Protein AF-0000000075740882 (afdb_homodimer)

Solvent-accessible surface area (backbone atoms only — not comparable to full-atom values): 76307 Å² total; per-residue (Å²): 130,61,73,77,76,48,46,80,33,67,45,45,89,73,31,41,67,37,51,74,55,74,56,75,59,64,49,63,89,83,51,58,26,36,40,37,38,38,39,28,30,37,15,30,15,30,41,38,82,48,24,15,85,32,67,34,68,39,57,38,53,46,29,49,41,6,31,32,35,57,32,25,31,40,56,4,35,56,31,18,19,53,55,6,46,39,39,4,29,53,27,22,64,33,10,17,40,41,41,32,75,57,40,43,33,42,72,15,25,49,18,53,63,46,68,32,58,55,33,55,41,39,55,40,34,66,38,22,29,42,24,37,38,34,27,56,62,24,59,39,29,53,54,46,61,48,75,54,37,73,52,62,57,40,64,67,47,50,30,22,61,42,37,42,28,28,52,43,88,43,44,46,44,52,44,46,48,34,28,52,55,76,42,74,46,77,68,96,51,45,51,92,74,65,37,41,47,53,53,50,45,33,54,48,53,47,35,58,51,50,31,15,37,55,54,16,69,77,62,30,37,38,33,47,40,15,52,70,49,58,31,56,34,37,50,35,62,68,68,47,18,56,70,38,69,75,74,49,72,77,34,44,72,55,48,31,57,54,24,45,53,40,20,32,72,69,61,56,43,66,85,84,64,63,73,35,59,84,42,75,77,46,49,65,75,35,55,49,70,97,62,32,63,44,47,86,47,68,34,53,67,61,69,88,76,50,51,72,67,53,49,54,45,53,34,49,38,50,21,26,45,41,18,25,49,29,52,40,28,53,26,52,32,52,44,52,50,48,30,49,73,70,70,42,43,48,49,24,39,35,38,38,34,26,30,11,5,8,52,33,79,22,13,52,67,12,23,54,40,47,50,30,56,57,39,75,43,84,62,48,60,83,72,32,54,86,45,54,88,44,61,18,38,84,80,38,35,20,32,40,24,18,40,51,13,32,28,23,9,32,49,22,37,55,19,36,48,35,39,56,34,46,3,0,15,34,18,45,33,31,44,24,22,58,72,79,39,87,55,58,52,42,75,34,68,39,45,41,46,37,22,18,48,34,44,20,50,28,59,77,68,74,46,78,84,66,65,58,50,75,58,26,63,41,58,78,65,66,32,56,57,57,58,66,40,71,83,33,69,80,51,81,42,63,52,67,47,86,38,57,23,39,49,19,42,21,31,39,47,75,51,32,36,40,21,40,69,42,67,54,43,40,55,64,66,67,71,91,66,51,52,67,39,26,30,52,46,85,77,33,65,30,64,76,60,73,38,32,85,81,38,49,67,61,47,54,50,49,52,52,51,41,55,52,46,28,65,74,36,33,49,52,42,35,47,24,58,32,66,54,57,43,64,66,47,88,70,80,61,80,38,78,90,73,46,69,44,61,45,45,51,85,46,66,68,34,35,53,73,62,36,88,78,59,59,63,50,26,34,31,41,38,33,37,33,36,33,72,37,67,78,22,29,23,24,56,33,25,34,25,14,45,47,6,22,35,35,36,30,29,54,93,22,15,46,34,39,36,40,19,34,61,57,72,47,77,47,73,48,56,36,86,56,62,59,71,62,43,78,46,39,46,33,45,36,38,44,61,76,47,66,37,86,86,66,50,18,23,27,28,43,37,37,33,26,57,54,89,42,76,50,38,70,47,81,48,63,42,52,52,39,68,46,43,96,42,42,37,25,34,31,32,33,21,30,86,29,44,33,47,56,101,55,65,59,40,38,55,48,41,47,48,48,66,68,36,34,38,39,36,52,74,64,71,65,60,81,74,46,41,56,57,57,44,50,55,56,66,69,104,131,60,72,77,76,50,45,80,33,67,45,46,88,72,32,40,69,38,52,74,52,73,57,75,60,64,49,63,89,84,50,57,27,34,41,36,37,38,38,29,28,36,14,30,15,29,41,38,84,47,24,15,88,31,65,33,68,39,58,37,53,46,30,50,41,7,30,33,34,59,32,25,32,41,54,5,34,56,30,18,19,52,55,7,45,38,37,5,29,54,25,22,63,33,10,18,40,40,41,33,76,56,38,42,33,42,72,15,24,49,18,53,61,46,67,33,57,55,33,54,41,37,53,39,35,66,40,22,30,42,24,37,39,35,26,56,62,24,58,37,29,54,56,45,61,49,73,55,38,72,50,61,56,40,63,65,46,50,31,21,61,41,36,42,29,30,53,44,88,44,45,46,44,52,45,48,48,34,29,53,54,76,42,75,46,78,68,97,51,45,51,93,74,67,36,43,47,53,53,51,48,34,52,50,53,47,34,57,52,49,32,14,36,56,53,16,70,78,62,30,36,39,34,47,39,16,54,71,50,58,31,55,34,38,48,35,59,65,70,48,18,56,72,39,67,75,74,49,73,77,33,45,74,55,47,31,56,54,24,46,53,38,22,33,73,70,62,56,42,65,84,82,63,62,72,37,59,82,47,76,77,46,53,65,75,34,54,50,73,98,62,34,62,44,50,86,48,68,34,56,67,60,68,87,76,49,51,72,67,52,48,53,46,54,36,51,38,52,20,27,44,40,16,24,49,30,52,40,26,52,28,52,33,52,41,52,50,50,30,48,75,69,68,42,43,47,50,24,39,34,40,38,35,26,29,12,5,8,52,33,80,22,13,52,68,12,24,54,38,48,52,30,58,58,38,75,41,87,62,47,60,82,72,34,54,87,45,54,88,44,61,17,38,85,82,39,36,19,31,42,24,18,40,52,14,32,27,23,9,31,50,21,38,55,20,34,48,36,41,57,34,45,2,1,15,34,19,46,32,32,45,25,22,57,70,79,39,86,54,57,54,42,75,35,68,39,46,40,46,36,23,18,48,36,44,20,49,27,59,77,68,73,46,79,84,66,65,58,51,76,56,26,63,41,59,79,66,67,32,56,56,58,58,67,42,73,83,33,69,81,50,80,43,64,51,66,47,85,39,58,24,37,50,20,42,20,31,39,48,76,51,32,35,40,21,40,69,41,67,54,44,42,54,65,66,66,71,90,68,50,51,68,41,26,28,51,46,84,74,34,66,28,62,76,60,71,39,31,86,79,37,48,68,60,48,52,51,50,51,52,50,40,54,54,46,28,66,75,36,31,48,51,44,36,46,23,56,31,68,57,58,45,66,66,46,88,70,80,61,78,36,76,89,72,45,70,43,61,45,45,49,84,46,65,66,33,36,52,73,64,36,87,79,60,58,66,52,27,34,32,41,37,35,37,33,35,32,72,37,67,78,23,29,22,24,54,33,25,34,23,14,44,46,6,22,34,35,38,31,29,54,94,23,17,48,34,38,37,40,20,36,58,58,73,45,78,47,74,49,56,36,85,58,64,58,71,63,43,78,45,38,45,31,44,35,38,44,60,77,47,66,37,86,85,65,50,17,25,26,27,43,35,37,32,25,56,55,90,42,75,50,38,69,48,79,47,64,42,51,51,39,69,46,41,95,42,41,39,25,34,30,32,35,21,29,87,31,44,35,47,56,101,57,64,58,40,37,54,49,40,47,48,48,66,69,37,34,39,39,37,51,72,63,72,66,60,80,73,46,41,56,57,56,46,52,56,57,66,69,104

Structure (mmCIF, N/CA/C/O backbone):
data_AF-0000000075740882-model_v1
#
loop_
_entity.id
_entity.type
_entity.pdbx_description
1 polymer 'Arylsulfatase AtsA_1'
#
loop_
_atom_site.group_PDB
_atom_site.id
_atom_site.type_symbol
_atom_site.label_atom_id
_atom_site.label_alt_id
_atom_site.label_comp_id
_atom_site.label_asym_id
_atom_site.label_entity_id
_atom_site.label_seq_id
_atom_site.pdbx_PDB_ins_code
_atom_site.Cartn_x
_atom_site.Cartn_y
_atom_site.Cartn_z
_atom_site.occupancy
_atom_site.B_iso_or_equiv
_atom_site.auth_seq_id
_atom_site.auth_comp_id
_atom_site.auth_asym_id
_atom_site.auth_atom_id
_atom_site.pdbx_PDB_model_num
ATOM 1 N N . MET A 1 1 ? 16.859 -3.043 22.797 1 59 1 MET A N 1
ATOM 2 C CA . MET A 1 1 ? 16.781 -1.634 22.422 1 59 1 MET A CA 1
ATOM 3 C C . MET A 1 1 ? 17.891 -0.833 23.094 1 59 1 MET A C 1
ATOM 5 O O . MET A 1 1 ? 18.234 -1.089 24.25 1 59 1 MET A O 1
ATOM 9 N N . ALA A 1 2 ? 18.578 0.077 22.359 1 70.81 2 ALA A N 1
ATOM 10 C CA . ALA A 1 2 ? 19.656 0.899 22.906 1 70.81 2 ALA A CA 1
ATOM 11 C C . ALA A 1 2 ? 19.156 1.772 24.047 1 70.81 2 ALA A C 1
ATOM 13 O O . ALA A 1 2 ? 18.062 2.324 23.969 1 70.81 2 ALA A O 1
ATOM 14 N N . GLN A 1 3 ? 19.812 1.791 24.984 1 88.06 3 GLN A N 1
ATOM 15 C CA . GLN A 1 3 ? 19.5 2.67 26.109 1 88.06 3 GLN A CA 1
ATOM 16 C C . GLN A 1 3 ? 19.812 4.125 25.781 1 88.06 3 GLN A C 1
ATOM 18 O O . GLN A 1 3 ? 20.828 4.414 25.141 1 88.06 3 GLN A O 1
ATOM 23 N N . TRP A 1 4 ? 18.891 4.98 26.125 1 94.62 4 TRP A N 1
ATOM 24 C CA . TRP A 1 4 ? 19.125 6.402 25.891 1 94.62 4 TRP A CA 1
ATOM 25 C C . TRP A 1 4 ? 20.234 6.918 26.797 1 94.62 4 TRP A C 1
ATOM 27 O O . TRP A 1 4 ? 20.234 6.695 28 1 94.62 4 TRP A O 1
ATOM 37 N N . SER A 1 5 ? 21.312 7.562 26.266 1 95.75 5 SER A N 1
ATOM 38 C CA . SER A 1 5 ? 22.516 7.953 27 1 95.75 5 SER A CA 1
ATOM 39 C C . SER A 1 5 ? 22.703 9.469 26.984 1 95.75 5 SER A C 1
ATOM 41 O O . SER A 1 5 ? 23.781 9.961 27.312 1 95.75 5 SER A O 1
ATOM 43 N N . GLY A 1 6 ? 21.719 10.195 26.625 1 96.94 6 GLY A N 1
ATOM 44 C CA . GLY A 1 6 ? 21.812 11.641 26.625 1 96.94 6 GLY A CA 1
ATOM 45 C C . GLY A 1 6 ? 21.625 12.25 28 1 96.94 6 GLY A C 1
ATOM 46 O O . GLY A 1 6 ? 21.766 11.555 29.016 1 96.94 6 GLY A O 1
ATOM 47 N N . ARG A 1 7 ? 21.562 13.508 28.062 1 97.5 7 ARG A N 1
ATOM 48 C CA . ARG A 1 7 ? 21.297 14.266 29.281 1 97.5 7 ARG A CA 1
ATOM 49 C C . ARG A 1 7 ? 20.172 15.266 29.078 1 97.5 7 ARG A C 1
ATOM 51 O O . ARG A 1 7 ? 20.141 16 28.094 1 97.5 7 ARG A O 1
ATOM 58 N N . VAL A 1 8 ? 19.203 15.234 30.062 1 97.62 8 VAL A N 1
ATOM 59 C CA . VAL A 1 8 ? 18.062 16.141 29.969 1 97.62 8 VAL A CA 1
ATOM 60 C C . VAL A 1 8 ? 18.172 17.203 31.062 1 97.62 8 VAL A C 1
ATOM 62 O O . VAL A 1 8 ? 18.203 16.875 32.25 1 97.62 8 VAL A O 1
ATOM 65 N N . ALA A 1 9 ? 18.359 18.422 30.672 1 97.56 9 ALA A N 1
ATOM 66 C CA . ALA A 1 9 ? 18.172 19.594 31.516 1 97.56 9 ALA A CA 1
ATOM 67 C C . ALA A 1 9 ? 16.875 20.312 31.172 1 97.56 9 ALA A C 1
ATOM 69 O O . ALA A 1 9 ? 16.125 19.875 30.297 1 97.56 9 ALA A O 1
ATOM 70 N N . THR A 1 10 ? 16.562 21.328 31.953 1 97.5 10 THR A N 1
ATOM 71 C CA . THR A 1 10 ? 15.344 22.078 31.672 1 97.5 10 THR A CA 1
ATOM 72 C C . THR A 1 10 ? 15.406 22.719 30.297 1 97.5 10 THR A C 1
ATOM 74 O O . THR A 1 10 ? 14.445 22.656 29.516 1 97.5 10 THR A O 1
ATOM 77 N N . ASP A 1 11 ? 16.562 23.328 30 1 97.56 11 ASP A N 1
ATOM 78 C CA . ASP A 1 11 ? 16.781 24.031 28.719 1 97.56 11 ASP A CA 1
ATOM 79 C C . ASP A 1 11 ? 17.438 23.109 27.703 1 97.56 11 ASP A C 1
ATOM 81 O O . ASP A 1 11 ? 18.438 22.453 28 1 97.56 11 ASP A O 1
ATOM 85 N N . ILE A 1 12 ? 16.906 23.031 26.516 1 97.06 12 ILE A N 1
ATOM 86 C CA . ILE A 1 12 ? 17.406 22.172 25.453 1 97.06 12 ILE A CA 1
ATOM 87 C C . ILE A 1 12 ? 18.875 22.5 25.188 1 97.06 12 ILE A C 1
ATOM 89 O O . ILE A 1 12 ? 19.672 21.609 24.844 1 97.06 12 ILE A O 1
ATOM 93 N N . ARG A 1 13 ? 19.281 23.766 25.359 1 96 13 ARG A N 1
ATOM 94 C CA . ARG A 1 13 ? 20.641 24.234 25.094 1 96 13 ARG A CA 1
ATOM 95 C C . ARG A 1 13 ? 21.625 23.641 26.094 1 96 13 ARG A C 1
ATOM 97 O O . ARG A 1 13 ? 22.828 23.594 25.844 1 96 13 ARG A O 1
ATOM 104 N N . ASP A 1 14 ? 21.156 23.25 27.219 1 97 14 ASP A N 1
ATOM 105 C CA . ASP A 1 14 ? 21.984 22.625 28.25 1 97 14 ASP A CA 1
ATOM 106 C C . ASP A 1 14 ? 21.828 21.109 28.25 1 97 14 ASP A C 1
ATOM 108 O O . ASP A 1 14 ? 22.25 20.438 29.188 1 97 14 ASP A O 1
ATOM 112 N N . SER A 1 15 ? 21.094 20.594 27.312 1 97.44 15 SER A N 1
ATOM 113 C CA . SER A 1 15 ? 20.812 19.172 27.188 1 97.44 15 SER A CA 1
ATOM 114 C C . SER A 1 15 ? 21.641 18.531 26.078 1 97.44 15 SER A C 1
ATOM 116 O O . SER A 1 15 ? 22.203 19.234 25.25 1 97.44 15 SER A O 1
ATOM 118 N N . GLU A 1 16 ? 21.844 17.219 26.109 1 97.06 16 GLU A N 1
ATOM 119 C CA . GLU A 1 16 ? 22.578 16.453 25.109 1 97.06 16 GLU A CA 1
ATOM 120 C C . GLU A 1 16 ? 21.703 15.344 24.516 1 97.06 16 GLU A C 1
ATOM 122 O O . GLU A 1 16 ? 21.312 14.398 25.219 1 97.06 16 GLU A O 1
ATOM 127 N N . PRO A 1 17 ? 21.328 15.5 23.25 1 96.44 17 PRO A N 1
ATOM 128 C CA . PRO A 1 17 ? 20.469 14.508 22.625 1 96.44 17 PRO A CA 1
ATOM 129 C C . PRO A 1 17 ? 21.188 13.18 22.359 1 96.44 17 PRO A C 1
ATOM 131 O O . PRO A 1 17 ? 22.422 13.125 22.375 1 96.44 17 PRO A O 1
ATOM 134 N N . ASP A 1 18 ? 20.5 12.109 22.266 1 96.75 18 ASP A N 1
ATOM 135 C CA . ASP A 1 18 ? 20.891 10.789 21.797 1 96.75 18 ASP A CA 1
ATOM 136 C C . ASP A 1 18 ? 19.812 10.164 20.906 1 96.75 18 ASP A C 1
ATOM 138 O O . ASP A 1 18 ? 18.75 9.773 21.406 1 96.75 18 ASP A O 1
ATOM 142 N N . TRP A 1 19 ? 20.094 10.016 19.609 1 95.75 19 TRP A N 1
ATOM 143 C CA . TRP A 1 19 ? 19.109 9.523 18.656 1 95.75 19 TRP A CA 1
ATOM 144 C C . TRP A 1 19 ? 19.094 7.996 18.641 1 95.75 19 TRP A C 1
ATOM 146 O O . TRP A 1 19 ? 18.141 7.391 18.125 1 95.75 19 TRP A O 1
ATOM 156 N N . GLY A 1 20 ? 20.047 7.359 19.141 1 93.62 20 GLY A N 1
ATOM 157 C CA . GLY A 1 20 ? 20.312 5.938 19 1 93.62 20 GLY A CA 1
ATOM 158 C C . GLY A 1 20 ? 19.094 5.074 19.266 1 93.62 20 GLY A C 1
ATOM 159 O O . GLY A 1 20 ? 18.688 4.289 18.406 1 93.62 20 GLY A O 1
ATOM 160 N N . PRO A 1 21 ? 18.422 5.332 20.328 1 94.62 21 PRO A N 1
ATOM 161 C CA . PRO A 1 21 ? 17.312 4.453 20.719 1 94.62 21 PRO A CA 1
ATOM 162 C C . PRO A 1 21 ? 16.078 4.633 19.828 1 94.62 21 PRO A C 1
ATOM 164 O O . PRO A 1 21 ? 15.148 3.818 19.875 1 94.62 21 PRO A O 1
ATOM 167 N N . PHE A 1 22 ? 16.062 5.723 19.047 1 95.12 22 PHE A N 1
ATOM 168 C CA . PHE A 1 22 ? 14.836 6.07 18.328 1 95.12 22 PHE A CA 1
ATOM 169 C C . PHE A 1 22 ? 14.969 5.746 16.844 1 95.12 22 PHE A C 1
ATOM 171 O O . PHE A 1 22 ? 14 5.875 16.094 1 95.12 22 PHE A O 1
ATOM 178 N N . LEU A 1 23 ? 16.094 5.316 16.438 1 92.81 23 LEU A N 1
ATOM 179 C CA . LEU A 1 23 ? 16.375 5.125 15.008 1 92.81 23 LEU A CA 1
ATOM 180 C C . LEU A 1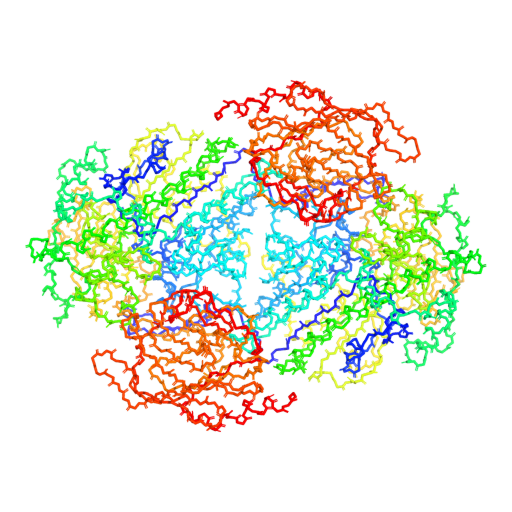 23 ? 15.672 3.869 14.492 1 92.81 23 LEU A C 1
ATOM 182 O O . LEU A 1 23 ? 15.414 2.938 15.258 1 92.81 23 LEU A O 1
ATOM 186 N N . ALA A 1 24 ? 15.344 3.861 13.219 1 92.19 24 ALA A N 1
ATOM 187 C CA . ALA A 1 24 ? 14.836 2.68 12.523 1 92.19 24 ALA A CA 1
ATOM 188 C C . ALA A 1 24 ? 15.867 1.561 12.516 1 92.19 24 ALA A C 1
ATOM 190 O O . ALA A 1 24 ? 17.062 1.809 12.719 1 92.19 24 ALA A O 1
ATOM 191 N N . PRO A 1 25 ? 15.336 0.302 12.289 1 93 25 PRO A N 1
ATOM 192 C CA . PRO A 1 25 ? 16.281 -0.808 12.195 1 93 25 PRO A CA 1
ATOM 193 C C . PRO A 1 25 ? 17.312 -0.613 11.078 1 93 25 PRO A C 1
ATOM 195 O O . PRO A 1 25 ? 16.969 -0.092 10.008 1 93 25 PRO A O 1
ATOM 198 N N . ALA A 1 26 ? 18.5 -0.982 11.344 1 93.75 26 ALA A N 1
ATOM 199 C CA . ALA A 1 26 ? 19.578 -0.874 10.367 1 93.75 26 ALA A CA 1
ATOM 200 C C . ALA A 1 26 ? 20.312 -2.207 10.195 1 93.75 26 ALA A C 1
ATOM 202 O O . ALA A 1 26 ? 20.609 -2.893 11.18 1 93.75 26 ALA A O 1
ATOM 203 N N . ALA A 1 27 ? 20.5 -2.602 8.969 1 96.06 27 ALA A N 1
ATOM 204 C CA . ALA A 1 27 ? 21.281 -3.797 8.688 1 96.06 27 ALA A CA 1
ATOM 205 C C . ALA A 1 27 ? 22.766 -3.555 8.953 1 96.06 27 ALA A C 1
ATOM 207 O O . ALA A 1 27 ? 23.219 -2.408 8.984 1 96.06 27 ALA A O 1
ATOM 208 N N . PRO A 1 28 ? 23.547 -4.621 9.195 1 94.94 28 PRO A N 1
ATOM 209 C CA . PRO A 1 28 ? 25 -4.438 9.336 1 94.94 28 PRO A CA 1
ATOM 210 C C . PRO A 1 28 ? 25.641 -3.814 8.094 1 94.94 28 PRO A C 1
ATOM 212 O O . PRO A 1 28 ? 25.156 -4.031 6.977 1 94.94 28 PRO A O 1
ATOM 215 N N . ALA A 1 29 ? 26.719 -3.039 8.398 1 93.56 29 ALA A N 1
ATOM 216 C CA . ALA A 1 29 ? 27.453 -2.432 7.285 1 93.56 29 ALA A CA 1
ATOM 217 C C . ALA A 1 29 ? 27.953 -3.494 6.309 1 93.56 29 ALA A C 1
ATOM 219 O O . ALA A 1 29 ? 28.5 -4.516 6.723 1 93.56 29 ALA A O 1
ATOM 220 N N . GLY A 1 30 ? 27.641 -3.314 5.09 1 94.94 30 GLY A N 1
ATOM 221 C CA . GLY A 1 30 ? 28.141 -4.199 4.051 1 94.94 30 GLY A CA 1
ATOM 222 C C . GLY A 1 30 ? 27.281 -5.434 3.852 1 94.94 30 GLY A C 1
ATOM 223 O O . GLY A 1 30 ? 27.625 -6.316 3.064 1 94.94 30 GLY A O 1
ATOM 224 N N . ALA A 1 31 ? 26.141 -5.555 4.566 1 97.5 31 ALA A N 1
ATOM 225 C CA . ALA A 1 31 ? 25.25 -6.699 4.398 1 97.5 31 ALA A CA 1
ATOM 226 C C . ALA A 1 31 ? 24.844 -6.867 2.938 1 97.5 31 ALA A C 1
ATOM 228 O O . ALA A 1 31 ? 24.609 -5.883 2.232 1 97.5 31 ALA A O 1
ATOM 229 N N . PRO A 1 32 ? 24.766 -8.055 2.436 1 98.38 32 PRO A N 1
ATOM 230 C CA . PRO A 1 32 ? 24.406 -8.266 1.032 1 98.38 32 PRO A CA 1
ATOM 231 C C . PRO A 1 32 ? 22.906 -8.07 0.777 1 98.38 32 PRO A C 1
ATOM 233 O O . PRO A 1 32 ? 22.094 -8.227 1.692 1 98.38 32 PRO A O 1
ATOM 236 N N . ASN A 1 33 ? 22.625 -7.668 -0.467 1 98.81 33 ASN A N 1
ATOM 237 C CA . ASN A 1 33 ? 21.266 -7.809 -0.966 1 98.81 33 ASN A CA 1
ATOM 238 C C . ASN A 1 33 ? 20.891 -9.273 -1.174 1 98.81 33 ASN A C 1
ATOM 240 O O . ASN A 1 33 ? 21.766 -10.133 -1.257 1 98.81 33 ASN A O 1
ATOM 244 N N . VAL A 1 34 ? 19.609 -9.57 -1.192 1 98.94 34 VAL A N 1
ATOM 245 C CA . VAL A 1 34 ? 19.125 -10.906 -1.531 1 98.94 34 VAL A CA 1
ATOM 246 C C . VAL A 1 34 ? 18.062 -10.805 -2.623 1 98.94 34 VAL A C 1
ATOM 248 O O . VAL A 1 34 ? 17.078 -10.07 -2.479 1 98.94 34 VAL A O 1
ATOM 251 N N . LEU A 1 35 ? 18.281 -11.43 -3.723 1 98.94 35 LEU A N 1
ATOM 252 C CA . LEU A 1 35 ? 17.312 -11.578 -4.805 1 98.94 35 LEU A CA 1
ATOM 253 C C . LEU A 1 35 ? 16.875 -13.031 -4.953 1 98.94 35 LEU A C 1
ATOM 255 O O . LEU A 1 35 ? 17.672 -13.875 -5.387 1 98.94 35 LEU A O 1
ATOM 259 N N . MET A 1 36 ? 15.695 -13.336 -4.562 1 98.88 36 MET A N 1
ATOM 260 C CA . MET A 1 36 ? 15.133 -14.664 -4.762 1 98.88 36 MET A CA 1
ATOM 261 C C . MET A 1 36 ? 14.219 -14.695 -5.98 1 98.88 36 MET A C 1
ATOM 263 O O . MET A 1 36 ? 13.148 -14.078 -5.977 1 98.88 36 MET A O 1
ATOM 267 N N . ILE A 1 37 ? 14.602 -15.352 -7.02 1 98.88 37 ILE A N 1
ATOM 268 C CA . ILE A 1 37 ? 13.82 -15.508 -8.242 1 98.88 37 ILE A CA 1
ATOM 269 C C . ILE A 1 37 ? 13.086 -16.844 -8.219 1 98.88 37 ILE A C 1
ATOM 271 O O . ILE A 1 37 ? 13.719 -17.906 -8.156 1 98.88 37 ILE A O 1
ATOM 275 N N . VAL A 1 38 ? 11.766 -16.812 -8.242 1 98.81 38 VAL A N 1
ATOM 276 C CA . VAL A 1 38 ? 10.984 -18.047 -8.164 1 98.81 38 VAL A CA 1
ATOM 277 C C . VAL A 1 38 ? 10.195 -18.234 -9.461 1 98.81 38 VAL A C 1
ATOM 279 O O . VAL A 1 38 ? 9.188 -17.562 -9.688 1 98.81 38 VAL A O 1
ATOM 282 N N . TRP A 1 39 ? 10.641 -19.156 -10.289 1 98.62 39 TRP A N 1
ATOM 283 C CA . TRP A 1 39 ? 9.891 -19.547 -11.477 1 98.62 39 TRP A CA 1
ATOM 284 C C . TRP A 1 39 ? 8.672 -20.375 -11.102 1 98.62 39 TRP A C 1
ATOM 286 O O . TRP A 1 39 ? 8.664 -21.047 -10.055 1 98.62 39 TRP A O 1
ATOM 296 N N . ASP A 1 40 ? 7.676 -20.25 -11.906 1 97.69 40 ASP A N 1
ATOM 297 C CA . ASP A 1 40 ? 6.414 -20.969 -11.688 1 97.69 40 ASP A CA 1
ATOM 298 C C . ASP A 1 40 ? 6.18 -22 -12.781 1 97.69 40 ASP A C 1
ATOM 300 O O . ASP A 1 40 ? 6.066 -21.656 -13.961 1 97.69 40 ASP A O 1
ATOM 304 N N . ASP A 1 41 ? 6.148 -23.281 -12.438 1 98.25 41 ASP A N 1
ATOM 305 C CA . ASP A 1 41 ? 5.82 -24.359 -13.367 1 98.25 41 ASP A CA 1
ATOM 306 C C . ASP A 1 41 ? 6.938 -24.562 -14.391 1 98.25 41 ASP A C 1
ATOM 308 O O . ASP A 1 41 ? 6.668 -24.828 -15.562 1 98.25 41 ASP A O 1
ATOM 312 N N . VAL A 1 42 ? 8.148 -24.375 -13.992 1 98.62 42 VAL A N 1
ATOM 313 C CA . VAL A 1 42 ? 9.289 -24.641 -14.867 1 98.62 42 VAL A CA 1
ATOM 314 C C . VAL A 1 42 ? 10.008 -25.906 -14.414 1 98.62 42 VAL A C 1
ATOM 316 O O . VAL A 1 42 ? 10.617 -25.938 -13.344 1 98.62 42 VAL A O 1
ATOM 319 N N . GLY A 1 43 ? 9.961 -26.922 -15.25 1 98.38 43 GLY A N 1
ATOM 320 C CA . GLY A 1 43 ? 10.492 -28.234 -14.891 1 98.38 43 GLY A CA 1
ATOM 321 C C . GLY A 1 43 ? 12.008 -28.297 -14.938 1 98.38 43 GLY A C 1
ATOM 322 O O . GLY A 1 43 ? 12.656 -27.406 -15.492 1 98.38 43 GLY A O 1
ATOM 323 N N . TYR A 1 44 ? 12.539 -29.328 -14.352 1 98.31 44 TYR A N 1
ATOM 324 C CA . TYR A 1 44 ? 13.969 -29.562 -14.195 1 98.31 44 TYR A CA 1
ATOM 325 C C . TYR A 1 44 ? 14.68 -29.484 -15.547 1 98.31 44 TYR A C 1
ATOM 327 O O . TYR A 1 44 ? 15.766 -28.906 -15.648 1 98.31 44 TYR A O 1
ATOM 335 N N . GLY A 1 45 ? 14.094 -30.047 -16.594 1 98.38 45 GLY A N 1
ATOM 336 C CA . GLY A 1 45 ? 14.727 -30.172 -17.891 1 98.38 45 GLY A CA 1
ATOM 337 C C . GLY A 1 45 ? 14.25 -29.125 -18.891 1 98.38 45 GLY A C 1
ATOM 338 O O . GLY A 1 45 ? 14.305 -29.344 -20.094 1 98.38 45 GLY A O 1
ATOM 339 N N . ALA A 1 46 ? 13.727 -28 -18.422 1 98.69 46 ALA A N 1
ATOM 340 C CA . ALA A 1 46 ? 13.203 -26.984 -19.328 1 98.69 46 ALA A CA 1
ATOM 341 C C . ALA A 1 46 ? 14.289 -25.984 -19.734 1 98.69 46 ALA A C 1
ATOM 343 O O . ALA A 1 46 ? 14.469 -25.703 -20.922 1 98.69 46 ALA A O 1
ATOM 344 N N . LEU A 1 47 ? 15.039 -25.516 -18.766 1 98.5 47 LEU A N 1
ATOM 345 C CA . LEU A 1 47 ? 15.984 -24.422 -18.953 1 98.5 47 LEU A CA 1
ATOM 346 C C . LEU A 1 47 ? 17.312 -24.938 -19.5 1 98.5 47 LEU A C 1
ATOM 348 O O . LEU A 1 47 ? 17.781 -26 -19.109 1 98.5 47 LEU A O 1
ATOM 352 N N . GLU A 1 48 ? 17.953 -24.109 -20.203 1 97.88 48 GLU A N 1
ATOM 353 C CA . GLU A 1 48 ? 19.234 -24.438 -20.812 1 97.88 48 GLU A CA 1
ATOM 354 C C . GLU A 1 48 ? 20.281 -24.766 -19.75 1 97.88 48 GLU A C 1
ATOM 356 O O . GLU A 1 48 ? 21.031 -25.734 -19.891 1 97.88 48 GLU A O 1
ATOM 361 N N . PRO A 1 49 ? 20.344 -24.094 -18.656 1 98.31 49 PRO A N 1
ATOM 362 C CA . PRO A 1 49 ? 21.375 -24.406 -17.672 1 98.31 49 PRO A CA 1
ATOM 363 C C . PRO A 1 49 ? 21.141 -25.75 -16.984 1 98.31 49 PRO A C 1
ATOM 365 O O . PRO A 1 49 ? 22 -26.234 -16.266 1 98.31 49 PRO A O 1
ATOM 368 N N . PHE A 1 50 ? 20.078 -26.375 -17.188 1 98.62 50 PHE A N 1
ATOM 369 C CA . PHE A 1 50 ? 19.781 -27.688 -16.641 1 98.62 50 PHE A CA 1
ATOM 370 C C . PHE A 1 50 ? 19.562 -28.703 -17.766 1 98.62 50 PHE A C 1
ATOM 372 O O . PHE A 1 50 ? 18.906 -29.719 -17.562 1 98.62 50 PHE A O 1
ATOM 379 N N . GLY A 1 51 ? 20.016 -28.359 -18.938 1 98.38 51 GLY A N 1
ATOM 380 C CA . GLY A 1 51 ? 20.094 -29.297 -20.047 1 98.38 51 GLY A CA 1
ATOM 381 C C . GLY A 1 51 ? 18.922 -29.172 -21.016 1 98.38 51 GLY A C 1
ATOM 382 O O . GLY A 1 51 ? 18.875 -29.891 -22.016 1 98.38 51 GLY A O 1
ATOM 383 N N . GLY A 1 52 ? 18 -28.312 -20.734 1 98.38 52 GLY A N 1
ATOM 384 C CA . GLY A 1 52 ? 16.797 -28.203 -21.531 1 98.38 52 GLY A CA 1
ATOM 385 C C . GLY A 1 52 ? 17 -27.406 -22.812 1 98.38 52 GLY A C 1
ATOM 386 O O . GLY A 1 52 ? 18.078 -26.828 -23.031 1 98.38 52 GLY A O 1
ATOM 387 N N . PRO A 1 53 ? 16.016 -27.375 -23.641 1 98.25 53 PRO A N 1
ATOM 388 C CA . PRO A 1 53 ? 16.109 -26.766 -24.953 1 98.25 53 PRO A CA 1
ATOM 389 C C . PRO A 1 53 ? 15.797 -25.266 -24.938 1 98.25 53 PRO A C 1
ATOM 391 O O . PRO A 1 53 ? 15.977 -24.578 -25.953 1 98.25 53 PRO A O 1
ATOM 394 N N . ILE A 1 54 ? 15.289 -24.734 -23.922 1 98.81 54 ILE A N 1
ATOM 395 C CA . ILE A 1 54 ? 14.844 -23.344 -23.906 1 98.81 54 ILE A CA 1
ATOM 396 C C . ILE A 1 54 ? 16.016 -22.422 -23.562 1 98.81 54 ILE A C 1
ATOM 398 O O . ILE A 1 54 ? 16.656 -22.594 -22.516 1 98.81 54 ILE A O 1
ATOM 402 N N . GLU A 1 55 ? 16.266 -21.469 -24.344 1 98.5 55 GLU A N 1
ATOM 403 C CA . GLU A 1 55 ? 17.375 -20.531 -24.172 1 98.5 55 GLU A CA 1
ATOM 404 C C . GLU A 1 55 ? 17.078 -19.516 -23.078 1 98.5 55 GLU A C 1
ATOM 406 O O . GLU A 1 55 ? 16.125 -18.75 -23.172 1 98.5 55 GLU A O 1
ATOM 411 N N . THR A 1 56 ? 17.891 -19.562 -22.078 1 98.62 56 THR A N 1
ATOM 412 C CA . THR A 1 56 ? 17.75 -18.641 -20.953 1 98.62 56 THR A CA 1
ATOM 413 C C . THR A 1 56 ? 19.109 -18.031 -20.578 1 98.62 56 THR A C 1
ATOM 415 O O . THR A 1 56 ? 19.688 -18.391 -19.547 1 98.62 56 THR A O 1
ATOM 418 N N . PRO A 1 57 ? 19.562 -17.031 -21.297 1 98.62 57 PRO A N 1
ATOM 419 C CA . PRO A 1 57 ? 20.875 -16.422 -21.094 1 98.62 57 PRO A CA 1
ATOM 420 C C . PRO A 1 57 ? 21.031 -15.805 -19.703 1 98.62 57 PRO A C 1
ATOM 422 O O . PRO A 1 57 ? 22.109 -15.828 -19.125 1 98.62 57 PRO A O 1
ATOM 425 N N . ALA A 1 58 ? 20.016 -15.219 -19.172 1 98.69 58 ALA A N 1
ATOM 426 C CA . ALA A 1 58 ? 20.109 -14.633 -17.844 1 98.69 58 ALA A CA 1
ATOM 427 C C . ALA A 1 58 ? 20.344 -15.711 -16.781 1 98.69 58 ALA A C 1
ATOM 429 O O . ALA A 1 58 ? 21.156 -15.539 -15.875 1 98.69 58 ALA A O 1
ATOM 430 N N . MET A 1 59 ? 19.594 -16.828 -16.891 1 98.62 59 MET A N 1
ATOM 431 C CA . MET A 1 59 ? 19.812 -17.953 -15.961 1 98.62 59 MET A CA 1
ATOM 432 C C . MET A 1 59 ? 21.219 -18.516 -16.094 1 98.62 59 MET A C 1
ATOM 434 O O . MET A 1 59 ? 21.844 -18.859 -15.102 1 98.62 59 MET A O 1
ATOM 438 N N . ARG A 1 60 ? 21.688 -18.609 -17.328 1 98.38 60 ARG A N 1
ATOM 439 C CA . ARG A 1 60 ? 23.047 -19.094 -17.547 1 98.38 60 ARG A CA 1
ATOM 440 C C . ARG A 1 60 ? 24.078 -18.172 -16.891 1 98.38 60 ARG A C 1
ATOM 442 O O . ARG A 1 60 ? 25.031 -18.641 -16.281 1 98.38 60 ARG A O 1
ATOM 449 N N . ARG A 1 61 ? 23.812 -16.875 -17.047 1 98.31 61 ARG A N 1
ATOM 450 C CA . ARG A 1 61 ? 24.688 -15.883 -16.422 1 98.31 61 ARG A CA 1
ATOM 451 C C . ARG A 1 61 ? 24.766 -16.094 -14.922 1 98.31 61 ARG A C 1
ATOM 453 O O . ARG A 1 61 ? 25.859 -16.047 -14.344 1 98.31 61 ARG A O 1
ATOM 460 N N . ILE A 1 62 ? 23.672 -16.312 -14.258 1 98.62 62 ILE A N 1
ATOM 461 C CA . ILE A 1 62 ? 23.641 -16.531 -12.812 1 98.62 62 ILE A CA 1
ATOM 462 C C . ILE A 1 62 ? 24.328 -17.859 -12.477 1 98.62 62 ILE A C 1
ATOM 464 O O . ILE A 1 62 ? 25.141 -17.922 -11.555 1 98.62 62 ILE A O 1
ATOM 468 N N . ALA A 1 63 ? 24.016 -18.906 -13.242 1 98.44 63 ALA A N 1
ATOM 469 C CA . ALA A 1 63 ? 24.594 -20.234 -13 1 98.44 63 ALA A CA 1
ATOM 470 C C . ALA A 1 63 ? 26.109 -20.203 -13.141 1 98.44 63 ALA A C 1
ATOM 472 O O . ALA A 1 63 ? 26.828 -20.781 -12.328 1 98.44 63 ALA A O 1
ATOM 473 N N . ASP A 1 64 ? 26.625 -19.516 -14.172 1 97.69 64 ASP A N 1
ATOM 474 C CA . ASP A 1 64 ? 28.047 -19.453 -14.438 1 97.69 64 ASP A CA 1
ATOM 475 C C . ASP A 1 64 ? 28.781 -18.672 -13.344 1 97.69 64 ASP A C 1
ATOM 477 O O . ASP A 1 64 ? 29.984 -18.875 -13.133 1 97.69 64 ASP A O 1
ATOM 481 N N . SER A 1 65 ? 28.031 -17.828 -12.656 1 97.31 65 SER A N 1
ATOM 482 C CA . SER A 1 65 ? 28.625 -17 -11.617 1 97.31 65 SER A CA 1
ATOM 483 C C . SER A 1 65 ? 28.422 -17.609 -10.234 1 97.31 65 SER A C 1
ATOM 485 O O . SER A 1 65 ? 28.781 -17.016 -9.219 1 97.31 65 SER A O 1
ATOM 487 N N . GLY A 1 66 ? 27.875 -18.797 -10.195 1 97.75 66 GLY A N 1
ATOM 488 C CA . GLY A 1 66 ? 27.562 -19.422 -8.922 1 97.75 66 GLY A CA 1
ATOM 489 C C . GLY A 1 66 ? 27.578 -20.938 -8.984 1 97.75 66 GLY A C 1
ATOM 490 O O . GLY A 1 66 ? 28.531 -21.531 -9.508 1 97.75 66 GLY A O 1
ATOM 491 N N . LEU A 1 67 ? 26.594 -21.484 -8.328 1 98.31 67 LEU A N 1
ATOM 492 C CA . LEU A 1 67 ? 26.453 -22.938 -8.188 1 98.31 67 LEU A CA 1
ATOM 493 C C . LEU A 1 67 ? 25.094 -23.406 -8.672 1 98.31 67 LEU A C 1
ATOM 495 O O . LEU A 1 67 ? 24.078 -22.75 -8.43 1 98.31 67 LEU A O 1
ATOM 499 N N . ARG A 1 68 ? 25.094 -24.547 -9.375 1 98.44 68 ARG A N 1
ATOM 500 C CA . ARG A 1 68 ? 23.859 -25.281 -9.641 1 98.44 68 ARG A CA 1
ATOM 501 C C . ARG A 1 68 ? 23.703 -26.453 -8.672 1 98.44 68 ARG A C 1
ATOM 503 O O . ARG A 1 68 ? 24.656 -27.188 -8.414 1 98.44 68 ARG A O 1
ATOM 510 N N . TYR A 1 69 ? 22.562 -26.578 -8.125 1 98.31 69 TYR A N 1
ATOM 511 C CA . TYR A 1 69 ? 22.234 -27.766 -7.328 1 98.31 69 TYR A CA 1
ATOM 512 C C . TYR A 1 69 ? 21.375 -28.734 -8.125 1 98.31 69 TYR A C 1
ATOM 514 O O . TYR A 1 69 ? 20.25 -28.422 -8.531 1 98.31 69 TYR A O 1
ATOM 522 N N . SER A 1 70 ? 21.906 -29.922 -8.383 1 97.62 70 SER A N 1
ATOM 523 C CA . SER A 1 70 ? 21.297 -30.875 -9.297 1 97.62 70 SER A CA 1
ATOM 524 C C . SER A 1 70 ? 20.234 -31.719 -8.586 1 97.62 70 SER A C 1
ATOM 526 O O . SER A 1 70 ? 19.453 -32.438 -9.234 1 97.62 70 SER A O 1
ATOM 528 N N . ASN A 1 71 ? 20.156 -31.625 -7.281 1 97.94 71 ASN A N 1
ATOM 529 C CA . ASN A 1 71 ? 19.297 -32.469 -6.461 1 97.94 71 ASN A CA 1
ATOM 530 C C . ASN A 1 71 ? 18.438 -31.641 -5.504 1 97.94 71 ASN A C 1
ATOM 532 O O . ASN A 1 71 ? 18.375 -31.938 -4.309 1 97.94 71 ASN A O 1
ATOM 536 N N . PHE A 1 72 ? 17.875 -30.516 -5.953 1 98.38 72 PHE A N 1
ATOM 537 C CA . PHE A 1 72 ? 16.938 -29.656 -5.234 1 98.38 72 PHE A CA 1
ATOM 538 C C . PHE A 1 72 ? 15.508 -30.156 -5.414 1 98.38 72 PHE A C 1
ATOM 540 O O . PHE A 1 72 ? 15.133 -30.578 -6.504 1 98.38 72 PHE A O 1
ATOM 547 N N . HIS A 1 73 ? 14.719 -30.094 -4.32 1 98.69 73 HIS A N 1
ATOM 548 C CA . HIS A 1 73 ? 13.352 -30.609 -4.34 1 98.69 73 HIS A CA 1
ATOM 549 C C . HIS A 1 73 ? 12.375 -29.594 -3.75 1 98.69 73 HIS A C 1
ATOM 551 O O . HIS A 1 73 ? 12.766 -28.719 -2.98 1 98.69 73 HIS A O 1
ATOM 557 N N . THR A 1 74 ? 11.156 -29.688 -4.184 1 98.62 74 THR A N 1
ATOM 558 C CA . THR A 1 74 ? 10.039 -28.875 -3.713 1 98.62 74 THR A CA 1
ATOM 559 C C . THR A 1 74 ? 8.867 -29.766 -3.301 1 98.62 74 THR A C 1
ATOM 561 O O . THR A 1 74 ? 9.047 -30.953 -3.023 1 98.62 74 THR A O 1
ATOM 564 N N . THR A 1 75 ? 7.637 -29.156 -3.158 1 98.12 75 THR A N 1
ATOM 565 C CA . THR A 1 75 ? 6.492 -29.906 -2.668 1 98.12 75 THR A CA 1
ATOM 566 C C . THR A 1 75 ? 5.637 -30.406 -3.828 1 98.12 75 THR A C 1
ATOM 568 O O . THR A 1 75 ? 4.641 -31.109 -3.619 1 98.12 75 THR A O 1
ATOM 571 N N . ALA A 1 76 ? 5.969 -30.062 -5 1 98.12 76 ALA A N 1
ATOM 572 C CA . ALA A 1 76 ? 5.281 -30.422 -6.242 1 98.12 76 ALA A CA 1
ATOM 573 C C . ALA A 1 76 ? 4.078 -29.516 -6.48 1 98.12 76 ALA A C 1
ATOM 575 O O . ALA A 1 76 ? 3.238 -29.797 -7.336 1 98.12 76 ALA A O 1
ATOM 576 N N . LEU A 1 77 ? 3.949 -28.438 -5.691 1 98.25 77 LEU A N 1
ATOM 577 C CA . LEU A 1 77 ? 2.822 -27.531 -5.879 1 98.25 77 LEU A CA 1
ATOM 578 C C . LEU A 1 77 ? 3.172 -26.125 -5.414 1 98.25 77 LEU A C 1
ATOM 580 O O . LEU A 1 77 ? 3.975 -25.953 -4.496 1 98.25 77 LEU A O 1
ATOM 584 N N . CYS A 1 78 ? 2.545 -25.109 -5.949 1 97 78 CYS A N 1
ATOM 585 C CA . CYS A 1 78 ? 2.994 -23.734 -5.895 1 97 78 CYS A CA 1
ATOM 586 C C . CYS A 1 78 ? 2.854 -23.172 -4.484 1 97 78 CYS A C 1
ATOM 588 O O . CYS A 1 78 ? 3.848 -23 -3.775 1 97 78 CYS A O 1
ATOM 590 N N . SER A 1 79 ? 1.548 -23 -3.869 1 98.06 79 SER A N 1
ATOM 591 C CA . SER A 1 79 ? 1.362 -22.406 -2.551 1 98.06 79 SER A CA 1
ATOM 592 C C . SER A 1 79 ? 2.176 -23.141 -1.49 1 98.06 79 SER A C 1
ATOM 594 O O . SER A 1 79 ? 2.875 -22.5 -0.692 1 98.06 79 SER A O 1
ATOM 596 N N . PRO A 1 80 ? 2.111 -24.422 -1.495 1 98.62 80 PRO A N 1
ATOM 597 C CA . PRO A 1 80 ? 2.893 -25.188 -0.512 1 98.62 80 PRO A CA 1
ATOM 598 C C . PRO A 1 80 ? 4.391 -24.891 -0.595 1 98.62 80 PRO A C 1
ATOM 600 O O . PRO A 1 80 ? 5.02 -24.578 0.421 1 98.62 80 PRO A O 1
ATOM 603 N N . THR A 1 81 ? 4.945 -24.953 -1.795 1 98.81 81 THR A N 1
ATOM 604 C CA . THR A 1 81 ? 6.375 -24.703 -1.952 1 98.81 81 THR A CA 1
ATOM 605 C C . THR A 1 81 ? 6.719 -23.266 -1.561 1 98.81 81 THR A C 1
ATOM 607 O O . THR A 1 81 ? 7.715 -23.031 -0.873 1 98.81 81 THR A O 1
ATOM 610 N N . ARG A 1 82 ? 5.93 -22.328 -1.968 1 98.69 82 ARG A N 1
ATOM 611 C CA . ARG A 1 82 ? 6.188 -20.922 -1.681 1 98.69 82 ARG A CA 1
ATOM 612 C C . ARG A 1 82 ? 6.176 -20.656 -0.179 1 98.69 82 ARG A C 1
ATOM 614 O O . ARG A 1 82 ? 6.973 -19.875 0.324 1 98.69 82 ARG A O 1
ATOM 621 N N . SER A 1 83 ? 5.219 -21.266 0.566 1 98.75 83 SER A N 1
ATOM 622 C CA . SER A 1 83 ? 5.199 -21.109 2.018 1 98.75 83 SER A CA 1
ATOM 623 C C . SER A 1 83 ? 6.492 -21.609 2.645 1 98.75 83 SER A C 1
ATOM 625 O O . SER A 1 83 ? 7.035 -21 3.559 1 98.75 83 SER A O 1
ATOM 627 N N . SER A 1 84 ? 7.023 -22.703 2.123 1 98.81 84 SER A N 1
ATOM 628 C CA . SER A 1 84 ? 8.258 -23.281 2.627 1 98.81 84 SER A CA 1
ATOM 629 C C . SER A 1 84 ? 9.461 -22.406 2.287 1 98.81 84 SER A C 1
ATOM 631 O O . SER A 1 84 ? 10.359 -22.234 3.113 1 98.81 84 SER A O 1
ATOM 633 N N . LEU A 1 85 ? 9.453 -21.844 1.091 1 98.81 85 LEU A N 1
ATOM 634 C CA . LEU A 1 85 ? 10.555 -21.031 0.6 1 98.81 85 LEU A CA 1
ATOM 635 C C . LEU A 1 85 ? 10.711 -19.766 1.45 1 98.81 85 LEU A C 1
ATOM 637 O O . LEU A 1 85 ? 11.805 -19.203 1.543 1 98.81 85 LEU A O 1
ATOM 641 N N . LEU A 1 86 ? 9.617 -19.375 2.119 1 98.81 86 LEU A N 1
ATOM 642 C CA . LEU A 1 86 ? 9.656 -18.062 2.766 1 98.81 86 LEU A CA 1
ATOM 643 C C . LEU A 1 86 ? 9.836 -18.203 4.273 1 98.81 86 LEU A C 1
ATOM 645 O O . LEU A 1 86 ? 10.102 -17.219 4.965 1 98.81 86 LEU A O 1
ATOM 649 N N . ASN A 1 87 ? 9.664 -19.453 4.836 1 98.38 87 ASN A N 1
ATOM 650 C CA . ASN A 1 87 ? 9.773 -19.469 6.289 1 98.38 87 ASN A CA 1
ATOM 651 C C . ASN A 1 87 ? 10.555 -20.688 6.781 1 98.38 87 ASN A C 1
ATOM 653 O O . ASN A 1 87 ? 10.875 -20.781 7.969 1 98.38 87 ASN A O 1
ATOM 657 N N . GLY A 1 88 ? 10.891 -21.703 5.844 1 98.62 88 GLY A N 1
ATOM 658 C CA . GLY A 1 88 ? 11.805 -22.781 6.18 1 98.62 88 GLY A CA 1
ATOM 659 C C . GLY A 1 88 ? 11.125 -23.938 6.895 1 98.62 88 GLY A C 1
ATOM 660 O O . GLY A 1 88 ? 11.781 -24.734 7.559 1 98.62 88 GLY A O 1
ATOM 661 N N . ARG A 1 89 ? 9.828 -24.016 6.793 1 98.75 89 ARG A N 1
ATOM 662 C CA . ARG A 1 89 ? 9.047 -25.094 7.402 1 98.75 89 ARG A CA 1
ATOM 663 C C . ARG A 1 89 ? 8.25 -25.859 6.352 1 98.75 89 ARG A C 1
ATOM 665 O O . ARG A 1 89 ? 8.062 -25.375 5.234 1 98.75 89 ARG A O 1
ATOM 672 N N . ASN A 1 90 ? 7.863 -27.094 6.695 1 98.75 90 ASN A N 1
ATOM 673 C CA . ASN A 1 90 ? 7.086 -27.906 5.766 1 98.75 90 ASN A CA 1
ATOM 674 C C . ASN A 1 90 ? 5.738 -27.266 5.453 1 98.75 90 ASN A C 1
ATOM 676 O O . ASN A 1 90 ? 5.18 -26.547 6.285 1 98.75 90 ASN A O 1
ATOM 680 N N . ALA A 1 91 ? 5.293 -27.562 4.266 1 98.56 91 ALA A N 1
ATOM 681 C CA . ALA A 1 91 ? 4.07 -26.938 3.773 1 98.56 91 ALA A CA 1
ATOM 682 C C . ALA A 1 91 ? 2.895 -27.219 4.707 1 98.56 91 ALA A C 1
ATOM 684 O O . ALA A 1 91 ? 2.084 -26.328 4.98 1 98.56 91 ALA A O 1
ATOM 685 N N . THR A 1 92 ? 2.791 -28.438 5.191 1 98.62 92 THR A N 1
ATOM 686 C CA . THR A 1 92 ? 1.688 -28.797 6.078 1 98.62 92 THR A CA 1
ATOM 687 C C . THR A 1 92 ? 1.834 -28.094 7.426 1 98.62 92 THR A C 1
ATOM 689 O O . THR A 1 92 ? 0.841 -27.672 8.023 1 98.62 92 THR A O 1
ATOM 692 N N . SER A 1 93 ? 3.064 -27.875 7.867 1 98.62 93 SER A N 1
ATOM 693 C CA . SER A 1 93 ? 3.299 -27.094 9.07 1 98.62 93 SER A CA 1
ATOM 694 C C . SER A 1 93 ? 2.846 -25.641 8.875 1 98.62 93 SER A C 1
ATOM 696 O O . SER A 1 93 ? 2.52 -24.953 9.844 1 98.62 93 SER A O 1
ATOM 698 N N . ASN A 1 94 ? 2.775 -25.25 7.676 1 98.62 94 ASN A N 1
ATOM 699 C CA . ASN A 1 94 ? 2.371 -23.891 7.316 1 98.62 94 ASN A CA 1
ATOM 700 C C . ASN A 1 94 ? 0.883 -23.828 6.98 1 98.62 94 ASN A C 1
ATOM 702 O O . ASN A 1 94 ? 0.403 -22.812 6.48 1 98.62 94 ASN A O 1
ATOM 706 N N . ASN A 1 95 ? 0.188 -24.891 7.125 1 98.31 95 ASN A N 1
ATOM 707 C CA . ASN A 1 95 ? -1.224 -24.984 6.773 1 98.31 95 ASN A CA 1
ATOM 708 C C . ASN A 1 95 ? -1.428 -24.938 5.262 1 98.31 95 ASN A C 1
ATOM 710 O O . ASN A 1 95 ? -2.449 -24.438 4.785 1 98.31 95 ASN A O 1
ATOM 714 N N . MET A 1 96 ? -0.458 -25.375 4.516 1 98.38 96 MET A N 1
ATOM 715 C CA . MET A 1 96 ? -0.507 -25.344 3.055 1 98.38 96 MET A CA 1
ATOM 716 C C . MET A 1 96 ? -0.367 -26.75 2.475 1 98.38 96 MET A C 1
ATOM 718 O O . MET A 1 96 ? 0.483 -26.984 1.615 1 98.38 96 MET A O 1
ATOM 722 N N . ALA A 1 97 ? -1.26 -27.609 2.883 1 97.88 97 ALA A N 1
ATOM 723 C CA . ALA A 1 97 ? -1.265 -28.969 2.328 1 97.88 97 ALA A CA 1
ATOM 724 C C . ALA A 1 97 ? -1.622 -28.953 0.844 1 97.88 97 ALA A C 1
ATOM 726 O O . ALA A 1 97 ? -1.354 -29.906 0.123 1 97.88 97 ALA A O 1
ATOM 727 N N . CYS A 1 98 ? -2.203 -27.906 0.397 1 96.94 98 CYS A N 1
ATOM 728 C CA . CYS A 1 98 ? -2.564 -27.656 -0.993 1 96.94 98 CYS A CA 1
ATOM 729 C C . CYS A 1 98 ? -2.559 -26.156 -1.296 1 96.94 98 CYS A C 1
ATOM 731 O O . CYS A 1 98 ? -2.09 -25.359 -0.483 1 96.94 98 CYS A O 1
ATOM 733 N N . ILE A 1 99 ? -2.967 -25.75 -2.512 1 96.31 99 ILE A N 1
ATOM 734 C CA . ILE A 1 99 ? -3.078 -24.328 -2.832 1 96.31 99 ILE A CA 1
ATOM 735 C C . ILE A 1 99 ? -4.176 -23.688 -1.983 1 96.31 99 ILE A C 1
ATOM 737 O O . ILE A 1 99 ? -5.043 -24.391 -1.452 1 96.31 99 ILE A O 1
ATOM 741 N N . THR A 1 100 ? -4.164 -22.391 -1.9 1 95.81 100 THR A N 1
ATOM 742 C CA . THR A 1 100 ? -5.082 -21.688 -1.026 1 95.81 100 THR A CA 1
ATOM 743 C C . THR A 1 100 ? -6.527 -21.859 -1.488 1 95.81 100 THR A C 1
ATOM 745 O O . THR A 1 100 ? -7.445 -21.922 -0.667 1 95.81 100 THR A O 1
ATOM 748 N N . GLU A 1 101 ? -6.781 -22.031 -2.777 1 93 101 GLU A N 1
ATOM 749 C CA . GLU A 1 101 ? -8.109 -22.172 -3.355 1 93 101 GLU A CA 1
ATOM 750 C C . GLU A 1 101 ? -8.703 -23.547 -3.035 1 93 101 GLU A C 1
ATOM 752 O O . GLU A 1 101 ? -9.898 -23.766 -3.217 1 93 101 GLU A O 1
ATOM 757 N N . ALA A 1 102 ? -7.82 -24.453 -2.568 1 93.75 102 ALA A N 1
ATOM 758 C CA . ALA A 1 102 ? -8.258 -25.812 -2.27 1 93.75 102 ALA A CA 1
ATOM 759 C C . ALA A 1 102 ? -8.109 -26.125 -0.782 1 93.75 102 ALA A C 1
ATOM 761 O O . ALA A 1 102 ? -8.039 -27.281 -0.387 1 93.75 102 ALA A O 1
ATOM 762 N N . SER A 1 103 ? -8.086 -25.109 -0.013 1 95.12 103 SER A N 1
ATOM 763 C CA . SER A 1 103 ? -7.898 -25.266 1.425 1 95.12 103 SER A CA 1
ATOM 764 C C . SER A 1 103 ? -9.133 -25.875 2.082 1 95.12 103 SER A C 1
ATOM 766 O O . SER A 1 103 ? -10.203 -25.922 1.477 1 95.12 103 SER A O 1
ATOM 768 N N . ALA A 1 104 ? -8.945 -26.359 3.25 1 95.88 104 ALA A N 1
ATOM 769 C CA . ALA A 1 104 ? -9.992 -26.938 4.09 1 95.88 104 ALA A CA 1
ATOM 770 C C . ALA A 1 104 ? -9.734 -26.641 5.566 1 95.88 104 ALA A C 1
ATOM 772 O O . ALA A 1 104 ? -8.602 -26.359 5.957 1 95.88 104 ALA A O 1
ATOM 773 N N . GLY A 1 105 ? -10.812 -26.719 6.371 1 96.56 105 GLY A N 1
ATOM 774 C CA . GLY A 1 105 ? -10.758 -26.281 7.754 1 96.56 105 GLY A CA 1
ATOM 775 C C . GLY A 1 105 ? -10.078 -27.266 8.68 1 96.56 105 GLY A C 1
ATOM 776 O O . GLY A 1 105 ? -10.641 -27.656 9.703 1 96.56 105 GLY A O 1
ATOM 777 N N . PHE A 1 106 ? -8.812 -27.703 8.375 1 97.31 106 PHE A N 1
ATOM 778 C CA . PHE A 1 106 ? -8.023 -28.625 9.188 1 97.31 106 PHE A CA 1
ATOM 779 C C . PHE A 1 106 ? -6.664 -28.016 9.516 1 97.31 106 PHE A C 1
ATOM 781 O O . PHE A 1 106 ? -6.117 -27.234 8.727 1 97.31 106 PHE A O 1
ATOM 788 N N . PRO A 1 107 ? -6.082 -28.344 10.711 1 96.5 107 PRO A N 1
ATOM 789 C CA . PRO A 1 107 ? -4.664 -28.031 10.891 1 96.5 107 PRO A CA 1
ATOM 790 C C . PRO A 1 107 ? -3.785 -28.594 9.781 1 96.5 107 PRO A C 1
ATOM 792 O O . PRO A 1 107 ? -3.971 -29.75 9.375 1 96.5 107 PRO A O 1
ATOM 795 N N . GLY A 1 108 ? -2.934 -27.859 9.242 1 97.75 108 GLY A N 1
ATOM 796 C CA . GLY A 1 108 ? -2.064 -28.266 8.156 1 97.75 108 GLY A CA 1
ATOM 797 C C . GLY A 1 108 ? -2.66 -27.984 6.785 1 97.75 108 GLY A C 1
ATOM 798 O O . GLY A 1 108 ? -1.965 -28.078 5.77 1 97.75 108 GLY A O 1
ATOM 799 N N . PHE A 1 109 ? -3.953 -27.547 6.766 1 97.25 109 PHE A N 1
ATOM 800 C CA . PHE A 1 109 ? -4.668 -27.594 5.492 1 97.25 109 PHE A CA 1
ATOM 801 C C . PHE A 1 109 ? -5.508 -26.328 5.297 1 97.25 109 PHE A C 1
ATOM 803 O O . PHE A 1 109 ? -6.219 -26.203 4.297 1 97.25 109 PHE A O 1
ATOM 810 N N . SER A 1 110 ? -5.469 -25.312 6.121 1 97.06 110 SER A N 1
ATOM 811 C CA . SER A 1 110 ? -6.414 -24.203 6.16 1 97.06 110 SER A CA 1
ATOM 812 C C . SER A 1 110 ? -6.082 -23.156 5.102 1 97.06 110 SER A C 1
ATOM 814 O O . SER A 1 110 ? -6.898 -22.281 4.809 1 97.06 110 SER A O 1
ATOM 816 N N . GLY A 1 111 ? -4.914 -23.203 4.531 1 97.12 111 GLY A N 1
ATOM 817 C CA . GLY A 1 111 ? -4.5 -22.188 3.584 1 97.12 111 GLY A CA 1
ATOM 818 C C . GLY A 1 111 ? -4.098 -20.875 4.246 1 97.12 111 GLY A C 1
ATOM 819 O O . GLY A 1 111 ? -3.984 -19.844 3.582 1 97.12 111 GLY A O 1
ATOM 820 N N . ARG A 1 112 ? -3.855 -20.875 5.516 1 97.56 112 ARG A N 1
ATOM 821 C CA . ARG A 1 112 ? -3.494 -19.703 6.297 1 97.56 112 ARG A CA 1
ATOM 822 C C . ARG A 1 112 ? -2.234 -19.953 7.117 1 97.56 112 ARG A C 1
ATOM 824 O O . ARG A 1 112 ? -2.285 -20.609 8.156 1 97.56 112 ARG A O 1
ATOM 831 N N . VAL A 1 113 ? -1.09 -19.391 6.629 1 98.44 113 VAL A N 1
ATOM 832 C CA . VAL A 1 113 ? 0.195 -19.594 7.289 1 98.44 113 VAL A CA 1
ATOM 833 C C . VAL A 1 113 ? 0.151 -19.016 8.695 1 98.44 113 VAL A C 1
ATOM 835 O O . VAL A 1 113 ? -0.156 -17.828 8.875 1 98.44 113 VAL A O 1
ATOM 838 N N . PRO A 1 114 ? 0.446 -19.828 9.734 1 97.25 114 PRO A N 1
ATOM 839 C CA . PRO A 1 114 ? 0.438 -19.312 11.102 1 97.25 114 PRO A CA 1
ATOM 840 C C . PRO A 1 114 ? 1.49 -18.219 11.32 1 97.25 114 PRO A C 1
ATOM 842 O O . PRO A 1 114 ? 2.572 -18.281 10.734 1 97.25 114 PRO A O 1
ATOM 845 N N . PHE A 1 115 ? 1.203 -17.281 12.211 1 96.56 115 PHE A N 1
ATOM 846 C CA . PHE A 1 115 ? 2.158 -16.219 12.508 1 96.56 115 PHE A CA 1
ATOM 847 C C . PHE A 1 115 ? 3.314 -16.75 13.344 1 96.56 115 PHE A C 1
ATOM 849 O O . PHE A 1 115 ? 4.379 -16.141 13.406 1 96.56 115 PHE A O 1
ATOM 856 N N . GLU A 1 116 ? 3.148 -17.891 13.953 1 97.69 116 GLU A N 1
ATOM 857 C CA . GLU A 1 116 ? 4.23 -18.609 14.625 1 97.69 116 GLU A CA 1
ATOM 858 C C . GLU A 1 116 ? 5.266 -19.109 13.625 1 97.69 116 GLU A C 1
ATOM 860 O O . GLU A 1 116 ? 6.367 -19.5 14.008 1 97.69 116 GLU A O 1
ATOM 865 N N . ASN A 1 117 ? 4.883 -19.109 12.406 1 98.5 117 ASN A N 1
ATOM 866 C CA . ASN A 1 117 ? 5.805 -19.422 11.32 1 98.5 117 ASN A CA 1
ATOM 867 C C . ASN A 1 117 ? 6.199 -18.172 10.539 1 98.5 117 ASN A C 1
ATOM 869 O O . ASN A 1 117 ? 5.793 -18 9.391 1 98.5 117 ASN A O 1
ATOM 873 N N . GLY A 1 118 ? 7.055 -17.359 11.203 1 98.31 118 GLY A N 1
ATOM 874 C CA . GLY A 1 118 ? 7.453 -16.078 10.641 1 98.31 118 GLY A CA 1
ATOM 875 C C . GLY A 1 118 ? 8.242 -16.219 9.352 1 98.31 118 GLY A C 1
ATOM 876 O O . GLY A 1 118 ? 9.047 -17.141 9.203 1 98.31 118 GLY A O 1
ATOM 877 N N . MET A 1 119 ? 8.078 -15.328 8.398 1 98.69 119 MET A N 1
ATOM 878 C CA . MET A 1 119 ? 8.727 -15.352 7.09 1 98.69 119 MET A CA 1
ATOM 879 C C . MET A 1 119 ? 10.047 -14.586 7.129 1 98.69 119 MET A C 1
ATOM 881 O O . MET A 1 119 ? 10.234 -13.703 7.961 1 98.69 119 MET A O 1
ATOM 885 N N . ILE A 1 120 ? 10.953 -14.922 6.266 1 98.81 120 ILE A N 1
ATOM 886 C CA . ILE A 1 120 ? 12.258 -14.273 6.18 1 98.81 120 ILE A CA 1
ATOM 887 C C . ILE A 1 120 ? 12.07 -12.781 5.918 1 98.81 120 ILE A C 1
ATOM 889 O O . ILE A 1 120 ? 12.852 -11.961 6.402 1 98.81 120 ILE A O 1
ATOM 893 N N . SER A 1 121 ? 11.016 -12.328 5.195 1 98.81 121 SER A N 1
ATOM 894 C CA . SER A 1 121 ? 10.719 -10.922 4.953 1 98.81 121 SER A CA 1
ATOM 895 C C . SER A 1 121 ? 10.492 -10.172 6.262 1 98.81 121 SER A C 1
ATOM 897 O O . SER A 1 121 ? 10.969 -9.047 6.43 1 98.81 121 SER A O 1
ATOM 899 N N . GLU A 1 122 ? 9.719 -10.766 7.215 1 98.5 122 GLU A N 1
ATOM 900 C CA . GLU A 1 122 ? 9.469 -10.164 8.516 1 98.5 122 GLU A CA 1
ATOM 901 C C . GLU A 1 122 ? 10.758 -10.023 9.32 1 98.5 122 GLU A C 1
ATOM 903 O O . GLU A 1 122 ? 10.992 -8.992 9.953 1 98.5 122 GLU A O 1
ATOM 908 N N . VAL A 1 123 ? 11.594 -11.031 9.258 1 98.62 123 VAL A N 1
ATOM 909 C CA . VAL A 1 123 ? 12.836 -11.055 10.008 1 98.62 123 VAL A CA 1
ATOM 910 C C . VAL A 1 123 ? 13.805 -10.008 9.461 1 98.62 123 VAL A C 1
ATOM 912 O O . VAL A 1 123 ? 14.352 -9.203 10.211 1 98.62 123 VAL A O 1
ATOM 915 N N . LEU A 1 124 ? 14.008 -10.008 8.133 1 98.69 124 LEU A N 1
ATOM 916 C CA . LEU A 1 124 ? 14.961 -9.094 7.516 1 98.69 124 LEU A CA 1
ATOM 917 C C . LEU A 1 124 ? 14.477 -7.652 7.605 1 98.69 124 LEU A C 1
ATOM 919 O O . LEU A 1 124 ? 15.281 -6.73 7.766 1 98.69 124 LEU A O 1
ATOM 923 N N . ASN A 1 125 ? 13.172 -7.457 7.473 1 98.25 125 ASN A N 1
ATOM 924 C CA . ASN A 1 125 ? 12.617 -6.125 7.684 1 98.25 125 ASN A CA 1
ATOM 925 C C . ASN A 1 125 ? 12.945 -5.59 9.078 1 98.25 125 ASN A C 1
ATOM 927 O O . ASN A 1 125 ? 13.367 -4.441 9.219 1 98.25 125 ASN A O 1
ATOM 931 N N . ALA A 1 126 ? 12.82 -6.43 10.055 1 96.69 126 ALA A N 1
ATOM 932 C CA . ALA A 1 126 ? 13.086 -6.059 11.438 1 96.69 126 ALA A CA 1
ATOM 933 C C . ALA A 1 126 ? 14.578 -5.824 11.672 1 96.69 126 ALA A C 1
ATOM 935 O O . ALA A 1 126 ? 14.969 -5.254 12.695 1 96.69 126 ALA A O 1
ATOM 936 N N . ARG A 1 127 ? 15.359 -6.168 10.703 1 96.88 127 ARG A N 1
ATOM 937 C CA . ARG A 1 127 ? 16.812 -6.039 10.859 1 96.88 127 ARG A CA 1
ATOM 938 C C . ARG A 1 127 ? 17.375 -5.031 9.875 1 96.88 127 ARG A C 1
ATOM 940 O O . ARG A 1 127 ? 18.594 -4.918 9.734 1 96.88 127 ARG A O 1
ATOM 947 N N . GLY A 1 128 ? 16.562 -4.367 9.164 1 96.88 128 GLY A N 1
ATOM 948 C CA . GLY A 1 128 ? 17.016 -3.152 8.5 1 96.88 128 GLY A CA 1
ATOM 949 C C . GLY A 1 128 ? 17.062 -3.289 6.992 1 96.88 128 GLY A C 1
ATOM 950 O O . GLY A 1 128 ? 17.422 -2.34 6.289 1 96.88 128 GLY A O 1
ATOM 951 N N . TRP A 1 129 ? 16.734 -4.504 6.379 1 98.5 129 TRP A N 1
ATOM 952 C CA . TRP A 1 129 ? 16.641 -4.641 4.93 1 98.5 129 TRP A CA 1
ATOM 953 C C . TRP A 1 129 ? 15.359 -3.998 4.414 1 98.5 129 TRP A C 1
ATOM 955 O O . TRP A 1 129 ? 14.305 -4.09 5.055 1 98.5 129 TRP A O 1
ATOM 965 N N . ASN A 1 130 ? 15.484 -3.281 3.273 1 98.56 130 ASN A N 1
ATOM 966 C CA . ASN A 1 130 ? 14.234 -3.105 2.533 1 98.56 130 ASN A CA 1
ATOM 967 C C . ASN A 1 130 ? 13.703 -4.438 2.01 1 98.56 130 ASN A C 1
ATOM 969 O O . ASN A 1 130 ? 14.484 -5.312 1.621 1 98.56 130 ASN A O 1
ATOM 973 N N . THR A 1 131 ? 12.414 -4.598 2.016 1 98.88 131 THR A N 1
ATOM 974 C CA . THR A 1 131 ? 11.828 -5.867 1.597 1 98.88 131 THR A CA 1
ATOM 975 C C . THR A 1 131 ? 10.766 -5.641 0.523 1 98.88 131 THR A C 1
ATOM 977 O O . THR A 1 131 ? 9.867 -4.812 0.694 1 98.88 131 THR A O 1
ATOM 980 N N . TYR A 1 132 ? 10.883 -6.34 -0.624 1 98.88 132 TYR A N 1
ATOM 981 C CA . TYR A 1 132 ? 10.016 -6.168 -1.784 1 98.88 132 TYR A CA 1
ATOM 982 C C . TYR A 1 132 ? 9.469 -7.508 -2.26 1 98.88 132 TYR A C 1
ATOM 984 O O . TYR A 1 132 ? 10.211 -8.492 -2.355 1 98.88 132 TYR A O 1
ATOM 992 N N . ALA A 1 133 ? 8.172 -7.602 -2.455 1 98.88 133 ALA A N 1
ATOM 993 C CA . ALA A 1 133 ? 7.559 -8.711 -3.178 1 98.88 133 ALA A CA 1
ATOM 994 C C . ALA A 1 133 ? 7.055 -8.266 -4.547 1 98.88 133 ALA A C 1
ATOM 996 O O . ALA A 1 133 ? 6.25 -7.336 -4.645 1 98.88 133 ALA A O 1
ATOM 997 N N . VAL A 1 134 ? 7.559 -8.883 -5.613 1 98.88 134 VAL A N 1
ATOM 998 C CA . VAL A 1 134 ? 7.191 -8.531 -6.977 1 98.88 134 VAL A CA 1
ATOM 999 C C . VAL A 1 134 ? 6.723 -9.773 -7.727 1 98.88 134 VAL A C 1
ATOM 1001 O O . VAL A 1 134 ? 7.488 -10.727 -7.898 1 98.88 134 VAL A O 1
ATOM 1004 N N . GLY A 1 135 ? 5.465 -9.742 -8.141 1 98.69 135 GLY A N 1
ATOM 1005 C CA . GLY A 1 135 ? 4.918 -10.859 -8.898 1 98.69 135 GLY A CA 1
ATOM 1006 C C . GLY A 1 135 ? 3.932 -11.695 -8.109 1 98.69 135 GLY A C 1
ATOM 1007 O O . GLY A 1 135 ? 3.049 -11.156 -7.441 1 98.69 135 GLY A O 1
ATOM 1008 N N . LYS A 1 136 ? 3.996 -13.039 -8.195 1 98.5 136 LYS A N 1
ATOM 1009 C CA . LYS A 1 136 ? 3.039 -13.984 -7.637 1 98.5 136 LYS A CA 1
ATOM 1010 C C . LYS A 1 136 ? 3.225 -14.125 -6.129 1 98.5 136 LYS A C 1
ATOM 1012 O O . LYS A 1 136 ? 4.336 -14.383 -5.656 1 98.5 136 LYS A O 1
ATOM 1017 N N . TRP A 1 137 ? 2.117 -13.953 -5.391 1 98.5 137 TRP A N 1
ATOM 1018 C CA . TRP A 1 137 ? 2.107 -14.18 -3.949 1 98.5 137 TRP A CA 1
ATOM 1019 C C . TRP A 1 137 ? 1.565 -15.562 -3.617 1 98.5 137 TRP A C 1
ATOM 1021 O O . TRP A 1 137 ? 2.324 -16.453 -3.24 1 98.5 137 TRP A O 1
ATOM 1031 N N . HIS A 1 138 ? 0.351 -15.859 -3.893 1 98.31 138 HIS A N 1
ATOM 1032 C CA . HIS A 1 138 ? -0.382 -17.109 -3.824 1 98.31 138 HIS A CA 1
ATOM 1033 C C . HIS A 1 138 ? -0.35 -17.703 -2.414 1 98.31 138 HIS A C 1
ATOM 1035 O O . HIS A 1 138 ? -0.283 -18.922 -2.242 1 98.31 138 HIS A O 1
ATOM 1041 N N . LEU A 1 139 ? -0.336 -16.844 -1.341 1 98.5 139 LEU A N 1
ATOM 1042 C CA . LEU A 1 139 ? -0.37 -17.312 0.039 1 98.5 139 LEU A CA 1
ATOM 1043 C C . LEU A 1 139 ? -1.538 -16.688 0.797 1 98.5 139 LEU A C 1
ATOM 1045 O O . LEU A 1 139 ? -1.685 -16.906 2.002 1 98.5 139 LEU A O 1
ATOM 1049 N N . THR A 1 140 ? -2.309 -15.898 0.112 1 97.12 140 THR A N 1
ATOM 1050 C CA . THR A 1 140 ? -3.547 -15.359 0.668 1 97.12 140 THR A CA 1
ATOM 1051 C C . THR A 1 140 ? -4.754 -16.156 0.165 1 97.12 140 THR A C 1
ATOM 1053 O O . THR A 1 140 ? -4.918 -16.344 -1.042 1 97.12 140 THR A O 1
ATOM 1056 N N . PRO A 1 141 ? -5.586 -16.641 1.076 1 94.81 141 PRO A N 1
ATOM 1057 C CA . PRO A 1 141 ? -6.797 -17.312 0.611 1 94.81 141 PRO A CA 1
ATOM 1058 C C . PRO A 1 141 ? -7.637 -16.453 -0.321 1 94.81 141 PRO A C 1
ATOM 1060 O O . PRO A 1 141 ? -7.738 -15.234 -0.115 1 94.81 141 PRO A O 1
ATOM 1063 N N . SER A 1 142 ? -8.266 -17.109 -1.264 1 92.19 142 SER A N 1
ATOM 1064 C CA . SER A 1 142 ? -9.047 -16.391 -2.26 1 92.19 142 SER A CA 1
ATOM 1065 C C . SER A 1 142 ? -10.164 -15.578 -1.607 1 92.19 142 SER A C 1
ATOM 1067 O O . SER A 1 142 ? -10.516 -14.5 -2.084 1 92.19 142 SER A O 1
ATOM 1069 N N . ASP A 1 143 ? -10.695 -16.109 -0.488 1 92.44 143 ASP A N 1
ATOM 1070 C CA . ASP A 1 143 ? -11.797 -15.422 0.19 1 92.44 143 ASP A CA 1
ATOM 1071 C C . ASP A 1 143 ? -11.289 -14.25 1.022 1 92.44 143 ASP A C 1
ATOM 1073 O O . ASP A 1 143 ? -12.078 -13.508 1.603 1 92.44 143 ASP A O 1
ATOM 1077 N N . GLU A 1 144 ? -9.977 -14.047 1.058 1 95.31 144 GLU A N 1
ATOM 1078 C CA . GLU A 1 144 ? -9.359 -12.922 1.744 1 95.31 144 GLU A CA 1
ATOM 1079 C C . GLU A 1 144 ? -8.57 -12.047 0.77 1 95.31 144 GLU A C 1
ATOM 1081 O O . GLU A 1 144 ? -7.707 -11.273 1.183 1 95.31 144 GLU A O 1
ATOM 1086 N N . SER A 1 145 ? -8.836 -12.211 -0.489 1 94.75 145 SER A N 1
ATOM 1087 C CA . SER A 1 145 ? -8.148 -11.438 -1.515 1 94.75 145 SER A CA 1
ATOM 1088 C C . SER A 1 145 ? -9.062 -10.367 -2.111 1 94.75 145 SER A C 1
ATOM 1090 O O . SER A 1 145 ? -9.195 -10.273 -3.332 1 94.75 145 SER A O 1
ATOM 1092 N N . ASP A 1 146 ? -9.672 -9.578 -1.203 1 95 146 ASP A N 1
ATOM 1093 C CA . ASP A 1 146 ? -10.617 -8.555 -1.637 1 95 146 ASP A CA 1
ATOM 1094 C C . ASP A 1 146 ? -10.477 -7.293 -0.788 1 95 146 ASP A C 1
ATOM 1096 O O . ASP A 1 146 ? -9.75 -7.281 0.208 1 95 146 ASP A O 1
ATOM 1100 N N . ALA A 1 147 ? -11.234 -6.312 -1.131 1 95.88 147 ALA A N 1
ATOM 1101 C CA . ALA A 1 147 ? -11.078 -4.996 -0.519 1 95.88 147 ALA A CA 1
ATOM 1102 C C . ALA A 1 147 ? -11.57 -5 0.927 1 95.88 147 ALA A C 1
ATOM 1104 O O . ALA A 1 147 ? -11.172 -4.148 1.727 1 95.88 147 ALA A O 1
ATOM 1105 N N . SER A 1 148 ? -12.422 -5.918 1.313 1 96.5 148 SER A N 1
ATOM 1106 C CA . SER A 1 148 ? -12.961 -5.957 2.67 1 96.5 148 SER A CA 1
ATOM 1107 C C . SER A 1 148 ? -12.055 -6.758 3.6 1 96.5 148 SER A C 1
ATOM 1109 O O . SER A 1 148 ? -12.195 -6.695 4.82 1 96.5 148 SER A O 1
ATOM 1111 N N . SER A 1 149 ? -11.086 -7.461 3.047 1 96.06 149 SER A N 1
ATOM 1112 C CA . SER A 1 149 ? -10.352 -8.461 3.809 1 96.06 149 SER A CA 1
ATOM 1113 C C . SER A 1 149 ? -9.383 -7.812 4.789 1 96.06 149 SER A C 1
ATOM 1115 O O . SER A 1 149 ? -8.883 -6.711 4.539 1 96.06 149 SER A O 1
ATOM 1117 N N . TRP A 1 150 ? -9.219 -8.555 5.949 1 96.75 150 TRP A N 1
ATOM 1118 C CA . TRP A 1 150 ? -8.07 -8.273 6.801 1 96.75 150 TRP A CA 1
ATOM 1119 C C . TRP A 1 150 ? -6.766 -8.438 6.031 1 96.75 150 TRP A C 1
ATOM 1121 O O . TRP A 1 150 ? -6.582 -9.43 5.316 1 96.75 150 TRP A O 1
ATOM 1131 N N . LYS A 1 151 ? -5.824 -7.488 6.082 1 97.88 151 LYS A N 1
ATOM 1132 C CA . LYS A 1 151 ? -4.664 -7.473 5.199 1 97.88 151 LYS A CA 1
ATOM 1133 C C . LYS A 1 151 ? -3.475 -8.18 5.836 1 97.88 151 LYS A C 1
ATOM 1135 O O . LYS A 1 151 ? -2.383 -8.219 5.262 1 97.88 151 LYS A O 1
ATOM 1140 N N . GLY A 1 152 ? -3.668 -8.805 6.984 1 96.75 152 GLY A N 1
ATOM 1141 C CA . GLY A 1 152 ? -2.568 -9.43 7.699 1 96.75 152 GLY A CA 1
ATOM 1142 C C . GLY A 1 152 ? -1.93 -10.578 6.938 1 96.75 152 GLY A C 1
ATOM 1143 O O . GLY A 1 152 ? -0.799 -10.969 7.23 1 96.75 152 GLY A O 1
ATOM 1144 N N . ARG A 1 153 ? -2.619 -11.094 5.918 1 97.19 153 ARG A N 1
ATOM 1145 C CA . ARG A 1 153 ? -2.068 -12.219 5.172 1 97.19 153 ARG A CA 1
ATOM 1146 C C . ARG A 1 153 ? -1.686 -11.805 3.754 1 97.19 153 ARG A C 1
ATOM 1148 O O . ARG A 1 153 ? -1.334 -12.648 2.93 1 97.19 153 ARG A O 1
ATOM 1155 N N . TRP A 1 154 ? -1.891 -10.516 3.438 1 98.25 154 TRP A N 1
ATOM 1156 C CA . TRP A 1 154 ? -1.327 -9.953 2.215 1 98.25 154 TRP A CA 1
ATOM 1157 C C . TRP A 1 154 ? 0.179 -9.766 2.35 1 98.25 154 TRP A C 1
ATOM 1159 O O . TRP A 1 154 ? 0.732 -9.883 3.445 1 98.25 154 TRP A O 1
ATOM 1169 N N . PRO A 1 155 ? 0.929 -9.469 1.287 1 98.69 155 PRO A N 1
ATOM 1170 C CA . PRO A 1 155 ? 2.387 -9.359 1.373 1 98.69 155 PRO A CA 1
ATOM 1171 C C . PRO A 1 155 ? 2.84 -8.32 2.396 1 98.69 155 PRO A C 1
ATOM 1173 O O . PRO A 1 155 ? 3.76 -8.57 3.176 1 98.69 155 PRO A O 1
ATOM 1176 N N . LEU A 1 156 ? 2.18 -7.141 2.477 1 98.56 156 LEU A N 1
ATOM 1177 C CA . LEU A 1 156 ? 2.596 -6.09 3.398 1 98.56 156 LEU A CA 1
ATOM 1178 C C . LEU A 1 156 ? 2.32 -6.492 4.844 1 98.56 156 LEU A C 1
ATOM 1180 O O . LEU A 1 156 ? 2.918 -5.941 5.77 1 98.56 156 LEU A O 1
ATOM 1184 N N . GLY A 1 157 ? 1.397 -7.414 5.074 1 97.75 157 GLY A N 1
ATOM 1185 C CA . GLY A 1 157 ? 1.138 -7.938 6.406 1 97.75 157 GLY A CA 1
ATOM 1186 C C . GLY A 1 157 ? 2.121 -9.016 6.828 1 97.75 157 GLY A C 1
ATOM 1187 O O . GLY A 1 157 ? 2.088 -9.477 7.969 1 97.75 157 GLY A O 1
ATOM 1188 N N . ARG A 1 158 ? 2.984 -9.414 5.879 1 98.38 158 ARG A N 1
ATOM 1189 C CA . ARG A 1 158 ? 3.934 -10.484 6.152 1 98.38 158 ARG A CA 1
ATOM 1190 C C . ARG A 1 158 ? 5.367 -10.016 5.93 1 98.38 158 ARG A C 1
ATOM 1192 O O . ARG A 1 158 ? 6.215 -10.789 5.473 1 98.38 158 ARG A O 1
ATOM 1199 N N . GLY A 1 159 ? 5.648 -8.789 6.176 1 98.12 159 GLY A N 1
ATOM 1200 C CA . GLY A 1 159 ? 7.008 -8.297 6.324 1 98.12 159 GLY A CA 1
ATOM 1201 C C . GLY A 1 159 ? 7.516 -7.559 5.102 1 98.12 159 GLY A C 1
ATOM 1202 O O . GLY A 1 159 ? 8.602 -6.973 5.125 1 98.12 159 GLY A O 1
ATOM 1203 N N . PHE A 1 160 ? 6.766 -7.535 3.986 1 98.75 160 PHE A N 1
ATOM 1204 C CA . PHE A 1 160 ? 7.188 -6.781 2.812 1 98.75 160 PHE A CA 1
ATOM 1205 C C . PHE A 1 160 ? 6.754 -5.324 2.922 1 98.75 160 PHE A C 1
ATOM 1207 O O . PHE A 1 160 ? 5.641 -5.035 3.369 1 98.75 160 PHE A O 1
ATOM 1214 N N . GLU A 1 161 ? 7.648 -4.426 2.521 1 98.44 161 GLU A N 1
ATOM 1215 C CA . GLU A 1 161 ? 7.375 -2.992 2.574 1 98.44 161 GLU A CA 1
ATOM 1216 C C . GLU A 1 161 ? 6.656 -2.52 1.312 1 98.44 161 GLU A C 1
ATOM 1218 O O . GLU A 1 161 ? 5.934 -1.521 1.339 1 98.44 161 GLU A O 1
ATOM 1223 N N . ARG A 1 162 ? 6.965 -3.223 0.2 1 98.56 162 ARG A N 1
ATOM 1224 C CA . ARG A 1 162 ? 6.348 -2.939 -1.092 1 98.56 162 ARG A CA 1
ATOM 1225 C C . ARG A 1 162 ? 5.898 -4.227 -1.778 1 98.56 162 ARG A C 1
ATOM 1227 O O . ARG A 1 162 ? 6.543 -5.266 -1.639 1 98.56 162 ARG A O 1
ATOM 1234 N N . PHE A 1 163 ? 4.766 -4.059 -2.473 1 98.81 163 PHE A N 1
ATOM 1235 C CA . PHE A 1 163 ? 4.27 -5.184 -3.258 1 98.81 163 PHE A CA 1
ATOM 1236 C C . PHE A 1 163 ? 3.729 -4.707 -4.602 1 98.81 163 PHE A C 1
ATOM 1238 O O . PHE A 1 163 ? 3.053 -3.68 -4.68 1 98.81 163 PHE A O 1
ATOM 1245 N N . TYR A 1 164 ? 4.047 -5.383 -5.688 1 98.75 164 TYR A N 1
ATOM 1246 C CA . TYR A 1 164 ? 3.445 -5.223 -7.008 1 98.75 164 TYR A CA 1
ATOM 1247 C C . TYR A 1 164 ? 3.305 -6.57 -7.707 1 98.75 164 TYR A C 1
ATOM 1249 O O . TYR A 1 164 ? 4.301 -7.246 -7.977 1 98.75 164 TYR A O 1
ATOM 1257 N N . GLY A 1 165 ? 2.135 -6.984 -7.926 1 98.44 165 GLY A N 1
ATOM 1258 C CA . GLY A 1 165 ? 1.878 -8.281 -8.531 1 98.44 165 GLY A CA 1
ATOM 1259 C C . GLY A 1 165 ? 0.454 -8.766 -8.328 1 98.44 165 GLY A C 1
ATOM 1260 O O . GLY A 1 165 ? -0.495 -7.988 -8.461 1 98.44 165 GLY A O 1
ATOM 1261 N N . PHE A 1 166 ? 0.266 -10.086 -8.164 1 97.56 166 PHE A N 1
ATOM 1262 C CA . PHE A 1 166 ? -1.072 -10.648 -8.023 1 97.56 166 PHE A CA 1
ATOM 1263 C C . PHE A 1 166 ? -1.121 -11.641 -6.867 1 97.56 166 PHE A C 1
ATOM 1265 O O . PHE A 1 166 ? -0.127 -12.305 -6.57 1 97.56 166 PHE A O 1
ATOM 1272 N N . LEU A 1 167 ? -2.244 -11.766 -6.207 1 97.38 167 LEU A N 1
ATOM 1273 C CA . LEU A 1 167 ? -2.398 -12.539 -4.98 1 97.38 167 LEU A CA 1
ATOM 1274 C C . LEU A 1 167 ? -2.74 -13.992 -5.301 1 97.38 167 LEU A C 1
ATOM 1276 O O . LEU A 1 167 ? -2.406 -14.898 -4.531 1 97.38 167 LEU A O 1
ATOM 1280 N N . GLY A 1 168 ? -3.309 -14.234 -6.434 1 95.69 168 GLY A N 1
ATOM 1281 C CA . GLY A 1 168 ? -3.857 -15.547 -6.738 1 95.69 168 GLY A CA 1
ATOM 1282 C C . GLY A 1 168 ? -2.844 -16.484 -7.355 1 95.69 168 GLY A C 1
ATOM 1283 O O . GLY A 1 168 ? -1.653 -16.172 -7.418 1 95.69 168 GLY A O 1
ATOM 1284 N N . GLY A 1 169 ? -3.309 -17.719 -7.707 1 95.38 169 GLY A N 1
ATOM 1285 C CA . GLY A 1 169 ? -2.453 -18.797 -8.188 1 95.38 169 GLY A CA 1
ATOM 1286 C C . GLY A 1 169 ? -1.981 -18.594 -9.609 1 95.38 169 GLY A C 1
ATOM 1287 O O . GLY A 1 169 ? -1.004 -19.203 -10.047 1 95.38 169 GLY A O 1
ATOM 1288 N N . GLU A 1 170 ? -2.691 -17.781 -10.289 1 94.88 170 GLU A N 1
ATOM 1289 C CA . GLU A 1 170 ? -2.355 -17.438 -11.672 1 94.88 170 GLU A CA 1
ATOM 1290 C C . GLU A 1 170 ? -2.996 -16.125 -12.094 1 94.88 170 GLU A C 1
ATOM 1292 O O . GLU A 1 170 ? -3.83 -15.57 -11.367 1 94.88 170 GLU A O 1
ATOM 1297 N N . THR A 1 171 ? -2.508 -15.609 -13.188 1 95.94 171 THR A N 1
ATOM 1298 C CA . THR A 1 171 ? -3.117 -14.414 -13.758 1 95.94 171 THR A CA 1
ATOM 1299 C C . THR A 1 171 ? -2.863 -14.336 -15.258 1 95.94 171 THR A C 1
ATOM 1301 O O . THR A 1 171 ? -1.965 -15.008 -15.773 1 95.94 171 THR A O 1
ATOM 1304 N N . ASN A 1 172 ? -3.783 -13.641 -15.945 1 96.56 172 ASN A N 1
ATOM 1305 C CA . ASN A 1 172 ? -3.57 -13.32 -17.344 1 96.56 172 ASN A CA 1
ATOM 1306 C C . ASN A 1 172 ? -2.338 -12.445 -17.547 1 96.56 172 ASN A C 1
ATOM 1308 O O . ASN A 1 172 ? -2.154 -11.453 -16.828 1 96.56 172 ASN A O 1
ATOM 1312 N N . GLN A 1 173 ? -1.459 -12.828 -18.5 1 97.81 173 GLN A N 1
ATOM 1313 C CA . GLN A 1 173 ? -0.21 -12.094 -18.656 1 97.81 173 GLN A CA 1
ATOM 1314 C C . GLN A 1 173 ? -0.419 -10.828 -19.484 1 97.81 173 GLN A C 1
ATOM 1316 O O . GLN A 1 173 ? 0.429 -9.93 -19.484 1 97.81 173 GLN A O 1
ATOM 1321 N N . TRP A 1 174 ? -1.529 -10.766 -20.25 1 97.25 174 TRP A N 1
ATOM 1322 C CA . TRP A 1 174 ? -1.901 -9.586 -21.031 1 97.25 174 TRP A CA 1
ATOM 1323 C C . TRP A 1 174 ? -2.809 -8.664 -20.234 1 97.25 174 TRP A C 1
ATOM 1325 O O . TRP A 1 174 ? -2.75 -7.441 -20.375 1 97.25 174 TRP A O 1
ATOM 1335 N N . TYR A 1 175 ? -3.701 -9.242 -19.422 1 95.75 175 TYR A N 1
ATOM 1336 C CA . TYR A 1 175 ? -4.672 -8.562 -18.578 1 95.75 175 TYR A CA 1
ATOM 1337 C C . TYR A 1 175 ? -4.57 -9.039 -17.125 1 95.75 175 TYR A C 1
ATOM 1339 O O . TYR A 1 175 ? -5.52 -9.617 -16.594 1 95.75 175 TYR A O 1
ATOM 1347 N N . PRO A 1 176 ? -3.471 -8.734 -16.484 1 96.5 176 PRO A N 1
ATOM 1348 C CA . PRO A 1 176 ? -3.254 -9.273 -15.141 1 96.5 176 PRO A CA 1
ATOM 1349 C C . PRO A 1 176 ? -4.152 -8.625 -14.086 1 96.5 176 PRO A C 1
ATOM 1351 O O . PRO A 1 176 ? -4.531 -7.457 -14.227 1 96.5 176 PRO A O 1
ATOM 1354 N N . ASP A 1 177 ? -4.492 -9.391 -13.117 1 94.88 177 ASP A N 1
ATOM 1355 C CA . ASP A 1 177 ? -5.117 -8.875 -11.906 1 94.88 177 ASP A CA 1
ATOM 1356 C C . ASP A 1 177 ? -4.07 -8.32 -10.938 1 94.88 177 ASP A C 1
ATOM 1358 O O . ASP A 1 177 ? -3.627 -9.023 -10.023 1 94.88 177 ASP A O 1
ATOM 1362 N N . LEU A 1 178 ? -3.807 -7.004 -11.031 1 96.75 178 LEU A N 1
ATOM 1363 C CA . LEU A 1 178 ? -2.641 -6.434 -10.367 1 96.75 178 LEU A CA 1
ATOM 1364 C C . LEU A 1 178 ? -3.035 -5.777 -9.047 1 96.75 178 LEU A C 1
ATOM 1366 O O . LEU A 1 178 ? -4.078 -5.129 -8.961 1 96.75 178 LEU A O 1
ATOM 1370 N N . VAL A 1 179 ? -2.258 -6.023 -8.07 1 97.44 179 VAL A N 1
ATOM 1371 C CA . VAL A 1 179 ? -2.295 -5.332 -6.781 1 97.44 179 VAL A CA 1
ATOM 1372 C C . VAL A 1 179 ? -1.009 -4.535 -6.586 1 97.44 179 VAL A C 1
ATOM 1374 O O . VAL A 1 179 ? 0.086 -5.035 -6.855 1 97.44 179 VAL A O 1
ATOM 1377 N N . TYR A 1 180 ? -1.048 -3.316 -6.312 1 98.19 180 TYR A N 1
ATOM 1378 C CA . TYR A 1 180 ? 0.055 -2.463 -5.887 1 98.19 180 TYR A CA 1
ATOM 1379 C C . TYR A 1 180 ? -0.079 -2.094 -4.414 1 98.19 180 TYR A C 1
ATOM 1381 O O . TYR A 1 180 ? -0.966 -1.321 -4.039 1 98.19 180 TYR A O 1
ATOM 1389 N N . ASP A 1 181 ? 0.808 -2.729 -3.619 1 98.31 181 ASP A N 1
ATOM 1390 C CA . ASP A 1 181 ? 0.724 -2.678 -2.162 1 98.31 181 ASP A CA 1
ATOM 1391 C C . ASP A 1 181 ? -0.598 -3.262 -1.668 1 98.31 181 ASP A C 1
ATOM 1393 O O . ASP A 1 181 ? -0.846 -4.461 -1.814 1 98.31 181 ASP A O 1
ATOM 1397 N N . ASN A 1 182 ? -1.606 -2.395 -1.147 1 98.06 182 ASN A N 1
ATOM 1398 C CA . ASN A 1 182 ? -2.816 -2.959 -0.557 1 98.06 182 ASN A CA 1
ATOM 1399 C C . ASN A 1 182 ? -4.055 -2.621 -1.383 1 98.06 182 ASN A C 1
ATOM 1401 O O . ASN A 1 182 ? -5.172 -2.637 -0.866 1 98.06 182 ASN A O 1
ATOM 1405 N N . HIS A 1 183 ? -3.877 -2.307 -2.738 1 96.25 183 HIS A N 1
ATOM 1406 C CA . HIS A 1 183 ? -5.059 -2.057 -3.559 1 96.25 183 HIS A CA 1
ATOM 1407 C C . HIS A 1 183 ? -4.844 -2.531 -4.992 1 96.25 183 HIS A C 1
ATOM 1409 O O . HIS A 1 183 ? -3.703 -2.658 -5.445 1 96.25 183 HIS A O 1
ATOM 1415 N N . THR A 1 184 ? -5.898 -2.779 -5.676 1 94.56 184 THR A N 1
ATOM 1416 C CA . THR A 1 184 ? -5.848 -3.223 -7.066 1 94.56 184 THR A CA 1
ATOM 1417 C C . THR A 1 184 ? -5.547 -2.051 -7.996 1 94.56 184 THR A C 1
ATOM 1419 O O . THR A 1 184 ? -5.941 -0.916 -7.723 1 94.56 184 THR A O 1
ATOM 1422 N N . VAL A 1 185 ? -4.824 -2.305 -9.039 1 95.12 185 VAL A N 1
ATOM 1423 C CA . VAL A 1 185 ? -4.527 -1.293 -10.047 1 95.12 185 VAL A CA 1
ATOM 1424 C C . VAL A 1 185 ? -4.707 -1.885 -11.445 1 95.12 185 VAL A C 1
ATOM 1426 O O . VAL A 1 185 ? -4.664 -3.105 -11.617 1 95.12 185 VAL A O 1
ATOM 1429 N N . GLU A 1 186 ? -4.934 -1.04 -12.414 1 93.44 186 GLU A N 1
ATOM 1430 C CA . GLU A 1 186 ? -4.922 -1.442 -13.82 1 93.44 186 GLU A CA 1
ATOM 1431 C C . GLU A 1 186 ? -3.496 -1.543 -14.352 1 93.44 186 GLU A C 1
ATOM 1433 O O . GLU A 1 186 ? -2.6 -0.846 -13.875 1 93.44 186 GLU A O 1
ATOM 1438 N N . PRO A 1 187 ? -3.271 -2.486 -15.297 1 95.5 187 PRO A N 1
ATOM 1439 C CA . PRO A 1 187 ? -1.96 -2.471 -15.945 1 95.5 187 PRO A CA 1
ATOM 1440 C C . PRO A 1 187 ? -1.648 -1.134 -16.609 1 95.5 187 PRO A C 1
ATOM 1442 O O . PRO A 1 187 ? -2.564 -0.421 -17.031 1 95.5 187 PRO A O 1
ATOM 1445 N N . PRO A 1 188 ? -0.4 -0.764 -16.766 1 95.5 188 PRO A N 1
ATOM 1446 C CA . PRO A 1 188 ? -0.019 0.553 -17.281 1 95.5 188 PRO A CA 1
ATOM 1447 C C . PRO A 1 188 ? -0.239 0.682 -18.781 1 95.5 188 PRO A C 1
ATOM 1449 O O . PRO A 1 188 ? -0.183 1.788 -19.328 1 95.5 188 PRO A O 1
ATOM 1452 N N . ALA A 1 189 ? -0.472 -0.389 -19.438 1 96.25 189 ALA A N 1
ATOM 1453 C CA . ALA A 1 189 ? -0.706 -0.386 -20.875 1 96.25 189 ALA A CA 1
ATOM 1454 C C . ALA A 1 189 ? -1.57 -1.572 -21.297 1 96.25 189 ALA A C 1
ATOM 1456 O O . ALA A 1 189 ? -1.824 -2.477 -20.5 1 96.25 189 ALA A O 1
ATOM 1457 N N . THR A 1 190 ? -2.08 -1.505 -22.516 1 95.06 190 THR A N 1
ATOM 1458 C CA . THR A 1 190 ? -2.861 -2.598 -23.094 1 95.06 190 THR A CA 1
ATOM 1459 C C . THR A 1 190 ? -1.97 -3.539 -23.891 1 95.06 190 THR A C 1
ATOM 1461 O O . THR A 1 190 ? -0.835 -3.191 -24.234 1 95.06 190 THR A O 1
ATOM 1464 N N . PRO A 1 191 ? -2.439 -4.711 -24.141 1 95.62 191 PRO A N 1
ATOM 1465 C CA . PRO A 1 191 ? -1.675 -5.609 -25.016 1 95.62 191 PRO A CA 1
ATOM 1466 C C . PRO A 1 191 ? -1.341 -4.977 -26.359 1 95.62 191 PRO A C 1
ATOM 1468 O O . PRO A 1 191 ? -0.248 -5.191 -26.891 1 95.62 191 PRO A O 1
ATOM 1471 N N . GLU A 1 192 ? -2.268 -4.145 -26.922 1 94.75 192 GLU A N 1
ATOM 1472 C CA . GLU A 1 192 ? -2.055 -3.486 -28.203 1 94.75 192 GLU A CA 1
ATOM 1473 C C . GLU A 1 192 ? -0.924 -2.465 -28.125 1 94.75 192 GLU A C 1
ATOM 1475 O O . GLU A 1 192 ? -0.247 -2.199 -29.125 1 94.75 192 GLU A O 1
ATOM 1480 N N . GLN A 1 193 ? -0.74 -2.027 -26.922 1 95.75 193 GLN A N 1
ATOM 1481 C CA . GLN A 1 193 ? 0.332 -1.062 -26.703 1 95.75 193 GLN A CA 1
ATOM 1482 C C . GLN A 1 193 ? 1.638 -1.765 -26.328 1 95.75 193 GLN A C 1
ATOM 1484 O O . GLN A 1 193 ? 2.613 -1.114 -25.953 1 95.75 193 GLN A O 1
ATOM 1489 N N . GLY A 1 194 ? 1.64 -3.021 -26.375 1 97.19 194 GLY A N 1
ATOM 1490 C CA . GLY A 1 194 ? 2.857 -3.787 -26.156 1 97.19 194 GLY A CA 1
ATOM 1491 C C . GLY A 1 194 ? 3 -4.285 -24.719 1 97.19 194 GLY A C 1
ATOM 1492 O O . GLY A 1 194 ? 4.082 -4.711 -24.312 1 97.19 194 GLY A O 1
ATOM 1493 N N . TYR A 1 195 ? 1.943 -4.344 -24.016 1 97.75 195 TYR A N 1
ATOM 1494 C CA . TYR A 1 195 ? 2.025 -4.727 -22.609 1 97.75 195 TYR A CA 1
ATOM 1495 C C . TYR A 1 195 ? 2.248 -6.23 -22.469 1 97.75 195 TYR A C 1
ATOM 1497 O O . TYR A 1 195 ? 1.664 -7.023 -23.203 1 97.75 195 TYR A O 1
ATOM 1505 N N . HIS A 1 196 ? 3.055 -6.578 -21.516 1 98.62 196 HIS A N 1
ATOM 1506 C CA . HIS A 1 196 ? 3.199 -7.922 -20.969 1 98.62 196 HIS A CA 1
ATOM 1507 C C . HIS A 1 196 ? 3.656 -7.879 -19.516 1 98.62 196 HIS A C 1
ATOM 1509 O O . HIS A 1 196 ? 4.516 -7.07 -19.156 1 98.62 196 HIS A O 1
ATOM 1515 N N . LEU A 1 197 ? 3.066 -8.695 -18.688 1 98.56 197 LEU A N 1
ATOM 1516 C CA . LEU A 1 197 ? 3.283 -8.656 -17.25 1 98.56 197 LEU A CA 1
ATOM 1517 C C . LEU A 1 197 ? 4.758 -8.852 -16.906 1 98.56 197 LEU A C 1
ATOM 1519 O O . LEU A 1 197 ? 5.281 -8.203 -16 1 98.56 197 LEU A O 1
ATOM 1523 N N . SER A 1 198 ? 5.516 -9.758 -17.641 1 98.81 198 SER A N 1
ATOM 1524 C CA . SER A 1 198 ? 6.914 -10.031 -17.328 1 98.81 198 SER A CA 1
ATOM 1525 C C . SER A 1 198 ? 7.754 -8.758 -17.406 1 98.81 198 SER A C 1
ATOM 1527 O O . SER A 1 198 ? 8.609 -8.523 -16.547 1 98.81 198 SER A O 1
ATOM 1529 N N . ALA A 1 199 ? 7.52 -8 -18.422 1 98.69 199 ALA A N 1
ATOM 1530 C CA . ALA A 1 199 ? 8.242 -6.742 -18.562 1 98.69 199 ALA A CA 1
ATOM 1531 C C . ALA A 1 199 ? 7.863 -5.766 -17.453 1 98.69 199 ALA A C 1
ATOM 1533 O O . ALA A 1 199 ? 8.719 -5.062 -16.922 1 98.69 199 ALA A O 1
ATOM 1534 N N . ASP A 1 200 ? 6.637 -5.695 -17.188 1 98.62 200 ASP A N 1
ATOM 1535 C CA . ASP A 1 200 ? 6.117 -4.793 -16.172 1 98.62 200 ASP A CA 1
ATOM 1536 C C . ASP A 1 200 ? 6.719 -5.102 -14.805 1 98.62 200 ASP A C 1
ATOM 1538 O O . ASP A 1 200 ? 7.117 -4.191 -14.07 1 98.62 200 ASP A O 1
ATOM 1542 N N . LEU A 1 201 ? 6.781 -6.359 -14.445 1 98.81 201 LEU A N 1
ATOM 1543 C CA . LEU A 1 201 ? 7.352 -6.777 -13.164 1 98.81 201 LEU A CA 1
ATOM 1544 C C . LEU A 1 201 ? 8.828 -6.41 -13.086 1 98.81 201 LEU A C 1
ATOM 1546 O O . LEU A 1 201 ? 9.312 -5.977 -12.039 1 98.81 201 LEU A O 1
ATOM 1550 N N . ALA A 1 202 ? 9.57 -6.629 -14.141 1 98.75 202 ALA A N 1
ATOM 1551 C CA . ALA A 1 202 ? 10.977 -6.238 -14.156 1 98.75 202 ALA A CA 1
ATOM 1552 C C . ALA A 1 202 ? 11.133 -4.734 -13.953 1 98.75 202 ALA A C 1
ATOM 1554 O O . ALA A 1 202 ? 12 -4.289 -13.195 1 98.75 202 ALA A O 1
ATOM 1555 N N . ASP A 1 203 ? 10.266 -3.984 -14.656 1 97.69 203 ASP A N 1
ATOM 1556 C CA . ASP A 1 203 ? 10.289 -2.531 -14.5 1 97.69 203 ASP A CA 1
ATOM 1557 C C . ASP A 1 203 ? 10.07 -2.129 -13.047 1 97.69 203 ASP A C 1
ATOM 1559 O O . ASP A 1 203 ? 10.773 -1.262 -12.523 1 97.69 203 ASP A O 1
ATOM 1563 N N . LYS A 1 204 ? 9.109 -2.74 -12.43 1 98.06 204 LYS A N 1
ATOM 1564 C CA . LYS A 1 204 ? 8.789 -2.393 -11.055 1 98.06 204 LYS A CA 1
ATOM 1565 C C . LYS A 1 204 ? 9.906 -2.818 -10.102 1 98.06 204 LYS A C 1
ATOM 1567 O O . LYS A 1 204 ? 10.203 -2.115 -9.133 1 98.06 204 LYS A O 1
ATOM 1572 N N . ALA A 1 205 ? 10.461 -3.992 -10.305 1 98.62 205 ALA A N 1
ATOM 1573 C CA . ALA A 1 205 ? 11.594 -4.445 -9.492 1 98.62 205 ALA A CA 1
ATOM 1574 C C . ALA A 1 205 ? 12.734 -3.438 -9.531 1 98.62 205 ALA A C 1
ATOM 1576 O O . ALA A 1 205 ? 13.273 -3.061 -8.484 1 98.62 205 ALA A O 1
ATOM 1577 N N . ILE A 1 206 ? 13.117 -3.02 -10.711 1 97.75 206 ILE A N 1
ATOM 1578 C CA . ILE A 1 206 ? 14.195 -2.055 -10.891 1 97.75 206 ILE A CA 1
ATOM 1579 C C . ILE A 1 206 ? 13.828 -0.741 -10.203 1 97.75 206 ILE A C 1
ATOM 1581 O O . ILE A 1 206 ? 14.648 -0.168 -9.477 1 97.75 206 ILE A O 1
ATOM 1585 N N . ARG A 1 207 ? 12.625 -0.343 -10.398 1 96.75 207 ARG A N 1
ATOM 1586 C CA . ARG A 1 207 ? 12.172 0.922 -9.82 1 96.75 207 ARG A CA 1
ATOM 1587 C C . ARG A 1 207 ? 12.242 0.887 -8.297 1 96.75 207 ARG A C 1
ATOM 1589 O O . ARG A 1 207 ? 12.656 1.859 -7.668 1 96.75 207 ARG A O 1
ATOM 1596 N N . PHE A 1 208 ? 11.75 -0.198 -7.645 1 98 208 PHE A N 1
ATOM 1597 C CA . PHE A 1 208 ? 11.773 -0.302 -6.188 1 98 208 PHE A CA 1
ATOM 1598 C C . PHE A 1 208 ? 13.195 -0.119 -5.656 1 98 208 PHE A C 1
ATOM 1600 O O . PHE A 1 208 ? 13.406 0.63 -4.699 1 98 208 PHE A O 1
ATOM 1607 N N . VAL A 1 209 ? 14.109 -0.769 -6.277 1 97.69 209 VAL A N 1
ATOM 1608 C CA . VAL A 1 209 ? 15.492 -0.709 -5.824 1 97.69 209 VAL A CA 1
ATOM 1609 C C . VAL A 1 209 ? 16.062 0.679 -6.094 1 97.69 209 VAL A C 1
ATOM 1611 O O . VAL A 1 209 ? 16.719 1.272 -5.227 1 97.69 209 VAL A O 1
ATOM 1614 N N . ARG A 1 210 ? 15.82 1.182 -7.27 1 95.5 210 ARG A N 1
ATOM 1615 C CA . ARG A 1 210 ? 16.344 2.484 -7.672 1 95.5 210 ARG A CA 1
ATOM 1616 C C . ARG A 1 210 ? 15.82 3.588 -6.754 1 95.5 210 ARG A C 1
ATOM 1618 O O . ARG A 1 210 ? 16.578 4.465 -6.336 1 95.5 210 ARG A O 1
ATOM 1625 N N . ASP A 1 211 ? 14.578 3.562 -6.477 1 95.88 211 ASP A N 1
ATOM 1626 C CA . ASP A 1 211 ? 13.953 4.547 -5.598 1 95.88 211 ASP A CA 1
ATOM 1627 C C . ASP A 1 211 ? 14.641 4.59 -4.238 1 95.88 211 ASP A C 1
ATOM 1629 O O . ASP A 1 211 ? 14.922 5.672 -3.715 1 95.88 211 ASP A O 1
ATOM 1633 N N . ALA A 1 212 ? 14.852 3.445 -3.703 1 96.25 212 ALA A N 1
ATOM 1634 C CA . ALA A 1 212 ? 15.445 3.352 -2.373 1 96.25 212 ALA A CA 1
ATOM 1635 C C . ALA A 1 212 ? 16.922 3.725 -2.404 1 96.25 212 ALA A C 1
ATOM 1637 O O . ALA A 1 212 ? 17.422 4.414 -1.51 1 96.25 212 ALA A O 1
ATOM 1638 N N . LYS A 1 213 ? 17.641 3.309 -3.42 1 94.88 213 LYS A N 1
ATOM 1639 C CA . LYS A 1 213 ? 19.078 3.496 -3.502 1 94.88 213 LYS A CA 1
ATOM 1640 C C . LYS A 1 213 ? 19.438 4.957 -3.777 1 94.88 213 LYS A C 1
ATOM 1642 O O . LYS A 1 213 ? 20.516 5.422 -3.404 1 94.88 213 LYS A O 1
ATOM 1647 N N . ALA A 1 214 ? 18.531 5.672 -4.41 1 92.56 214 ALA A N 1
ATOM 1648 C CA . ALA A 1 214 ? 18.734 7.105 -4.617 1 92.56 214 ALA A CA 1
ATOM 1649 C C . ALA A 1 214 ? 18.828 7.844 -3.285 1 92.56 214 ALA A C 1
ATOM 1651 O O . ALA A 1 214 ? 19.484 8.883 -3.191 1 92.56 214 ALA A O 1
ATOM 1652 N N . VAL A 1 215 ? 18.281 7.297 -2.279 1 94.5 215 VAL A N 1
ATOM 1653 C CA . VAL A 1 215 ? 18.203 7.938 -0.972 1 94.5 215 VAL A CA 1
ATOM 1654 C C . VAL A 1 215 ? 19.219 7.312 -0.027 1 94.5 215 VAL A C 1
ATOM 1656 O O . VAL A 1 215 ? 19.938 8.023 0.688 1 94.5 215 VAL A O 1
ATOM 1659 N N . ALA A 1 216 ? 19.266 6.008 -0.041 1 95.25 216 ALA A N 1
ATOM 1660 C CA . ALA A 1 216 ? 20.156 5.25 0.84 1 95.25 216 ALA A CA 1
ATOM 1661 C C . ALA A 1 216 ? 20.938 4.191 0.061 1 95.25 216 ALA A C 1
ATOM 1663 O O . ALA A 1 216 ? 20.609 3 0.134 1 95.25 216 ALA A O 1
ATOM 1664 N N . PRO A 1 217 ? 21.984 4.578 -0.581 1 93.19 217 PRO A N 1
ATOM 1665 C CA . PRO A 1 217 ? 22.688 3.664 -1.474 1 93.19 217 PRO A CA 1
ATOM 1666 C C . PRO A 1 217 ? 23.281 2.459 -0.741 1 93.19 217 PRO A C 1
ATOM 1668 O O . PRO A 1 217 ? 23.484 1.402 -1.345 1 93.19 217 PRO A O 1
ATOM 1671 N N . GLN A 1 218 ? 23.547 2.59 0.571 1 93.81 218 GLN A N 1
ATOM 1672 C CA . GLN A 1 218 ? 24.219 1.518 1.292 1 93.81 218 GLN A CA 1
ATOM 1673 C C . GLN A 1 218 ? 23.219 0.551 1.913 1 93.81 218 GLN A C 1
ATOM 1675 O O . GLN A 1 218 ? 23.594 -0.526 2.381 1 93.81 218 GLN A O 1
ATOM 1680 N N . LYS A 1 219 ? 21.938 0.881 2.055 1 96.31 219 LYS A N 1
ATOM 1681 C CA . LYS A 1 219 ? 20.938 0.027 2.686 1 96.31 219 LYS A CA 1
ATOM 1682 C C . LYS A 1 219 ? 20.656 -1.21 1.836 1 96.31 219 LYS A C 1
ATOM 1684 O O . LYS A 1 219 ? 20.344 -1.096 0.648 1 96.31 219 LYS A O 1
ATOM 1689 N N . PRO A 1 220 ? 20.781 -2.42 2.404 1 98.19 220 PRO A N 1
ATOM 1690 C CA . PRO A 1 220 ? 20.5 -3.629 1.623 1 98.19 220 PRO A CA 1
ATOM 1691 C C . PRO A 1 220 ? 19.016 -3.896 1.448 1 98.19 220 PRO A C 1
ATOM 1693 O O . PRO A 1 220 ? 18.188 -3.268 2.117 1 98.19 220 PRO A O 1
ATOM 1696 N N . TRP A 1 221 ? 18.688 -4.754 0.53 1 98.81 221 TRP A N 1
ATOM 1697 C CA . TRP A 1 221 ? 17.297 -5.094 0.261 1 98.81 221 TRP A CA 1
ATOM 1698 C C . TRP A 1 221 ? 17.125 -6.598 0.064 1 98.81 221 TRP A C 1
ATOM 1700 O O . TRP A 1 221 ? 18.094 -7.293 -0.279 1 98.81 221 TRP A O 1
ATOM 1710 N N . PHE A 1 222 ? 15.992 -7.191 0.441 1 98.88 222 PHE A N 1
ATOM 1711 C CA . PHE A 1 222 ? 15.484 -8.516 0.097 1 98.88 222 PHE A CA 1
ATOM 1712 C C . PHE A 1 222 ? 14.328 -8.414 -0.888 1 98.88 222 PHE A C 1
ATOM 1714 O O . PHE A 1 222 ? 13.32 -7.75 -0.609 1 98.88 222 PHE A O 1
ATOM 1721 N N . MET A 1 223 ? 14.5 -9.062 -2.045 1 98.94 223 MET A N 1
ATOM 1722 C CA . MET A 1 223 ? 13.43 -9.062 -3.031 1 98.94 223 MET A CA 1
ATOM 1723 C C . MET A 1 223 ? 12.992 -10.484 -3.365 1 98.94 223 MET A C 1
ATOM 1725 O O . MET A 1 223 ? 13.82 -11.32 -3.738 1 98.94 223 MET A O 1
ATOM 1729 N N . TYR A 1 224 ? 11.719 -10.734 -3.094 1 98.88 224 TYR A N 1
ATOM 1730 C CA . TYR A 1 224 ? 11.016 -11.906 -3.586 1 98.88 224 TYR A CA 1
ATOM 1731 C C . TYR A 1 224 ? 10.422 -11.648 -4.969 1 98.88 224 TYR A C 1
ATOM 1733 O O . TYR A 1 224 ? 9.383 -11.008 -5.094 1 98.88 224 TYR A O 1
ATOM 1741 N N . PHE A 1 225 ? 11.102 -12.07 -6.105 1 98.81 225 PHE A N 1
ATOM 1742 C CA . PHE A 1 225 ? 10.727 -11.805 -7.492 1 98.81 225 PHE A CA 1
ATOM 1743 C C . PHE A 1 225 ? 10.133 -13.047 -8.141 1 98.81 225 PHE A C 1
ATOM 1745 O O . PHE A 1 225 ? 10.852 -14.016 -8.422 1 98.81 225 PHE A O 1
ATOM 1752 N N . CYS A 1 226 ? 8.836 -13.039 -8.414 1 98.5 226 CYS A N 1
ATOM 1753 C CA . CYS A 1 226 ? 8.094 -14.211 -8.852 1 98.5 226 CYS A CA 1
ATOM 1754 C C . CYS A 1 226 ? 7.305 -13.922 -10.125 1 98.5 226 CYS A C 1
ATOM 1756 O O . CYS A 1 226 ? 6.105 -13.656 -10.062 1 98.5 226 CYS A O 1
ATOM 1758 N N . PRO A 1 227 ? 7.938 -14.148 -11.242 1 96.62 227 PRO A N 1
ATOM 1759 C CA . PRO A 1 227 ? 7.172 -13.93 -12.469 1 96.62 227 PRO A CA 1
ATOM 1760 C C . PRO A 1 227 ? 5.977 -14.875 -12.602 1 96.62 227 PRO A C 1
ATOM 1762 O O . PRO A 1 227 ? 5.977 -15.953 -12.008 1 96.62 227 PRO A O 1
ATOM 1765 N N . GLY A 1 228 ? 4.949 -14.5 -13.297 1 94.69 228 GLY A N 1
ATOM 1766 C CA . GLY A 1 228 ? 3.84 -15.391 -13.602 1 94.69 228 GLY A CA 1
ATOM 1767 C C . GLY A 1 228 ? 4.164 -16.391 -14.695 1 94.69 228 GLY A C 1
ATOM 1768 O O . GLY A 1 228 ? 3.365 -17.297 -14.969 1 94.69 228 GLY A O 1
ATOM 1769 N N . CYS A 1 229 ? 5.359 -16.406 -15.156 1 97 229 CYS A N 1
ATOM 1770 C CA . CYS A 1 229 ? 5.785 -17.172 -16.328 1 97 229 CYS A CA 1
ATOM 1771 C C . CYS A 1 229 ? 5.969 -18.656 -15.969 1 97 229 CYS A C 1
ATOM 1773 O O . CYS A 1 229 ? 6.512 -18.984 -14.914 1 97 229 CYS A O 1
ATOM 1775 N N . GLY A 1 230 ? 5.648 -19.516 -16.812 1 97 230 GLY A N 1
ATOM 1776 C CA . GLY A 1 230 ? 5.625 -20.969 -16.75 1 97 230 GLY A CA 1
ATOM 1777 C C . GLY A 1 230 ? 4.266 -21.531 -16.359 1 97 230 GLY A C 1
ATOM 1778 O O . GLY A 1 230 ? 3.941 -22.672 -16.703 1 97 230 GLY A O 1
ATOM 1779 N N . HIS A 1 231 ? 3.633 -20.766 -15.578 1 97.25 231 HIS A N 1
ATOM 1780 C CA . HIS A 1 231 ? 2.256 -21.109 -15.242 1 97.25 231 HIS A CA 1
ATOM 1781 C C . HIS A 1 231 ? 1.299 -20.688 -16.359 1 97.25 231 HIS A C 1
ATOM 1783 O O . HIS A 1 231 ? 1.516 -19.672 -17.016 1 97.25 231 HIS A O 1
ATOM 1789 N N . ALA A 1 232 ? 0.176 -21.484 -16.609 1 96.06 232 ALA A N 1
ATOM 1790 C CA . ALA A 1 232 ? -0.882 -21.062 -17.516 1 96.06 232 ALA A CA 1
ATOM 1791 C C . ALA A 1 232 ? -1.556 -19.781 -17.047 1 96.06 232 ALA A C 1
ATOM 1793 O O . ALA A 1 232 ? -1.604 -19.516 -15.836 1 96.06 232 ALA A O 1
ATOM 1794 N N . PRO A 1 233 ? -2.02 -18.984 -17.828 1 96.81 233 PRO A N 1
ATOM 1795 C CA . PRO A 1 233 ? -1.962 -19.156 -19.281 1 96.81 233 PRO A CA 1
ATOM 1796 C C . PRO A 1 233 ? -0.585 -18.844 -19.859 1 96.81 233 PRO A C 1
ATOM 1798 O O . PRO A 1 233 ? 0.071 -17.891 -19.422 1 96.81 233 PRO A O 1
ATOM 1801 N N . HIS A 1 234 ? -0.23 -19.688 -20.828 1 98.5 234 HIS A N 1
ATOM 1802 C CA . HIS A 1 234 ? 1.03 -19.438 -21.516 1 98.5 234 HIS A CA 1
ATOM 1803 C C . HIS A 1 234 ? 0.887 -18.328 -22.547 1 98.5 234 HIS A C 1
ATOM 1805 O O . HIS A 1 234 ? 0.398 -18.547 -23.641 1 98.5 234 HIS A O 1
ATOM 1811 N N . HIS A 1 235 ? 1.387 -17.094 -22.156 1 98.38 235 HIS A N 1
ATOM 1812 C CA . HIS A 1 235 ? 1.213 -15.906 -22.984 1 98.38 235 HIS A CA 1
ATOM 1813 C C . HIS A 1 235 ? 2.559 -15.297 -23.359 1 98.38 235 HIS A C 1
ATOM 1815 O O . HIS A 1 235 ? 3.412 -15.07 -22.5 1 98.38 235 HIS A O 1
ATOM 1821 N N . VAL A 1 236 ? 2.695 -15.047 -24.641 1 98.69 236 VAL A N 1
ATOM 1822 C CA . VAL A 1 236 ? 3.908 -14.391 -25.125 1 98.69 236 VAL A CA 1
ATOM 1823 C C . VAL A 1 236 ? 3.654 -13.773 -26.5 1 98.69 236 VAL A C 1
ATOM 1825 O O . VAL A 1 236 ? 2.729 -14.172 -27.203 1 98.69 236 VAL A O 1
ATOM 1828 N N . PHE A 1 237 ? 4.449 -12.805 -26.875 1 98.5 237 PHE A N 1
ATOM 1829 C CA . PHE A 1 237 ? 4.402 -12.242 -28.219 1 98.5 237 PHE A CA 1
ATOM 1830 C C . PHE A 1 237 ? 4.707 -13.305 -29.266 1 98.5 237 PHE A C 1
ATOM 1832 O O . PHE A 1 237 ? 5.586 -14.148 -29.062 1 98.5 237 PHE A O 1
ATOM 1839 N N . LYS A 1 238 ? 4.023 -13.227 -30.391 1 98.06 238 LYS A N 1
ATOM 1840 C CA . LYS A 1 238 ? 4.129 -14.227 -31.453 1 98.06 238 LYS A CA 1
ATOM 1841 C C . LYS A 1 238 ? 5.574 -14.383 -31.906 1 98.06 238 LYS A C 1
ATOM 1843 O O . LYS A 1 238 ? 6.027 -15.5 -32.188 1 98.06 238 LYS A O 1
ATOM 1848 N N . ASP A 1 239 ? 6.316 -13.297 -31.953 1 98.25 239 ASP A N 1
ATOM 1849 C CA . ASP A 1 239 ? 7.688 -13.336 -32.438 1 98.25 239 ASP A CA 1
ATOM 1850 C C . ASP A 1 239 ? 8.578 -14.188 -31.547 1 98.25 239 ASP A C 1
ATOM 1852 O O . ASP A 1 239 ? 9.516 -14.836 -32.031 1 98.25 239 ASP A O 1
ATOM 1856 N N . TRP A 1 240 ? 8.344 -14.195 -30.312 1 98.75 240 TRP A N 1
ATOM 1857 C CA . TRP A 1 240 ? 9.133 -14.984 -29.375 1 98.75 240 TRP A CA 1
ATOM 1858 C C . TRP A 1 240 ? 8.828 -16.469 -29.516 1 98.75 240 TRP A C 1
ATOM 1860 O O . TRP A 1 240 ? 9.727 -17.312 -29.438 1 98.75 240 TRP A O 1
ATOM 1870 N N . ALA A 1 241 ? 7.578 -16.828 -29.703 1 98.69 241 ALA A N 1
ATOM 1871 C CA . ALA A 1 241 ? 7.215 -18.219 -29.984 1 98.69 241 ALA A CA 1
ATOM 1872 C C . ALA A 1 241 ? 7.828 -18.688 -31.297 1 98.69 241 ALA A C 1
ATOM 1874 O O . ALA A 1 241 ? 8.328 -19.812 -31.391 1 98.69 241 ALA A O 1
ATOM 1875 N N . ASP A 1 242 ? 7.828 -17.812 -32.312 1 98.62 242 ASP A N 1
ATOM 1876 C CA . ASP A 1 242 ? 8.297 -18.141 -33.656 1 98.62 242 ASP A CA 1
ATOM 1877 C C . ASP A 1 242 ? 9.805 -18.422 -33.656 1 98.62 242 ASP A C 1
ATOM 1879 O O . ASP A 1 242 ? 10.312 -19.109 -34.531 1 98.62 242 ASP A O 1
ATOM 1883 N N . ARG A 1 243 ? 10.5 -17.906 -32.719 1 98.38 243 ARG A N 1
ATOM 1884 C CA . ARG A 1 243 ? 11.93 -18.172 -32.594 1 98.38 243 ARG A CA 1
ATOM 1885 C C . ARG A 1 243 ? 12.195 -19.656 -32.375 1 98.38 243 ARG A C 1
ATOM 1887 O O . ARG A 1 243 ? 13.312 -20.125 -32.594 1 98.38 243 ARG A O 1
ATOM 1894 N N . TYR A 1 244 ? 11.266 -20.375 -32 1 98.62 244 TYR A N 1
ATOM 1895 C CA . TYR A 1 244 ? 11.461 -21.781 -31.672 1 98.62 244 TYR A CA 1
ATOM 1896 C C . TYR A 1 244 ? 10.875 -22.688 -32.75 1 98.62 244 TYR A C 1
ATOM 1898 O O . TYR A 1 244 ? 10.734 -23.891 -32.531 1 98.62 244 TYR A O 1
ATOM 1906 N N . ARG A 1 245 ? 10.492 -22.078 -33.906 1 97.94 245 ARG A N 1
ATOM 1907 C CA . ARG A 1 245 ? 9.977 -22.891 -35 1 97.94 245 ARG A CA 1
ATOM 1908 C C . ARG A 1 245 ? 10.953 -24 -35.375 1 97.94 245 ARG A C 1
ATOM 1910 O O . ARG A 1 245 ? 12.141 -23.75 -35.562 1 97.94 245 ARG A O 1
ATOM 1917 N N . GLY A 1 246 ? 10.414 -25.188 -35.344 1 97.31 246 GLY A N 1
ATOM 1918 C CA . GLY A 1 246 ? 11.188 -26.359 -35.75 1 97.31 246 GLY A CA 1
ATOM 1919 C C . GLY A 1 246 ? 11.914 -27.031 -34.594 1 97.31 246 GLY A C 1
ATOM 1920 O O . GLY A 1 246 ? 12.352 -28.172 -34.719 1 97.31 246 GLY A O 1
ATOM 1921 N N . ARG A 1 247 ? 12.031 -26.453 -33.469 1 97.56 247 ARG A N 1
ATOM 1922 C CA . ARG A 1 247 ? 12.836 -26.938 -32.375 1 97.56 247 ARG A CA 1
ATOM 1923 C C . ARG A 1 247 ? 12.195 -28.156 -31.719 1 97.56 247 ARG A C 1
ATOM 1925 O O . ARG A 1 247 ? 12.898 -29 -31.141 1 97.56 247 ARG A O 1
ATOM 1932 N N . PHE A 1 248 ? 10.859 -28.297 -31.844 1 98.56 248 PHE A N 1
ATOM 1933 C CA . PHE A 1 248 ? 10.141 -29.328 -31.094 1 98.56 248 PHE A CA 1
ATOM 1934 C C . PHE A 1 248 ? 9.484 -30.328 -32.062 1 98.56 248 PHE A C 1
ATOM 1936 O O . PHE A 1 248 ? 8.633 -31.125 -31.641 1 98.56 248 PHE A O 1
ATOM 1943 N N . ASP A 1 249 ? 9.891 -30.312 -33.281 1 98 249 ASP A N 1
ATOM 1944 C CA . ASP A 1 249 ? 9.258 -31.094 -34.344 1 98 249 ASP A CA 1
ATOM 1945 C C . ASP A 1 249 ? 9.438 -32.594 -34.094 1 98 249 ASP A C 1
ATOM 1947 O O . ASP A 1 249 ? 8.602 -33.406 -34.531 1 98 249 ASP A O 1
ATOM 1951 N N . GLU A 1 250 ? 10.516 -32.906 -33.438 1 97.25 250 GLU A N 1
ATOM 1952 C CA . GLU A 1 250 ? 10.844 -34.344 -33.25 1 97.25 250 GLU A CA 1
ATOM 1953 C C . GLU A 1 250 ? 9.961 -34.969 -32.188 1 97.25 250 GLU A C 1
ATOM 1955 O O . GLU A 1 250 ? 9.938 -36.219 -32.062 1 97.25 250 GLU A O 1
ATOM 1960 N N . GLY A 1 251 ? 9.266 -34.156 -31.391 1 98.06 251 GLY A N 1
ATOM 1961 C CA . GLY A 1 251 ? 8.344 -34.688 -30.391 1 98.06 251 GLY A CA 1
ATOM 1962 C C . GLY A 1 251 ? 8.953 -34.812 -29 1 98.06 251 GLY A C 1
ATOM 1963 O O . GLY A 1 251 ? 10.172 -34.719 -28.859 1 98.06 251 GLY A O 1
ATOM 1964 N N . TYR A 1 252 ? 8.031 -34.938 -28.047 1 98.31 252 TYR A N 1
ATOM 1965 C CA . TYR A 1 252 ? 8.469 -34.844 -26.656 1 98.31 252 TYR A CA 1
ATOM 1966 C C . TYR A 1 252 ? 9.289 -36.062 -26.25 1 98.31 252 TYR A C 1
ATOM 1968 O O . TYR A 1 252 ? 10.211 -35.969 -25.438 1 98.31 252 TYR A O 1
ATOM 1976 N N . GLU A 1 253 ? 9.094 -37.25 -26.797 1 97.88 253 GLU A N 1
ATOM 1977 C CA . GLU A 1 253 ? 9.922 -38.406 -26.469 1 97.88 253 GLU A CA 1
ATOM 1978 C C . GLU A 1 253 ? 11.352 -38.219 -26.969 1 97.88 253 GLU A C 1
ATOM 1980 O O . GLU A 1 253 ? 12.312 -38.5 -26.234 1 97.88 253 GLU A O 1
ATOM 1985 N N . ALA A 1 254 ? 11.484 -37.781 -28.156 1 97.75 254 ALA A N 1
ATOM 1986 C CA . ALA A 1 254 ? 12.797 -37.594 -28.75 1 97.75 254 ALA A CA 1
ATOM 1987 C C . ALA A 1 254 ? 13.562 -36.469 -28.031 1 97.75 254 ALA A C 1
ATOM 1989 O O . ALA A 1 254 ? 14.781 -36.562 -27.844 1 97.75 254 ALA A O 1
ATOM 1990 N N . ILE A 1 255 ? 12.914 -35.469 -27.719 1 97.69 255 ILE A N 1
ATOM 1991 C CA . ILE A 1 255 ? 13.562 -34.344 -27.094 1 97.69 255 ILE A CA 1
ATOM 1992 C C . ILE A 1 255 ? 14.133 -34.75 -25.734 1 97.69 255 ILE A C 1
ATOM 1994 O O . ILE A 1 255 ? 15.188 -34.281 -25.328 1 97.69 255 ILE A O 1
ATOM 1998 N N . ARG A 1 256 ? 13.5 -35.625 -25.031 1 98.62 256 ARG A N 1
ATOM 1999 C CA . ARG A 1 256 ? 13.961 -36.062 -23.719 1 98.62 256 ARG A CA 1
ATOM 2000 C C . ARG A 1 256 ? 15.344 -36.719 -23.828 1 98.62 256 ARG A C 1
ATOM 2002 O O . ARG A 1 256 ? 16.172 -36.562 -22.922 1 98.62 256 ARG A O 1
ATOM 2009 N N . VAL A 1 257 ? 15.578 -37.438 -24.922 1 98.38 257 VAL A N 1
ATOM 2010 C CA . VAL A 1 257 ? 16.875 -38.062 -25.141 1 98.38 257 VAL A CA 1
ATOM 2011 C C . VAL A 1 257 ? 17.969 -36.969 -25.203 1 98.38 257 VAL A C 1
ATOM 2013 O O . VAL A 1 257 ? 19.031 -37.125 -24.578 1 98.38 257 VAL A O 1
ATOM 2016 N N . GLY A 1 258 ? 17.672 -35.938 -25.938 1 98.12 258 GLY A N 1
ATOM 2017 C CA . GLY A 1 258 ? 18.609 -34.844 -26.031 1 98.12 258 GLY A CA 1
ATOM 2018 C C . GLY A 1 258 ? 18.844 -34.125 -24.703 1 98.12 258 GLY A C 1
ATOM 2019 O O . GLY A 1 258 ? 19.969 -33.75 -24.375 1 98.12 258 GLY A O 1
ATOM 2020 N N . ILE A 1 259 ? 17.781 -33.938 -23.969 1 98.69 259 ILE A N 1
ATOM 2021 C CA . ILE A 1 259 ? 17.875 -33.25 -22.688 1 98.69 259 ILE A CA 1
ATOM 2022 C C . ILE A 1 259 ? 18.766 -34.062 -21.734 1 98.69 259 ILE A C 1
ATOM 2024 O O . ILE A 1 259 ? 19.672 -33.531 -21.109 1 98.69 259 ILE A O 1
ATOM 2028 N N . LEU A 1 260 ? 18.5 -35.375 -21.625 1 98.62 260 LEU A N 1
ATOM 2029 C CA . LEU A 1 260 ? 19.297 -36.219 -20.734 1 98.62 260 LEU A CA 1
ATOM 2030 C C . LEU A 1 260 ? 20.766 -36.219 -21.156 1 98.62 260 LEU A C 1
ATOM 2032 O O . LEU A 1 260 ? 21.656 -36.188 -20.312 1 98.62 260 LEU A O 1
ATOM 2036 N N . ALA A 1 261 ? 21.031 -36.312 -22.438 1 98.5 261 ALA A N 1
ATOM 2037 C CA . ALA A 1 261 ? 22.406 -36.25 -22.938 1 98.5 261 ALA A CA 1
ATOM 2038 C C . ALA A 1 261 ? 23.125 -35 -22.484 1 98.5 261 ALA A C 1
ATOM 2040 O O . ALA A 1 261 ? 24.281 -35.031 -22.062 1 98.5 261 ALA A O 1
ATOM 2041 N N . ASN A 1 262 ? 22.438 -33.938 -22.594 1 98.44 262 ASN A N 1
ATOM 2042 C CA . ASN A 1 262 ? 23 -32.656 -22.125 1 98.44 262 ASN A CA 1
ATOM 2043 C C . ASN A 1 262 ? 23.234 -32.656 -20.625 1 98.44 262 ASN A C 1
ATOM 2045 O O . ASN A 1 262 ? 24.25 -32.188 -20.141 1 98.44 262 ASN A O 1
ATOM 2049 N N . GLN A 1 263 ? 22.234 -33.156 -19.875 1 98.56 263 GLN A N 1
ATOM 2050 C CA . GLN A 1 263 ? 22.344 -33.188 -18.422 1 98.56 263 GLN A CA 1
ATOM 2051 C C . GLN A 1 263 ? 23.531 -34.031 -17.984 1 98.56 263 GLN A C 1
ATOM 2053 O O . GLN A 1 263 ? 24.25 -33.656 -17.031 1 98.56 263 GLN A O 1
ATOM 2058 N N . LYS A 1 264 ? 23.797 -35.156 -18.672 1 98 264 LYS A N 1
ATOM 2059 C CA . LYS A 1 264 ? 24.969 -35.969 -18.422 1 98 264 LYS A CA 1
ATOM 2060 C C . LYS A 1 264 ? 26.266 -35.25 -18.75 1 98 264 LYS A C 1
ATOM 2062 O O . LYS A 1 264 ? 27.203 -35.219 -17.953 1 98 264 LYS A O 1
ATOM 2067 N N . ARG A 1 265 ? 26.266 -34.625 -19.844 1 97.94 265 ARG A N 1
ATOM 2068 C CA . ARG A 1 265 ? 27.438 -33.875 -20.297 1 97.94 265 ARG A CA 1
ATOM 2069 C C . ARG A 1 265 ? 27.781 -32.75 -19.312 1 97.94 265 ARG A C 1
ATOM 2071 O O . ARG A 1 265 ? 28.953 -32.469 -19.094 1 97.94 265 ARG A O 1
ATOM 2078 N N . MET A 1 266 ? 26.781 -32.188 -18.719 1 97.44 266 MET A N 1
ATOM 2079 C CA . MET A 1 266 ? 26.953 -31.047 -17.828 1 97.44 266 MET A CA 1
ATOM 2080 C C . MET A 1 266 ? 27.297 -31.516 -16.422 1 97.44 266 MET A C 1
ATOM 2082 O O . MET A 1 266 ? 27.594 -30.688 -15.555 1 97.44 266 MET A O 1
ATOM 2086 N N . GLY A 1 267 ? 27.234 -32.75 -16.188 1 96.75 267 GLY A N 1
ATOM 2087 C CA . GLY A 1 267 ? 27.547 -33.281 -14.867 1 96.75 267 GLY A CA 1
ATOM 2088 C C . GLY A 1 267 ? 26.406 -33.156 -13.883 1 96.75 267 GLY A C 1
ATOM 2089 O O . GLY A 1 267 ? 26.609 -33.281 -12.672 1 96.75 267 GLY A O 1
ATOM 2090 N N . LEU A 1 268 ? 25.203 -32.875 -14.344 1 97.62 268 LEU A N 1
ATOM 2091 C CA . LEU A 1 268 ? 24.047 -32.75 -13.477 1 97.62 268 LEU A CA 1
ATOM 2092 C C . LEU A 1 268 ? 23.547 -34.094 -13 1 97.62 268 LEU A C 1
ATOM 2094 O O . LEU A 1 268 ? 23.031 -34.219 -11.891 1 97.62 268 LEU A O 1
ATOM 2098 N N . LEU A 1 269 ? 23.641 -35.094 -13.922 1 97 269 LEU A N 1
ATOM 2099 C CA . LEU A 1 269 ? 23.125 -36.438 -13.656 1 97 269 LEU A CA 1
ATOM 2100 C C . LEU A 1 269 ? 24.156 -37.5 -14.016 1 97 269 LEU A C 1
ATOM 2102 O O . LEU A 1 269 ? 25.031 -37.25 -14.852 1 97 269 LEU A O 1
ATOM 2106 N N . PRO A 1 270 ? 24.047 -38.656 -13.422 1 95.12 270 PRO A N 1
ATOM 2107 C CA . PRO A 1 270 ? 25.016 -39.719 -13.68 1 95.12 270 PRO A CA 1
ATOM 2108 C C . PRO A 1 270 ? 24.969 -40.219 -15.117 1 95.12 270 PRO A C 1
ATOM 2110 O O . PRO A 1 270 ? 23.891 -40.25 -15.727 1 95.12 270 PRO A O 1
ATOM 2113 N N . GLN A 1 271 ? 26.078 -40.812 -15.531 1 95.44 271 GLN A N 1
ATOM 2114 C CA . GLN A 1 271 ? 26.234 -41.25 -16.922 1 95.44 271 GLN A CA 1
ATOM 2115 C C . GLN A 1 271 ? 25.375 -42.469 -17.203 1 95.44 271 GLN A C 1
ATOM 2117 O O . GLN A 1 271 ? 24.969 -42.688 -18.359 1 95.44 271 GLN A O 1
ATOM 2122 N N . ASP A 1 272 ? 25.062 -43.25 -16.297 1 95.12 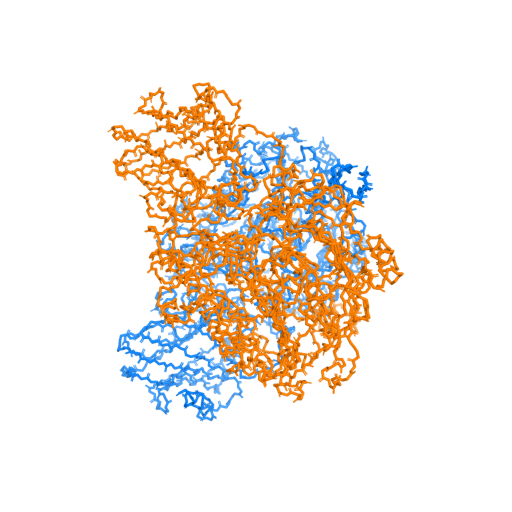272 ASP A N 1
ATOM 2123 C CA . ASP A 1 272 ? 24.359 -44.531 -16.531 1 95.12 272 ASP A CA 1
ATOM 2124 C C . ASP A 1 272 ? 22.859 -44.375 -16.312 1 95.12 272 ASP A C 1
ATOM 2126 O O . ASP A 1 272 ? 22.094 -45.344 -16.406 1 95.12 272 ASP A O 1
ATOM 2130 N N . LEU A 1 273 ? 22.469 -43.188 -16.016 1 96.19 273 LEU A N 1
ATOM 2131 C CA . LEU A 1 273 ? 21.047 -42.938 -15.797 1 96.19 273 LEU A CA 1
ATOM 2132 C C . LEU A 1 273 ? 20.25 -43.156 -17.094 1 96.19 273 LEU A C 1
ATOM 2134 O O . LEU A 1 273 ? 20.719 -42.75 -18.156 1 96.19 273 LEU A O 1
ATOM 2138 N N . GLU A 1 274 ? 19.078 -43.75 -16.984 1 96.31 274 GLU A N 1
ATOM 2139 C CA . GLU A 1 274 ? 18.188 -43.969 -18.125 1 96.31 274 GLU A CA 1
ATOM 2140 C C . GLU A 1 274 ? 16.891 -43.156 -17.969 1 96.31 274 GLU A C 1
ATOM 2142 O O . GLU A 1 274 ? 16.5 -42.812 -16.859 1 96.31 274 GLU A O 1
ATOM 2147 N N . LEU A 1 275 ? 16.266 -42.906 -19.109 1 97.5 275 LEU A N 1
ATOM 2148 C CA . LEU A 1 275 ? 15.008 -42.156 -19.125 1 97.5 275 LEU A CA 1
ATOM 2149 C C . LEU A 1 275 ? 13.891 -43 -18.5 1 97.5 275 LEU A C 1
ATOM 2151 O O . LEU A 1 275 ? 13.812 -44.188 -18.703 1 97.5 275 LEU A O 1
ATOM 2155 N N . SER A 1 276 ? 13.094 -42.344 -17.688 1 95.25 276 SER A N 1
ATOM 2156 C CA . SER A 1 276 ? 11.852 -42.969 -17.281 1 95.25 276 SER A CA 1
ATOM 2157 C C . SER A 1 276 ? 10.953 -43.25 -18.484 1 95.25 276 SER A C 1
ATOM 2159 O O . SER A 1 276 ? 10.93 -42.469 -19.438 1 95.25 276 SER A O 1
ATOM 2161 N N . PRO A 1 277 ? 10.18 -44.312 -18.453 1 95.38 277 PRO A N 1
ATOM 2162 C CA . PRO A 1 277 ? 9.289 -44.594 -19.578 1 95.38 277 PRO A CA 1
ATOM 2163 C C . PRO A 1 277 ? 8.062 -43.688 -19.609 1 95.38 277 PRO A C 1
ATOM 2165 O O . PRO A 1 277 ? 7.727 -43.062 -18.609 1 95.38 277 PRO A O 1
ATOM 2168 N N . ILE A 1 278 ? 7.496 -43.594 -20.859 1 96.62 278 ILE A N 1
ATOM 2169 C CA . ILE A 1 278 ? 6.199 -42.938 -21 1 96.62 278 ILE A CA 1
ATOM 2170 C C . ILE A 1 278 ? 5.133 -43.75 -20.266 1 96.62 278 ILE A C 1
ATOM 2172 O O . ILE A 1 278 ? 5.094 -44.969 -20.375 1 96.62 278 ILE A O 1
ATOM 2176 N N . ASN A 1 279 ? 4.352 -43.125 -19.469 1 97.31 279 ASN A N 1
ATOM 2177 C CA . ASN A 1 279 ? 3.256 -43.781 -18.766 1 97.31 279 ASN A CA 1
ATOM 2178 C C . ASN A 1 279 ? 3.746 -45 -17.984 1 97.31 279 ASN A C 1
ATOM 2180 O O . ASN A 1 279 ? 3.307 -46.125 -18.234 1 97.31 279 ASN A O 1
ATOM 2184 N N . PRO A 1 280 ? 4.562 -44.781 -17.047 1 96.69 280 PRO A N 1
ATOM 2185 C CA . PRO A 1 280 ? 5.34 -45.875 -16.438 1 96.69 280 PRO A CA 1
ATOM 2186 C C . PRO A 1 280 ? 4.465 -46.875 -15.688 1 96.69 280 PRO A C 1
ATOM 2188 O O . PRO A 1 280 ? 4.902 -48 -15.422 1 96.69 280 PRO A O 1
ATOM 2191 N N . HIS A 1 281 ? 3.287 -46.594 -15.359 1 96 281 HIS A N 1
ATOM 2192 C CA . HIS A 1 281 ? 2.484 -47.531 -14.562 1 96 281 HIS A CA 1
ATOM 2193 C C . HIS A 1 281 ? 1.351 -48.125 -15.391 1 96 281 HIS A C 1
ATOM 2195 O O . HIS A 1 281 ? 0.451 -48.781 -14.852 1 96 281 HIS A O 1
ATOM 2201 N N . GLY A 1 282 ? 1.263 -47.812 -16.672 1 95.25 282 GLY A N 1
ATOM 2202 C CA . GLY A 1 282 ? 0.286 -48.375 -17.578 1 95.25 282 GLY A CA 1
ATOM 2203 C C . GLY A 1 282 ? -0.889 -47.469 -17.859 1 95.25 282 GLY A C 1
ATOM 2204 O O . GLY A 1 282 ? -1.899 -47.906 -18.422 1 95.25 282 GLY A O 1
ATOM 2205 N N . GLU A 1 283 ? -0.797 -46.219 -17.531 1 93.56 283 GLU A N 1
ATOM 2206 C CA . GLU A 1 283 ? -1.856 -45.25 -17.844 1 93.56 283 GLU A CA 1
ATOM 2207 C C . GLU A 1 283 ? -2.047 -45.094 -19.344 1 93.56 283 GLU A C 1
ATOM 2209 O O . GLU A 1 283 ? -1.091 -45.25 -20.109 1 93.56 283 GLU A O 1
ATOM 2214 N N . PRO A 1 284 ? -3.242 -44.875 -19.734 1 94.12 284 PRO A N 1
ATOM 2215 C CA . PRO A 1 284 ? -4.367 -44.531 -18.859 1 94.12 284 PRO A CA 1
ATOM 2216 C C . PRO A 1 284 ? -5.16 -45.781 -18.438 1 94.12 284 PRO A C 1
ATOM 2218 O O . PRO A 1 284 ? -6.219 -45.656 -17.812 1 94.12 284 PRO A O 1
ATOM 2221 N N . ASP A 1 285 ? -4.699 -47 -18.781 1 94.38 285 ASP A N 1
ATOM 2222 C CA . ASP A 1 285 ? -5.527 -48.188 -18.625 1 94.38 285 ASP A CA 1
ATOM 2223 C C . ASP A 1 285 ? -5.422 -48.75 -17.219 1 94.38 285 ASP A C 1
ATOM 2225 O O . ASP A 1 285 ? -6.262 -49.562 -16.797 1 94.38 285 ASP A O 1
ATOM 2229 N N . VAL A 1 286 ? -4.414 -48.406 -16.547 1 94.19 286 VAL A N 1
ATOM 2230 C CA . VAL A 1 286 ? -4.223 -48.906 -15.188 1 94.19 286 VAL A CA 1
ATOM 2231 C C . VAL A 1 286 ? -5.363 -48.406 -14.305 1 94.19 286 VAL A C 1
ATOM 2233 O O . VAL A 1 286 ? -5.883 -47.312 -14.5 1 94.19 286 VAL A O 1
ATOM 2236 N N . THR A 1 287 ? -5.77 -49.219 -13.328 1 93.5 287 THR A N 1
ATOM 2237 C CA . THR A 1 287 ? -6.828 -48.844 -12.391 1 93.5 287 THR A CA 1
ATOM 2238 C C . THR A 1 287 ? -6.312 -48.875 -10.961 1 93.5 287 THR A C 1
ATOM 2240 O O . THR A 1 287 ? -5.273 -49.469 -10.672 1 93.5 287 THR A O 1
ATOM 2243 N N . GLY A 1 288 ? -6.887 -48.125 -10.141 1 89.75 288 GLY A N 1
ATOM 2244 C CA . GLY A 1 288 ? -6.602 -48.125 -8.719 1 89.75 288 GLY A CA 1
ATOM 2245 C C . GLY A 1 288 ? -7.383 -49.156 -7.949 1 89.75 288 GLY A C 1
ATOM 2246 O O . GLY A 1 288 ? -7.887 -50.125 -8.531 1 89.75 288 GLY A O 1
ATOM 2247 N N . PRO A 1 289 ? -7.379 -48.906 -6.633 1 87.81 289 PRO A N 1
ATOM 2248 C CA . PRO A 1 289 ? -8.195 -49.812 -5.82 1 87.81 289 PRO A CA 1
ATOM 2249 C C . PRO A 1 289 ? -9.641 -49.875 -6.312 1 87.81 289 PRO A C 1
ATOM 2251 O O . PRO A 1 289 ? -10.211 -48.875 -6.75 1 87.81 289 PRO A O 1
ATOM 2254 N N . ASP A 1 290 ? -10.305 -51.062 -6.195 1 87.94 290 ASP A N 1
ATOM 2255 C CA . ASP A 1 290 ? -11.695 -51.312 -6.547 1 87.94 290 ASP A CA 1
ATOM 2256 C C . ASP A 1 290 ? -11.953 -51.062 -8.023 1 87.94 290 ASP A C 1
ATOM 2258 O O . ASP A 1 290 ? -13.094 -50.812 -8.43 1 87.94 290 ASP A O 1
ATOM 2262 N N . GLY A 1 291 ? -10.938 -50.844 -8.781 1 91 291 GLY A N 1
ATOM 2263 C CA . GLY A 1 291 ? -11.07 -50.719 -10.227 1 91 291 GLY A CA 1
ATOM 2264 C C . GLY A 1 291 ? -11.266 -49.281 -10.672 1 91 291 GLY A C 1
ATOM 2265 O O . GLY A 1 291 ? -11.656 -49 -11.812 1 91 291 GLY A O 1
ATOM 2266 N N . ARG A 1 292 ? -10.992 -48.375 -9.805 1 91.81 292 ARG A N 1
ATOM 2267 C CA . ARG A 1 292 ? -11.148 -46.969 -10.141 1 91.81 292 ARG A CA 1
ATOM 2268 C C . ARG A 1 292 ? -10.188 -46.562 -11.25 1 91.81 292 ARG A C 1
ATOM 2270 O O . ARG A 1 292 ? -9 -46.906 -11.211 1 91.81 292 ARG A O 1
ATOM 2277 N N . ALA A 1 293 ? -10.727 -45.844 -12.148 1 94 293 ALA A N 1
ATOM 2278 C CA . ALA A 1 293 ? -9.961 -45.469 -13.336 1 94 293 ALA A CA 1
ATOM 2279 C C . ALA A 1 293 ? -8.867 -44.469 -12.992 1 94 293 ALA A C 1
ATOM 2281 O O . ALA A 1 293 ? -9.016 -43.656 -12.062 1 94 293 ALA A O 1
ATOM 2282 N N . TRP A 1 294 ? -7.746 -44.531 -13.742 1 94.62 294 TRP A N 1
ATOM 2283 C CA . TRP A 1 294 ? -6.742 -43.5 -13.734 1 94.62 294 TRP A CA 1
ATOM 2284 C C . TRP A 1 294 ? -7.34 -42.156 -14.203 1 94.62 294 TRP A C 1
ATOM 2286 O O . TRP A 1 294 ? -8.188 -42.156 -15.102 1 94.62 294 TRP A O 1
ATOM 2296 N N . PRO A 1 295 ? -6.965 -41.031 -13.594 1 92.31 295 PRO A N 1
ATOM 2297 C CA . PRO A 1 295 ? -7.52 -39.75 -14.055 1 92.31 295 PRO A CA 1
ATOM 2298 C C . PRO A 1 295 ? -7.277 -39.5 -15.547 1 92.31 295 PRO A C 1
ATOM 2300 O O . PRO A 1 295 ? -6.137 -39.594 -16.016 1 92.31 295 PRO A O 1
ATOM 2303 N N . ALA A 1 296 ? -8.312 -39.094 -16.234 1 89.62 296 ALA A N 1
ATOM 2304 C CA . ALA A 1 296 ? -8.266 -38.938 -17.672 1 89.62 296 ALA A CA 1
ATOM 2305 C C . ALA A 1 296 ? -7.32 -37.812 -18.078 1 89.62 296 ALA A C 1
ATOM 2307 O O . ALA A 1 296 ? -6.863 -37.75 -19.219 1 89.62 296 ALA A O 1
ATOM 2308 N N . LEU A 1 297 ? -7 -37.031 -17.109 1 89.56 297 LEU A N 1
ATOM 2309 C CA . LEU A 1 297 ? -6.172 -35.875 -17.391 1 89.56 297 LEU A CA 1
ATOM 2310 C C . LEU A 1 297 ? -4.691 -36.219 -17.297 1 89.56 297 LEU A C 1
ATOM 2312 O O . LEU A 1 297 ? -3.838 -35.438 -17.766 1 89.56 297 LEU A O 1
ATOM 2316 N N . ASP A 1 298 ? -4.387 -37.375 -16.844 1 94.19 298 ASP A N 1
ATOM 2317 C CA . ASP A 1 298 ? -3.006 -37.562 -16.406 1 94.19 298 ASP A CA 1
ATOM 2318 C C . ASP A 1 298 ? -2.365 -38.75 -17.125 1 94.19 298 ASP A C 1
ATOM 2320 O O . ASP A 1 298 ? -1.977 -39.75 -16.5 1 94.19 298 ASP A O 1
ATOM 2324 N N . PHE A 1 299 ? -2.211 -38.688 -18.266 1 96.69 299 PHE A N 1
ATOM 2325 C CA . PHE A 1 299 ? -1.413 -39.625 -19.047 1 96.69 299 PHE A CA 1
ATOM 2326 C C . PHE A 1 299 ? -0.845 -38.938 -20.281 1 96.69 299 PHE A C 1
ATOM 2328 O O . PHE A 1 299 ? -1.246 -37.812 -20.625 1 96.69 299 PHE A O 1
ATOM 2335 N N . VAL A 1 300 ? 0.145 -39.469 -20.906 1 98.19 300 VAL A N 1
ATOM 2336 C CA . VAL A 1 300 ? 0.788 -38.938 -22.109 1 98.19 300 VAL A CA 1
ATOM 2337 C C . VAL A 1 300 ? 0.432 -39.781 -23.328 1 98.19 300 VAL A C 1
ATOM 2339 O O . VAL A 1 300 ? 0.568 -41 -23.297 1 98.19 300 VAL A O 1
ATOM 2342 N N . ARG A 1 301 ? -0.038 -39.125 -24.359 1 97.88 301 ARG A N 1
ATOM 2343 C CA . ARG A 1 301 ? -0.248 -39.844 -25.625 1 97.88 301 ARG A CA 1
ATOM 2344 C C . ARG A 1 301 ? 1.071 -40.062 -26.359 1 97.88 301 ARG A C 1
ATOM 2346 O O . ARG A 1 301 ? 1.839 -39.125 -26.547 1 97.88 301 ARG A O 1
ATOM 2353 N N . PRO A 1 302 ? 1.337 -41.312 -26.766 1 98.12 302 PRO A N 1
ATOM 2354 C CA . PRO A 1 302 ? 2.582 -41.531 -27.5 1 98.12 302 PRO A CA 1
ATOM 2355 C C . PRO A 1 302 ? 2.668 -40.719 -28.781 1 98.12 302 PRO A C 1
ATOM 2357 O O . PRO A 1 302 ? 1.689 -40.625 -29.531 1 98.12 302 PRO A O 1
ATOM 2360 N N . TRP A 1 303 ? 3.795 -40.125 -29.047 1 98.25 303 TRP A N 1
ATOM 2361 C CA . TRP A 1 303 ? 4 -39.219 -30.156 1 98.25 303 TRP A CA 1
ATOM 2362 C C . TRP A 1 303 ? 3.656 -39.875 -31.484 1 98.25 303 TRP A C 1
ATOM 2364 O O . TRP A 1 303 ? 3.023 -39.25 -32.344 1 98.25 303 TRP A O 1
ATOM 2374 N N . ASP A 1 304 ? 4.043 -41.094 -31.656 1 96.94 304 ASP A N 1
ATOM 2375 C CA . ASP A 1 304 ? 3.863 -41.781 -32.938 1 96.94 304 ASP A CA 1
ATOM 2376 C C . ASP A 1 304 ? 2.391 -42.125 -33.188 1 96.94 304 ASP A C 1
ATOM 2378 O O . ASP A 1 304 ? 1.998 -42.438 -34.312 1 96.94 304 ASP A O 1
ATOM 2382 N N . SER A 1 305 ? 1.578 -42.031 -32.125 1 97.62 305 SER A N 1
ATOM 2383 C CA . SER A 1 305 ? 0.151 -42.281 -32.25 1 97.62 305 SER A CA 1
ATOM 2384 C C . SER A 1 305 ? -0.603 -41.031 -32.719 1 97.62 305 SER A C 1
ATOM 2386 O O . SER A 1 305 ? -1.767 -41.125 -33.125 1 97.62 305 SER A O 1
ATOM 2388 N N . LEU A 1 306 ? 0.002 -39.938 -32.781 1 98.12 306 LEU A N 1
ATOM 2389 C CA . LEU A 1 306 ? -0.647 -38.656 -33.062 1 98.12 306 LEU A CA 1
ATOM 2390 C C . LEU A 1 306 ? -0.787 -38.438 -34.562 1 98.12 306 LEU A C 1
ATOM 2392 O O . LEU A 1 306 ? 0.084 -38.844 -35.344 1 98.12 306 LEU A O 1
ATOM 2396 N N . THR A 1 307 ? -1.858 -37.781 -34.969 1 97.81 307 THR A N 1
ATOM 2397 C CA . THR A 1 307 ? -2.008 -37.344 -36.344 1 97.81 307 THR A CA 1
ATOM 2398 C C . THR A 1 307 ? -1.105 -36.156 -36.625 1 97.81 307 THR A C 1
ATOM 2400 O O . THR A 1 307 ? -0.563 -35.531 -35.719 1 97.81 307 THR A O 1
ATOM 2403 N N . ASP A 1 308 ? -0.934 -35.812 -37.906 1 97.38 308 ASP A N 1
ATOM 2404 C CA . ASP A 1 308 ? -0.124 -34.656 -38.281 1 97.38 308 ASP A CA 1
ATOM 2405 C C . ASP A 1 308 ? -0.675 -33.375 -37.688 1 97.38 308 ASP A C 1
ATOM 2407 O O . ASP A 1 308 ? 0.089 -32.531 -37.25 1 97.38 308 ASP A O 1
ATOM 2411 N N . ASP A 1 309 ? -1.963 -33.281 -37.656 1 97.44 309 ASP A N 1
ATOM 2412 C CA . ASP A 1 309 ? -2.613 -32.094 -37.094 1 97.44 309 ASP A CA 1
ATOM 2413 C C . ASP A 1 309 ? -2.371 -32 -35.594 1 97.44 309 ASP A C 1
ATOM 2415 O O . ASP A 1 309 ? -2.129 -30.906 -35.062 1 97.44 309 ASP A O 1
ATOM 2419 N N . GLU A 1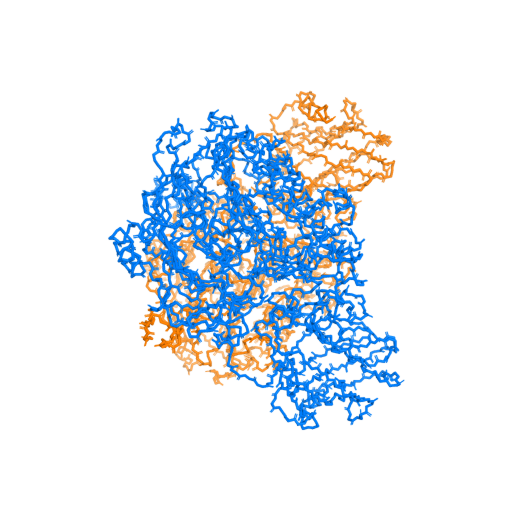 310 ? -2.48 -33.094 -34.969 1 97.94 310 GLU A N 1
ATOM 2420 C CA . GLU A 1 310 ? -2.217 -33.125 -33.531 1 97.94 310 GLU A CA 1
ATOM 2421 C C . GLU A 1 310 ? -0.771 -32.75 -33.219 1 97.94 310 GLU A C 1
ATOM 2423 O O . GLU A 1 310 ? -0.511 -31.969 -32.312 1 97.94 310 GLU A O 1
ATOM 2428 N N . ARG A 1 311 ? 0.163 -33.281 -34 1 98.38 311 ARG A N 1
ATOM 2429 C CA . ARG A 1 311 ? 1.574 -32.969 -33.812 1 98.38 311 ARG A CA 1
ATOM 2430 C C . ARG A 1 311 ? 1.822 -31.469 -34.031 1 98.38 311 ARG A C 1
ATOM 2432 O O . ARG A 1 311 ? 2.553 -30.844 -33.25 1 98.38 311 ARG A O 1
ATOM 2439 N N . ARG A 1 312 ? 1.178 -30.938 -35.062 1 98.06 312 ARG A N 1
ATOM 2440 C CA . ARG A 1 312 ? 1.311 -29.516 -35.344 1 98.06 312 ARG A CA 1
ATOM 2441 C C . ARG A 1 312 ? 0.821 -28.672 -34.188 1 98.06 312 ARG A C 1
ATOM 2443 O O . ARG A 1 312 ? 1.479 -27.703 -33.781 1 98.06 312 ARG A O 1
ATOM 2450 N N . LEU A 1 313 ? -0.329 -29.016 -33.625 1 98.38 313 LEU A N 1
ATOM 2451 C CA . LEU A 1 313 ? -0.9 -28.297 -32.5 1 98.38 313 LEU A CA 1
ATOM 2452 C C . LEU A 1 313 ? 0.022 -28.391 -31.281 1 98.38 313 LEU A C 1
ATOM 2454 O O . LEU A 1 313 ? 0.315 -27.391 -30.641 1 98.38 313 LEU A O 1
ATOM 2458 N N . PHE A 1 314 ? 0.488 -29.594 -30.953 1 98.62 314 PHE A N 1
ATOM 2459 C CA . PHE A 1 314 ? 1.322 -29.828 -29.781 1 98.62 314 PHE A CA 1
ATOM 2460 C C . PHE A 1 314 ? 2.654 -29.094 -29.906 1 98.62 314 PHE A C 1
ATOM 2462 O O . PHE A 1 314 ? 3.156 -28.531 -28.938 1 98.62 314 PHE A O 1
ATOM 2469 N N . VAL A 1 315 ? 3.197 -29.094 -31.094 1 98.75 315 VAL A N 1
ATOM 2470 C CA . VAL A 1 315 ? 4.453 -28.391 -31.344 1 98.75 315 VAL A CA 1
ATOM 2471 C C . VAL A 1 315 ? 4.277 -26.891 -31.078 1 98.75 315 VAL A C 1
ATOM 2473 O O . VAL A 1 315 ? 5.109 -26.281 -30.422 1 98.75 315 VAL A O 1
ATOM 2476 N N . ARG A 1 316 ? 3.205 -26.328 -31.609 1 98.69 316 ARG A N 1
ATOM 2477 C CA . ARG A 1 316 ? 2.959 -24.906 -31.406 1 98.69 316 ARG A CA 1
ATOM 2478 C C . ARG A 1 316 ? 2.803 -24.578 -29.922 1 98.69 316 ARG A C 1
ATOM 2480 O O . ARG A 1 316 ? 3.27 -23.531 -29.453 1 98.69 316 ARG A O 1
ATOM 2487 N N . MET A 1 317 ? 2.164 -25.453 -29.172 1 98.69 317 MET A N 1
ATOM 2488 C CA . MET A 1 317 ? 2.023 -25.25 -27.734 1 98.69 317 MET A CA 1
ATOM 2489 C C . MET A 1 317 ? 3.389 -25.156 -27.062 1 98.69 317 MET A C 1
ATOM 2491 O O . MET A 1 317 ? 3.607 -24.297 -26.219 1 98.69 317 MET A O 1
ATOM 2495 N N . ALA A 1 318 ? 4.297 -26 -27.438 1 98.81 318 ALA A N 1
ATOM 2496 C CA . ALA A 1 318 ? 5.645 -26 -26.891 1 98.81 318 ALA A CA 1
ATOM 2497 C C . ALA A 1 318 ? 6.391 -24.719 -27.281 1 98.81 318 ALA A C 1
ATOM 2499 O O . ALA A 1 318 ? 7.129 -24.156 -26.469 1 98.81 318 ALA A O 1
ATOM 2500 N N . GLU A 1 319 ? 6.219 -24.312 -28.531 1 98.81 319 GLU A N 1
ATOM 2501 C CA . GLU A 1 319 ? 6.867 -23.094 -29.016 1 98.81 319 GLU A CA 1
ATOM 2502 C C . GLU A 1 319 ? 6.41 -21.875 -28.219 1 98.81 319 GLU A C 1
ATOM 2504 O O . GLU A 1 319 ? 7.223 -21.016 -27.875 1 98.81 319 GLU A O 1
ATOM 2509 N N . VAL A 1 320 ? 5.129 -21.781 -27.938 1 98.81 320 VAL A N 1
ATOM 2510 C CA . VAL A 1 320 ? 4.566 -20.672 -27.172 1 98.81 320 VAL A CA 1
ATOM 2511 C C . VAL A 1 320 ? 5.152 -20.672 -25.766 1 98.81 320 VAL A C 1
ATOM 2513 O O . VAL A 1 320 ? 5.609 -19.641 -25.281 1 98.81 320 VAL A O 1
ATOM 2516 N N . TYR A 1 321 ? 5.207 -21.828 -25.156 1 98.81 321 TYR A N 1
ATOM 2517 C CA . TYR A 1 321 ? 5.758 -21.953 -23.812 1 98.81 321 TYR A CA 1
ATOM 2518 C C . TYR A 1 321 ? 7.23 -21.562 -23.781 1 98.81 321 TYR A C 1
ATOM 2520 O O . TYR A 1 321 ? 7.664 -20.812 -22.906 1 98.81 321 TYR A O 1
ATOM 2528 N N . ALA A 1 322 ? 7.984 -22.094 -24.703 1 98.88 322 ALA A N 1
ATOM 2529 C CA . ALA A 1 322 ? 9.414 -21.812 -24.766 1 98.88 322 ALA A CA 1
ATOM 2530 C C . ALA A 1 322 ? 9.672 -20.328 -24.984 1 98.88 322 ALA A C 1
ATOM 2532 O O . ALA A 1 322 ? 10.547 -19.734 -24.328 1 98.88 322 ALA A O 1
ATOM 2533 N N . GLY A 1 323 ? 8.914 -19.75 -25.906 1 98.88 323 GLY A N 1
ATOM 2534 C CA . GLY A 1 323 ? 9.016 -18.312 -26.109 1 98.88 323 GLY A CA 1
ATOM 2535 C C . GLY A 1 323 ? 8.703 -17.516 -24.875 1 98.88 323 GLY A C 1
ATOM 2536 O O . GLY A 1 323 ? 9.375 -16.516 -24.594 1 98.88 323 GLY A O 1
ATOM 2537 N N . PHE A 1 324 ? 7.664 -17.906 -24.156 1 98.88 324 PHE A N 1
ATOM 2538 C CA . PHE A 1 324 ? 7.262 -17.266 -22.906 1 98.88 324 PHE A CA 1
ATOM 2539 C C . PHE A 1 324 ? 8.398 -17.281 -21.891 1 98.88 324 PHE A C 1
ATOM 2541 O O . PHE A 1 324 ? 8.734 -16.25 -21.312 1 98.88 324 PHE A O 1
ATOM 2548 N N . VAL A 1 325 ? 9.078 -18.391 -21.672 1 98.88 325 VAL A N 1
ATOM 2549 C CA . VAL A 1 325 ? 10.18 -18.547 -20.734 1 98.88 325 VAL A CA 1
ATOM 2550 C C . VAL A 1 325 ? 11.367 -17.703 -21.172 1 98.88 325 VAL A C 1
ATOM 2552 O O . VAL A 1 325 ? 11.961 -16.984 -20.359 1 98.88 325 VAL A O 1
ATOM 2555 N N . SER A 1 326 ? 11.68 -17.734 -22.453 1 98.88 326 SER A N 1
ATOM 2556 C CA . SER A 1 326 ? 12.797 -16.953 -22.969 1 98.88 326 SER A CA 1
ATOM 2557 C C . SER A 1 326 ? 12.547 -15.453 -22.828 1 98.88 326 SER A C 1
ATOM 2559 O O . SER A 1 326 ? 13.461 -14.695 -22.484 1 98.88 326 SER A O 1
ATOM 2561 N N . TYR A 1 327 ? 11.336 -15.07 -23.141 1 98.81 327 TYR A N 1
ATOM 2562 C CA . TYR A 1 327 ? 10.984 -13.664 -23.016 1 98.81 327 TYR A CA 1
ATOM 2563 C C . TYR A 1 327 ? 11.133 -13.195 -21.562 1 98.81 327 TYR A C 1
ATOM 2565 O O . TYR A 1 327 ? 11.688 -12.125 -21.312 1 98.81 327 TYR A O 1
ATOM 2573 N N . THR A 1 328 ? 10.609 -13.961 -20.688 1 98.88 328 THR A N 1
ATOM 2574 C CA . THR A 1 328 ? 10.695 -13.617 -19.281 1 98.88 328 THR A CA 1
ATOM 2575 C C . THR A 1 328 ? 12.148 -13.602 -18.812 1 98.88 328 THR A C 1
ATOM 2577 O O . THR A 1 328 ? 12.555 -12.727 -18.047 1 98.88 328 THR A O 1
ATOM 2580 N N . ASP A 1 329 ? 12.945 -14.562 -19.281 1 98.88 329 ASP A N 1
ATOM 2581 C CA . ASP A 1 329 ? 14.375 -14.57 -18.984 1 98.88 329 ASP A CA 1
ATOM 2582 C C . ASP A 1 329 ? 15.039 -13.273 -19.438 1 98.88 329 ASP A C 1
ATOM 2584 O O . ASP A 1 329 ? 15.898 -12.734 -18.734 1 98.88 329 ASP A O 1
ATOM 2588 N N . GLU A 1 330 ? 14.688 -12.812 -20.578 1 98.75 330 GLU A N 1
ATOM 2589 C CA . GLU A 1 330 ? 15.219 -11.547 -21.078 1 98.75 330 GLU A CA 1
ATOM 2590 C C . GLU A 1 330 ? 14.883 -10.398 -20.125 1 98.75 330 GLU A C 1
ATOM 2592 O O . GLU A 1 330 ? 15.711 -9.508 -19.906 1 98.75 330 GLU A O 1
ATOM 2597 N N . GLN A 1 331 ? 13.664 -10.375 -19.609 1 98.75 331 GLN A N 1
ATOM 2598 C CA . GLN A 1 331 ? 13.273 -9.328 -18.672 1 98.75 331 GLN A CA 1
ATOM 2599 C C . GLN A 1 331 ? 14.062 -9.43 -17.375 1 98.75 331 GLN A C 1
ATOM 2601 O O . GLN A 1 331 ? 14.445 -8.414 -16.797 1 98.75 331 GLN A O 1
ATOM 2606 N N . ILE A 1 332 ? 14.305 -10.625 -16.875 1 98.81 332 ILE A N 1
ATOM 2607 C CA . ILE A 1 332 ? 15.156 -10.82 -15.703 1 98.81 332 ILE A CA 1
ATOM 2608 C C . ILE A 1 332 ? 16.562 -10.312 -16 1 98.81 332 ILE A C 1
ATOM 2610 O O . ILE A 1 332 ? 17.219 -9.742 -15.133 1 98.81 332 ILE A O 1
ATOM 2614 N N . GLY A 1 333 ? 17 -10.57 -17.234 1 98.81 333 GLY A N 1
ATOM 2615 C CA . GLY A 1 333 ? 18.281 -10.039 -17.672 1 98.81 333 GLY A CA 1
ATOM 2616 C C . GLY A 1 333 ? 18.406 -8.539 -17.484 1 98.81 333 GLY A C 1
ATOM 2617 O O . GLY A 1 333 ? 19.469 -8.031 -17.109 1 98.81 333 GLY A O 1
ATOM 2618 N N . ARG A 1 334 ? 17.344 -7.77 -17.75 1 98.38 334 ARG A N 1
ATOM 2619 C CA . ARG A 1 334 ? 17.328 -6.324 -17.547 1 98.38 334 ARG A CA 1
ATOM 2620 C C . ARG A 1 334 ? 17.562 -5.965 -16.094 1 98.38 334 ARG A C 1
ATOM 2622 O O . ARG A 1 334 ? 18.266 -4.996 -15.797 1 98.38 334 ARG A O 1
ATOM 2629 N N . LEU A 1 335 ? 16.953 -6.691 -15.195 1 98.38 335 LEU A N 1
ATOM 2630 C CA . LEU A 1 335 ? 17.172 -6.484 -13.766 1 98.38 335 LEU A CA 1
ATOM 2631 C C . LEU A 1 335 ? 18.641 -6.73 -13.398 1 98.38 335 LEU A C 1
ATOM 2633 O O . LEU A 1 335 ? 19.25 -5.934 -12.68 1 98.38 335 LEU A O 1
ATOM 2637 N N . LEU A 1 336 ? 19.219 -7.812 -13.898 1 98.69 336 LEU A N 1
ATOM 2638 C CA . LEU A 1 336 ? 20.625 -8.125 -13.641 1 98.69 336 LEU A CA 1
ATOM 2639 C C . LEU A 1 336 ? 21.531 -7.047 -14.203 1 98.69 336 LEU A C 1
ATOM 2641 O O . LEU A 1 336 ? 22.531 -6.676 -13.578 1 98.69 336 LEU A O 1
ATOM 2645 N N . ASP A 1 337 ? 21.234 -6.613 -15.422 1 98.25 337 ASP A N 1
ATOM 2646 C CA . ASP A 1 337 ? 22 -5.543 -16.031 1 98.25 337 ASP A CA 1
ATOM 2647 C C . ASP A 1 337 ? 21.984 -4.285 -15.172 1 98.25 337 ASP A C 1
ATOM 2649 O O . ASP A 1 337 ? 23.031 -3.662 -14.953 1 98.25 337 ASP A O 1
ATOM 2653 N N . TYR A 1 338 ? 20.875 -3.891 -14.68 1 95.81 338 TYR A N 1
ATOM 2654 C CA . TYR A 1 338 ? 20.75 -2.74 -13.789 1 95.81 338 TYR A CA 1
ATOM 2655 C C . TYR A 1 338 ? 21.609 -2.932 -12.539 1 95.81 338 TYR A C 1
ATOM 2657 O O . TYR A 1 338 ? 22.312 -2.01 -12.109 1 95.81 338 TYR A O 1
ATOM 2665 N N . LEU A 1 339 ? 21.484 -4.137 -11.898 1 97.88 339 LEU A N 1
ATOM 2666 C CA . LEU A 1 339 ? 22.266 -4.406 -10.695 1 97.88 339 LEU A CA 1
ATOM 2667 C C . LEU A 1 339 ? 23.75 -4.324 -10.977 1 97.88 339 LEU A C 1
ATOM 2669 O O . LEU A 1 339 ? 24.531 -3.848 -10.141 1 97.88 339 LEU A O 1
ATOM 2673 N N . ALA A 1 340 ? 24.172 -4.836 -12.125 1 97.25 340 ALA A N 1
ATOM 2674 C CA . ALA A 1 340 ? 25.562 -4.75 -12.516 1 97.25 340 ALA A CA 1
ATOM 2675 C C . ALA A 1 340 ? 26 -3.299 -12.719 1 97.25 340 ALA A C 1
ATOM 2677 O O . ALA A 1 340 ? 27.016 -2.861 -12.18 1 97.25 340 ALA A O 1
ATOM 2678 N N . GLU A 1 341 ? 25.188 -2.57 -13.422 1 92.81 341 GLU A N 1
ATOM 2679 C CA . GLU A 1 341 ? 25.484 -1.18 -13.75 1 92.81 341 GLU A CA 1
ATOM 2680 C C . GLU A 1 341 ? 25.547 -0.313 -12.492 1 92.81 341 GLU A C 1
ATOM 2682 O O . GLU A 1 341 ? 26.328 0.63 -12.414 1 92.81 341 GLU A O 1
ATOM 2687 N N . SER A 1 342 ? 24.734 -0.629 -11.57 1 91.56 342 SER A N 1
ATOM 2688 C CA . SER A 1 342 ? 24.656 0.17 -10.352 1 91.56 342 SER A CA 1
ATOM 2689 C C . SER A 1 342 ? 25.641 -0.332 -9.297 1 91.56 342 SER A C 1
ATOM 2691 O O . SER A 1 342 ? 25.625 0.135 -8.156 1 91.56 342 SER A O 1
ATOM 2693 N N . GLY A 1 343 ? 26.453 -1.326 -9.602 1 94.25 343 GLY A N 1
ATOM 2694 C CA . GLY A 1 343 ? 27.5 -1.832 -8.719 1 94.25 343 GLY A CA 1
ATOM 2695 C C . GLY A 1 343 ? 26.953 -2.695 -7.598 1 94.25 343 GLY A C 1
ATOM 2696 O O . GLY A 1 343 ? 27.609 -2.859 -6.562 1 94.25 343 GLY A O 1
ATOM 2697 N N . GLN A 1 344 ? 25.75 -3.258 -7.773 1 97.12 344 GLN A N 1
ATOM 2698 C CA . GLN A 1 344 ? 25.109 -3.996 -6.688 1 97.12 344 GLN A CA 1
ATOM 2699 C C . GLN A 1 344 ? 25.25 -5.5 -6.887 1 97.12 344 GLN A C 1
ATOM 2701 O O . GLN A 1 344 ? 25.094 -6.277 -5.941 1 97.12 344 GLN A O 1
ATOM 2706 N N . LEU A 1 345 ? 25.5 -5.949 -8.102 1 98.25 345 LEU A N 1
ATOM 2707 C CA . LEU A 1 345 ? 25.391 -7.355 -8.469 1 98.25 345 LEU A CA 1
ATOM 2708 C C . LEU A 1 345 ? 26.359 -8.203 -7.66 1 98.25 345 LEU A C 1
ATOM 2710 O O . LEU A 1 345 ? 26 -9.281 -7.18 1 98.25 345 LEU A O 1
ATOM 2714 N N . ASP A 1 346 ? 27.641 -7.781 -7.43 1 97.81 346 ASP A N 1
ATOM 2715 C CA . ASP A 1 346 ? 28.672 -8.578 -6.77 1 97.81 346 ASP A CA 1
ATOM 2716 C C . ASP A 1 346 ? 28.266 -8.93 -5.344 1 97.81 346 ASP A C 1
ATOM 2718 O O . ASP A 1 346 ? 28.516 -10.047 -4.879 1 97.81 346 ASP A O 1
ATOM 2722 N N . ASN A 1 347 ? 27.625 -7.949 -4.703 1 98.44 347 ASN A N 1
ATOM 2723 C CA . ASN A 1 347 ? 27.234 -8.188 -3.32 1 98.44 347 ASN A CA 1
ATOM 2724 C C . ASN A 1 347 ? 25.734 -8.469 -3.207 1 98.44 347 ASN A C 1
ATOM 2726 O O . ASN A 1 347 ? 25.062 -7.902 -2.355 1 98.44 347 ASN A O 1
ATOM 2730 N N . THR A 1 348 ? 25.203 -9.211 -4.082 1 98.75 348 THR A N 1
ATOM 2731 C CA . THR A 1 348 ? 23.844 -9.711 -4.055 1 98.75 348 THR A CA 1
ATOM 2732 C C . THR A 1 348 ? 23.812 -11.234 -4.066 1 98.75 348 THR A C 1
ATOM 2734 O O . THR A 1 348 ? 24.391 -11.859 -4.953 1 98.75 348 THR A O 1
ATOM 2737 N N . ILE A 1 349 ? 23.203 -11.828 -3.016 1 98.88 349 ILE A N 1
ATOM 2738 C CA . ILE A 1 349 ? 22.906 -13.258 -3.033 1 98.88 349 ILE A CA 1
ATOM 2739 C C . ILE A 1 349 ? 21.688 -13.523 -3.906 1 98.88 349 ILE A C 1
ATOM 2741 O O . ILE A 1 349 ? 20.594 -13.016 -3.629 1 98.88 349 ILE A O 1
ATOM 2745 N N . ILE A 1 350 ? 21.906 -14.273 -4.957 1 98.88 350 ILE A N 1
ATOM 2746 C CA . ILE A 1 350 ? 20.812 -14.625 -5.848 1 98.88 350 ILE A CA 1
ATOM 2747 C C . ILE A 1 350 ? 20.469 -16.094 -5.684 1 98.88 350 ILE A C 1
ATOM 2749 O O . ILE A 1 350 ? 21.344 -16.953 -5.746 1 98.88 350 ILE A O 1
ATOM 2753 N N . VAL A 1 351 ? 19.234 -16.391 -5.387 1 98.88 351 VAL A N 1
ATOM 2754 C CA . VAL A 1 351 ? 18.672 -17.734 -5.348 1 98.88 351 VAL A CA 1
ATOM 2755 C C . VAL A 1 351 ? 17.594 -17.891 -6.418 1 98.88 351 VAL A C 1
ATOM 2757 O O . VAL A 1 351 ? 16.609 -17.156 -6.422 1 98.88 351 VAL A O 1
ATOM 2760 N N . VAL A 1 352 ? 17.812 -18.797 -7.352 1 98.88 352 VAL A N 1
ATOM 2761 C CA . VAL A 1 352 ? 16.844 -19.094 -8.391 1 98.88 352 VAL A CA 1
ATOM 2762 C C . VAL A 1 352 ? 16.234 -20.484 -8.172 1 98.88 352 VAL A C 1
ATOM 2764 O O . VAL A 1 352 ? 16.969 -21.469 -8.055 1 98.88 352 VAL A O 1
ATOM 2767 N N . VAL A 1 353 ? 14.922 -20.547 -8.117 1 98.69 353 VAL A N 1
ATOM 2768 C CA . VAL A 1 353 ? 14.258 -21.828 -7.965 1 98.69 353 VAL A CA 1
ATOM 2769 C C . VAL A 1 353 ? 13.039 -21.906 -8.883 1 98.69 353 VAL A C 1
ATOM 2771 O O . VAL A 1 353 ? 12.609 -20.891 -9.43 1 98.69 353 VAL A O 1
ATOM 2774 N N . SER A 1 354 ? 12.594 -23.062 -9.188 1 98.31 354 SER A N 1
ATOM 2775 C CA . SER A 1 354 ? 11.211 -23.297 -9.594 1 98.31 354 SER A CA 1
ATOM 2776 C C . SER A 1 354 ? 10.383 -23.844 -8.445 1 98.31 354 SER A C 1
ATOM 2778 O O . SER A 1 354 ? 10.898 -24.562 -7.586 1 98.31 354 SER A O 1
ATOM 2780 N N . ASP A 1 355 ? 9.141 -23.5 -8.375 1 97.75 355 ASP A N 1
ATOM 2781 C CA . ASP A 1 355 ? 8.359 -23.828 -7.191 1 97.75 355 ASP A CA 1
ATOM 2782 C C . ASP A 1 355 ? 7.766 -25.234 -7.293 1 97.75 355 ASP A C 1
ATOM 2784 O O . ASP A 1 355 ? 7.309 -25.797 -6.297 1 97.75 355 ASP A O 1
ATOM 2788 N N . ASN A 1 356 ? 7.781 -25.859 -8.438 1 98.5 356 ASN A N 1
ATOM 2789 C CA . ASN A 1 356 ? 7.395 -27.234 -8.711 1 98.5 356 ASN A CA 1
ATOM 2790 C C . ASN A 1 356 ? 7.699 -27.641 -10.148 1 98.5 356 ASN A C 1
ATOM 2792 O O . ASN A 1 356 ? 8.211 -26.828 -10.93 1 98.5 356 ASN A O 1
ATOM 2796 N N . GLY A 1 357 ? 7.504 -28.922 -10.445 1 98.12 357 GLY A N 1
ATOM 2797 C CA . GLY A 1 357 ? 7.711 -29.391 -11.805 1 98.12 357 GLY A CA 1
ATOM 2798 C C . GLY A 1 357 ? 6.773 -28.75 -12.812 1 98.12 357 GLY A C 1
ATOM 2799 O O . GLY A 1 357 ? 5.863 -28.016 -12.438 1 98.12 357 GLY A O 1
ATOM 2800 N N . ALA A 1 358 ? 6.996 -29.016 -14.07 1 98.44 358 ALA A N 1
ATOM 2801 C CA . ALA A 1 358 ? 6.145 -28.5 -15.141 1 98.44 358 ALA A CA 1
ATOM 2802 C C . ALA A 1 358 ? 4.703 -28.969 -14.961 1 98.44 358 ALA A C 1
ATOM 2804 O O . ALA A 1 358 ? 4.453 -30.031 -14.383 1 98.44 358 ALA A O 1
ATOM 2805 N N . SER A 1 359 ? 3.834 -28.188 -15.453 1 97.44 359 SER A N 1
ATOM 2806 C CA . SER A 1 359 ? 2.42 -28.453 -15.203 1 97.44 359 SER A CA 1
ATOM 2807 C C . SER A 1 359 ? 1.798 -29.281 -16.328 1 97.44 359 SER A C 1
ATOM 2809 O O . SER A 1 359 ? 1.955 -28.938 -17.5 1 97.44 359 SER A O 1
ATOM 2811 N N . GLY A 1 360 ? 1.12 -30.359 -15.945 1 95.94 360 GLY A N 1
ATOM 2812 C CA . GLY A 1 360 ? 0.385 -31.188 -16.891 1 95.94 360 GLY A CA 1
ATOM 2813 C C . GLY A 1 360 ? -1.105 -30.906 -16.891 1 95.94 360 GLY A C 1
ATOM 2814 O O . GLY A 1 360 ? -1.896 -31.719 -17.359 1 95.94 360 GLY A O 1
ATOM 2815 N N . GLU A 1 361 ? -1.535 -29.734 -16.453 1 93.25 361 GLU A N 1
ATOM 2816 C CA . GLU A 1 361 ? -2.943 -29.422 -16.234 1 93.25 361 GLU A CA 1
ATOM 2817 C C . GLU A 1 361 ? -3.664 -29.156 -17.547 1 93.25 361 GLU A C 1
ATOM 2819 O O . GLU A 1 361 ? -4.895 -29.094 -17.594 1 93.25 361 GLU A O 1
ATOM 2824 N N . GLY A 1 362 ? -2.936 -29.078 -18.656 1 95.06 362 GLY A N 1
ATOM 2825 C CA . GLY A 1 362 ? -3.545 -29 -19.969 1 95.06 362 GLY A CA 1
ATOM 2826 C C . GLY A 1 362 ? -4.082 -30.344 -20.453 1 95.06 362 GLY A C 1
ATOM 2827 O O . GLY A 1 362 ? -4.832 -30.391 -21.438 1 95.06 362 GLY A O 1
ATOM 2828 N N . GLY A 1 363 ? -3.77 -31.438 -19.766 1 95.06 363 GLY A N 1
ATOM 2829 C CA . GLY A 1 363 ? -4.215 -32.75 -20.156 1 95.06 363 GLY A CA 1
ATOM 2830 C C . GLY A 1 363 ? -3.506 -33.281 -21.391 1 95.06 363 GLY A C 1
ATOM 2831 O O . GLY A 1 363 ? -2.609 -32.625 -21.938 1 95.06 363 GLY A O 1
ATOM 2832 N N . PRO A 1 364 ? -3.963 -34.469 -21.812 1 96.38 364 PRO A N 1
ATOM 2833 C CA . PRO A 1 364 ? -3.258 -35.125 -22.906 1 96.38 364 PRO A CA 1
ATOM 2834 C C . PRO A 1 364 ? -3.334 -34.344 -24.219 1 96.38 364 PRO A C 1
ATOM 2836 O O . PRO A 1 364 ? -2.504 -34.562 -25.109 1 96.38 364 PRO A O 1
ATOM 2839 N N . ASN A 1 365 ? -4.34 -33.438 -24.297 1 96.5 365 ASN A N 1
ATOM 2840 C CA . ASN A 1 365 ? -4.559 -32.75 -25.578 1 96.5 365 ASN A CA 1
ATOM 2841 C C . ASN A 1 365 ? -4.207 -31.266 -25.484 1 96.5 365 ASN A C 1
ATOM 2843 O O . ASN A 1 365 ? -4.363 -30.516 -26.453 1 96.5 365 ASN A O 1
ATOM 2847 N N . GLY A 1 366 ? -3.686 -30.812 -24.312 1 96.56 366 GLY A N 1
ATOM 2848 C CA . GLY A 1 366 ? -3.588 -29.375 -24.109 1 96.56 366 GLY A CA 1
ATOM 2849 C C . GLY A 1 366 ? -4.938 -28.688 -24.078 1 96.56 366 GLY A C 1
ATOM 2850 O O . GLY A 1 366 ? -5.977 -29.344 -24.141 1 96.56 366 GLY A O 1
ATOM 2851 N N . SER A 1 367 ? -4.875 -27.359 -23.891 1 96.12 367 SER A N 1
ATOM 2852 C CA . SER A 1 367 ? -6.121 -26.609 -23.812 1 96.12 367 SER A CA 1
ATOM 2853 C C . SER A 1 367 ? -5.934 -25.188 -24.297 1 96.12 367 SER A C 1
ATOM 2855 O O . SER A 1 367 ? -4.992 -24.5 -23.891 1 96.12 367 SER A O 1
ATOM 2857 N N . PHE A 1 368 ? -6.816 -24.719 -25.219 1 96.44 368 PHE A N 1
ATOM 2858 C CA . PHE A 1 368 ? -6.852 -23.297 -25.578 1 96.44 368 PHE A CA 1
ATOM 2859 C C . PHE A 1 368 ? -7.41 -22.469 -24.438 1 96.44 368 PHE A C 1
ATOM 2861 O O . PHE A 1 368 ? -7.207 -21.25 -24.406 1 96.44 368 PHE A O 1
ATOM 2868 N N . ASN A 1 369 ? -8.055 -23.141 -23.5 1 95.12 369 ASN A N 1
ATOM 2869 C CA . ASN A 1 369 ? -8.703 -22.5 -22.359 1 95.12 369 ASN A CA 1
ATOM 2870 C C . ASN A 1 369 ? -8.625 -23.375 -21.109 1 95.12 369 ASN A C 1
ATOM 2872 O O . ASN A 1 369 ? -9.492 -24.219 -20.891 1 95.12 369 ASN A O 1
ATOM 2876 N N . GLU A 1 370 ? -7.742 -23 -20.266 1 92.69 370 GLU A N 1
ATOM 2877 C CA . GLU A 1 370 ? -7.48 -23.797 -19.078 1 92.69 370 GLU A CA 1
ATOM 2878 C C . GLU A 1 370 ? -8.695 -23.844 -18.156 1 92.69 370 GLU A C 1
ATOM 2880 O O . GLU A 1 370 ? -8.836 -24.766 -17.359 1 92.69 370 GLU A O 1
ATOM 2885 N N . ASN A 1 371 ? -9.594 -22.906 -18.25 1 91.06 371 ASN A N 1
ATOM 2886 C CA . ASN A 1 371 ? -10.75 -22.891 -17.359 1 91.06 371 ASN A CA 1
ATOM 2887 C C . ASN A 1 371 ? -11.641 -24.109 -17.578 1 91.06 371 ASN A C 1
ATOM 2889 O O . ASN A 1 371 ? -12.477 -24.438 -16.719 1 91.06 371 ASN A O 1
ATOM 2893 N N . LYS A 1 372 ? -11.477 -24.781 -18.672 1 89.19 372 LYS A N 1
ATOM 2894 C CA . LYS A 1 372 ? -12.188 -26.047 -18.875 1 89.19 372 LYS A CA 1
ATOM 2895 C C . LYS A 1 372 ? -11.836 -27.062 -17.812 1 89.19 372 LYS A C 1
ATOM 2897 O O . LYS A 1 372 ? -12.703 -27.812 -17.328 1 89.19 372 LYS A O 1
ATOM 2902 N N . PHE A 1 373 ? -10.578 -27 -17.422 1 86 373 PHE A N 1
ATOM 2903 C CA . PHE A 1 373 ? -10.102 -27.875 -16.359 1 86 373 PHE A CA 1
ATOM 2904 C C . PHE A 1 373 ? -10.875 -27.625 -15.062 1 86 373 PHE A C 1
ATOM 2906 O O . PHE A 1 373 ? -11.352 -28.562 -14.422 1 86 373 PHE A O 1
ATOM 2913 N N . PHE A 1 374 ? -11.125 -26.469 -14.695 1 85.75 374 PHE A N 1
ATOM 2914 C CA . PHE A 1 374 ? -11.766 -26.094 -13.43 1 85.75 374 PHE A CA 1
ATOM 2915 C C . PHE A 1 374 ? -13.273 -26.328 -13.5 1 85.75 374 PHE A C 1
ATOM 2917 O O . PHE A 1 374 ? -13.953 -26.312 -12.477 1 85.75 374 PHE A O 1
ATOM 2924 N N . ASN A 1 375 ? -13.797 -26.531 -14.773 1 87.88 375 ASN A N 1
ATOM 2925 C CA . ASN A 1 375 ? -15.219 -26.766 -14.984 1 87.88 375 ASN A CA 1
ATOM 2926 C C . ASN A 1 375 ? -15.5 -28.219 -15.328 1 87.88 375 ASN A C 1
ATOM 2928 O O . ASN A 1 375 ? -16.625 -28.578 -15.672 1 87.88 375 ASN A O 1
ATOM 2932 N N . ASN A 1 376 ? -14.422 -29.078 -15.289 1 82.12 376 ASN A N 1
ATOM 2933 C CA . ASN A 1 376 ? -14.516 -30.5 -15.609 1 82.12 376 ASN A CA 1
ATOM 2934 C C . ASN A 1 376 ? -15.031 -30.734 -17.031 1 82.12 376 ASN A C 1
ATOM 2936 O O . ASN A 1 376 ? -15.852 -31.625 -17.266 1 82.12 376 ASN A O 1
ATOM 2940 N N . VAL A 1 377 ? -14.664 -29.797 -17.906 1 84.88 377 VAL A N 1
ATOM 2941 C CA . VAL A 1 377 ? -14.984 -29.938 -19.328 1 84.88 377 VAL A CA 1
ATOM 2942 C C . VAL A 1 377 ? -13.734 -30.344 -20.094 1 84.88 377 VAL A C 1
ATOM 2944 O O . VAL A 1 377 ? -12.703 -29.672 -20.016 1 84.88 377 VAL A O 1
ATOM 2947 N N . PRO A 1 378 ? -13.758 -31.484 -20.734 1 83.44 378 PRO A N 1
ATOM 2948 C CA . PRO A 1 378 ? -12.562 -31.938 -21.438 1 83.44 378 PRO A CA 1
ATOM 2949 C C . PRO A 1 378 ? -12.219 -31.062 -22.641 1 83.44 378 PRO A C 1
ATOM 2951 O O . PRO A 1 378 ? -13.117 -30.547 -23.312 1 83.44 378 PRO A O 1
ATOM 2954 N N . ASP A 1 379 ? -11 -31.062 -22.938 1 89.69 379 ASP A N 1
ATOM 2955 C CA . ASP A 1 379 ? -10.539 -30.391 -24.156 1 89.69 379 ASP A CA 1
ATOM 2956 C C . ASP A 1 379 ? -10.367 -31.406 -25.297 1 89.69 379 ASP A C 1
ATOM 2958 O O . ASP A 1 379 ? -9.992 -32.562 -25.062 1 89.69 379 ASP A O 1
ATOM 2962 N N . THR A 1 380 ? -10.664 -30.891 -26.438 1 90.75 380 THR A N 1
ATOM 2963 C CA . THR A 1 380 ? -10.531 -31.766 -27.609 1 90.75 380 THR A CA 1
ATOM 2964 C C . THR A 1 380 ? -9.656 -31.094 -28.672 1 90.75 380 THR A C 1
ATOM 2966 O O . THR A 1 380 ? -9.469 -29.875 -28.656 1 90.75 380 THR A O 1
ATOM 2969 N N . ILE A 1 381 ? -9.117 -31.922 -29.516 1 94.81 381 ILE A N 1
ATOM 2970 C CA . ILE A 1 381 ? -8.32 -31.422 -30.625 1 94.81 381 ILE A CA 1
ATOM 2971 C C . ILE A 1 381 ? -9.188 -30.547 -31.531 1 94.81 381 ILE A C 1
ATOM 2973 O O . ILE A 1 381 ? -8.734 -29.516 -32.031 1 94.81 381 ILE A O 1
ATOM 2977 N N . GLU A 1 382 ? -10.43 -30.953 -31.719 1 92 382 GLU A N 1
ATOM 2978 C CA . GLU A 1 382 ? -11.375 -30.234 -32.594 1 92 382 GLU A CA 1
ATOM 2979 C C . GLU A 1 382 ? -11.625 -28.812 -32.062 1 92 382 GLU A C 1
ATOM 2981 O O . GLU A 1 382 ? -11.82 -27.891 -32.875 1 92 382 GLU A O 1
ATOM 2986 N N . ALA A 1 383 ? -11.57 -28.688 -30.828 1 90.38 383 ALA A N 1
ATOM 2987 C CA . ALA A 1 383 ? -11.805 -27.375 -30.234 1 90.38 383 ALA A CA 1
ATOM 2988 C C . ALA A 1 383 ? -10.539 -26.531 -30.266 1 90.38 383 ALA A C 1
ATOM 2990 O O . ALA A 1 383 ? -10.609 -25.312 -30.438 1 90.38 383 ALA A O 1
ATOM 2991 N N . ASN A 1 384 ? -9.375 -27.094 -30.156 1 95.19 384 ASN A N 1
ATOM 2992 C CA . ASN A 1 384 ? -8.094 -26.422 -30.016 1 95.19 384 ASN A CA 1
ATOM 2993 C C . ASN A 1 384 ? -7.508 -26.031 -31.375 1 95.19 384 ASN A C 1
ATOM 2995 O O . ASN A 1 384 ? -6.996 -24.938 -31.547 1 95.19 384 ASN A O 1
ATOM 2999 N N . LEU A 1 385 ? -7.57 -26.891 -32.344 1 96.5 385 LEU A N 1
ATOM 3000 C CA . LEU A 1 385 ? -6.785 -26.828 -33.562 1 96.5 385 LEU A CA 1
ATOM 3001 C C . LEU A 1 385 ? -7.145 -25.594 -34.375 1 96.5 385 LEU A C 1
ATOM 3003 O O . LEU A 1 385 ? -6.258 -24.906 -34.875 1 96.5 385 LEU A O 1
ATOM 3007 N N . PRO A 1 386 ? -8.469 -25.25 -34.5 1 95.75 386 PRO A N 1
ATOM 3008 C CA . PRO A 1 386 ? -8.797 -24.062 -35.312 1 95.75 386 PRO A CA 1
ATOM 3009 C C . PRO A 1 386 ? -8.219 -22.781 -34.719 1 95.75 386 PRO A C 1
ATOM 3011 O O . PRO A 1 386 ? -8.164 -21.75 -35.406 1 95.75 386 PRO A O 1
ATOM 3014 N N . ARG A 1 387 ? -7.816 -22.859 -33.469 1 96 387 ARG A N 1
ATOM 3015 C CA . ARG A 1 387 ? -7.348 -21.656 -32.781 1 96 387 ARG A CA 1
ATOM 3016 C C . ARG A 1 387 ? -5.832 -21.688 -32.594 1 96 387 ARG A C 1
ATOM 3018 O O . ARG A 1 387 ? -5.281 -20.953 -31.781 1 96 387 ARG A O 1
ATOM 3025 N N . ILE A 1 388 ? -5.152 -22.453 -33.344 1 97.88 388 ILE A N 1
ATOM 3026 C CA . ILE A 1 388 ? -3.725 -22.719 -33.188 1 97.88 388 ILE A CA 1
ATOM 3027 C C . ILE A 1 388 ? -2.943 -21.406 -33.344 1 97.88 388 ILE A C 1
ATOM 3029 O O . ILE A 1 388 ? -1.961 -21.203 -32.625 1 97.88 388 ILE A O 1
ATOM 3033 N N . ASP A 1 389 ? -3.396 -20.484 -34.188 1 96.94 389 ASP A N 1
ATOM 3034 C CA . ASP A 1 389 ? -2.664 -19.25 -34.438 1 96.94 389 ASP A CA 1
ATOM 3035 C C . ASP A 1 389 ? -2.852 -18.234 -33.312 1 96.94 389 ASP A C 1
ATOM 3037 O O . ASP A 1 389 ? -2.088 -17.281 -33.219 1 96.94 389 ASP A O 1
ATOM 3041 N N . ASP A 1 390 ? -3.836 -18.484 -32.469 1 97 390 ASP A N 1
ATOM 3042 C CA . ASP A 1 390 ? -4.141 -17.562 -31.391 1 97 390 ASP A CA 1
ATOM 3043 C C . ASP A 1 390 ? -3.434 -17.969 -30.094 1 97 390 ASP A C 1
ATOM 3045 O O . ASP A 1 390 ? -3.408 -17.219 -29.125 1 97 390 ASP A O 1
ATOM 3049 N N . LEU A 1 391 ? -2.826 -19.125 -30.109 1 98.12 391 LEU A N 1
ATOM 3050 C CA . LEU A 1 391 ? -2.137 -19.594 -28.906 1 98.12 391 LEU A CA 1
ATOM 3051 C C . LEU A 1 391 ? -1.085 -18.578 -28.469 1 98.12 391 LEU A C 1
ATOM 3053 O O . LEU A 1 391 ? -0.275 -18.125 -29.266 1 98.12 391 LEU A O 1
ATOM 3057 N N . GLY A 1 392 ? -1.173 -18.234 -27.156 1 98.31 392 GLY A N 1
ATOM 3058 C CA . GLY A 1 392 ? -0.211 -17.328 -26.578 1 98.31 392 GLY A CA 1
ATOM 3059 C C . GLY A 1 392 ? -0.662 -15.875 -26.609 1 98.31 392 GLY A C 1
ATOM 3060 O O . GLY A 1 392 ? -0.099 -15.023 -25.922 1 98.31 392 GLY A O 1
ATOM 3061 N N . GLY A 1 393 ? -1.645 -15.602 -27.406 1 97.62 393 GLY A N 1
ATOM 3062 C CA . GLY A 1 393 ? -2.119 -14.242 -27.578 1 97.62 393 GLY A CA 1
ATOM 3063 C C . GLY A 1 393 ? -3.182 -13.844 -26.562 1 97.62 393 GLY A C 1
ATOM 3064 O O . GLY A 1 393 ? -3.539 -14.633 -25.688 1 97.62 393 GLY A O 1
ATOM 3065 N N . PRO A 1 394 ? -3.709 -12.633 -26.703 1 95.69 394 PRO A N 1
ATOM 3066 C CA . PRO A 1 394 ? -4.621 -12.07 -25.703 1 95.69 394 PRO A CA 1
ATOM 3067 C C . PRO A 1 394 ? -5.988 -12.75 -25.703 1 95.69 394 PRO A C 1
ATOM 3069 O O . PRO A 1 394 ? -6.746 -12.609 -24.734 1 95.69 394 PRO A O 1
ATOM 3072 N N . SER A 1 395 ? -6.316 -13.453 -26.734 1 94.38 395 SER A N 1
ATOM 3073 C CA . SER A 1 395 ? -7.629 -14.094 -26.781 1 94.38 395 SER A CA 1
ATOM 3074 C C . SER A 1 395 ? -7.59 -15.492 -26.172 1 94.38 395 SER A C 1
ATOM 3076 O O . SER A 1 395 ? -8.633 -16.141 -26.016 1 94.38 395 SER A O 1
ATOM 3078 N N . ALA A 1 396 ? -6.434 -15.93 -25.812 1 95.44 396 ALA A N 1
ATOM 3079 C CA . ALA A 1 396 ? -6.266 -17.297 -25.328 1 95.44 396 ALA A CA 1
ATOM 3080 C C . ALA A 1 396 ? -6.129 -17.328 -23.812 1 95.44 396 ALA A C 1
ATOM 3082 O O . ALA A 1 396 ? -5.863 -16.297 -23.188 1 95.44 396 ALA A O 1
ATOM 3083 N N . TYR A 1 397 ? -6.391 -18.422 -23.25 1 96.06 397 TYR A N 1
ATOM 3084 C CA . TYR A 1 397 ? -6.066 -18.797 -21.875 1 96.06 397 TYR A CA 1
ATOM 3085 C C . TYR A 1 397 ? -5.504 -20.219 -21.828 1 96.06 397 TYR A C 1
ATOM 3087 O O . TYR A 1 397 ? -6.027 -21.062 -21.109 1 96.06 397 TYR A O 1
ATOM 3095 N N . ASN A 1 398 ? -4.406 -20.359 -22.484 1 97.19 398 ASN A N 1
ATOM 3096 C CA . ASN A 1 398 ? -4.027 -21.688 -22.984 1 97.19 398 ASN A CA 1
ATOM 3097 C C . ASN A 1 398 ? -3.066 -22.391 -22.031 1 97.19 398 ASN A C 1
ATOM 3099 O O . ASN A 1 398 ? -2.482 -21.75 -21.141 1 97.19 398 ASN A O 1
ATOM 3103 N N . HIS A 1 399 ? -2.955 -23.656 -22.188 1 97.31 399 HIS A N 1
ATOM 3104 C CA . HIS A 1 399 ? -2.068 -24.594 -21.516 1 97.31 399 HIS A CA 1
ATOM 3105 C C . HIS A 1 399 ? -1.57 -25.672 -22.484 1 97.31 399 HIS A C 1
ATOM 3107 O O . HIS A 1 399 ? -2.311 -26.109 -23.359 1 97.31 399 HIS A O 1
ATOM 3113 N N . TYR A 1 400 ? -0.336 -26.141 -22.391 1 98.25 400 TYR A N 1
ATOM 3114 C CA . TYR A 1 400 ? 0.156 -27.188 -23.281 1 98.25 400 TYR A CA 1
ATOM 3115 C C . TYR A 1 400 ? -0.235 -28.562 -22.766 1 98.25 400 TYR A C 1
ATOM 3117 O O . TYR A 1 400 ? -0.806 -28.688 -21.688 1 98.25 400 TYR A O 1
ATOM 3125 N N . ASN A 1 401 ? 0.04 -29.609 -23.578 1 97.62 401 ASN A N 1
ATOM 3126 C CA . ASN A 1 401 ? -0.409 -30.953 -23.25 1 97.62 401 ASN A CA 1
ATOM 3127 C C . ASN A 1 401 ? 0.561 -31.656 -22.297 1 97.62 401 ASN A C 1
ATOM 3129 O O . ASN A 1 401 ? 1.698 -31.203 -22.125 1 97.62 401 ASN A O 1
ATOM 3133 N N . THR A 1 402 ? 0.229 -32.781 -21.703 1 97.75 402 THR A N 1
ATOM 3134 C CA . THR A 1 402 ? 0.983 -33.531 -20.688 1 97.75 402 THR A CA 1
ATOM 3135 C C . THR A 1 402 ? 2.297 -34.031 -21.281 1 97.75 402 THR A C 1
ATOM 3137 O O . THR A 1 402 ? 3.281 -34.188 -20.547 1 97.75 402 THR A O 1
ATOM 3140 N N . GLY A 1 403 ? 2.332 -34.312 -22.547 1 98.56 403 GLY A N 1
ATOM 3141 C CA . GLY A 1 403 ? 3.582 -34.719 -23.156 1 98.56 403 GLY A CA 1
ATOM 3142 C C . GLY A 1 403 ? 4.711 -33.75 -22.953 1 98.56 403 GLY A C 1
ATOM 3143 O O . GLY A 1 403 ? 5.836 -34.125 -22.641 1 98.56 403 GLY A O 1
ATOM 3144 N N . TRP A 1 404 ? 4.383 -32.531 -23.188 1 98.75 404 TRP A N 1
ATOM 3145 C CA . TRP A 1 404 ? 5.406 -31.5 -23.031 1 98.75 404 TRP A CA 1
ATOM 3146 C C . TRP A 1 404 ? 5.734 -31.281 -21.547 1 98.75 404 TRP A C 1
ATOM 3148 O O . TRP A 1 404 ? 6.883 -31.016 -21.203 1 98.75 404 TRP A O 1
ATOM 3158 N N . ALA A 1 405 ? 4.723 -31.359 -20.656 1 98.56 405 ALA A N 1
ATOM 3159 C CA . ALA A 1 405 ? 5.023 -31.297 -19.219 1 98.56 405 ALA A CA 1
ATOM 3160 C C . ALA A 1 405 ? 6.051 -32.375 -18.844 1 98.56 405 ALA A C 1
ATOM 3162 O O . ALA A 1 405 ? 7.031 -32.062 -18.156 1 98.56 405 ALA A O 1
ATOM 3163 N N . TRP A 1 406 ? 5.805 -33.531 -19.328 1 98.56 406 TRP A N 1
ATOM 3164 C CA . TRP A 1 406 ? 6.691 -34.656 -19.094 1 98.56 406 TRP A CA 1
ATOM 3165 C C . TRP A 1 406 ? 8.078 -34.406 -19.672 1 98.56 406 TRP A C 1
ATOM 3167 O O . TRP A 1 406 ? 9.086 -34.625 -19 1 98.56 406 TRP A O 1
ATOM 3177 N N . ALA A 1 407 ? 8.141 -33.906 -20.828 1 98.69 407 ALA A N 1
ATOM 3178 C CA . ALA A 1 407 ? 9.422 -33.625 -21.484 1 98.69 407 ALA A CA 1
ATOM 3179 C C . ALA A 1 407 ? 10.219 -32.562 -20.734 1 98.69 407 ALA A C 1
ATOM 3181 O O . ALA A 1 407 ? 11.43 -32.719 -20.562 1 98.69 407 ALA A O 1
ATOM 3182 N N . PHE A 1 408 ? 9.562 -31.562 -20.266 1 98.75 408 PHE A N 1
ATOM 3183 C CA . PHE A 1 408 ? 10.25 -30.453 -19.609 1 98.75 408 PHE A CA 1
ATOM 3184 C C . PHE A 1 408 ? 10.625 -30.812 -18.188 1 98.75 408 PHE A C 1
ATOM 3186 O O . PHE A 1 408 ? 11.336 -30.047 -17.516 1 98.75 408 PHE A O 1
ATOM 3193 N N . ASP A 1 409 ? 10.203 -32 -17.734 1 98.62 409 ASP A N 1
ATOM 3194 C CA . ASP A 1 409 ? 10.633 -32.5 -16.438 1 98.62 409 ASP A CA 1
ATOM 3195 C C . ASP A 1 409 ? 11.703 -33.594 -16.609 1 98.62 409 ASP A C 1
ATOM 3197 O O . ASP A 1 409 ? 12.086 -34.25 -15.633 1 98.62 409 ASP A O 1
ATOM 3201 N N . THR A 1 410 ? 12.219 -33.75 -17.797 1 98.62 410 THR A N 1
ATOM 3202 C CA . THR A 1 410 ? 13.227 -34.75 -18.094 1 98.62 410 THR A CA 1
ATOM 3203 C C . THR A 1 410 ? 14.367 -34.688 -17.078 1 98.62 410 THR A C 1
ATOM 3205 O O . THR A 1 410 ? 14.852 -33.594 -16.734 1 98.62 410 THR A O 1
ATOM 3208 N N . PRO A 1 411 ? 14.789 -35.938 -16.656 1 98.5 411 PRO A N 1
ATOM 3209 C CA . PRO A 1 411 ? 14.469 -37.25 -17.188 1 98.5 411 PRO A CA 1
ATOM 3210 C C . PRO A 1 411 ? 13.438 -38 -16.328 1 98.5 411 PRO A C 1
ATOM 3212 O O . PRO A 1 411 ? 13.289 -39.219 -16.453 1 98.5 411 PRO A O 1
ATOM 3215 N N . PHE A 1 412 ? 12.703 -37.375 -15.555 1 98.5 412 PHE A N 1
ATOM 3216 C CA . PHE A 1 412 ? 11.969 -37.938 -14.445 1 98.5 412 PHE A CA 1
ATOM 3217 C C . PHE A 1 412 ? 10.562 -38.344 -14.875 1 98.5 412 PHE A C 1
ATOM 3219 O O . PHE A 1 412 ? 10.078 -37.906 -15.914 1 98.5 412 PHE A O 1
ATOM 3226 N N . PRO A 1 413 ? 9.945 -39.281 -14.133 1 97.94 413 PRO A N 1
ATOM 3227 C CA . PRO A 1 413 ? 8.531 -39.562 -14.367 1 97.94 413 PRO A CA 1
ATOM 3228 C C . PRO A 1 413 ? 7.602 -38.5 -13.805 1 97.94 413 PRO A C 1
ATOM 3230 O O . PRO A 1 413 ? 7.879 -37.938 -12.742 1 97.94 413 PRO A O 1
ATOM 3233 N N . TYR A 1 414 ? 6.562 -38.25 -14.539 1 97.81 414 TYR A N 1
ATOM 3234 C CA . TYR A 1 414 ? 5.434 -37.406 -14.156 1 97.81 414 TYR A CA 1
ATOM 3235 C C . TYR A 1 414 ? 5.852 -35.938 -14.047 1 97.81 414 TYR A C 1
ATOM 3237 O O . TYR A 1 414 ? 6.77 -35.5 -14.742 1 97.81 414 TYR A O 1
ATOM 3245 N N . TRP A 1 415 ? 5.012 -35.156 -13.375 1 98.31 415 TRP A N 1
ATOM 3246 C CA . TRP A 1 415 ? 5.098 -33.688 -13.375 1 98.31 415 TRP A CA 1
ATOM 3247 C C . TRP A 1 415 ? 4.422 -33.094 -12.141 1 98.31 415 TRP A C 1
ATOM 3249 O O . TRP A 1 415 ? 4.18 -33.812 -11.164 1 98.31 415 TRP A O 1
ATOM 3259 N N . LYS A 1 416 ? 4.207 -31.734 -12.094 1 98 416 LYS A N 1
ATOM 3260 C CA . LYS A 1 416 ? 3.496 -31.016 -11.047 1 98 416 LYS A CA 1
ATOM 3261 C C . LYS A 1 416 ? 2.365 -31.859 -10.461 1 98 416 LYS A C 1
ATOM 3263 O O . LYS A 1 416 ? 1.676 -32.562 -11.195 1 98 416 LYS A O 1
ATOM 3268 N N . ARG A 1 417 ? 2.164 -31.797 -9.078 1 96.75 417 ARG A N 1
ATOM 3269 C CA . ARG A 1 417 ? 1.131 -32.438 -8.281 1 96.75 417 ARG A CA 1
ATOM 3270 C C . ARG A 1 417 ? 1.58 -33.844 -7.84 1 96.75 417 ARG A C 1
ATOM 3272 O O . ARG A 1 417 ? 1.081 -34.375 -6.844 1 96.75 417 ARG A O 1
ATOM 3279 N N . PHE A 1 418 ? 2.51 -34.469 -8.547 1 97.94 418 PHE A N 1
ATOM 3280 C CA . PHE A 1 418 ? 2.969 -35.812 -8.195 1 97.94 418 PHE A CA 1
ATOM 3281 C C . PHE A 1 418 ? 4.121 -35.75 -7.199 1 97.94 418 PHE A C 1
ATOM 3283 O O . PHE A 1 418 ? 5.289 -35.844 -7.586 1 97.94 418 PHE A O 1
ATOM 3290 N N . ALA A 1 419 ? 3.867 -35.781 -5.953 1 97.44 419 ALA A N 1
ATOM 3291 C CA . ALA A 1 419 ? 4.848 -35.5 -4.906 1 97.44 419 ALA A CA 1
ATOM 3292 C C . ALA A 1 419 ? 5.641 -36.75 -4.559 1 97.44 419 ALA A C 1
ATOM 3294 O O . ALA A 1 419 ? 6.602 -36.688 -3.787 1 97.44 419 ALA A O 1
ATOM 3295 N N . GLY A 1 420 ? 5.422 -37.844 -5.164 1 97.06 420 GLY A N 1
ATOM 3296 C CA . GLY A 1 420 ? 6.172 -39.062 -4.957 1 97.06 420 GLY A CA 1
ATOM 3297 C C . GLY A 1 420 ? 7.109 -39.406 -6.105 1 97.06 420 GLY A C 1
ATOM 3298 O O . GLY A 1 420 ? 7.855 -40.375 -6.043 1 97.06 420 GLY A O 1
ATOM 3299 N N . TYR A 1 421 ? 7.102 -38.562 -7.039 1 98.19 421 TYR A N 1
ATOM 3300 C CA . TYR A 1 421 ? 7.918 -38.781 -8.227 1 98.19 421 TYR A CA 1
ATOM 3301 C C . TYR A 1 421 ? 8.742 -37.531 -8.555 1 98.19 421 TYR A C 1
ATOM 3303 O O . TYR A 1 421 ? 8.258 -36.406 -8.398 1 98.19 421 TYR A O 1
ATOM 3311 N N . GLU A 1 422 ? 9.906 -37.75 -9.008 1 98.38 422 GLU A N 1
ATOM 3312 C CA . GLU A 1 422 ? 10.898 -36.688 -9.172 1 98.38 422 GLU A CA 1
ATOM 3313 C C . GLU A 1 422 ? 10.414 -35.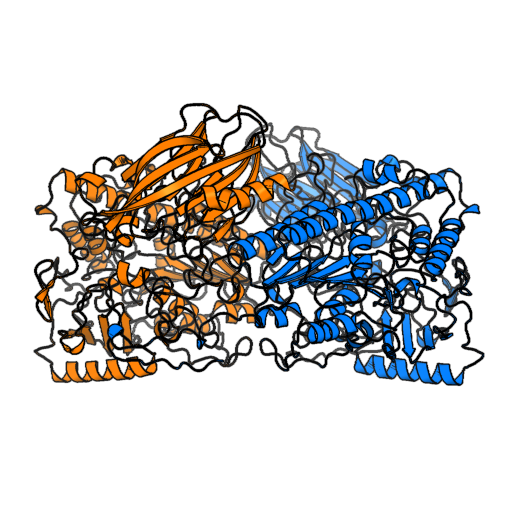625 -10.156 1 98.38 422 GLU A C 1
ATOM 3315 O O . GLU A 1 422 ? 10.758 -34.469 -10.031 1 98.38 422 GLU A O 1
ATOM 3320 N N . GLY A 1 423 ? 9.586 -36.031 -11.133 1 98.25 423 GLY A N 1
ATOM 3321 C CA . GLY A 1 423 ? 9.086 -35.031 -12.07 1 98.25 423 GLY A CA 1
ATOM 3322 C C . GLY A 1 423 ? 8.258 -33.938 -11.398 1 98.25 423 GLY A C 1
ATOM 3323 O O . GLY A 1 423 ? 8.148 -32.844 -11.914 1 98.25 423 GLY A O 1
ATOM 3324 N N . GLY A 1 424 ? 7.672 -34.25 -10.289 1 98.38 424 GLY A N 1
ATOM 3325 C CA . GLY A 1 424 ? 6.875 -33.312 -9.539 1 98.38 424 GLY A CA 1
ATOM 3326 C C . GLY A 1 424 ? 7.695 -32.5 -8.547 1 98.38 424 GLY A C 1
ATOM 3327 O O . GLY A 1 424 ? 7.375 -31.344 -8.266 1 98.38 424 GLY A O 1
ATOM 3328 N N . VAL A 1 425 ? 8.797 -33.062 -8.039 1 98.5 425 VAL A N 1
ATOM 3329 C CA . VAL A 1 425 ? 9.398 -32.438 -6.859 1 98.5 425 VAL A CA 1
ATOM 3330 C C . VAL A 1 425 ? 10.82 -31.984 -7.18 1 98.5 425 VAL A C 1
ATOM 3332 O O . VAL A 1 425 ? 11.359 -31.094 -6.516 1 98.5 425 VAL A O 1
ATOM 3335 N N . ALA A 1 426 ? 11.555 -32.594 -8.133 1 98.44 426 ALA A N 1
ATOM 3336 C CA . ALA A 1 426 ? 12.906 -32.188 -8.477 1 98.44 426 ALA A CA 1
ATOM 3337 C C . ALA A 1 426 ? 12.883 -30.953 -9.383 1 98.44 426 ALA A C 1
ATOM 3339 O O . ALA A 1 426 ? 12.242 -30.969 -10.438 1 98.44 426 ALA A O 1
ATOM 3340 N N . ASP A 1 427 ? 13.516 -29.922 -8.984 1 98.44 427 ASP A N 1
ATOM 3341 C CA . ASP A 1 427 ? 13.445 -28.641 -9.695 1 98.44 427 ASP A CA 1
ATOM 3342 C C . ASP A 1 427 ? 14.805 -27.953 -9.719 1 98.44 427 ASP A C 1
ATOM 3344 O O . ASP A 1 427 ? 15.719 -28.344 -9 1 98.44 427 ASP A O 1
ATOM 3348 N N . PRO A 1 428 ? 14.906 -26.922 -10.586 1 98 428 PRO A N 1
ATOM 3349 C CA . PRO A 1 428 ? 16.172 -26.172 -10.648 1 98 428 PRO A CA 1
ATOM 3350 C C . PRO A 1 428 ? 16.422 -25.344 -9.391 1 98 428 PRO A C 1
ATOM 3352 O O . PRO A 1 428 ? 15.484 -24.766 -8.836 1 98 428 PRO A O 1
ATOM 3355 N N . LEU A 1 429 ? 17.672 -25.281 -8.984 1 98.69 429 LEU A N 1
ATOM 3356 C CA . LEU A 1 429 ? 18.188 -24.359 -7.977 1 98.69 429 LEU A CA 1
ATOM 3357 C C . LEU A 1 429 ? 19.547 -23.812 -8.375 1 98.69 429 LEU A C 1
ATOM 3359 O O . LEU A 1 429 ? 20.469 -24.594 -8.68 1 98.69 429 LEU A O 1
ATOM 3363 N N . ILE A 1 430 ? 19.688 -22.547 -8.516 1 98.81 430 ILE A N 1
ATOM 3364 C CA . ILE A 1 430 ? 20.953 -21.844 -8.711 1 98.81 430 ILE A CA 1
ATOM 3365 C C . ILE A 1 430 ? 21.219 -20.906 -7.539 1 98.81 430 ILE A C 1
ATOM 3367 O O . ILE A 1 430 ? 20.297 -20.203 -7.082 1 98.81 430 ILE A O 1
ATOM 3371 N N . VAL A 1 431 ? 22.406 -20.906 -6.969 1 98.69 431 VAL A N 1
ATOM 3372 C CA . VAL A 1 431 ? 22.828 -19.953 -5.945 1 98.69 431 VAL A CA 1
ATOM 3373 C C . VAL A 1 431 ? 24.078 -19.203 -6.418 1 98.69 431 VAL A C 1
ATOM 3375 O O . VAL A 1 431 ? 25.062 -19.828 -6.805 1 98.69 431 VAL A O 1
ATOM 3378 N N . SER A 1 432 ? 23.984 -17.906 -6.449 1 98.62 432 SER A N 1
ATOM 3379 C CA . SER A 1 432 ? 25.125 -17.078 -6.863 1 98.62 432 SER A CA 1
ATOM 3380 C C . SER A 1 432 ? 25.344 -15.922 -5.906 1 98.62 432 SER A C 1
ATOM 3382 O O . SER A 1 432 ? 24.375 -15.336 -5.406 1 98.62 432 SER A O 1
ATOM 3384 N N . TRP A 1 433 ? 26.5 -15.648 -5.566 1 98.5 433 TRP A N 1
ATOM 3385 C CA . TRP A 1 433 ? 26.984 -14.531 -4.754 1 98.5 433 TRP A CA 1
ATOM 3386 C C . TRP A 1 433 ? 28.453 -14.242 -5.039 1 98.5 433 TRP A C 1
ATOM 3388 O O . TRP A 1 433 ? 29.328 -14.703 -4.312 1 98.5 433 TRP A O 1
ATOM 3398 N N . PRO A 1 434 ? 28.656 -13.438 -6.07 1 97.44 434 PRO A N 1
ATOM 3399 C CA . PRO A 1 434 ? 30.031 -13.273 -6.547 1 97.44 434 PRO A CA 1
ATOM 3400 C C . PRO A 1 434 ? 30.984 -12.82 -5.449 1 97.44 434 PRO A C 1
ATOM 3402 O O . PRO A 1 434 ? 32.156 -13.25 -5.414 1 97.44 434 PRO A O 1
ATOM 3405 N N . ALA A 1 435 ? 30.531 -12.047 -4.5 1 96.88 435 ALA A N 1
ATOM 3406 C CA . ALA A 1 435 ? 31.406 -11.523 -3.453 1 96.88 435 ALA A CA 1
ATOM 3407 C C . ALA A 1 435 ? 31.656 -12.57 -2.373 1 96.88 435 ALA A C 1
ATOM 3409 O O . ALA A 1 435 ? 32.656 -12.5 -1.646 1 96.88 435 ALA A O 1
ATOM 3410 N N . GLY A 1 436 ? 30.766 -13.562 -2.271 1 96.06 436 GLY A N 1
ATOM 3411 C CA . GLY A 1 436 ? 30.844 -14.461 -1.128 1 96.06 436 GLY A CA 1
ATOM 3412 C C . GLY A 1 436 ? 31.062 -15.906 -1.519 1 96.06 436 GLY A C 1
ATOM 3413 O O . GLY A 1 436 ? 31.422 -16.734 -0.679 1 96.06 436 GLY A O 1
ATOM 3414 N N . ILE A 1 437 ? 30.859 -16.281 -2.742 1 96.19 437 ILE A N 1
ATOM 3415 C CA . ILE A 1 437 ? 31.016 -17.656 -3.23 1 96.19 437 ILE A CA 1
ATOM 3416 C C . ILE A 1 437 ? 32.156 -17.703 -4.242 1 96.19 437 ILE A C 1
ATOM 3418 O O . ILE A 1 437 ? 32.094 -17.062 -5.293 1 96.19 437 ILE A O 1
ATOM 3422 N N . ALA A 1 438 ? 33.156 -18.422 -3.939 1 95.44 438 ALA A N 1
ATOM 3423 C CA . ALA A 1 438 ? 34.344 -18.5 -4.785 1 95.44 438 ALA A CA 1
ATOM 3424 C C . ALA A 1 438 ? 34.094 -19.406 -5.996 1 95.44 438 ALA A C 1
ATOM 3426 O O . ALA A 1 438 ? 34.594 -19.141 -7.086 1 95.44 438 ALA A O 1
ATOM 3427 N N . ALA A 1 439 ? 33.281 -20.422 -5.777 1 94.5 439 ALA A N 1
ATOM 3428 C CA . ALA A 1 439 ? 33.031 -21.391 -6.836 1 94.5 439 ALA A CA 1
ATOM 3429 C C . ALA A 1 439 ? 32.281 -20.734 -7.996 1 94.5 439 ALA A C 1
ATOM 3431 O O . ALA A 1 439 ? 31.406 -19.875 -7.781 1 94.5 439 ALA A O 1
ATOM 3432 N N . ARG A 1 440 ? 32.656 -21.125 -9.211 1 96 440 ARG A N 1
ATOM 3433 C CA . ARG A 1 440 ? 32 -20.625 -10.43 1 96 440 ARG A CA 1
ATOM 3434 C C . ARG A 1 440 ? 31.625 -21.781 -11.352 1 96 440 ARG A C 1
ATOM 3436 O O . ARG A 1 440 ? 32.469 -22.562 -11.773 1 96 440 ARG A O 1
ATOM 3443 N N . GLY A 1 441 ? 30.312 -21.844 -11.625 1 96.69 441 GLY A N 1
ATOM 3444 C CA . GLY A 1 441 ? 29.828 -22.766 -12.633 1 96.69 441 GLY A CA 1
ATOM 3445 C C . GLY A 1 441 ? 29.875 -24.219 -12.188 1 96.69 441 GLY A C 1
ATOM 3446 O O . GLY A 1 441 ? 29.828 -25.125 -13.008 1 96.69 441 GLY A O 1
ATOM 3447 N N . GLU A 1 442 ? 30.031 -24.453 -10.93 1 97.38 442 GLU A N 1
ATOM 3448 C CA . GLU A 1 442 ? 30.141 -25.812 -10.422 1 97.38 442 GLU A CA 1
ATOM 3449 C C . GLU A 1 442 ? 28.766 -26.391 -10.07 1 97.38 442 GLU A C 1
ATOM 3451 O O . GLU A 1 442 ? 27.781 -25.656 -10.008 1 97.38 442 GLU A O 1
ATOM 3456 N N . VAL A 1 443 ? 28.719 -27.734 -9.898 1 97.62 443 VAL A N 1
ATOM 3457 C CA . VAL A 1 443 ? 27.484 -28.453 -9.578 1 97.62 443 VAL A CA 1
ATOM 3458 C C . VAL A 1 443 ? 27.609 -29.109 -8.203 1 97.62 443 VAL A C 1
ATOM 3460 O O . VAL A 1 443 ? 28.672 -29.609 -7.844 1 97.62 443 VAL A O 1
ATOM 3463 N N . ARG A 1 444 ? 26.609 -28.922 -7.398 1 97.69 444 ARG A N 1
ATOM 3464 C CA . ARG A 1 444 ? 26.438 -29.625 -6.133 1 97.69 444 ARG A CA 1
ATOM 3465 C C . ARG A 1 444 ? 25.312 -30.656 -6.234 1 97.69 444 ARG A C 1
ATOM 3467 O O . ARG A 1 444 ? 24.281 -30.406 -6.863 1 97.69 444 ARG A O 1
ATOM 3474 N N . ASP A 1 445 ? 25.422 -31.828 -5.609 1 95.62 445 ASP A N 1
ATOM 3475 C CA . ASP A 1 445 ? 24.453 -32.906 -5.801 1 95.62 445 ASP A CA 1
ATOM 3476 C C . ASP A 1 445 ? 23.797 -33.281 -4.48 1 95.62 445 ASP A C 1
ATOM 3478 O O . ASP A 1 445 ? 23.188 -34.344 -4.371 1 95.62 445 ASP A O 1
ATOM 3482 N N . GLN A 1 446 ? 23.953 -32.438 -3.445 1 95.62 446 GLN A N 1
ATOM 3483 C CA . GLN A 1 446 ? 23.281 -32.656 -2.166 1 95.62 446 GLN A CA 1
ATOM 3484 C C . GLN A 1 446 ? 21.766 -32.656 -2.318 1 95.62 446 GLN A C 1
ATOM 3486 O O . GLN A 1 446 ? 21.219 -31.844 -3.068 1 95.62 446 GLN A O 1
ATOM 3491 N N . TYR A 1 447 ? 21.078 -33.625 -1.557 1 97.62 447 TYR A N 1
ATOM 3492 C CA . TYR A 1 447 ? 19.625 -33.5 -1.458 1 97.62 447 TYR A CA 1
ATOM 3493 C C . TYR A 1 447 ? 19.234 -32.25 -0.686 1 97.62 447 TYR A C 1
ATOM 3495 O O . TYR A 1 447 ? 19.5 -32.125 0.511 1 97.62 447 TYR A O 1
ATOM 3503 N N . VAL A 1 448 ? 18.672 -31.281 -1.351 1 98.25 448 VAL A N 1
ATOM 3504 C CA . VAL A 1 448 ? 18.203 -30.031 -0.773 1 98.25 448 VAL A CA 1
ATOM 3505 C C . VAL A 1 448 ? 16.703 -29.875 -1.015 1 98.25 448 VAL A C 1
ATOM 3507 O O . VAL A 1 448 ? 16.188 -30.344 -2.031 1 98.25 448 VAL A O 1
ATOM 3510 N N . HIS A 1 449 ? 15.984 -29.391 -0.061 1 98.75 449 HIS A N 1
ATOM 3511 C CA . HIS A 1 449 ? 14.555 -29.125 -0.191 1 98.75 449 HIS A CA 1
ATOM 3512 C C . HIS A 1 449 ? 14.25 -27.641 0.024 1 98.75 449 HIS A C 1
ATOM 3514 O O . HIS A 1 449 ? 15.055 -26.922 0.612 1 98.75 449 HIS A O 1
ATOM 3520 N N . ALA A 1 450 ? 13.102 -27.203 -0.467 1 98.81 450 ALA A N 1
ATOM 3521 C CA . ALA A 1 450 ? 12.656 -25.812 -0.333 1 98.81 450 ALA A CA 1
ATOM 3522 C C . ALA A 1 450 ? 12.742 -25.344 1.116 1 98.81 450 ALA A C 1
ATOM 3524 O O . ALA A 1 450 ? 13.023 -24.172 1.382 1 98.81 450 ALA A O 1
ATOM 3525 N N . VAL A 1 451 ? 12.516 -26.172 2.127 1 98.75 451 VAL A N 1
ATOM 3526 C CA . VAL A 1 451 ? 12.523 -25.828 3.543 1 98.75 451 VAL A CA 1
ATOM 3527 C C . VAL A 1 451 ? 13.938 -25.422 3.967 1 98.75 451 VAL A C 1
ATOM 3529 O O . VAL A 1 451 ? 14.133 -24.812 5.02 1 98.75 451 VAL A O 1
ATOM 3532 N N . ASP A 1 452 ? 14.977 -25.719 3.193 1 98.81 452 ASP A N 1
ATOM 3533 C CA . ASP A 1 452 ? 16.375 -25.5 3.57 1 98.81 452 ASP A CA 1
ATOM 3534 C C . ASP A 1 452 ? 16.859 -24.125 3.131 1 98.81 452 ASP A C 1
ATOM 3536 O O . ASP A 1 452 ? 17.922 -23.672 3.537 1 98.81 452 ASP A O 1
ATOM 3540 N N . ILE A 1 453 ? 16.078 -23.406 2.311 1 98.81 453 ILE A N 1
ATOM 3541 C CA . ILE A 1 453 ? 16.516 -22.156 1.707 1 98.81 453 ILE A CA 1
ATOM 3542 C C . ILE A 1 453 ? 16.656 -21.094 2.785 1 98.81 453 ILE A C 1
ATOM 3544 O O . ILE A 1 453 ? 17.688 -20.438 2.895 1 98.81 453 ILE A O 1
ATOM 3548 N N . VAL A 1 454 ? 15.633 -20.922 3.646 1 98.81 454 VAL A N 1
ATOM 3549 C CA . VAL A 1 454 ? 15.594 -19.844 4.617 1 98.81 454 VAL A CA 1
ATOM 3550 C C . VAL A 1 454 ? 16.719 -20.016 5.633 1 98.81 454 VAL A C 1
ATOM 3552 O O . VAL A 1 454 ? 17.484 -19.078 5.879 1 98.81 454 VAL A O 1
ATOM 3555 N N . PRO A 1 455 ? 16.906 -21.219 6.234 1 98.56 455 PRO A N 1
ATOM 3556 C CA . PRO A 1 455 ? 18.031 -21.328 7.168 1 98.56 455 PRO A CA 1
ATOM 3557 C C . PRO A 1 455 ? 19.391 -21.125 6.492 1 98.56 455 PRO A C 1
ATOM 3559 O O . PRO A 1 455 ? 20.328 -20.625 7.121 1 98.56 455 PRO A O 1
ATOM 3562 N N . THR A 1 456 ? 19.547 -21.5 5.23 1 98.69 456 THR A N 1
ATOM 3563 C CA . THR A 1 456 ? 20.781 -21.234 4.492 1 98.69 456 THR A CA 1
ATOM 3564 C C . THR A 1 456 ? 21 -19.734 4.328 1 98.69 456 THR A C 1
ATOM 3566 O O . THR A 1 456 ? 22.109 -19.25 4.562 1 98.69 456 THR A O 1
ATOM 3569 N N . LEU A 1 457 ? 19.969 -19.016 3.941 1 98.75 457 LEU A N 1
ATOM 3570 C CA . LEU A 1 457 ? 20.094 -17.562 3.801 1 98.75 457 LEU A CA 1
ATOM 3571 C C . LEU A 1 457 ? 20.406 -16.906 5.141 1 98.75 457 LEU A C 1
ATOM 3573 O O . LEU A 1 457 ? 21.219 -15.984 5.203 1 98.75 457 LEU A O 1
ATOM 3577 N N . TYR A 1 458 ? 19.75 -17.344 6.242 1 98.56 458 TYR A N 1
ATOM 3578 C CA . TYR A 1 458 ? 20.078 -16.812 7.562 1 98.56 458 TYR A CA 1
ATOM 3579 C C . TYR A 1 458 ? 21.578 -16.953 7.855 1 98.56 458 TYR A C 1
ATOM 3581 O O . TYR A 1 458 ? 22.219 -16.016 8.312 1 98.56 458 TYR A O 1
ATOM 3589 N N . GLU A 1 459 ? 22.109 -18.141 7.551 1 98.12 459 GLU A N 1
ATOM 3590 C CA . GLU A 1 459 ? 23.516 -18.391 7.805 1 98.12 459 GLU A CA 1
ATOM 3591 C C . GLU A 1 459 ? 24.406 -17.5 6.941 1 98.12 459 GLU A C 1
ATOM 3593 O O . GLU A 1 459 ? 25.359 -16.891 7.438 1 98.12 459 GLU A O 1
ATOM 3598 N N . LEU A 1 460 ? 24.109 -17.391 5.68 1 98.06 460 LEU A N 1
ATOM 3599 C CA . LEU A 1 460 ? 24.906 -16.578 4.762 1 98.06 460 LEU A CA 1
ATOM 3600 C C . LEU A 1 460 ? 24.844 -15.102 5.148 1 98.06 460 LEU A C 1
ATOM 3602 O O . LEU A 1 460 ? 25.812 -14.367 4.941 1 98.06 460 LEU A O 1
ATOM 3606 N N . LEU A 1 461 ? 23.734 -14.641 5.688 1 98.19 461 LEU A N 1
ATOM 3607 C CA . LEU A 1 461 ? 23.516 -13.242 6.055 1 98.19 461 LEU A CA 1
ATOM 3608 C C . LEU A 1 461 ? 24.031 -12.969 7.469 1 98.19 461 LEU A C 1
ATOM 3610 O O . LEU A 1 461 ? 24.031 -11.828 7.922 1 98.19 461 LEU A O 1
ATOM 3614 N N . ASP A 1 462 ? 24.438 -14.008 8.195 1 97.19 462 ASP A N 1
ATOM 3615 C CA . ASP A 1 462 ? 24.828 -13.914 9.602 1 97.19 462 ASP A CA 1
ATOM 3616 C C . ASP A 1 462 ? 23.672 -13.359 10.445 1 97.19 462 ASP A C 1
ATOM 3618 O O . ASP A 1 462 ? 23.859 -12.391 11.18 1 97.19 462 ASP A O 1
ATOM 3622 N N . VAL A 1 463 ? 22.469 -13.945 10.172 1 97.06 463 VAL A N 1
ATOM 3623 C CA . VAL A 1 463 ? 21.25 -13.578 10.898 1 97.06 463 VAL A CA 1
ATOM 3624 C C . VAL A 1 463 ? 20.797 -14.758 11.75 1 97.06 463 VAL A C 1
ATOM 3626 O O . VAL A 1 463 ? 20.625 -15.867 11.25 1 97.06 463 VAL A O 1
ATOM 3629 N N . ASP A 1 464 ? 20.578 -14.523 13.008 1 95.75 464 ASP A N 1
ATOM 3630 C CA . ASP A 1 464 ? 19.984 -15.523 13.883 1 95.75 464 ASP A CA 1
ATOM 3631 C C . ASP A 1 464 ? 18.453 -15.508 13.797 1 95.75 464 ASP A C 1
ATOM 3633 O O . ASP A 1 464 ? 17.828 -14.461 13.953 1 95.75 464 ASP A O 1
ATOM 3637 N N . PRO A 1 465 ? 17.875 -16.656 13.484 1 95.19 465 PRO A N 1
ATOM 3638 C CA . PRO A 1 465 ? 16.422 -16.688 13.539 1 95.19 465 PRO A CA 1
ATOM 3639 C C . PRO A 1 465 ? 15.867 -16.25 14.898 1 95.19 465 PRO A C 1
ATOM 3641 O O . PRO A 1 465 ? 16.344 -16.734 15.938 1 95.19 465 PRO A O 1
ATOM 3644 N N . PRO A 1 466 ? 14.859 -15.422 14.898 1 96.44 466 PRO A N 1
ATOM 3645 C CA . PRO A 1 466 ? 14.359 -14.93 16.188 1 96.44 466 PRO A CA 1
ATOM 3646 C C . PRO A 1 466 ? 13.477 -15.945 16.906 1 96.44 466 PRO A C 1
ATOM 3648 O O . PRO A 1 466 ? 12.719 -16.672 16.25 1 96.44 466 PRO A O 1
ATOM 3651 N N . ALA A 1 467 ? 13.492 -15.945 18.234 1 97.38 467 ALA A N 1
ATOM 3652 C CA . ALA A 1 467 ? 12.609 -16.781 19.047 1 97.38 467 ALA A CA 1
ATOM 3653 C C . ALA A 1 467 ? 11.188 -16.219 19.062 1 97.38 467 ALA A C 1
ATOM 3655 O O . ALA A 1 467 ? 10.219 -16.969 19.172 1 97.38 467 ALA A O 1
ATOM 3656 N N . VAL A 1 468 ? 11.086 -14.938 19.078 1 97.06 468 VAL A N 1
ATOM 3657 C CA . VAL A 1 468 ? 9.82 -14.211 19.047 1 97.06 468 VAL A CA 1
ATOM 3658 C C . VAL A 1 468 ? 9.828 -13.195 17.906 1 97.06 468 VAL A C 1
ATOM 3660 O O . VAL A 1 468 ? 10.82 -12.5 17.703 1 97.06 468 VAL A O 1
ATOM 3663 N N . LEU A 1 469 ? 8.852 -13.195 17.156 1 96.38 469 LEU A N 1
ATOM 3664 C CA . LEU A 1 469 ? 8.68 -12.258 16.047 1 96.38 469 LEU A CA 1
ATOM 3665 C C . LEU A 1 469 ? 7.289 -11.633 16.078 1 96.38 469 LEU A C 1
ATOM 3667 O O . LEU A 1 469 ? 6.285 -12.344 15.992 1 96.38 469 LEU A O 1
ATOM 3671 N N . ASN A 1 470 ? 7.223 -10.25 16.219 1 92.75 470 ASN A N 1
ATOM 3672 C CA . ASN A 1 470 ? 5.957 -9.523 16.266 1 92.75 470 ASN A CA 1
ATOM 3673 C C . ASN A 1 470 ? 5.023 -10.078 17.344 1 92.75 470 ASN A C 1
ATOM 3675 O O . ASN A 1 470 ? 3.822 -10.227 17.109 1 92.75 470 ASN A O 1
ATOM 3679 N N . GLY A 1 471 ? 5.527 -10.57 18.375 1 94.25 471 GLY A N 1
ATOM 3680 C CA . GLY A 1 471 ? 4.766 -11.023 19.531 1 94.25 471 GLY A CA 1
ATOM 3681 C C . GLY A 1 471 ? 4.453 -12.508 19.5 1 94.25 471 GLY A C 1
ATOM 3682 O O . GLY A 1 471 ? 3.896 -13.047 20.453 1 94.25 471 GLY A O 1
ATOM 3683 N N . TRP A 1 472 ? 4.832 -13.203 18.438 1 96.94 472 TRP A N 1
ATOM 3684 C CA . TRP A 1 472 ? 4.555 -14.633 18.312 1 96.94 472 TRP A CA 1
ATOM 3685 C C . TRP A 1 472 ? 5.809 -15.461 18.578 1 96.94 472 TRP A C 1
ATOM 3687 O O . TRP A 1 472 ? 6.852 -15.234 17.969 1 96.94 472 TRP A O 1
ATOM 3697 N N . THR A 1 473 ? 5.711 -16.359 19.531 1 97.88 473 THR A N 1
ATOM 3698 C CA . THR A 1 473 ? 6.773 -17.344 19.688 1 97.88 473 THR A CA 1
ATOM 3699 C C . THR A 1 473 ? 6.898 -18.203 18.422 1 97.88 473 THR A C 1
ATOM 3701 O O . THR A 1 473 ? 5.914 -18.781 17.969 1 97.88 473 THR A O 1
ATOM 3704 N N . GLN A 1 474 ? 8.07 -18.297 17.906 1 98.19 474 GLN A N 1
ATOM 3705 C CA . GLN A 1 474 ? 8.242 -18.922 16.594 1 98.19 474 GLN A CA 1
ATOM 3706 C C . GLN A 1 474 ? 8.391 -20.438 16.719 1 98.19 474 GLN A C 1
ATOM 3708 O O . GLN A 1 474 ? 9.055 -20.922 17.641 1 98.19 474 GLN A O 1
ATOM 3713 N N . SER A 1 475 ? 7.734 -21.141 15.812 1 98.12 475 SER A N 1
ATOM 3714 C CA . SER A 1 475 ? 7.953 -22.578 15.68 1 98.12 475 SER A CA 1
ATOM 3715 C C . SER A 1 475 ? 9.367 -22.875 15.195 1 98.12 475 SER A C 1
ATOM 3717 O O . SER A 1 475 ? 10.016 -22.031 14.578 1 98.12 475 SER A O 1
ATOM 3719 N N . GLN A 1 476 ? 9.773 -24.031 15.516 1 97.25 476 GLN A N 1
ATOM 3720 C CA . GLN A 1 476 ? 11.102 -24.453 15.07 1 97.25 476 GLN A CA 1
ATOM 3721 C C . GLN A 1 476 ? 11.195 -24.453 13.547 1 97.25 476 GLN A C 1
ATOM 3723 O O . GLN A 1 476 ? 10.266 -24.906 12.867 1 97.25 476 GLN A O 1
ATOM 3728 N N . ILE A 1 477 ? 12.289 -23.906 13.031 1 98.12 477 ILE A N 1
ATOM 3729 C CA . ILE A 1 477 ? 12.578 -24.062 11.609 1 98.12 477 ILE A CA 1
ATOM 3730 C C . ILE A 1 477 ? 12.867 -25.531 11.305 1 98.12 477 ILE A C 1
ATOM 3732 O O . ILE A 1 477 ? 13.656 -26.188 12 1 98.12 477 ILE A O 1
ATOM 3736 N N . GLU A 1 478 ? 12.234 -26.031 10.32 1 98.5 478 GLU A N 1
ATOM 3737 C CA . GLU A 1 478 ? 12.305 -27.453 10.023 1 98.5 478 GLU A CA 1
ATOM 3738 C C . GLU A 1 478 ? 13.344 -27.75 8.945 1 98.5 478 GLU A C 1
ATOM 3740 O O . GLU A 1 478 ? 13.797 -28.891 8.805 1 98.5 478 GLU A O 1
ATOM 3745 N N . GLY A 1 479 ? 13.75 -26.75 8.141 1 98.19 479 GLY A N 1
ATOM 3746 C CA . GLY A 1 479 ? 14.844 -26.875 7.191 1 98.19 479 GLY A CA 1
ATOM 3747 C C . GLY A 1 479 ? 16.219 -26.828 7.852 1 98.19 479 GLY A C 1
ATOM 3748 O O . GLY A 1 479 ? 16.328 -26.469 9.023 1 98.19 479 GLY A O 1
ATOM 3749 N N . HIS A 1 480 ? 17.219 -27.25 7.102 1 97.31 480 HIS A N 1
ATOM 3750 C CA . HIS A 1 480 ? 18.609 -27.188 7.52 1 97.31 480 HIS A CA 1
ATOM 3751 C C . HIS A 1 480 ? 19.469 -26.469 6.492 1 97.31 480 HIS A C 1
ATOM 3753 O O . HIS A 1 480 ? 19.281 -26.656 5.285 1 97.31 480 HIS A O 1
ATOM 3759 N N . SER A 1 481 ? 20.391 -25.641 7.012 1 98 481 SER A N 1
ATOM 3760 C CA . SER A 1 481 ? 21.25 -24.891 6.121 1 98 481 SER A CA 1
ATOM 3761 C C . SER A 1 481 ? 22.188 -25.797 5.332 1 98 481 SER A C 1
ATOM 3763 O O . SER A 1 481 ? 22.766 -26.734 5.891 1 98 481 SER A O 1
ATOM 3765 N N . PHE A 1 482 ? 22.266 -25.531 4.066 1 98 482 PHE A N 1
ATOM 3766 C CA . PHE A 1 482 ? 23.234 -26.234 3.236 1 98 482 PHE A CA 1
ATOM 3767 C C . PHE A 1 482 ? 24.375 -25.297 2.836 1 98 482 PHE A C 1
ATOM 3769 O O . PHE A 1 482 ? 25.062 -25.547 1.843 1 98 482 PHE A O 1
ATOM 3776 N N . ALA A 1 483 ? 24.609 -24.234 3.555 1 97.38 483 ALA A N 1
ATOM 3777 C CA . ALA A 1 483 ? 25.641 -23.25 3.254 1 97.38 483 ALA A CA 1
ATOM 3778 C C . ALA A 1 483 ? 27.016 -23.891 3.189 1 97.38 483 ALA A C 1
ATOM 3780 O O . ALA A 1 483 ? 27.859 -23.5 2.379 1 97.38 483 ALA A O 1
ATOM 3781 N N . ALA A 1 484 ? 27.281 -24.891 4 1 96.31 484 ALA A N 1
ATOM 3782 C CA . ALA A 1 484 ? 28.578 -25.547 4.043 1 96.31 484 ALA A CA 1
ATOM 3783 C C . ALA A 1 484 ? 28.891 -26.219 2.711 1 96.31 484 ALA A C 1
ATOM 3785 O O . ALA A 1 484 ? 30.062 -26.344 2.338 1 96.31 484 ALA A O 1
ATOM 3786 N N . SER A 1 485 ? 27.812 -26.641 1.996 1 96.75 485 SER A N 1
ATOM 3787 C CA . SER A 1 485 ? 28.016 -27.328 0.718 1 96.75 485 SER A CA 1
ATOM 3788 C C . SER A 1 485 ? 28.547 -26.375 -0.337 1 96.75 485 SER A C 1
ATOM 3790 O O . SER A 1 485 ? 29.078 -26.797 -1.367 1 96.75 485 SER A O 1
ATOM 3792 N N . ILE A 1 486 ? 28.438 -25.078 -0.099 1 95.81 486 ILE A N 1
ATOM 3793 C CA . ILE A 1 486 ? 28.953 -24.062 -1.021 1 95.81 486 ILE A CA 1
ATOM 3794 C C . ILE A 1 486 ? 30.469 -24.219 -1.161 1 95.81 486 ILE A C 1
ATOM 3796 O O . ILE A 1 486 ? 31 -24.125 -2.27 1 95.81 486 ILE A O 1
ATOM 3800 N N . SER A 1 487 ? 31.156 -24.5 -0.074 1 93.75 487 SER A N 1
ATOM 3801 C CA . SER A 1 487 ? 32.594 -24.609 -0.075 1 93.75 487 SER A CA 1
ATOM 3802 C C . SER A 1 487 ? 33.031 -26.078 -0.074 1 93.75 487 SER A C 1
ATOM 3804 O O . SER A 1 487 ? 34.156 -26.391 -0.497 1 93.75 487 SER A O 1
ATOM 3806 N N . ASP A 1 488 ? 32.125 -26.938 0.394 1 95 488 ASP A N 1
ATOM 3807 C CA . ASP A 1 488 ? 32.469 -28.344 0.473 1 95 488 ASP A CA 1
ATOM 3808 C C . ASP A 1 488 ? 31.453 -29.203 -0.291 1 95 488 ASP A C 1
ATOM 3810 O O . ASP A 1 488 ? 30.438 -29.609 0.267 1 95 488 ASP A O 1
ATOM 3814 N N . PRO A 1 489 ? 31.781 -29.578 -1.458 1 93.75 489 PRO A N 1
ATOM 3815 C CA . PRO A 1 489 ? 30.844 -30.344 -2.289 1 93.75 489 PRO A CA 1
ATOM 3816 C C . PRO A 1 489 ? 30.609 -31.766 -1.76 1 93.75 489 PRO A C 1
ATOM 3818 O O . PRO A 1 489 ? 29.703 -32.438 -2.229 1 93.75 489 PRO A O 1
ATOM 3821 N N . GLN A 1 490 ? 31.344 -32.188 -0.742 1 92.69 490 GLN A N 1
ATOM 3822 C CA . GLN A 1 490 ? 31.266 -33.562 -0.301 1 92.69 490 GLN A CA 1
ATOM 3823 C C . GLN A 1 490 ? 30.344 -33.719 0.908 1 92.69 490 GLN A C 1
ATOM 3825 O O . GLN A 1 490 ? 30 -34.812 1.312 1 92.69 490 GLN A O 1
ATOM 3830 N N . LEU A 1 491 ? 29.875 -32.625 1.426 1 92.81 491 LEU A N 1
ATOM 3831 C CA . LEU A 1 491 ? 29 -32.688 2.584 1 92.81 491 LEU A CA 1
ATOM 3832 C C . LEU A 1 491 ? 27.641 -33.25 2.195 1 92.81 491 LEU A C 1
ATOM 3834 O O . LEU A 1 491 ? 27.125 -32.969 1.115 1 92.81 491 LEU A O 1
ATOM 3838 N N . PRO A 1 492 ? 27.109 -34.062 3.15 1 90.69 492 PRO A N 1
ATOM 3839 C CA . PRO A 1 492 ? 25.812 -34.656 2.805 1 90.69 492 PRO A CA 1
ATOM 3840 C C . PRO A 1 492 ? 24.688 -33.594 2.809 1 90.69 492 PRO A C 1
ATOM 3842 O O . PRO A 1 492 ? 24.797 -32.562 3.475 1 90.69 492 PRO A O 1
ATOM 3845 N N . GLY A 1 493 ? 23.688 -33.938 2.01 1 93.69 493 GLY A N 1
ATOM 3846 C CA . GLY A 1 493 ? 22.484 -33.125 2.053 1 93.69 493 GLY A CA 1
ATOM 3847 C C . GLY A 1 493 ? 21.516 -33.562 3.141 1 93.69 493 GLY A C 1
ATOM 3848 O O . GLY A 1 493 ? 21.922 -34.188 4.133 1 93.69 493 GLY A O 1
ATOM 3849 N N . ARG A 1 494 ? 20.344 -33.188 3.023 1 95.31 494 ARG A N 1
ATOM 3850 C CA . ARG A 1 494 ? 19.281 -33.531 3.971 1 95.31 494 ARG A CA 1
ATOM 3851 C C . ARG A 1 494 ? 19.094 -35.031 4.078 1 95.31 494 ARG A C 1
ATOM 3853 O O . ARG A 1 494 ? 19.125 -35.75 3.066 1 95.31 494 ARG A O 1
ATOM 3860 N N . ALA A 1 495 ? 18.781 -35.469 5.297 1 97.06 495 ALA A N 1
ATOM 3861 C CA . ALA A 1 495 ? 18.656 -36.906 5.547 1 97.06 495 ALA A CA 1
ATOM 3862 C C . ALA A 1 495 ? 17.234 -37.375 5.316 1 97.06 495 ALA A C 1
ATOM 3864 O O . ALA A 1 495 ? 17 -38.531 4.906 1 97.06 495 ALA A O 1
ATOM 3865 N N . THR A 1 496 ? 16.297 -36.562 5.676 1 98.31 496 THR A N 1
ATOM 3866 C CA . THR A 1 496 ? 14.891 -36.969 5.609 1 98.31 496 THR A CA 1
ATOM 3867 C C . THR A 1 496 ? 14.023 -35.812 5.102 1 98.31 496 THR A C 1
ATOM 3869 O O . THR A 1 496 ? 14.25 -34.656 5.461 1 98.31 496 THR A O 1
ATOM 3872 N N . GLN A 1 497 ? 13.117 -36.156 4.285 1 98.62 497 GLN A N 1
ATOM 3873 C CA . GLN A 1 497 ? 12.133 -35.188 3.836 1 98.62 497 GLN A CA 1
ATOM 3874 C C . GLN A 1 497 ? 10.758 -35.812 3.664 1 98.62 497 GLN A C 1
ATOM 3876 O O . GLN A 1 497 ? 10.633 -36.875 3.027 1 98.62 497 GLN A O 1
ATOM 3881 N N . PHE A 1 498 ? 9.766 -35.219 4.297 1 98.44 498 PHE A N 1
ATOM 3882 C CA . PHE A 1 498 ? 8.367 -35.625 4.328 1 98.44 498 PHE A CA 1
ATOM 3883 C C . PHE A 1 498 ? 7.582 -35 3.195 1 98.44 498 PHE A C 1
ATOM 3885 O O . PHE A 1 498 ? 7.711 -33.781 2.945 1 98.44 498 PHE A O 1
ATOM 3892 N N . TYR A 1 499 ? 6.75 -35.844 2.387 1 98.44 499 TYR A N 1
ATOM 3893 C CA . TYR A 1 499 ? 5.875 -35.344 1.335 1 98.44 499 TYR A CA 1
ATOM 3894 C C . TYR A 1 499 ? 4.441 -35.812 1.544 1 98.44 499 TYR A C 1
ATOM 3896 O O . TYR A 1 499 ? 4.215 -37 1.834 1 98.44 499 TYR A O 1
ATOM 3904 N N . SER A 1 500 ? 3.471 -34.969 1.454 1 97.94 500 SER A N 1
ATOM 3905 C CA . SER A 1 500 ? 2.035 -35.219 1.417 1 97.94 500 SER A CA 1
ATOM 3906 C C . SER A 1 500 ? 1.315 -34.219 0.517 1 97.94 500 SER A C 1
ATOM 3908 O O . SER A 1 500 ? 1.289 -33.031 0.806 1 97.94 500 SER A O 1
ATOM 3910 N N . MET A 1 501 ? 0.744 -34.75 -0.617 1 97.31 501 MET A N 1
ATOM 3911 C CA . MET A 1 501 ? 0.134 -33.875 -1.597 1 97.31 501 MET A CA 1
ATOM 3912 C C . MET A 1 501 ? -0.981 -34.562 -2.359 1 97.31 501 MET A C 1
ATOM 3914 O O . MET A 1 501 ? -0.749 -35.594 -2.988 1 97.31 501 MET A O 1
ATOM 3918 N N . LEU A 1 502 ? -2.18 -34.094 -2.305 1 96.75 502 LEU A N 1
ATOM 3919 C CA . LEU A 1 502 ? -3.322 -34.5 -3.105 1 96.75 502 LEU A CA 1
ATOM 3920 C C . LEU A 1 502 ? -3.482 -36.031 -3.059 1 96.75 502 LEU A C 1
ATOM 3922 O O . LEU A 1 502 ? -3.664 -36.656 -4.098 1 96.75 502 LEU A O 1
ATOM 3926 N N . GLY A 1 503 ? -3.359 -36.562 -1.894 1 96.25 503 GLY A N 1
ATOM 3927 C CA . GLY A 1 503 ? -3.59 -37.969 -1.659 1 96.25 503 GLY A CA 1
ATOM 3928 C C . GLY A 1 503 ? -2.326 -38.812 -1.756 1 96.25 503 GLY A C 1
ATOM 3929 O O . GLY A 1 503 ? -2.279 -39.938 -1.255 1 96.25 503 GLY A O 1
ATOM 3930 N N . MET A 1 504 ? -1.319 -38.25 -2.395 1 97 504 MET A N 1
ATOM 3931 C CA . MET A 1 504 ? -0.048 -38.969 -2.531 1 97 504 MET A CA 1
ATOM 3932 C C . MET A 1 504 ? 0.792 -38.812 -1.268 1 97 504 MET A C 1
ATOM 3934 O O . MET A 1 504 ? 0.849 -37.75 -0.671 1 97 504 MET A O 1
ATOM 3938 N N . ARG A 1 505 ? 1.481 -39.875 -0.862 1 98.25 505 ARG A N 1
ATOM 3939 C CA . ARG A 1 505 ? 2.373 -39.938 0.292 1 98.25 505 ARG A CA 1
ATOM 3940 C C . ARG A 1 505 ? 3.77 -40.375 -0.114 1 98.25 505 ARG A C 1
ATOM 3942 O O . ARG A 1 505 ? 3.922 -41.344 -0.876 1 98.25 505 ARG A O 1
ATOM 3949 N N . ALA A 1 506 ? 4.762 -39.656 0.354 1 98.75 506 ALA A N 1
ATOM 3950 C CA . ALA A 1 506 ? 6.141 -40.062 0.071 1 98.75 506 ALA A CA 1
ATOM 3951 C C . ALA A 1 506 ? 7.078 -39.625 1.19 1 98.75 506 ALA A C 1
ATOM 3953 O O . ALA A 1 506 ? 6.801 -38.656 1.9 1 98.75 506 ALA A O 1
ATOM 3954 N N . LEU A 1 507 ? 8.148 -40.375 1.423 1 98.75 507 LEU A N 1
ATOM 3955 C CA . LEU A 1 507 ? 9.203 -40.031 2.371 1 98.75 507 LEU A CA 1
ATOM 3956 C C . LEU A 1 507 ? 10.578 -40.375 1.787 1 98.75 507 LEU A C 1
ATOM 3958 O O . LEU A 1 507 ? 10.836 -41.5 1.405 1 98.75 507 LEU A O 1
ATOM 3962 N N . TYR A 1 508 ? 11.375 -39.344 1.65 1 98.69 508 TYR A N 1
ATOM 3963 C CA . TYR A 1 508 ? 12.805 -39.531 1.398 1 98.69 508 TYR A CA 1
ATOM 3964 C C . TYR A 1 508 ? 13.562 -39.719 2.701 1 98.69 508 TYR A C 1
ATOM 3966 O O . TYR A 1 508 ? 13.414 -38.938 3.645 1 98.69 508 TYR A O 1
ATOM 3974 N N . HIS A 1 509 ? 14.383 -40.719 2.793 1 98.56 509 HIS A N 1
ATOM 3975 C CA . HIS A 1 509 ? 15.18 -41 3.982 1 98.56 509 HIS A CA 1
ATOM 3976 C C . HIS A 1 509 ? 16.516 -41.625 3.615 1 98.56 509 HIS A C 1
ATOM 3978 O O . HIS A 1 509 ? 16.547 -42.812 3.215 1 98.56 509 HIS A O 1
ATOM 3984 N N . GLN A 1 510 ? 17.594 -40.875 3.744 1 97.25 510 GLN A N 1
ATOM 3985 C CA . GLN A 1 510 ? 18.969 -41.344 3.58 1 97.25 510 GLN A CA 1
ATOM 3986 C C . GLN A 1 510 ? 19.141 -42.031 2.238 1 97.25 510 GLN A C 1
ATOM 3988 O O . GLN A 1 510 ? 19.672 -43.156 2.182 1 97.25 510 GLN A O 1
ATOM 3993 N N . GLY A 1 511 ? 18.594 -41.5 1.218 1 97.19 511 GLY A N 1
ATOM 3994 C CA . GLY A 1 511 ? 18.812 -41.969 -0.14 1 97.19 511 GLY A CA 1
ATOM 3995 C C . GLY A 1 511 ? 17.656 -42.812 -0.659 1 97.19 511 GLY A C 1
ATOM 3996 O O . GLY A 1 511 ? 17.531 -43.031 -1.865 1 97.19 511 GLY A O 1
ATOM 3997 N N . TRP A 1 512 ? 16.766 -43.281 0.257 1 98.38 512 TRP A N 1
ATOM 3998 C CA . TRP A 1 512 ? 15.609 -44.094 -0.122 1 98.38 512 TRP A CA 1
ATOM 3999 C C . TRP A 1 512 ? 14.352 -43.25 -0.237 1 98.38 512 TRP A C 1
ATOM 4001 O O . TRP A 1 512 ? 14.156 -42.312 0.548 1 98.38 512 TRP A O 1
ATOM 4011 N N . LEU A 1 513 ? 13.539 -43.562 -1.237 1 98.75 513 LEU A N 1
ATOM 4012 C CA . LEU A 1 513 ? 12.227 -42.938 -1.364 1 98.75 513 LEU A CA 1
ATOM 4013 C C . LEU A 1 513 ? 11.117 -43.969 -1.332 1 98.75 513 LEU A C 1
ATOM 4015 O O . LEU A 1 513 ? 11.086 -44.875 -2.168 1 98.75 513 LEU A O 1
ATOM 4019 N N . ALA A 1 514 ? 10.281 -43.938 -0.326 1 98.81 514 ALA A N 1
ATOM 4020 C CA . ALA A 1 514 ? 9.008 -44.656 -0.331 1 98.81 514 ALA A CA 1
ATOM 4021 C C . ALA A 1 514 ? 7.875 -43.75 -0.812 1 98.81 514 ALA A C 1
ATOM 4023 O O . ALA A 1 514 ? 7.781 -42.594 -0.408 1 98.81 514 ALA A O 1
ATOM 4024 N N . THR A 1 515 ? 7.066 -44.25 -1.745 1 98.38 515 THR A N 1
ATOM 4025 C CA . THR A 1 515 ? 5.961 -43.469 -2.25 1 98.38 515 THR A CA 1
ATOM 4026 C C . THR A 1 515 ? 4.762 -44.344 -2.588 1 98.38 515 THR A C 1
ATOM 4028 O O . THR A 1 515 ? 4.914 -45.531 -2.83 1 98.38 515 THR A O 1
ATOM 4031 N N . THR A 1 516 ? 3.582 -43.75 -2.514 1 97.62 516 THR A N 1
ATOM 4032 C CA . THR A 1 516 ? 2.369 -44.469 -2.887 1 97.62 516 THR A CA 1
ATOM 4033 C C . THR A 1 516 ? 2.02 -44.219 -4.352 1 97.62 516 THR A C 1
ATOM 4035 O O . THR A 1 516 ? 2.205 -43.094 -4.855 1 97.62 516 THR A O 1
ATOM 4038 N N . LEU A 1 517 ? 1.583 -45.25 -5 1 95.88 517 LEU A N 1
ATOM 4039 C CA . LEU A 1 517 ? 0.918 -45.062 -6.285 1 95.88 517 LEU A CA 1
ATOM 4040 C C . LEU A 1 517 ? -0.528 -44.625 -6.09 1 95.88 517 LEU A C 1
ATOM 4042 O O . LEU A 1 517 ? -1.433 -45.469 -6.023 1 95.88 517 LEU A O 1
ATOM 4046 N N . HIS A 1 518 ? -0.781 -43.406 -6 1 96.12 518 HIS A N 1
ATOM 4047 C CA . HIS A 1 518 ? -2.07 -42.75 -5.824 1 96.12 518 HIS A CA 1
ATOM 4048 C C . HIS A 1 518 ? -2.131 -41.438 -6.602 1 96.12 518 HIS A C 1
ATOM 4050 O O . HIS A 1 518 ? -1.752 -40.375 -6.082 1 96.12 518 HIS A O 1
ATOM 4056 N N . PRO A 1 519 ? -2.648 -41.5 -7.859 1 95.44 519 PRO A N 1
ATOM 4057 C CA . PRO A 1 519 ? -2.617 -40.281 -8.664 1 95.44 519 PRO A CA 1
ATOM 4058 C C . PRO A 1 519 ? -3.379 -39.125 -8.008 1 95.44 519 PRO A C 1
ATOM 4060 O O . PRO A 1 519 ? -4.434 -39.344 -7.406 1 95.44 519 PRO A O 1
ATOM 4063 N N . PRO A 1 520 ? -2.797 -37.875 -8.109 1 95.38 520 PRO A N 1
ATOM 4064 C CA . PRO A 1 520 ? -3.502 -36.719 -7.602 1 95.38 520 PRO A CA 1
ATOM 4065 C C . PRO A 1 520 ? -4.879 -36.531 -8.234 1 95.38 520 PRO A C 1
ATOM 4067 O O . PRO A 1 520 ? -5.051 -36.781 -9.43 1 95.38 520 PRO A O 1
ATOM 4070 N N . LEU A 1 521 ? -5.883 -36.062 -7.438 1 93.19 521 LEU A N 1
ATOM 4071 C CA . LEU A 1 521 ? -7.238 -35.719 -7.859 1 93.19 521 LEU A CA 1
ATOM 4072 C C . LEU A 1 521 ? -7.953 -36.938 -8.438 1 93.19 521 LEU A C 1
ATOM 4074 O O . LEU A 1 521 ? -8.773 -36.812 -9.352 1 93.19 521 LEU A O 1
ATOM 4078 N N . SER A 1 522 ? -7.68 -38.156 -8.016 1 93.88 522 SER A N 1
ATOM 4079 C CA . SER A 1 522 ? -8.203 -39.375 -8.594 1 93.88 522 SER A CA 1
ATOM 4080 C C . SER A 1 522 ? -9.586 -39.719 -8.031 1 93.88 522 SER A C 1
ATOM 4082 O O . SER A 1 522 ? -10.383 -40.375 -8.688 1 93.88 522 SER A O 1
ATOM 4084 N N . GLY A 1 523 ? -9.836 -39.219 -6.836 1 93.06 523 GLY A N 1
ATOM 4085 C CA . GLY A 1 523 ? -11.055 -39.625 -6.145 1 93.06 523 GLY A CA 1
ATOM 4086 C C . GLY A 1 523 ? -11.047 -41.094 -5.734 1 93.06 523 GLY A C 1
ATOM 4087 O O . GLY A 1 523 ? -12.094 -41.656 -5.41 1 93.06 523 GLY A O 1
ATOM 4088 N N . TRP A 1 524 ? -9.906 -41.719 -5.719 1 95.25 524 TRP A N 1
ATOM 4089 C CA . TRP A 1 524 ? -9.797 -43.156 -5.453 1 95.25 524 TRP A CA 1
ATOM 4090 C C . TRP A 1 524 ? -10.172 -43.469 -4.008 1 95.25 524 TRP A C 1
ATOM 4092 O O . TRP A 1 524 ? -10.719 -44.562 -3.723 1 95.25 524 TRP A O 1
ATOM 4102 N N . SER A 1 525 ? -9.875 -42.5 -3.08 1 95.44 525 SER A N 1
ATOM 4103 C CA . SER A 1 525 ? -10.031 -42.812 -1.661 1 95.44 525 SER A CA 1
ATOM 4104 C C . SER A 1 525 ? -9.297 -44.094 -1.293 1 95.44 525 SER A C 1
ATOM 4106 O O . SER A 1 525 ? -8.219 -44.375 -1.818 1 95.44 525 SER A O 1
ATOM 4108 N N . ASN A 1 526 ? -9.758 -44.875 -0.285 1 95.5 526 ASN A N 1
ATOM 4109 C CA . ASN A 1 526 ? -9.203 -46.156 0.093 1 95.5 526 ASN A CA 1
ATOM 4110 C C . ASN A 1 526 ? -7.68 -46.094 0.208 1 95.5 526 ASN A C 1
ATOM 4112 O O . ASN A 1 526 ? -6.98 -46.938 -0.373 1 95.5 526 ASN A O 1
ATOM 4116 N N . PHE A 1 527 ? -7.172 -45.156 0.907 1 97.06 527 PHE A N 1
ATOM 4117 C CA . PHE A 1 527 ? -5.738 -44.906 1.013 1 97.06 527 PHE A CA 1
ATOM 4118 C C . PHE A 1 527 ? -5.02 -46.125 1.61 1 97.06 527 PHE A C 1
ATOM 4120 O O . PHE A 1 527 ? -3.84 -46.344 1.331 1 97.06 527 PHE A O 1
ATOM 4127 N N . ASP A 1 528 ? -5.652 -46.906 2.449 1 94.75 528 ASP A N 1
ATOM 4128 C CA . ASP A 1 528 ? -5.082 -48.094 3.102 1 94.75 528 ASP A CA 1
ATOM 4129 C C . ASP A 1 528 ? -4.789 -49.188 2.086 1 94.75 528 ASP A C 1
ATOM 4131 O O . ASP A 1 528 ? -4.016 -50.094 2.367 1 94.75 528 ASP A O 1
ATOM 4135 N N . LYS A 1 529 ? -5.363 -49.062 0.897 1 95.81 529 LYS A N 1
ATOM 4136 C CA . LYS A 1 529 ? -5.199 -50.094 -0.13 1 95.81 529 LYS A CA 1
ATOM 4137 C C . LYS A 1 529 ? -4.168 -49.656 -1.17 1 95.81 529 LYS A C 1
ATOM 4139 O O . LYS A 1 529 ? -3.871 -50.406 -2.102 1 95.81 529 LYS A O 1
ATOM 4144 N N . ASP A 1 530 ? -3.562 -48.625 -0.958 1 95.75 530 ASP A N 1
ATOM 4145 C CA . ASP A 1 530 ? -2.602 -48.125 -1.934 1 95.75 530 ASP A CA 1
ATOM 4146 C C . ASP A 1 530 ? -1.396 -49.031 -2.053 1 95.75 530 ASP A C 1
ATOM 4148 O O . ASP A 1 530 ? -0.923 -49.594 -1.052 1 95.75 530 ASP A O 1
ATOM 4152 N N . ARG A 1 531 ? -0.942 -49.188 -3.256 1 95.25 531 ARG A N 1
ATOM 4153 C CA . ARG A 1 531 ? 0.347 -49.844 -3.473 1 95.25 531 ARG A CA 1
ATOM 4154 C C . ARG A 1 531 ? 1.498 -48.906 -3.164 1 95.25 531 ARG A C 1
ATOM 4156 O O . ARG A 1 531 ? 1.492 -47.75 -3.604 1 95.25 531 ARG A O 1
ATOM 4163 N N . TRP A 1 532 ? 2.475 -49.344 -2.365 1 97.56 532 TRP A N 1
ATOM 4164 C CA . TRP A 1 532 ? 3.684 -48.562 -2.082 1 97.56 532 TRP A CA 1
ATOM 4165 C C . TRP A 1 532 ? 4.836 -49.031 -2.973 1 97.56 532 TRP A C 1
ATOM 4167 O O . TRP A 1 532 ? 4.93 -50.188 -3.326 1 97.56 532 TRP A O 1
ATOM 4177 N N . GLU A 1 533 ? 5.605 -48.062 -3.352 1 98.25 533 GLU A N 1
ATOM 4178 C CA . GLU A 1 533 ? 6.832 -48.281 -4.105 1 98.25 533 GLU A CA 1
ATOM 4179 C C . GLU A 1 533 ? 8.055 -47.844 -3.32 1 98.25 533 GLU A C 1
ATOM 4181 O O . GLU A 1 533 ? 7.941 -47.031 -2.4 1 98.25 533 GLU A O 1
ATOM 4186 N N . LEU A 1 534 ? 9.234 -48.438 -3.631 1 98.69 534 LEU A N 1
ATOM 4187 C CA . LEU A 1 534 ? 10.5 -48.125 -2.979 1 98.69 534 LEU A CA 1
ATOM 4188 C C . LEU A 1 534 ? 11.609 -47.938 -4.008 1 98.69 534 LEU A C 1
ATOM 4190 O O . LEU A 1 534 ? 11.836 -48.844 -4.84 1 98.69 534 LEU A O 1
ATOM 4194 N N . TYR A 1 535 ? 12.312 -46.812 -3.938 1 98.5 535 TYR A N 1
ATOM 4195 C CA . TYR A 1 535 ? 13.398 -46.531 -4.867 1 98.5 535 TYR A CA 1
ATOM 4196 C C . TYR A 1 535 ? 14.672 -46.156 -4.121 1 98.5 535 TYR A C 1
ATOM 4198 O O . TYR A 1 535 ? 14.609 -45.5 -3.068 1 98.5 535 TYR A O 1
ATOM 4206 N N . ASP A 1 536 ? 15.859 -46.562 -4.641 1 98.12 536 ASP A N 1
ATOM 4207 C CA . ASP A 1 536 ? 17.156 -46.031 -4.227 1 98.12 536 ASP A CA 1
ATOM 4208 C C . ASP A 1 536 ? 17.594 -44.875 -5.105 1 98.12 536 ASP A C 1
ATOM 4210 O O . ASP A 1 536 ? 18.172 -45.062 -6.172 1 98.12 536 ASP A O 1
ATOM 4214 N N . LEU A 1 537 ? 17.281 -43.625 -4.625 1 96.81 537 LEU A N 1
ATOM 4215 C CA . LEU A 1 537 ? 17.484 -42.438 -5.445 1 96.81 537 LEU A CA 1
ATOM 4216 C C . LEU A 1 537 ? 18.969 -42.156 -5.645 1 96.81 537 LEU A C 1
ATOM 4218 O O . LEU A 1 537 ? 19.344 -41.312 -6.449 1 96.81 537 LEU A O 1
ATOM 4222 N N . ARG A 1 538 ? 20 -42.812 -5.035 1 93 538 ARG A N 1
ATOM 4223 C CA . ARG A 1 538 ? 21.453 -42.656 -5.215 1 93 538 ARG A CA 1
ATOM 4224 C C . ARG A 1 538 ? 21.891 -43.188 -6.574 1 93 538 ARG A C 1
ATOM 4226 O O . ARG A 1 538 ? 22.859 -42.688 -7.152 1 93 538 ARG A O 1
ATOM 4233 N N . THR A 1 539 ? 21 -44.094 -6.996 1 93.31 539 THR A N 1
ATOM 4234 C CA . THR A 1 539 ? 21.406 -44.719 -8.258 1 93.31 539 THR A CA 1
ATOM 4235 C C . THR A 1 539 ? 20.25 -44.719 -9.258 1 93.31 539 THR A C 1
ATOM 4237 O O . THR A 1 539 ? 20.453 -44.938 -10.453 1 93.31 539 THR A O 1
ATOM 4240 N N . ASP A 1 540 ? 19.109 -44.531 -8.789 1 96.5 540 ASP A N 1
ATOM 4241 C CA . ASP A 1 540 ? 17.891 -44.594 -9.602 1 96.5 540 ASP A CA 1
ATOM 4242 C C . ASP A 1 540 ? 17.047 -43.344 -9.438 1 96.5 540 ASP A C 1
ATOM 4244 O O . ASP A 1 540 ? 15.867 -43.406 -9.078 1 96.5 540 ASP A O 1
ATOM 4248 N N . ARG A 1 541 ? 17.609 -42.219 -9.844 1 96.19 541 ARG A N 1
ATOM 4249 C CA . ARG A 1 541 ? 16.922 -40.938 -9.742 1 96.19 541 ARG A CA 1
ATOM 4250 C C . ARG A 1 541 ? 15.688 -40.906 -10.648 1 96.19 541 ARG A C 1
ATOM 4252 O O . ARG A 1 541 ? 14.773 -40.094 -10.438 1 96.19 541 ARG A O 1
ATOM 4259 N N . THR A 1 542 ? 15.609 -41.688 -11.68 1 97.81 542 THR A N 1
ATOM 4260 C CA . THR A 1 542 ? 14.5 -41.688 -12.625 1 97.81 542 THR A CA 1
ATOM 4261 C C . THR A 1 542 ? 13.43 -42.688 -12.195 1 97.81 542 THR A C 1
ATOM 4263 O O . THR A 1 542 ? 12.445 -42.906 -12.906 1 97.81 542 THR A O 1
ATOM 4266 N N . GLN A 1 543 ? 13.633 -43.375 -11.055 1 97.88 543 GLN A N 1
ATOM 4267 C CA . GLN A 1 543 ? 12.648 -44.25 -10.414 1 97.88 543 GLN A CA 1
ATOM 4268 C C . GLN A 1 543 ? 12.188 -45.344 -11.367 1 97.88 543 GLN A C 1
ATOM 4270 O O . GLN A 1 543 ? 10.984 -45.531 -11.555 1 97.88 543 GLN A O 1
ATOM 4275 N N . LEU A 1 544 ? 13.133 -46.062 -11.852 1 97.06 544 LEU A N 1
ATOM 4276 C CA . LEU A 1 544 ? 12.891 -47.125 -12.828 1 97.06 544 LEU A CA 1
ATOM 4277 C C . LEU A 1 544 ? 12.695 -48.438 -12.125 1 97.06 544 LEU A C 1
ATOM 4279 O O . LEU A 1 544 ? 11.992 -49.344 -12.633 1 97.06 544 LEU A O 1
ATOM 4283 N N . HIS A 1 545 ? 13.336 -48.625 -10.992 1 96.75 545 HIS A N 1
ATOM 4284 C CA . HIS A 1 545 ? 13.375 -49.938 -10.344 1 96.75 545 HIS A CA 1
ATOM 4285 C C . HIS A 1 545 ? 12.688 -49.875 -8.977 1 96.75 545 HIS A C 1
ATOM 4287 O O . HIS A 1 545 ? 13.32 -49.531 -7.973 1 96.75 545 HIS A O 1
ATOM 4293 N N . ASP A 1 546 ? 11.508 -50.375 -8.961 1 98 546 ASP A N 1
ATOM 4294 C CA . ASP A 1 546 ? 10.781 -50.5 -7.699 1 98 546 ASP A CA 1
ATOM 4295 C C . ASP A 1 546 ? 11.305 -51.688 -6.883 1 98 546 ASP A C 1
ATOM 4297 O O . ASP A 1 546 ? 11.211 -52.844 -7.312 1 98 546 ASP A O 1
ATOM 4301 N N . LEU A 1 547 ? 11.781 -51.406 -5.699 1 98.56 547 LEU A N 1
ATOM 4302 C CA . LEU A 1 547 ? 12.43 -52.406 -4.879 1 98.56 547 LEU A CA 1
ATOM 4303 C C . LEU A 1 547 ? 11.531 -52.844 -3.721 1 98.56 547 LEU A C 1
ATOM 4305 O O . LEU A 1 547 ? 12 -53.438 -2.758 1 98.56 547 LEU A O 1
ATOM 4309 N N . ALA A 1 548 ? 10.305 -52.469 -3.725 1 98.44 548 ALA A N 1
ATOM 4310 C CA . ALA A 1 548 ? 9.367 -52.719 -2.639 1 98.44 548 ALA A CA 1
ATOM 4311 C C . ALA A 1 548 ? 9.336 -54.219 -2.287 1 98.44 548 ALA A C 1
ATOM 4313 O O . ALA A 1 548 ? 9.32 -54.562 -1.108 1 98.44 548 ALA A O 1
ATOM 4314 N N . ASP A 1 549 ? 9.312 -55.125 -3.314 1 97.81 549 ASP A N 1
ATOM 4315 C CA . ASP A 1 549 ? 9.242 -56.562 -3.088 1 97.81 549 ASP A CA 1
ATOM 4316 C C . ASP A 1 549 ? 10.586 -57.094 -2.607 1 97.81 549 ASP A C 1
ATOM 4318 O O . ASP A 1 549 ? 10.633 -58.094 -1.874 1 97.81 549 ASP A O 1
ATOM 4322 N N . GLU A 1 550 ? 11.594 -56.406 -3.016 1 98.19 550 GLU A N 1
ATOM 4323 C CA . GLU A 1 550 ? 12.938 -56.875 -2.666 1 98.19 550 GLU A CA 1
ATOM 4324 C C . GLU A 1 550 ? 13.312 -56.438 -1.245 1 98.19 550 GLU A C 1
ATOM 4326 O O . GLU A 1 550 ? 14.102 -57.125 -0.579 1 98.19 550 GLU A O 1
ATOM 4331 N N . LYS A 1 551 ? 12.75 -55.375 -0.865 1 98.25 551 LYS A N 1
ATOM 4332 C CA . LYS A 1 551 ? 13.109 -54.844 0.452 1 98.25 551 LYS A CA 1
ATOM 4333 C C . LYS A 1 551 ? 11.859 -54.5 1.266 1 98.25 551 LYS A C 1
ATOM 4335 O O . LYS A 1 551 ? 11.711 -53.375 1.729 1 98.25 551 LYS A O 1
ATOM 4340 N N . PRO A 1 552 ? 11.055 -55.438 1.583 1 97.88 552 PRO A N 1
ATOM 4341 C CA . PRO A 1 552 ? 9.773 -55.188 2.244 1 97.88 552 PRO A CA 1
ATOM 4342 C C . PRO A 1 552 ? 9.945 -54.625 3.658 1 97.88 552 PRO A C 1
ATOM 4344 O O . PRO A 1 552 ? 9.141 -53.812 4.109 1 97.88 552 PRO A O 1
ATOM 4347 N N . GLU A 1 553 ? 10.984 -55.062 4.426 1 98.31 553 GLU A N 1
ATOM 4348 C CA . GLU A 1 553 ? 11.188 -54.594 5.785 1 98.31 553 GLU A CA 1
ATOM 4349 C C . GLU A 1 553 ? 11.547 -53.094 5.801 1 98.31 553 GLU A C 1
ATOM 4351 O O . GLU A 1 553 ? 11.047 -52.344 6.633 1 98.31 553 GLU A O 1
ATOM 4356 N N . LEU A 1 554 ? 12.414 -52.781 4.895 1 98.44 554 LEU A N 1
ATOM 4357 C CA . LEU A 1 554 ? 12.773 -51.375 4.773 1 98.44 554 LEU A CA 1
ATOM 4358 C C . LEU A 1 554 ? 11.547 -50.531 4.41 1 98.44 554 LEU A C 1
ATOM 4360 O O . LEU A 1 554 ? 11.352 -49.438 4.961 1 98.44 554 LEU A O 1
ATOM 4364 N N . LEU A 1 555 ? 10.766 -51 3.52 1 98.62 555 LEU A N 1
ATOM 4365 C CA . LEU A 1 555 ? 9.555 -50.281 3.117 1 98.62 555 LEU A CA 1
ATOM 4366 C C . LEU A 1 555 ? 8.633 -50.062 4.309 1 98.62 555 LEU A C 1
ATOM 4368 O O . LEU A 1 555 ? 8.086 -48.969 4.488 1 98.62 555 LEU A O 1
ATOM 4372 N N . GLU A 1 556 ? 8.43 -51.125 5.094 1 98.31 556 GLU A N 1
ATOM 4373 C CA . GLU A 1 556 ? 7.555 -51 6.258 1 98.31 556 GLU A CA 1
ATOM 4374 C C . GLU A 1 556 ? 8.094 -49.969 7.25 1 98.31 556 GLU A C 1
ATOM 4376 O O . GLU A 1 556 ? 7.324 -49.281 7.91 1 98.31 556 GLU A O 1
ATOM 4381 N N . GLU A 1 557 ? 9.383 -49.969 7.418 1 98.5 557 GLU A N 1
ATOM 4382 C CA . GLU A 1 557 ? 10.008 -48.969 8.273 1 98.5 557 GLU A CA 1
ATOM 4383 C C . GLU A 1 557 ? 9.734 -47.562 7.773 1 98.5 557 GLU A C 1
ATOM 4385 O O . GLU A 1 557 ? 9.383 -46.688 8.555 1 98.5 557 GLU A O 1
ATOM 4390 N N . LEU A 1 558 ? 9.891 -47.344 6.539 1 98.69 558 LEU A N 1
ATOM 4391 C CA . LEU A 1 558 ? 9.703 -46 5.957 1 98.69 558 LEU A CA 1
ATOM 4392 C C . LEU A 1 558 ? 8.234 -45.594 6 1 98.69 558 LEU A C 1
ATOM 4394 O O . LEU A 1 558 ? 7.918 -44.406 6.16 1 98.69 558 LEU A O 1
ATOM 4398 N N . LYS A 1 559 ? 7.305 -46.594 5.824 1 98.44 559 LYS A N 1
ATOM 4399 C CA . LYS A 1 559 ? 5.883 -46.312 6.012 1 98.44 559 LYS A CA 1
ATOM 4400 C C . LYS A 1 559 ? 5.609 -45.781 7.41 1 98.44 559 LYS A C 1
ATOM 4402 O O . LYS A 1 559 ? 4.91 -44.75 7.566 1 98.44 559 LYS A O 1
ATOM 4407 N N . GLY A 1 560 ? 6.152 -46.5 8.383 1 98.38 560 GLY A N 1
ATOM 4408 C CA . GLY A 1 560 ? 6.004 -46.031 9.758 1 98.38 560 GLY A CA 1
ATOM 4409 C C . GLY A 1 560 ? 6.57 -44.656 10 1 98.38 560 GLY A C 1
ATOM 4410 O O . GLY A 1 560 ? 5.961 -43.844 10.695 1 98.38 560 GLY A O 1
ATOM 4411 N N . LEU A 1 561 ? 7.715 -44.406 9.43 1 98.62 561 LEU A N 1
ATOM 4412 C CA . LEU A 1 561 ? 8.344 -43.094 9.562 1 98.62 561 LEU A CA 1
ATOM 4413 C C . LEU A 1 561 ? 7.488 -42 8.914 1 98.62 561 LEU A C 1
ATOM 4415 O O . LEU A 1 561 ? 7.43 -40.875 9.406 1 98.62 561 LEU A O 1
ATOM 4419 N N . TRP A 1 562 ? 6.887 -42.312 7.809 1 98.56 562 TRP A N 1
ATOM 4420 C CA . TRP A 1 562 ? 6.008 -41.344 7.168 1 98.56 562 TRP A CA 1
ATOM 4421 C C . TRP A 1 562 ? 4.871 -40.938 8.102 1 98.56 562 TRP A C 1
ATOM 4423 O O . TRP A 1 562 ? 4.59 -39.75 8.266 1 98.56 562 TRP A O 1
ATOM 4433 N N . PHE A 1 563 ? 4.219 -41.906 8.711 1 98.19 563 PHE A N 1
ATOM 4434 C CA . PHE A 1 563 ? 3.1 -41.625 9.602 1 98.19 563 PHE A CA 1
ATOM 4435 C C . PHE A 1 563 ? 3.564 -40.844 10.82 1 98.19 563 PHE A C 1
ATOM 4437 O O . PHE A 1 563 ? 2.84 -39.969 11.32 1 98.19 563 PHE A O 1
ATOM 4444 N N . TYR A 1 564 ? 4.73 -41.188 11.32 1 98.38 564 TYR A N 1
ATOM 4445 C CA . TYR A 1 564 ? 5.305 -40.406 12.414 1 98.38 564 TYR A CA 1
ATOM 4446 C C . TYR A 1 564 ? 5.41 -38.938 12.039 1 98.38 564 TYR A C 1
ATOM 4448 O O . TYR A 1 564 ? 4.938 -38.062 12.773 1 98.38 564 TYR A O 1
ATOM 4456 N N . TYR A 1 565 ? 5.973 -38.656 10.883 1 98.31 565 TYR A N 1
ATOM 4457 C CA . TYR A 1 565 ? 6.172 -37.25 10.461 1 98.31 565 TYR A CA 1
ATOM 4458 C C . TYR A 1 565 ? 4.844 -36.594 10.086 1 98.31 565 TYR A C 1
ATOM 4460 O O . TYR A 1 565 ? 4.676 -35.406 10.234 1 98.31 565 TYR A O 1
ATOM 4468 N N . ALA A 1 566 ? 3.912 -37.406 9.531 1 98.44 566 ALA A N 1
ATOM 4469 C CA . ALA A 1 566 ? 2.574 -36.844 9.289 1 98.44 566 ALA A CA 1
ATOM 4470 C C . ALA A 1 566 ? 1.982 -36.281 10.578 1 98.44 566 ALA A C 1
ATOM 4472 O O . ALA A 1 566 ? 1.256 -35.281 10.539 1 98.44 566 ALA A O 1
ATOM 4473 N N . GLY A 1 567 ? 2.244 -36.969 11.68 1 97.88 567 GLY A N 1
ATOM 4474 C CA . GLY A 1 567 ? 1.822 -36.469 12.969 1 97.88 567 GLY A CA 1
ATOM 4475 C C . GLY A 1 567 ? 2.562 -35.188 13.367 1 97.88 567 GLY A C 1
ATOM 4476 O O . GLY A 1 567 ? 1.947 -34.219 13.82 1 97.88 567 GLY A O 1
ATOM 4477 N N . VAL A 1 568 ? 3.852 -35.125 13.109 1 97.75 568 VAL A N 1
ATOM 4478 C CA . VAL A 1 568 ? 4.711 -34.031 13.516 1 97.75 568 VAL A CA 1
ATOM 4479 C C . VAL A 1 568 ? 4.387 -32.781 12.688 1 97.75 568 VAL A C 1
ATOM 4481 O O . VAL A 1 568 ? 4.324 -31.672 13.211 1 97.75 568 VAL A O 1
ATOM 4484 N N . TYR A 1 569 ? 4.137 -33 11.422 1 98.25 569 TYR A N 1
ATOM 4485 C CA . TYR A 1 569 ? 4.02 -31.859 10.5 1 98.25 569 TYR A CA 1
ATOM 4486 C C . TYR A 1 569 ? 2.572 -31.656 10.078 1 98.25 569 TYR A C 1
ATOM 4488 O O . TYR A 1 569 ? 2.297 -30.922 9.125 1 98.25 569 TYR A O 1
ATOM 4496 N N . LYS A 1 570 ? 1.616 -32.312 10.648 1 97.75 570 LYS A N 1
ATOM 4497 C CA . LYS A 1 570 ? 0.19 -32.125 10.383 1 97.75 570 LYS A CA 1
ATOM 4498 C C . LYS A 1 570 ? -0.162 -32.531 8.961 1 97.75 570 LYS A C 1
ATOM 4500 O O . LYS A 1 570 ? -0.827 -31.781 8.242 1 97.75 570 LYS A O 1
ATOM 4505 N N . GLY A 1 571 ? 0.245 -33.75 8.578 1 98 571 GLY A N 1
ATOM 4506 C CA . GLY A 1 571 ? 0.126 -34.219 7.195 1 98 571 GLY A CA 1
ATOM 4507 C C . GLY A 1 571 ? -1.211 -34.875 6.895 1 98 571 GLY A C 1
ATOM 4508 O O . GLY A 1 571 ? -1.452 -35.312 5.77 1 98 571 GLY A O 1
ATOM 4509 N N . LEU A 1 572 ? -2.164 -34.938 7.848 1 97.88 572 LEU A N 1
ATOM 4510 C CA . LEU A 1 572 ? -3.49 -35.531 7.668 1 97.88 572 LEU A CA 1
ATOM 4511 C C . LEU A 1 572 ? -4.57 -34.469 7.82 1 97.88 572 LEU A C 1
ATOM 4513 O O . LEU A 1 572 ? -4.383 -33.469 8.531 1 97.88 572 LEU A O 1
ATOM 4517 N N . PRO A 1 573 ? -5.805 -34.656 7.199 1 98.06 573 PRO A N 1
ATOM 4518 C CA . PRO A 1 573 ? -6.207 -35.812 6.367 1 98.06 573 PRO A CA 1
ATOM 4519 C C . PRO A 1 573 ? -5.605 -35.75 4.965 1 98.06 573 PRO A C 1
ATOM 4521 O O . PRO A 1 573 ? -5.121 -34.688 4.535 1 98.06 573 PRO A O 1
ATOM 4524 N N . LEU A 1 574 ? -5.652 -36.906 4.32 1 98.06 574 LEU A N 1
ATOM 4525 C CA . LEU A 1 574 ? -5.328 -36.969 2.898 1 98.06 574 LEU A CA 1
ATOM 4526 C C . LEU A 1 574 ? -6.527 -36.562 2.045 1 98.06 574 LEU A C 1
ATOM 4528 O O . LEU A 1 574 ? -7.668 -36.906 2.381 1 98.06 574 LEU A O 1
ATOM 4532 N N . ASP A 1 575 ? -6.273 -35.812 0.995 1 97.5 575 ASP A N 1
ATOM 4533 C CA . ASP A 1 575 ? -7.332 -35.312 0.123 1 97.5 575 ASP A CA 1
ATOM 4534 C C . ASP A 1 575 ? -7.008 -35.594 -1.345 1 97.5 575 ASP A C 1
ATOM 4536 O O . ASP A 1 575 ? -6.055 -35.031 -1.888 1 97.5 575 ASP A O 1
ATOM 4540 N N . ASP A 1 576 ? -7.719 -36.469 -1.977 1 96.44 576 ASP A N 1
ATOM 4541 C CA . ASP A 1 576 ? -7.547 -36.719 -3.4 1 96.44 576 ASP A CA 1
ATOM 4542 C C . ASP A 1 576 ? -8.828 -36.438 -4.172 1 96.44 576 ASP A C 1
ATOM 4544 O O . ASP A 1 576 ? -9.008 -36.906 -5.297 1 96.44 576 ASP A O 1
ATOM 4548 N N . ARG A 1 577 ? -9.773 -35.625 -3.613 1 93.19 577 ARG A N 1
ATOM 4549 C CA . ARG A 1 577 ? -11 -35.25 -4.289 1 93.19 577 ARG A CA 1
ATOM 4550 C C . ARG A 1 577 ? -10.703 -34.594 -5.633 1 93.19 577 ARG A C 1
ATOM 4552 O O . ARG A 1 577 ? -9.617 -34.031 -5.832 1 93.19 577 ARG A O 1
ATOM 4559 N N . THR A 1 578 ? -11.648 -34.625 -6.488 1 88.38 578 THR A N 1
ATOM 4560 C CA . THR A 1 578 ? -11.508 -34 -7.801 1 88.38 578 THR A CA 1
ATOM 4561 C C . THR A 1 578 ? -11.492 -32.5 -7.676 1 88.38 578 THR A C 1
ATOM 4563 O O . THR A 1 578 ? -11.875 -31.938 -6.641 1 88.38 578 THR A O 1
ATOM 4566 N N . ALA A 1 579 ? -11.031 -31.875 -8.789 1 86.25 579 ALA A N 1
ATOM 4567 C CA . ALA A 1 579 ? -10.961 -30.422 -8.797 1 86.25 579 ALA A CA 1
ATOM 4568 C C . ALA A 1 579 ? -12.328 -29.797 -8.555 1 86.25 579 ALA A C 1
ATOM 4570 O O . ALA A 1 579 ? -12.461 -28.875 -7.746 1 86.25 579 ALA A O 1
ATOM 4571 N N . LEU A 1 580 ? -13.32 -30.266 -9.266 1 82.69 580 LEU A N 1
ATOM 4572 C CA . LEU A 1 580 ? -14.672 -29.719 -9.133 1 82.69 580 LEU A CA 1
ATOM 4573 C C . LEU A 1 580 ? -15.195 -29.891 -7.711 1 82.69 580 LEU A C 1
ATOM 4575 O O . LEU A 1 580 ? -15.828 -29 -7.164 1 82.69 580 LEU A O 1
ATOM 4579 N N . GLU A 1 581 ? -14.891 -31.094 -7.047 1 85.69 581 GLU A N 1
ATOM 4580 C CA . GLU A 1 581 ? -15.32 -31.344 -5.672 1 85.69 581 GLU A CA 1
ATOM 4581 C C . GLU A 1 581 ? -14.648 -30.375 -4.699 1 85.69 581 GLU A C 1
ATOM 4583 O O . GLU A 1 581 ? -15.297 -29.859 -3.785 1 85.69 581 GLU A O 1
ATOM 4588 N N . ILE A 1 582 ? -13.406 -30.203 -4.941 1 88.69 582 ILE A N 1
ATOM 4589 C CA . ILE A 1 582 ? -12.641 -29.312 -4.074 1 88.69 582 ILE A CA 1
ATOM 4590 C C . ILE A 1 582 ? -13.172 -27.891 -4.199 1 88.69 582 ILE A C 1
ATOM 4592 O O . ILE A 1 582 ? -13.445 -27.234 -3.191 1 88.69 582 ILE A O 1
ATOM 4596 N N . MET A 1 583 ? -13.367 -27.406 -5.438 1 82.88 583 MET A N 1
ATOM 4597 C CA . MET A 1 583 ? -13.773 -26.031 -5.684 1 82.88 583 MET A CA 1
ATOM 4598 C C . MET A 1 583 ? -15.203 -25.797 -5.207 1 82.88 583 MET A C 1
ATOM 4600 O O . MET A 1 583 ? -15.586 -24.656 -4.91 1 82.88 583 MET A O 1
ATOM 4604 N N . ALA A 1 584 ? -15.992 -26.875 -5.113 1 81.31 584 ALA A N 1
ATOM 4605 C CA . ALA A 1 584 ? -17.391 -26.766 -4.699 1 81.31 584 ALA A CA 1
ATOM 4606 C C . ALA A 1 584 ? -17.516 -26.875 -3.184 1 81.31 584 ALA A C 1
ATOM 4608 O O . ALA A 1 584 ? -18.578 -26.578 -2.627 1 81.31 584 ALA A O 1
ATOM 4609 N N . SER A 1 585 ? -16.406 -27.219 -2.568 1 86.62 585 SER A N 1
ATOM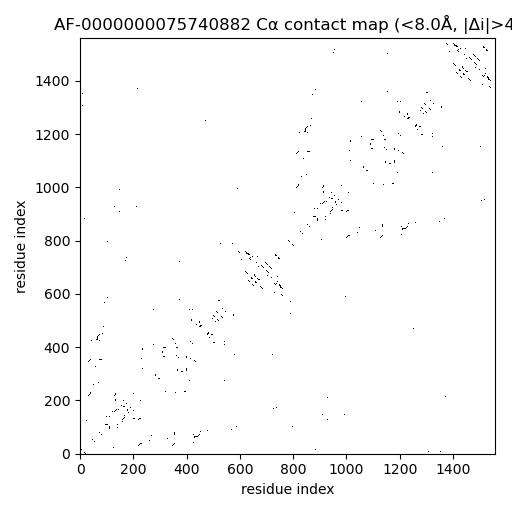 4610 C CA . SER A 1 585 ? -16.453 -27.344 -1.114 1 86.62 585 SER A CA 1
ATOM 4611 C C . SER A 1 585 ? -16.656 -25.984 -0.452 1 86.62 585 SER A C 1
ATOM 4613 O O . SER A 1 585 ? -16.094 -24.984 -0.891 1 86.62 585 SER A O 1
ATOM 4615 N N . PRO A 1 586 ? -17.484 -25.984 0.534 1 84.06 586 PRO A N 1
ATOM 4616 C CA . PRO A 1 586 ? -17.719 -24.703 1.209 1 84.06 586 PRO A CA 1
ATOM 4617 C C . PRO A 1 586 ? -16.469 -24.141 1.868 1 84.06 586 PRO A C 1
ATOM 4619 O O . PRO A 1 586 ? -15.664 -24.891 2.426 1 84.06 586 PRO A O 1
ATOM 4622 N N . ARG A 1 587 ? -16.344 -22.875 1.76 1 88.19 587 ARG A N 1
ATOM 4623 C CA . ARG A 1 587 ? -15.258 -22.125 2.391 1 88.19 587 ARG A CA 1
ATOM 4624 C C . ARG A 1 587 ? -15.781 -20.875 3.076 1 88.19 587 ARG A C 1
ATOM 4626 O O . ARG A 1 587 ? -16.906 -20.438 2.807 1 88.19 587 ARG A O 1
ATOM 4633 N N . PRO A 1 588 ? -14.891 -20.297 3.973 1 89.06 588 PRO A N 1
ATOM 4634 C CA . PRO A 1 588 ? -15.312 -19.047 4.625 1 89.06 588 PRO A CA 1
ATOM 4635 C C . PRO A 1 588 ? -15.594 -17.922 3.629 1 89.06 588 PRO A C 1
ATOM 4637 O O . PRO A 1 588 ? -14.945 -17.859 2.578 1 89.06 588 PRO A O 1
ATOM 4640 N N . GLU A 1 589 ? -16.578 -17.141 3.943 1 87.94 589 GLU A N 1
ATOM 4641 C CA . GLU A 1 589 ? -16.922 -15.945 3.172 1 87.94 589 GLU A CA 1
ATOM 4642 C C . GLU A 1 589 ? -16.906 -14.695 4.047 1 87.94 589 GLU A C 1
ATOM 4644 O O . GLU A 1 589 ? -17.188 -14.766 5.246 1 87.94 589 GLU A O 1
ATOM 4649 N N . PRO A 1 590 ? -16.5 -13.531 3.564 1 86.06 590 PRO A N 1
ATOM 4650 C CA . PRO A 1 590 ? -16.422 -12.297 4.352 1 86.06 590 PRO A CA 1
ATOM 4651 C C . PRO A 1 590 ? -17.781 -11.836 4.859 1 86.06 590 PRO A C 1
ATOM 4653 O O . PRO A 1 590 ? -17.875 -11.141 5.875 1 86.06 590 PRO A O 1
ATOM 4656 N N . GLY A 1 591 ? -18.828 -12.234 4.219 1 79.75 591 GLY A N 1
ATOM 4657 C CA . GLY A 1 591 ? -20.156 -11.82 4.652 1 79.75 591 GLY A CA 1
ATOM 4658 C C . GLY A 1 591 ? -21.109 -12.977 4.848 1 79.75 591 GLY A C 1
ATOM 4659 O O . GLY A 1 591 ? -20.75 -14.133 4.602 1 79.75 591 GLY A O 1
ATOM 4660 N N . GLU A 1 592 ? -22.219 -12.617 5.449 1 81.56 592 GLU A N 1
ATOM 4661 C CA . GLU A 1 592 ? -23.281 -13.602 5.586 1 81.56 592 GLU A CA 1
ATOM 4662 C C . GLU A 1 592 ? -23.828 -14.023 4.219 1 81.56 592 GLU A C 1
ATOM 4664 O O . GLU A 1 592 ? -23.734 -13.266 3.254 1 81.56 592 GLU A O 1
ATOM 4669 N N . PRO A 1 593 ? -24.219 -15.234 4.176 1 82.19 593 PRO A N 1
ATOM 4670 C CA . PRO A 1 593 ? -24.859 -15.633 2.926 1 82.19 593 PRO A CA 1
ATOM 4671 C C . PRO A 1 593 ? -26 -14.703 2.52 1 82.19 593 PRO A C 1
ATOM 4673 O O . PRO A 1 593 ? -26.766 -14.25 3.371 1 82.19 593 PRO A O 1
ATOM 4676 N N . ARG A 1 594 ? -26.031 -14.312 1.334 1 85.62 594 ARG A N 1
ATOM 4677 C CA . ARG A 1 594 ? -27.062 -13.406 0.841 1 85.62 594 ARG A CA 1
ATOM 4678 C C . ARG A 1 594 ? -27.5 -13.789 -0.57 1 85.62 594 ARG A C 1
ATOM 4680 O O . ARG A 1 594 ? -26.797 -14.531 -1.263 1 85.62 594 ARG A O 1
ATOM 4687 N N . SER A 1 595 ? -28.75 -13.328 -0.888 1 90.56 595 SER A N 1
ATOM 4688 C CA . SER A 1 595 ? -29.281 -13.586 -2.225 1 90.56 595 SER A CA 1
ATOM 4689 C C . SER A 1 595 ? -29.406 -12.297 -3.027 1 90.56 595 SER A C 1
ATOM 4691 O O . SER A 1 595 ? -29.797 -12.32 -4.191 1 90.56 595 SER A O 1
ATOM 4693 N N . HIS A 1 596 ? -29.125 -11.242 -2.383 1 90.88 596 HIS A N 1
ATOM 4694 C CA . HIS A 1 596 ? -29.203 -9.922 -3.01 1 90.88 596 HIS A CA 1
ATOM 4695 C C . HIS A 1 596 ? -27.875 -9.18 -2.885 1 90.88 596 HIS A C 1
ATOM 4697 O O . HIS A 1 596 ? -27.359 -8.992 -1.776 1 90.88 596 HIS A O 1
ATOM 4703 N N . TYR A 1 597 ? -27.344 -8.836 -3.994 1 92.62 597 TYR A N 1
ATOM 4704 C CA . TYR A 1 597 ? -26.078 -8.125 -4.051 1 92.62 597 TYR A CA 1
ATOM 4705 C C . TYR A 1 597 ? -26.25 -6.758 -4.699 1 92.62 597 TYR A C 1
ATOM 4707 O O . TYR A 1 597 ? -27 -6.609 -5.664 1 92.62 597 TYR A O 1
ATOM 4715 N N . VAL A 1 598 ? -25.609 -5.762 -4.176 1 92.12 598 VAL A N 1
ATOM 4716 C CA . VAL A 1 598 ? -25.578 -4.426 -4.762 1 92.12 598 VAL A CA 1
ATOM 4717 C C . VAL A 1 598 ? -24.141 -4.051 -5.117 1 92.12 598 VAL A C 1
ATOM 4719 O O . VAL A 1 598 ? -23.25 -4.078 -4.258 1 92.12 598 VAL A O 1
ATOM 4722 N N . TYR A 1 599 ? -23.891 -3.762 -6.309 1 94.12 599 TYR A N 1
ATOM 4723 C CA . TYR A 1 599 ? -22.578 -3.336 -6.809 1 94.12 599 TYR A CA 1
ATOM 4724 C C . TYR A 1 599 ? -22.656 -1.918 -7.363 1 94.12 599 TYR A C 1
ATOM 4726 O O . TYR A 1 599 ? -23.719 -1.445 -7.75 1 94.12 599 TYR A O 1
ATOM 4734 N N . TYR A 1 600 ? -21.531 -1.225 -7.391 1 93.19 600 TYR A N 1
ATOM 4735 C CA . TYR A 1 600 ? -21.469 0.179 -7.785 1 93.19 600 TYR A CA 1
ATOM 4736 C C . TYR A 1 600 ? -20.391 0.406 -8.836 1 93.19 600 TYR A C 1
ATOM 4738 O O . TYR A 1 600 ? -19.422 -0.35 -8.914 1 93.19 600 TYR A O 1
ATOM 4746 N N . PRO A 1 601 ? -20.609 1.438 -9.695 1 93.69 601 PRO A N 1
ATOM 4747 C CA . PRO A 1 601 ? -19.5 1.855 -10.562 1 93.69 601 PRO A CA 1
ATOM 4748 C C . PRO A 1 601 ? -18.359 2.502 -9.789 1 93.69 601 PRO A C 1
ATOM 4750 O O . PRO A 1 601 ? -18.516 2.834 -8.609 1 93.69 601 PRO A O 1
ATOM 4753 N N . ASP A 1 602 ? -17.172 2.578 -10.383 1 89.25 602 ASP A N 1
ATOM 4754 C CA . ASP A 1 602 ? -16 3.236 -9.812 1 89.25 602 ASP A CA 1
ATOM 4755 C C . ASP A 1 602 ? -15.57 2.551 -8.516 1 89.25 602 ASP A C 1
ATOM 4757 O O . ASP A 1 602 ? -15.227 3.219 -7.535 1 89.25 602 ASP A O 1
ATOM 4761 N N . SER A 1 603 ? -15.773 1.285 -8.422 1 92.12 603 SER A N 1
ATOM 4762 C CA . SER A 1 603 ? -15.336 0.454 -7.301 1 92.12 603 SER A CA 1
ATOM 4763 C C . SER A 1 603 ? -14.273 -0.55 -7.734 1 92.12 603 SER A C 1
ATOM 4765 O O . SER A 1 603 ? -14.086 -0.783 -8.93 1 92.12 603 SER A O 1
ATOM 4767 N N . ALA A 1 604 ? -13.594 -1.021 -6.777 1 93 604 ALA A N 1
ATOM 4768 C CA . ALA A 1 604 ? -12.648 -2.092 -7.062 1 93 604 ALA A CA 1
ATOM 4769 C C . ALA A 1 604 ? -13.359 -3.32 -7.625 1 93 604 ALA A C 1
ATOM 4771 O O . ALA A 1 604 ? -14.523 -3.562 -7.32 1 93 604 ALA A O 1
ATOM 4772 N N . ASP A 1 605 ? -12.617 -4.016 -8.438 1 93.38 605 ASP A N 1
ATOM 4773 C CA . ASP A 1 605 ? -13.141 -5.289 -8.914 1 93.38 605 ASP A CA 1
ATOM 4774 C C . ASP A 1 605 ? -13.43 -6.23 -7.75 1 93.38 605 ASP A C 1
ATOM 4776 O O . ASP A 1 605 ? -12.68 -6.273 -6.777 1 93.38 605 ASP A O 1
ATOM 4780 N N . VAL A 1 606 ? -14.508 -6.93 -7.859 1 95 606 VAL A N 1
ATOM 4781 C CA . VAL A 1 606 ? -14.836 -7.945 -6.867 1 95 606 VAL A CA 1
ATOM 4782 C C . VAL A 1 606 ? -14.336 -9.312 -7.336 1 95 606 VAL A C 1
ATOM 4784 O O . VAL A 1 606 ? -14.836 -9.844 -8.328 1 95 606 VAL A O 1
ATOM 4787 N N . PRO A 1 607 ? -13.367 -9.883 -6.645 1 93.81 607 PRO A N 1
ATOM 4788 C CA . PRO A 1 607 ? -12.852 -11.18 -7.078 1 93.81 607 PRO A CA 1
ATOM 4789 C C . PRO A 1 607 ? -13.93 -12.258 -7.129 1 93.81 607 PRO A C 1
ATOM 4791 O O . PRO A 1 607 ? -14.859 -12.242 -6.316 1 93.81 607 PRO A O 1
ATOM 4794 N N . GLU A 1 608 ? -13.75 -13.156 -8 1 91.56 608 GLU A N 1
ATOM 4795 C CA . GLU A 1 608 ? -14.719 -14.227 -8.25 1 91.56 608 GLU A CA 1
ATOM 4796 C C . GLU A 1 608 ? -15.055 -14.969 -6.961 1 91.56 608 GLU A C 1
ATOM 4798 O O . GLU A 1 608 ? -16.219 -15.336 -6.734 1 91.56 608 GLU A O 1
ATOM 4803 N N . ALA A 1 609 ? -14.102 -15.156 -6.133 1 90.94 609 ALA A N 1
ATOM 4804 C CA . ALA A 1 609 ? -14.258 -15.977 -4.938 1 90.94 609 ALA A CA 1
ATOM 4805 C C . ALA A 1 609 ? -15.281 -15.367 -3.982 1 90.94 609 ALA A C 1
ATOM 4807 O O . ALA A 1 609 ? -15.875 -16.078 -3.164 1 90.94 609 ALA A O 1
ATOM 4808 N N . VAL A 1 610 ? -15.5 -14.062 -4.109 1 92.75 610 VAL A N 1
ATOM 4809 C CA . VAL A 1 610 ? -16.375 -13.414 -3.145 1 92.75 610 VAL A CA 1
ATOM 4810 C C . VAL A 1 610 ? -17.484 -12.664 -3.877 1 92.75 610 VAL A C 1
ATOM 4812 O O . VAL A 1 610 ? -18.312 -11.984 -3.25 1 92.75 610 VAL A O 1
ATOM 4815 N N . ALA A 1 611 ? -17.516 -12.703 -5.195 1 93.81 611 ALA A N 1
ATOM 4816 C CA . ALA A 1 611 ? -18.578 -12.117 -5.996 1 93.81 611 ALA A CA 1
ATOM 4817 C C . ALA A 1 611 ? -19.844 -12.969 -5.938 1 93.81 611 ALA A C 1
ATOM 4819 O O . ALA A 1 611 ? -19.812 -14.094 -5.441 1 93.81 611 ALA A O 1
ATOM 4820 N N . VAL A 1 612 ? -20.938 -12.43 -6.422 1 93.19 612 VAL A N 1
ATOM 4821 C CA . VAL A 1 612 ? -22.172 -13.18 -6.523 1 93.19 612 VAL A CA 1
ATOM 4822 C C . VAL A 1 612 ? -21.938 -14.477 -7.297 1 93.19 612 VAL A C 1
ATOM 4824 O O . VAL A 1 612 ? -21.234 -14.484 -8.312 1 93.19 612 VAL A O 1
ATOM 4827 N N . ASN A 1 613 ? -22.359 -15.523 -6.754 1 91.56 613 ASN A N 1
ATOM 4828 C CA . ASN A 1 613 ? -22.297 -16.828 -7.402 1 91.56 613 ASN A CA 1
ATOM 4829 C C . ASN A 1 613 ? -23.578 -17.141 -8.172 1 91.56 613 ASN A C 1
ATOM 4831 O O . ASN A 1 613 ? -24.609 -17.422 -7.574 1 91.56 613 ASN A O 1
ATOM 4835 N N . VAL A 1 614 ? -23.484 -17.109 -9.477 1 93.25 614 VAL A N 1
ATOM 4836 C CA . VAL A 1 614 ? -24.672 -17.312 -10.297 1 93.25 614 VAL A CA 1
ATOM 4837 C C . VAL A 1 614 ? -24.656 -18.734 -10.859 1 93.25 614 VAL A C 1
ATOM 4839 O O . VAL A 1 614 ? -25.516 -19.094 -11.672 1 93.25 614 VAL A O 1
ATOM 4842 N N . ARG A 1 615 ? -23.734 -19.531 -10.469 1 87.88 615 ARG A N 1
ATOM 4843 C CA . ARG A 1 615 ? -23.531 -20.844 -11.055 1 87.88 615 ARG A CA 1
ATOM 4844 C C . ARG A 1 615 ? -24.703 -21.766 -10.766 1 87.88 615 ARG A C 1
ATOM 4846 O O . ARG A 1 615 ? -25.094 -21.938 -9.609 1 87.88 615 ARG A O 1
ATOM 4853 N N . ARG A 1 616 ? -25.25 -22.344 -11.844 1 88.62 616 ARG A N 1
ATOM 4854 C CA . ARG A 1 616 ? -26.25 -23.406 -11.828 1 88.62 616 ARG A CA 1
ATOM 4855 C C . ARG A 1 616 ? -27.531 -22.953 -11.148 1 88.62 616 ARG A C 1
ATOM 4857 O O . ARG A 1 616 ? -28.234 -23.766 -10.539 1 88.62 616 ARG A O 1
ATOM 4864 N N . ARG A 1 617 ? -27.875 -21.719 -11.188 1 91.44 617 ARG A N 1
ATOM 4865 C CA . ARG A 1 617 ? -29.109 -21.219 -10.602 1 91.44 617 ARG A CA 1
ATOM 4866 C C . ARG A 1 617 ? -29.672 -20.062 -11.414 1 91.44 617 ARG A C 1
ATOM 4868 O O . ARG A 1 617 ? -29 -19.531 -12.305 1 91.44 617 ARG A O 1
ATOM 4875 N N . SER A 1 618 ? -30.984 -19.766 -11.094 1 95.44 618 SER A N 1
ATOM 4876 C CA . SER A 1 618 ? -31.609 -18.578 -11.672 1 95.44 618 SER A CA 1
ATOM 4877 C C . SER A 1 618 ? -31 -17.312 -11.102 1 95.44 618 SER A C 1
ATOM 4879 O O . SER A 1 618 ? -30.547 -17.281 -9.953 1 95.44 618 SER A O 1
ATOM 4881 N N . PHE A 1 619 ? -30.906 -16.219 -11.961 1 96.06 619 PHE A N 1
ATOM 4882 C CA . PHE A 1 619 ? -30.391 -14.938 -11.477 1 96.06 619 PHE A CA 1
ATOM 4883 C C . PHE A 1 619 ? -31.016 -13.781 -12.242 1 96.06 619 PHE A C 1
ATOM 4885 O O . PHE A 1 619 ? -31.547 -13.969 -13.344 1 96.06 619 PHE A O 1
ATOM 4892 N N . THR A 1 620 ? -31.062 -12.664 -11.633 1 95.81 620 THR A N 1
ATOM 4893 C CA . THR A 1 620 ? -31.484 -11.406 -12.242 1 95.81 620 THR A CA 1
ATOM 4894 C C . THR A 1 620 ? -30.422 -10.328 -12.039 1 95.81 620 THR A C 1
ATOM 4896 O O . THR A 1 620 ? -29.938 -10.125 -10.922 1 95.81 620 THR A O 1
ATOM 4899 N N . ILE A 1 621 ? -29.969 -9.68 -13.094 1 96.75 621 ILE A N 1
ATOM 4900 C CA . ILE A 1 621 ? -29.109 -8.508 -13.062 1 96.75 621 ILE A CA 1
ATOM 4901 C C . ILE A 1 621 ? -29.906 -7.266 -13.469 1 96.75 621 ILE A C 1
ATOM 4903 O O . ILE A 1 621 ? -30.453 -7.211 -14.57 1 96.75 621 ILE A O 1
ATOM 4907 N N . ALA A 1 622 ? -29.969 -6.32 -12.633 1 95.75 622 ALA A N 1
ATOM 4908 C CA . ALA A 1 622 ? -30.703 -5.09 -12.906 1 95.75 622 ALA A CA 1
ATOM 4909 C C . ALA A 1 622 ? -29.828 -3.863 -12.703 1 95.75 622 ALA A C 1
ATOM 4911 O O . ALA A 1 622 ? -29.344 -3.615 -11.602 1 95.75 622 ALA A O 1
ATOM 4912 N N . ALA A 1 623 ? -29.609 -3.09 -13.742 1 96.62 623 ALA A N 1
ATOM 4913 C CA . ALA A 1 623 ? -28.812 -1.868 -13.695 1 96.62 623 ALA A CA 1
ATOM 4914 C C . ALA A 1 623 ? -29.703 -0.629 -13.703 1 96.62 623 ALA A C 1
ATOM 4916 O O . ALA A 1 623 ? -30.469 -0.42 -14.641 1 96.62 623 ALA A O 1
ATOM 4917 N N . ALA A 1 624 ? -29.609 0.167 -12.68 1 95.25 624 ALA A N 1
ATOM 4918 C CA . ALA A 1 624 ? -30.25 1.48 -12.664 1 95.25 624 ALA A CA 1
ATOM 4919 C C . ALA A 1 624 ? -29.359 2.527 -13.344 1 95.25 624 ALA A C 1
ATOM 4921 O O . ALA A 1 624 ? -28.25 2.797 -12.891 1 95.25 624 ALA A O 1
ATOM 4922 N N . VAL A 1 625 ? -29.922 3.137 -14.438 1 96.38 625 VAL A N 1
ATOM 4923 C CA . VAL A 1 625 ? -29.047 3.996 -15.242 1 96.38 625 VAL A CA 1
ATOM 4924 C C . VAL A 1 625 ? -29.812 5.25 -15.664 1 96.38 625 VAL A C 1
ATOM 4926 O O . VAL A 1 625 ? -31.047 5.25 -15.695 1 96.38 625 VAL A O 1
ATOM 4929 N N . THR A 1 626 ? -29.062 6.32 -15.82 1 96.88 626 THR A N 1
ATOM 4930 C CA . THR A 1 626 ? -29.516 7.496 -16.547 1 96.88 626 THR A CA 1
ATOM 4931 C C . THR A 1 626 ? -28.75 7.656 -17.859 1 96.88 626 THR A C 1
ATOM 4933 O O . THR A 1 626 ? -27.531 7.785 -17.844 1 96.88 626 THR A O 1
ATOM 4936 N N . ILE A 1 627 ? -29.547 7.598 -18.938 1 97.5 627 ILE A N 1
ATOM 4937 C CA . ILE A 1 627 ? -28.969 7.777 -20.266 1 97.5 627 ILE A CA 1
ATOM 4938 C C . ILE A 1 627 ? -29.062 9.25 -20.672 1 97.5 627 ILE A C 1
ATOM 4940 O O . ILE A 1 627 ? -30.156 9.773 -20.891 1 97.5 627 ILE A O 1
ATOM 4944 N N . ASP A 1 628 ? -27.922 9.859 -20.859 1 97.31 628 ASP A N 1
ATOM 4945 C CA . ASP A 1 628 ? -27.891 11.289 -21.141 1 97.31 628 ASP A CA 1
ATOM 4946 C C . ASP A 1 628 ? -27.906 11.555 -22.641 1 97.31 628 ASP A C 1
ATOM 4948 O O . ASP A 1 628 ? -28.422 12.578 -23.094 1 97.31 628 ASP A O 1
ATOM 4952 N N . THR A 1 629 ? -27.281 10.688 -23.438 1 97 629 THR A N 1
ATOM 4953 C CA . THR A 1 629 ? -27.188 10.875 -24.875 1 97 629 THR A CA 1
ATOM 4954 C C . THR A 1 629 ? -27.562 9.594 -25.609 1 97 629 THR A C 1
ATOM 4956 O O . THR A 1 629 ? -27.359 8.492 -25.109 1 97 629 THR A O 1
ATOM 4959 N N . PRO A 1 630 ? -28.016 9.758 -26.812 1 94.44 630 PRO A N 1
ATOM 4960 C CA . PRO A 1 630 ? -28.359 8.57 -27.594 1 94.44 630 PRO A CA 1
ATOM 4961 C C . PRO A 1 630 ? -27.156 7.715 -27.938 1 94.44 630 PRO A C 1
ATOM 4963 O O . PRO A 1 630 ? -27.297 6.539 -28.281 1 94.44 630 PRO A O 1
ATOM 4966 N N . GLU A 1 631 ? -25.984 8.328 -27.781 1 95.25 631 GLU A N 1
ATOM 4967 C CA . GLU A 1 631 ? -24.75 7.625 -28.125 1 95.25 631 GLU A CA 1
ATOM 4968 C C . GLU A 1 631 ? -24.172 6.887 -26.922 1 95.25 631 GLU A C 1
ATOM 4970 O O . GLU A 1 631 ? -23.078 6.328 -26.984 1 95.25 631 GLU A O 1
ATOM 4975 N N . ALA A 1 632 ? -24.938 6.871 -25.844 1 97.12 632 ALA A N 1
ATOM 4976 C CA . ALA A 1 632 ? -24.453 6.195 -24.641 1 97.12 632 ALA A CA 1
ATOM 4977 C C . ALA A 1 632 ? -24.031 4.758 -24.953 1 97.12 632 ALA A C 1
ATOM 4979 O O . ALA A 1 632 ? -24.719 4.062 -25.719 1 97.12 632 ALA A O 1
ATOM 4980 N N . GLU A 1 633 ? -22.922 4.293 -24.484 1 97.88 633 GLU A N 1
ATOM 4981 C CA . GLU A 1 633 ? -22.391 2.949 -24.719 1 97.88 633 GLU A CA 1
ATOM 4982 C C . GLU A 1 633 ? -21.453 2.523 -23.594 1 97.88 633 GLU A C 1
ATOM 4984 O O . GLU A 1 633 ? -20.984 3.359 -22.812 1 97.88 633 GLU A O 1
ATOM 4989 N N . GLY A 1 634 ? -21.25 1.235 -23.531 1 98.31 634 GLY A N 1
ATOM 4990 C CA . GLY A 1 634 ? -20.297 0.692 -22.578 1 98.31 634 GLY A CA 1
ATOM 4991 C C . GLY A 1 634 ? -20.891 -0.384 -21.688 1 98.31 634 GLY A C 1
ATOM 4992 O O . GLY A 1 634 ? -22.094 -0.669 -21.766 1 98.31 634 GLY A O 1
ATOM 4993 N N . VAL A 1 635 ? -20.047 -0.918 -20.844 1 98.5 635 VAL A N 1
ATOM 4994 C CA . VAL A 1 635 ? -20.406 -2.023 -19.969 1 98.5 635 VAL A CA 1
ATOM 4995 C C . VAL A 1 635 ? -21.203 -1.497 -18.766 1 98.5 635 VAL A C 1
ATOM 4997 O O . VAL A 1 635 ? -20.828 -0.497 -18.156 1 98.5 635 VAL A O 1
ATOM 5000 N N . LEU A 1 636 ? -22.328 -2.127 -18.516 1 98.25 636 LEU A N 1
ATOM 5001 C CA . LEU A 1 636 ? -23.078 -1.883 -17.297 1 98.25 636 LEU A CA 1
ATOM 5002 C C . LEU A 1 636 ? -22.641 -2.834 -16.188 1 98.25 636 LEU A C 1
ATOM 5004 O O . LEU A 1 636 ? -22.469 -2.42 -15.039 1 98.25 636 LEU A O 1
ATOM 5008 N N . PHE A 1 637 ? -22.453 -4.035 -16.562 1 97.81 637 PHE A N 1
ATOM 5009 C CA . PHE A 1 637 ? -22.062 -5.117 -15.672 1 97.81 637 PHE A CA 1
ATOM 5010 C C . PHE A 1 637 ? -21.219 -6.145 -16.406 1 97.81 637 PHE A C 1
ATOM 5012 O O . PHE A 1 637 ? -21.531 -6.543 -17.531 1 97.81 637 PHE A O 1
ATOM 5019 N N . ALA A 1 638 ? -20.125 -6.539 -15.781 1 97.94 638 ALA A N 1
ATOM 5020 C CA . ALA A 1 638 ? -19.312 -7.621 -16.328 1 97.94 638 ALA A CA 1
ATOM 5021 C C . ALA A 1 638 ? -18.766 -8.508 -15.219 1 97.94 638 ALA A C 1
ATOM 5023 O O . ALA A 1 638 ? -18.359 -8.016 -14.164 1 97.94 638 ALA A O 1
ATOM 5024 N N . GLN A 1 639 ? -18.766 -9.766 -15.406 1 96.94 639 GLN A N 1
ATOM 5025 C CA . GLN A 1 639 ? -18.141 -10.766 -14.539 1 96.94 639 GLN A CA 1
ATOM 5026 C C . GLN A 1 639 ? -17.469 -11.859 -15.359 1 96.94 639 GLN A C 1
ATOM 5028 O O . GLN A 1 639 ? -18.109 -12.516 -16.188 1 96.94 639 GLN A O 1
ATOM 5033 N N . GLY A 1 640 ? -16.109 -12.008 -15.156 1 95.81 640 GLY A N 1
ATOM 5034 C CA . GLY A 1 640 ? -15.312 -12.938 -15.945 1 95.81 640 GLY A CA 1
ATOM 5035 C C . GLY A 1 640 ? -14.57 -12.273 -17.094 1 95.81 640 GLY A C 1
ATOM 5036 O O . GLY A 1 640 ? -14.258 -11.086 -17.016 1 95.81 640 GLY A O 1
ATOM 5037 N N . GLY A 1 641 ? -14.234 -13.086 -18.125 1 95.06 641 GLY A N 1
ATOM 5038 C CA . GLY A 1 641 ? -13.445 -12.609 -19.25 1 95.06 641 GLY A CA 1
ATOM 5039 C C . GLY A 1 641 ? -13.492 -13.539 -20.453 1 95.06 641 GLY A C 1
ATOM 5040 O O . GLY A 1 641 ? -14.516 -14.188 -20.688 1 95.06 641 GLY A O 1
ATOM 5041 N N . VAL A 1 642 ? -12.406 -13.578 -21.188 1 93.69 642 VAL A N 1
ATOM 5042 C CA . VAL A 1 642 ? -12.344 -14.289 -22.453 1 93.69 642 VAL A CA 1
ATOM 5043 C C . VAL A 1 642 ? -12.5 -15.789 -22.219 1 93.69 642 VAL A C 1
ATOM 5045 O O . VAL A 1 642 ? -13.008 -16.5 -23.094 1 93.69 642 VAL A O 1
ATOM 5048 N N . ALA A 1 643 ? -12.195 -16.25 -21.031 1 93.56 643 ALA A N 1
ATOM 5049 C CA . ALA A 1 643 ? -12.211 -17.688 -20.75 1 93.56 643 ALA A CA 1
ATOM 5050 C C . ALA A 1 643 ? -13.562 -18.109 -20.172 1 93.56 643 ALA A C 1
ATOM 5052 O O . ALA A 1 643 ? -13.773 -19.281 -19.875 1 93.56 643 ALA A O 1
ATOM 5053 N N . GLY A 1 644 ? -14.461 -17.234 -20 1 95 644 GLY A N 1
ATOM 5054 C CA . GLY A 1 644 ? -15.781 -17.453 -19.453 1 95 644 GLY A CA 1
ATOM 5055 C C . GLY A 1 644 ? -16.297 -16.266 -18.656 1 95 644 GLY A C 1
ATOM 5056 O O . GLY A 1 644 ? -15.539 -15.594 -17.953 1 95 644 GLY A O 1
ATOM 5057 N N . GLY A 1 645 ? -17.531 -16.031 -18.844 1 96.5 645 GLY A N 1
ATOM 5058 C CA . GLY A 1 645 ? -18.109 -14.898 -18.125 1 96.5 645 GLY A CA 1
ATOM 5059 C C . GLY A 1 645 ? -19.438 -14.445 -18.703 1 96.5 645 GLY A C 1
ATOM 5060 O O . GLY A 1 645 ? -20.031 -15.148 -19.516 1 96.5 645 GLY A O 1
ATOM 5061 N N . HIS A 1 646 ? -19.984 -13.344 -18.188 1 97.69 646 HIS A N 1
ATOM 5062 C CA . HIS A 1 646 ? -21.203 -12.742 -18.719 1 97.69 646 HIS A CA 1
ATOM 5063 C C . HIS A 1 646 ? -21.203 -11.234 -18.5 1 97.69 646 HIS A C 1
ATOM 5065 O O . HIS A 1 646 ? -20.469 -10.719 -17.656 1 97.69 646 HIS A O 1
ATOM 5071 N N . SER A 1 647 ? -21.906 -10.539 -19.344 1 98.5 647 SER A N 1
ATOM 5072 C CA . SER A 1 647 ? -21.891 -9.078 -19.328 1 98.5 647 SER A CA 1
ATOM 5073 C C . SER A 1 647 ? -23.203 -8.5 -19.844 1 98.5 647 SER A C 1
ATOM 5075 O O . SER A 1 647 ? -23.859 -9.086 -20.703 1 98.5 647 SER A O 1
ATOM 5077 N N . LEU A 1 648 ? -23.688 -7.484 -19.203 1 98.56 648 LEU A N 1
ATOM 5078 C CA . LEU A 1 648 ? -24.75 -6.594 -19.641 1 98.56 648 LEU A CA 1
ATOM 5079 C C . LEU A 1 648 ? -24.188 -5.254 -20.109 1 98.56 648 LEU A C 1
ATOM 5081 O O . LEU A 1 648 ? -23.453 -4.598 -19.359 1 98.56 648 LEU A O 1
ATOM 5085 N N . PHE A 1 649 ? -24.469 -4.816 -21.344 1 98.69 649 PHE A N 1
ATOM 5086 C CA . PHE A 1 649 ? -23.812 -3.613 -21.844 1 98.69 649 PHE A CA 1
ATOM 5087 C C . PHE A 1 649 ? -24.656 -2.943 -22.922 1 98.69 649 PHE A C 1
ATOM 5089 O O . PHE A 1 649 ? -25.625 -3.525 -23.406 1 98.69 649 PHE A O 1
ATOM 5096 N N . LEU A 1 650 ? -24.375 -1.723 -23.203 1 98.25 650 LEU A N 1
ATOM 5097 C CA . LEU A 1 650 ? -24.922 -0.959 -24.312 1 98.25 650 LEU A CA 1
ATOM 5098 C C . LEU A 1 650 ? -23.922 -0.834 -25.453 1 98.25 650 LEU A C 1
ATOM 5100 O O . LEU A 1 650 ? -22.766 -0.483 -25.219 1 98.25 650 LEU A O 1
ATOM 5104 N N . LYS A 1 651 ? -24.297 -1.144 -26.531 1 97.5 651 LYS A N 1
ATOM 5105 C CA . LYS A 1 651 ? -23.484 -0.982 -27.75 1 97.5 651 LYS A CA 1
ATOM 5106 C C . LYS A 1 651 ? -24.359 -0.598 -28.938 1 97.5 651 LYS A C 1
ATOM 5108 O O . LYS A 1 651 ? -25.422 -1.188 -29.156 1 97.5 651 LYS A O 1
ATOM 5113 N N . ASP A 1 652 ? -23.969 0.45 -29.641 1 94.31 652 ASP A N 1
ATOM 5114 C CA . ASP A 1 652 ? -24.719 0.982 -30.781 1 94.31 652 ASP A CA 1
ATOM 5115 C C . ASP A 1 652 ? -26.125 1.403 -30.359 1 94.31 652 ASP A C 1
ATOM 5117 O O . ASP A 1 652 ? -27.094 1.151 -31.062 1 94.31 652 ASP A O 1
ATOM 5121 N N . GLY A 1 653 ? -26.203 1.852 -29.125 1 93.31 653 GLY A N 1
ATOM 5122 C CA . GLY A 1 653 ? -27.438 2.379 -28.562 1 93.31 653 GLY A CA 1
ATOM 5123 C C . GLY A 1 653 ? -28.375 1.299 -28.078 1 93.31 653 GLY A C 1
ATOM 5124 O O . GLY A 1 653 ? -29.438 1.598 -27.516 1 93.31 653 GLY A O 1
ATOM 5125 N N . ARG A 1 654 ? -28.016 0.058 -28.266 1 97.31 654 ARG A N 1
ATOM 5126 C CA . ARG A 1 654 ? -28.906 -1.051 -27.922 1 97.31 654 ARG A CA 1
ATOM 5127 C C . ARG A 1 654 ? -28.391 -1.8 -26.688 1 97.31 654 ARG A C 1
ATOM 5129 O O . ARG A 1 654 ? -27.188 -1.87 -26.453 1 97.31 654 ARG A O 1
ATOM 5136 N N . LEU A 1 655 ? -29.344 -2.367 -25.938 1 98.19 655 LEU A N 1
ATOM 5137 C CA . LEU A 1 655 ? -29.031 -3.207 -24.797 1 98.19 655 LEU A CA 1
ATOM 5138 C C . LEU A 1 655 ? -28.641 -4.617 -25.234 1 98.19 655 LEU A C 1
ATOM 5140 O O . LEU A 1 655 ? -29.344 -5.223 -26.047 1 98.19 655 LEU A O 1
ATOM 5144 N N . HIS A 1 656 ? -27.562 -5.098 -24.75 1 98.56 656 HIS A N 1
ATOM 5145 C CA . HIS A 1 656 ? -27.078 -6.445 -25.047 1 98.56 656 HIS A CA 1
ATOM 5146 C C . HIS A 1 656 ? -26.75 -7.199 -23.766 1 98.56 656 HIS A C 1
ATOM 5148 O O . HIS A 1 656 ? -26.312 -6.594 -22.781 1 98.56 656 HIS A O 1
ATOM 5154 N N . TYR A 1 657 ? -26.984 -8.484 -23.766 1 98.56 657 TYR A N 1
ATOM 5155 C CA . TYR A 1 657 ? -26.453 -9.422 -22.781 1 98.56 657 TYR A CA 1
ATOM 5156 C C . TYR A 1 657 ? -25.688 -10.555 -23.469 1 98.56 657 TYR A C 1
ATOM 5158 O O . TYR A 1 657 ? -26.109 -11.055 -24.516 1 98.56 657 TYR A O 1
ATOM 5166 N N . VAL A 1 658 ? -24.562 -10.867 -22.922 1 98.44 658 VAL A N 1
ATOM 5167 C CA . VAL A 1 658 ? -23.781 -11.992 -23.438 1 98.44 658 VAL A CA 1
ATOM 5168 C C . VAL A 1 658 ? -23.453 -12.953 -22.297 1 98.44 658 VAL A C 1
ATOM 5170 O O . VAL A 1 658 ? -23.109 -12.516 -21.188 1 98.44 658 VAL A O 1
ATOM 5173 N N . TYR A 1 659 ? -23.625 -14.211 -22.469 1 98.19 659 TYR A N 1
ATOM 5174 C CA . TYR A 1 659 ? -23.031 -15.266 -21.656 1 98.19 659 TYR A CA 1
ATOM 5175 C C . TYR A 1 659 ? -21.984 -16.047 -22.438 1 98.19 659 TYR A C 1
ATOM 5177 O O . TYR A 1 659 ? -22.312 -16.781 -23.375 1 98.19 659 TYR A O 1
ATOM 5185 N N . ASN A 1 660 ? -20.75 -15.859 -22.078 1 97 660 ASN A N 1
ATOM 5186 C CA . ASN A 1 660 ? -19.594 -16.562 -22.625 1 97 660 ASN A CA 1
ATOM 5187 C C . ASN A 1 660 ? -19.344 -17.875 -21.906 1 97 660 ASN A C 1
ATOM 5189 O O . ASN A 1 660 ? -18.766 -17.891 -20.812 1 97 660 ASN A O 1
ATOM 5193 N N . TRP A 1 661 ? -19.859 -18.969 -22.578 1 96.19 661 TRP A N 1
ATOM 5194 C CA . TRP A 1 661 ? -19.688 -20.297 -21.984 1 96.19 661 TRP A CA 1
ATOM 5195 C C . TRP A 1 661 ? -18.312 -20.875 -22.344 1 96.19 661 TRP A C 1
ATOM 5197 O O . TRP A 1 661 ? -18.156 -21.531 -23.359 1 96.19 661 TRP A O 1
ATOM 5207 N N . LEU A 1 662 ? -17.234 -20.594 -21.453 1 93.56 662 LEU A N 1
ATOM 5208 C CA . LEU A 1 662 ? -15.883 -21.141 -21.484 1 93.56 662 LEU A CA 1
ATOM 5209 C C . LEU A 1 662 ? -15.18 -20.766 -22.781 1 93.56 662 LEU A C 1
ATOM 5211 O O . LEU A 1 662 ? -14.422 -21.562 -23.344 1 93.56 662 LEU A O 1
ATOM 5215 N N . GLY A 1 663 ? -15.523 -19.625 -23.328 1 91.62 663 GLY A N 1
ATOM 5216 C CA . GLY A 1 663 ? -14.867 -19.125 -24.516 1 91.62 663 GLY A CA 1
ATOM 5217 C C . GLY A 1 663 ? -15.273 -19.875 -25.781 1 91.62 663 GLY A C 1
ATOM 5218 O O . GLY A 1 663 ? -14.844 -19.531 -26.875 1 91.62 663 GLY A O 1
ATOM 5219 N N . GLU A 1 664 ? -16.078 -20.812 -25.734 1 90.81 664 GLU A N 1
ATOM 5220 C CA . GLU A 1 664 ? -16.438 -21.672 -26.859 1 90.81 664 GLU A CA 1
ATOM 5221 C C . GLU A 1 664 ? -17.812 -21.312 -27.422 1 90.81 664 GLU A C 1
ATOM 5223 O O . GLU A 1 664 ? -18.016 -21.328 -28.625 1 90.81 664 GLU A O 1
ATOM 5228 N N . ARG A 1 665 ? -18.828 -21.094 -26.547 1 93.56 665 ARG A N 1
ATOM 5229 C CA . ARG A 1 665 ? -20.188 -20.719 -26.953 1 93.56 665 ARG A CA 1
ATOM 5230 C C . ARG A 1 665 ? -20.516 -19.297 -26.5 1 93.56 665 ARG A C 1
ATOM 5232 O O . ARG A 1 665 ? -20.875 -19.078 -25.328 1 93.56 665 ARG A O 1
ATOM 5239 N N . ILE A 1 666 ? -20.484 -18.438 -27.406 1 96.5 666 ILE A N 1
ATOM 5240 C CA . ILE A 1 666 ? -20.828 -17.047 -27.109 1 96.5 666 ILE A CA 1
ATOM 5241 C C . ILE A 1 666 ? -22.312 -16.812 -27.375 1 96.5 666 ILE A C 1
ATOM 5243 O O . ILE A 1 666 ? -22.734 -16.719 -28.531 1 96.5 666 ILE A O 1
ATOM 5247 N N . GLN A 1 667 ? -23.109 -16.672 -26.297 1 98 667 GLN A N 1
ATOM 5248 C CA . GLN A 1 667 ? -24.547 -16.547 -26.391 1 98 667 GLN A CA 1
ATOM 5249 C C . GLN A 1 667 ? -25 -15.102 -26.188 1 98 667 GLN A C 1
ATOM 5251 O O . GLN A 1 667 ? -24.938 -14.586 -25.062 1 98 667 GLN A O 1
ATOM 5256 N N . THR A 1 668 ? -25.422 -14.492 -27.25 1 97.75 668 THR A N 1
ATOM 5257 C CA . THR A 1 668 ? -25.734 -13.07 -27.219 1 97.75 668 THR A CA 1
ATOM 5258 C C . THR A 1 668 ? -27.234 -12.836 -27.438 1 97.75 668 THR A C 1
ATOM 5260 O O . THR A 1 668 ? -27.844 -13.469 -28.312 1 97.75 668 THR A O 1
ATOM 5263 N N . ILE A 1 669 ? -27.812 -12 -26.625 1 97.81 669 ILE A N 1
ATOM 5264 C CA . ILE A 1 669 ? -29.172 -11.5 -26.781 1 97.81 669 ILE A CA 1
ATOM 5265 C C . ILE A 1 669 ? -29.156 -9.977 -26.891 1 97.81 669 ILE A C 1
ATOM 5267 O O . ILE A 1 669 ? -28.484 -9.305 -26.094 1 97.81 669 ILE A O 1
ATOM 5271 N N . SER A 1 670 ? -29.906 -9.43 -27.844 1 97.88 670 SER A N 1
ATOM 5272 C CA . SER A 1 670 ? -29.906 -7.988 -28.078 1 97.88 670 SER A CA 1
ATOM 5273 C C . SER A 1 670 ? -31.312 -7.441 -28.188 1 97.88 670 SER A C 1
ATOM 5275 O O . SER A 1 670 ? -32.188 -8.078 -28.781 1 97.88 670 SER A O 1
ATOM 5277 N N . ALA A 1 671 ? -31.422 -6.328 -27.594 1 97.75 671 ALA A N 1
ATOM 5278 C CA . ALA A 1 671 ? -32.656 -5.605 -27.828 1 97.75 671 ALA A CA 1
ATOM 5279 C C . ALA A 1 671 ? -32.75 -5.121 -29.266 1 97.75 671 ALA A C 1
ATOM 5281 O O . ALA A 1 671 ? -31.75 -4.684 -29.844 1 97.75 671 ALA A O 1
ATOM 5282 N N . PRO A 1 672 ? -34 -5.152 -29.828 1 96.62 672 PRO A N 1
ATOM 5283 C CA . PRO A 1 672 ? -34.094 -4.738 -31.234 1 96.62 672 PRO A CA 1
ATOM 5284 C C . PRO A 1 672 ? -34.031 -3.225 -31.406 1 96.62 672 PRO A C 1
ATOM 5286 O O . PRO A 1 672 ? -33.531 -2.746 -32.438 1 96.62 672 PRO A O 1
ATOM 5289 N N . GLU A 1 673 ? -34.5 -2.459 -30.453 1 95.56 673 GLU A N 1
ATOM 5290 C CA . GLU A 1 673 ? -34.531 -1.004 -30.547 1 95.56 673 GLU A CA 1
ATOM 5291 C C . GLU A 1 673 ? -33.531 -0.366 -29.594 1 95.56 673 GLU A C 1
ATOM 5293 O O . GLU A 1 673 ? -33.219 -0.942 -28.547 1 95.56 673 GLU A O 1
ATOM 5298 N N . PRO A 1 674 ? -33.062 0.837 -29.969 1 96.38 674 PRO A N 1
ATOM 5299 C CA . PRO A 1 674 ? -32.188 1.564 -29.062 1 96.38 674 PRO A CA 1
ATOM 5300 C C . PRO A 1 674 ? -32.875 1.966 -27.75 1 96.38 674 PRO A C 1
ATOM 5302 O O . PRO A 1 674 ? -34.094 2.15 -27.734 1 96.38 674 PRO A O 1
ATOM 5305 N N . VAL A 1 675 ? -32.094 2.074 -26.719 1 97.19 675 VAL A N 1
ATOM 5306 C CA . VAL A 1 675 ? -32.594 2.564 -25.438 1 97.19 675 VAL A CA 1
ATOM 5307 C C . VAL A 1 675 ? -32.781 4.082 -25.5 1 97.19 675 VAL A C 1
ATOM 5309 O O . VAL A 1 675 ? -31.844 4.801 -25.875 1 97.19 675 VAL A O 1
ATOM 5312 N N . ALA A 1 676 ? -33.875 4.641 -25.094 1 96.56 676 ALA A N 1
ATOM 5313 C CA . ALA A 1 676 ? -34.156 6.074 -25.125 1 96.56 676 ALA A CA 1
ATOM 5314 C C . ALA A 1 676 ? -33.406 6.797 -24.016 1 96.56 676 ALA A C 1
ATOM 5316 O O . ALA A 1 676 ? -33.031 6.191 -23 1 96.56 676 ALA A O 1
ATOM 5317 N N . THR A 1 677 ? -33.094 8.125 -24.266 1 97.56 677 THR A N 1
ATOM 5318 C CA . THR A 1 677 ? -32.531 8.945 -23.188 1 97.56 677 THR A CA 1
ATOM 5319 C C . THR A 1 677 ? -33.5 9 -22 1 97.56 677 THR A C 1
ATOM 5321 O O . THR A 1 677 ? -34.719 8.859 -22.188 1 97.56 677 THR A O 1
ATOM 5324 N N . GLY A 1 678 ? -32.969 9.148 -20.797 1 96.44 678 GLY A N 1
ATOM 5325 C CA . GLY A 1 678 ? -33.75 9.172 -19.578 1 96.44 678 GLY A CA 1
ATOM 5326 C C . GLY A 1 678 ? -33.281 8.156 -18.547 1 96.44 678 GLY A C 1
ATOM 5327 O O . GLY A 1 678 ? -32.219 7.539 -18.703 1 96.44 678 GLY A O 1
ATOM 5328 N N . THR A 1 679 ? -34.062 8.055 -17.453 1 95.81 679 THR A N 1
ATOM 5329 C CA . THR A 1 679 ? -33.75 7.113 -16.391 1 95.81 679 THR A CA 1
ATOM 5330 C C . THR A 1 679 ? -34.438 5.773 -16.625 1 95.81 679 THR A C 1
ATOM 5332 O O . THR A 1 679 ? -35.625 5.723 -16.906 1 95.81 679 THR A O 1
ATOM 5335 N N . HIS A 1 680 ? -33.656 4.699 -16.625 1 95.06 680 HIS A N 1
ATOM 5336 C CA . HIS A 1 680 ? -34.156 3.365 -16.938 1 95.06 680 HIS A CA 1
ATOM 5337 C C . HIS A 1 680 ? -33.625 2.332 -15.961 1 95.06 680 HIS A C 1
ATOM 5339 O O . HIS A 1 680 ? -32.656 2.596 -15.25 1 95.06 680 HIS A O 1
ATOM 5345 N N . VAL A 1 681 ? -34.312 1.235 -15.867 1 95.12 681 VAL A N 1
ATOM 5346 C CA . VAL A 1 681 ? -33.75 -0.004 -15.344 1 95.12 681 VAL A CA 1
ATOM 5347 C C . VAL A 1 681 ? -33.562 -1.008 -16.469 1 95.12 681 VAL A C 1
ATOM 5349 O O . VAL A 1 681 ? -34.5 -1.363 -17.172 1 95.12 681 VAL A O 1
ATOM 5352 N N . LEU A 1 682 ? -32.344 -1.369 -16.719 1 96.88 682 LEU A N 1
ATOM 5353 C CA . LEU A 1 682 ? -32 -2.344 -17.75 1 96.88 682 LEU A CA 1
ATOM 5354 C C . LEU A 1 682 ? -31.703 -3.701 -17.125 1 96.88 682 LEU A C 1
ATOM 5356 O O . LEU A 1 682 ? -30.797 -3.816 -16.297 1 96.88 682 LEU A O 1
ATOM 5360 N N . THR A 1 683 ? -32.438 -4.75 -17.547 1 95.94 683 THR A N 1
ATOM 5361 C CA . THR A 1 683 ? -32.438 -5.988 -16.781 1 95.94 683 THR A CA 1
ATOM 5362 C C . THR A 1 683 ? -32.156 -7.188 -17.688 1 95.94 683 THR A C 1
ATOM 5364 O O . THR A 1 683 ? -32.656 -7.25 -18.812 1 95.94 683 THR A O 1
ATOM 5367 N N . ALA A 1 684 ? -31.344 -8.078 -17.234 1 97.31 684 ALA A N 1
ATOM 5368 C CA . ALA A 1 684 ? -31.203 -9.445 -17.75 1 97.31 684 ALA A CA 1
ATOM 5369 C C . ALA A 1 684 ? -31.656 -10.469 -16.719 1 97.31 684 ALA A C 1
ATOM 5371 O O . ALA A 1 684 ? -31.109 -10.5 -15.609 1 97.31 684 ALA A O 1
ATOM 5372 N N . GLU A 1 685 ? -32.625 -11.312 -17.016 1 96.31 685 GLU A N 1
ATOM 5373 C CA . GLU A 1 685 ? -33.156 -12.328 -16.109 1 96.31 685 GLU A CA 1
ATOM 5374 C C . GLU A 1 685 ? -33 -13.727 -16.703 1 96.31 685 GLU A C 1
ATOM 5376 O O . GLU A 1 685 ? -33.531 -14.016 -17.781 1 96.31 685 GLU A O 1
ATOM 5381 N N . PHE A 1 686 ? -32.281 -14.547 -16.031 1 97.5 686 PHE A N 1
ATOM 5382 C CA . PHE A 1 686 ? -32.125 -15.945 -16.422 1 97.5 686 PHE A CA 1
ATOM 5383 C C . PHE A 1 686 ? -32.969 -16.844 -15.523 1 97.5 686 PHE A C 1
ATOM 5385 O O . PHE A 1 686 ? -32.844 -16.812 -14.297 1 97.5 686 PHE A O 1
ATOM 5392 N N . ARG A 1 687 ? -33.75 -17.703 -16.141 1 96.56 687 ARG A N 1
ATOM 5393 C CA . ARG A 1 687 ? -34.562 -18.688 -15.422 1 96.56 687 ARG A CA 1
ATOM 5394 C C . ARG A 1 687 ? -34.156 -20.109 -15.797 1 96.56 687 ARG A C 1
ATOM 5396 O O . ARG A 1 687 ? -34.406 -20.562 -16.906 1 96.56 687 ARG A O 1
ATOM 5403 N N . LYS A 1 688 ? -33.625 -20.719 -14.805 1 96.31 688 LYS A N 1
ATOM 5404 C CA . LYS A 1 688 ? -33.156 -22.094 -15.016 1 96.31 688 LYS A CA 1
ATOM 5405 C C . LYS A 1 688 ? -34.344 -23.047 -15.156 1 96.31 688 LYS A C 1
ATOM 5407 O O . LYS A 1 688 ? -35.312 -22.984 -14.375 1 96.31 688 LYS A O 1
ATOM 5412 N N . THR A 1 689 ? -34.25 -23.984 -16.109 1 95.88 689 THR A N 1
ATOM 5413 C CA . THR A 1 689 ? -35.344 -24.953 -16.328 1 95.88 689 THR A CA 1
ATOM 5414 C C . THR A 1 689 ? -34.781 -26.375 -16.234 1 95.88 689 THR A C 1
ATOM 5416 O O . THR A 1 689 ? -35.562 -27.312 -15.938 1 95.88 689 THR A O 1
ATOM 5419 N N . ALA A 1 690 ? -33.531 -26.562 -16.562 1 95.75 690 ALA A N 1
ATOM 5420 C CA . ALA A 1 690 ? -32.969 -27.922 -16.562 1 95.75 690 ALA A CA 1
ATOM 5421 C C . ALA A 1 690 ? -31.438 -27.875 -16.406 1 95.75 690 ALA A C 1
ATOM 5423 O O . ALA A 1 690 ? -30.844 -26.797 -16.328 1 95.75 690 ALA A O 1
ATOM 5424 N N . ASP A 1 691 ? -30.891 -29.094 -16.203 1 94 691 ASP A N 1
ATOM 5425 C CA . ASP A 1 691 ? -29.453 -29.297 -16.219 1 94 691 ASP A CA 1
ATOM 5426 C C . ASP A 1 691 ? -29.031 -30.094 -17.453 1 94 691 ASP A C 1
ATOM 5428 O O . ASP A 1 691 ? -29.719 -31.031 -17.859 1 94 691 ASP A O 1
ATOM 5432 N N . ASP A 1 692 ? -28 -29.609 -18.016 1 92.62 692 ASP A N 1
ATOM 5433 C CA . ASP A 1 692 ? -27.391 -30.422 -19.062 1 92.62 692 ASP A CA 1
ATOM 5434 C C . ASP A 1 692 ? -26.703 -31.656 -18.469 1 92.62 692 ASP A C 1
ATOM 5436 O O . ASP A 1 692 ? -25.812 -31.531 -17.625 1 92.62 692 ASP A O 1
ATOM 5440 N N . PRO A 1 693 ? -27.078 -32.781 -18.797 1 88.75 693 PRO A N 1
ATOM 5441 C CA . PRO A 1 693 ? -26.547 -34 -18.156 1 88.75 693 PRO A CA 1
ATOM 5442 C C . PRO A 1 693 ? -25.078 -34.25 -18.469 1 88.75 693 PRO A C 1
ATOM 5444 O O . PRO A 1 693 ? -24.391 -34.938 -17.719 1 88.75 693 PRO A O 1
ATOM 5447 N N . ASP A 1 694 ? -24.578 -33.75 -19.547 1 84.69 694 ASP A N 1
ATOM 5448 C CA . ASP A 1 694 ? -23.203 -34 -19.969 1 84.69 694 ASP A CA 1
ATOM 5449 C C . ASP A 1 694 ? -22.234 -33 -19.344 1 84.69 694 ASP A C 1
ATOM 5451 O O . ASP A 1 694 ? -21.203 -33.375 -18.812 1 84.69 694 ASP A O 1
ATOM 5455 N N . THR A 1 695 ? -22.641 -31.766 -19.391 1 87 695 THR A N 1
ATOM 5456 C CA . THR A 1 695 ? -21.719 -30.703 -18.969 1 87 695 THR A CA 1
ATOM 5457 C C . THR A 1 695 ? -22.125 -30.172 -17.594 1 87 695 THR A C 1
ATOM 5459 O O . THR A 1 695 ? -21.375 -29.391 -16.984 1 87 695 THR A O 1
ATOM 5462 N N . PHE A 1 696 ? -23.281 -30.531 -17.141 1 88 696 PHE A N 1
ATOM 5463 C CA . PHE A 1 696 ? -23.844 -30.062 -15.883 1 88 696 PHE A CA 1
ATOM 5464 C C . PHE A 1 696 ? -24.141 -28.562 -15.953 1 88 696 PHE A C 1
ATOM 5466 O O . PHE A 1 696 ? -24.328 -27.906 -14.93 1 88 696 PHE A O 1
ATOM 5473 N N . SER A 1 697 ? -24.234 -28.047 -17.125 1 93.69 697 SER A N 1
ATOM 5474 C CA . SER A 1 697 ? -24.656 -26.672 -17.312 1 93.69 697 SER A CA 1
ATOM 5475 C C . SER A 1 697 ? -26.125 -26.469 -16.938 1 93.69 697 SER A C 1
ATOM 5477 O O . SER A 1 697 ? -26.922 -27.406 -17.047 1 93.69 697 SER A O 1
ATOM 5479 N N . ALA A 1 698 ? -26.391 -25.328 -16.453 1 95.38 698 ALA A N 1
ATOM 5480 C CA . ALA A 1 698 ? -27.797 -24.953 -16.297 1 95.38 698 ALA A CA 1
ATOM 5481 C C . ALA A 1 698 ? -28.375 -24.438 -17.609 1 95.38 698 ALA A C 1
ATOM 5483 O O . ALA A 1 698 ? -27.75 -23.625 -18.281 1 95.38 698 ALA A O 1
ATOM 5484 N N . LEU A 1 699 ? -29.5 -25.016 -17.938 1 97.19 699 LEU A N 1
ATOM 5485 C CA . LEU A 1 699 ? -30.234 -24.578 -19.109 1 97.19 699 LEU A CA 1
ATOM 5486 C C . LEU A 1 699 ? -31.453 -23.75 -18.719 1 97.19 699 LEU A C 1
ATOM 5488 O O . LEU A 1 699 ? -32.062 -24 -17.672 1 97.19 699 LEU A O 1
ATOM 5492 N N . GLY A 1 700 ? -31.703 -22.734 -19.516 1 97.25 700 GLY A N 1
ATOM 5493 C CA . GLY A 1 700 ? -32.875 -21.922 -19.219 1 97.25 700 GLY A CA 1
ATOM 5494 C C . GLY A 1 700 ? -33.062 -20.781 -20.203 1 97.25 700 GLY A C 1
ATOM 5495 O O . GLY A 1 700 ? -32.438 -20.734 -21.25 1 97.25 700 GLY A O 1
ATOM 5496 N N . THR A 1 701 ? -34.031 -19.922 -19.828 1 97.56 701 THR A N 1
ATOM 5497 C CA . THR A 1 701 ? -34.375 -18.781 -20.672 1 97.56 701 THR A CA 1
ATOM 5498 C C . THR A 1 701 ? -33.844 -17.5 -20.094 1 97.56 701 THR A C 1
ATOM 5500 O O . THR A 1 701 ? -34.031 -17.203 -18.906 1 97.56 701 THR A O 1
ATOM 5503 N N . LEU A 1 702 ? -33.062 -16.75 -20.906 1 97.75 702 LEU A N 1
ATOM 5504 C CA . LEU A 1 702 ? -32.656 -15.391 -20.562 1 97.75 702 LEU A CA 1
ATOM 5505 C C . LEU A 1 702 ? -33.594 -14.367 -21.219 1 97.75 702 LEU A C 1
ATOM 5507 O O . LEU A 1 702 ? -33.781 -14.414 -22.438 1 97.75 702 LEU A O 1
ATOM 5511 N N . THR A 1 703 ? -34.125 -13.438 -20.453 1 96.81 703 THR A N 1
ATOM 5512 C CA . THR A 1 703 ? -34.969 -12.367 -20.969 1 96.81 703 THR A CA 1
ATOM 5513 C C . THR A 1 703 ? -34.375 -11 -20.656 1 96.81 703 THR A C 1
ATOM 5515 O O . THR A 1 703 ? -33.938 -10.75 -19.531 1 96.81 703 THR A O 1
ATOM 5518 N N . LEU A 1 704 ? -34.344 -10.125 -21.672 1 97 704 LEU A N 1
ATOM 5519 C CA . LEU A 1 704 ? -33.938 -8.742 -21.484 1 97 704 LEU A CA 1
ATOM 5520 C C . LEU A 1 704 ? -35.125 -7.832 -21.281 1 97 704 LEU A C 1
ATOM 5522 O O . LEU A 1 704 ? -36.156 -8.008 -21.938 1 97 704 LEU A O 1
ATOM 5526 N N . TYR A 1 705 ? -34.969 -6.969 -20.359 1 95.31 705 TYR A N 1
ATOM 5527 C CA . TYR A 1 705 ? -36.031 -5.984 -20.125 1 95.31 705 TYR A CA 1
ATOM 5528 C C . TYR A 1 705 ? -35.469 -4.566 -20.188 1 95.31 705 TYR A C 1
ATOM 5530 O O . TYR A 1 705 ? -34.344 -4.316 -19.734 1 95.31 705 TYR A O 1
ATOM 5538 N N . ILE A 1 706 ? -36.125 -3.664 -20.75 1 95.69 706 ILE A N 1
ATOM 5539 C CA . ILE A 1 706 ? -36 -2.225 -20.547 1 95.69 706 ILE A CA 1
ATOM 5540 C C . ILE A 1 706 ? -37.188 -1.72 -19.734 1 95.69 706 ILE A C 1
ATOM 5542 O O . ILE A 1 706 ? -38.312 -1.761 -20.188 1 95.69 706 ILE A O 1
ATOM 5546 N N . ASP A 1 707 ? -36.781 -1.377 -18.594 1 92.06 707 ASP A N 1
ATOM 5547 C CA . ASP A 1 707 ? -37.812 -1.115 -17.625 1 92.06 707 ASP A CA 1
ATOM 5548 C C . ASP A 1 707 ? -38.719 -2.348 -17.422 1 92.06 707 ASP A C 1
ATOM 5550 O O . ASP A 1 707 ? -38.188 -3.426 -17.094 1 92.06 707 ASP A O 1
ATOM 5554 N N . THR A 1 708 ? -40 -2.279 -17.719 1 88.69 708 THR A N 1
ATOM 5555 C CA . THR A 1 708 ? -40.875 -3.424 -17.469 1 88.69 708 THR A CA 1
ATOM 5556 C C . THR A 1 708 ? -41.156 -4.176 -18.781 1 88.69 708 THR A C 1
ATOM 5558 O O . THR A 1 708 ? -41.812 -5.215 -18.766 1 88.69 708 THR A O 1
ATOM 5561 N N . GLU A 1 709 ? -40.594 -3.709 -19.812 1 92.81 709 GLU A N 1
ATOM 5562 C CA . GLU A 1 709 ? -40.906 -4.305 -21.109 1 92.81 709 GLU A CA 1
ATOM 5563 C C . GLU A 1 709 ? -39.875 -5.34 -21.5 1 92.81 709 GLU A C 1
ATOM 5565 O O . GLU A 1 709 ? -38.688 -5.035 -21.547 1 92.81 709 GLU A O 1
ATOM 5570 N N . ALA A 1 710 ? -40.312 -6.543 -21.75 1 95.5 710 ALA A N 1
ATOM 5571 C CA . ALA A 1 710 ? -39.438 -7.555 -22.312 1 95.5 710 ALA A CA 1
ATOM 5572 C C . ALA A 1 710 ? -39.062 -7.211 -23.75 1 95.5 710 ALA A C 1
ATOM 5574 O O . ALA A 1 710 ? -39.938 -7.012 -24.594 1 95.5 710 ALA A O 1
ATOM 5575 N N . VAL A 1 711 ? -37.812 -7.184 -23.984 1 97.44 711 VAL A N 1
ATOM 5576 C CA . VAL A 1 711 ? -37.406 -6.68 -25.297 1 97.44 711 VAL A CA 1
ATOM 5577 C C . VAL A 1 711 ? -36.625 -7.754 -26.047 1 97.44 711 VAL A C 1
ATOM 5579 O O . VAL A 1 711 ? -36.156 -7.523 -27.156 1 97.44 711 VAL A O 1
ATOM 5582 N N . GLY A 1 712 ? -36.406 -8.898 -25.469 1 96 712 GLY A N 1
ATOM 5583 C CA . GLY A 1 712 ? -35.719 -10.008 -26.109 1 96 712 GLY A CA 1
ATOM 5584 C C . GLY A 1 712 ? -35.531 -11.195 -25.188 1 96 712 GLY A C 1
ATOM 5585 O O . GLY A 1 712 ? -35.438 -11.039 -23.969 1 96 712 GLY A O 1
ATOM 5586 N N . ASP A 1 713 ? -35.438 -12.406 -25.734 1 96.19 713 ASP A N 1
ATOM 5587 C CA . ASP A 1 713 ? -35.188 -13.602 -24.922 1 96.19 713 ASP A CA 1
ATOM 5588 C C . ASP A 1 713 ? -34.5 -14.68 -25.75 1 96.19 713 ASP A C 1
ATOM 5590 O O . ASP A 1 713 ? -34.5 -14.625 -26.984 1 96.19 713 ASP A O 1
ATOM 5594 N N . ALA A 1 714 ? -33.812 -15.523 -25.141 1 97.5 714 ALA A N 1
ATOM 5595 C CA . ALA A 1 714 ? -33.156 -16.656 -25.766 1 97.5 714 ALA A CA 1
ATOM 5596 C C . ALA A 1 714 ? -32.906 -17.781 -24.766 1 97.5 714 ALA A C 1
ATOM 5598 O O . ALA A 1 714 ? -32.844 -17.531 -23.562 1 97.5 714 ALA A O 1
ATOM 5599 N N . GLN A 1 715 ? -32.875 -19.047 -25.281 1 97.56 715 GLN A N 1
ATOM 5600 C CA . GLN A 1 715 ? -32.406 -20.172 -24.484 1 97.56 715 GLN A CA 1
ATOM 5601 C C . GLN A 1 715 ? -30.875 -20.172 -24.391 1 97.56 715 GLN A C 1
ATOM 5603 O O . GLN A 1 715 ? -30.188 -20.094 -25.406 1 97.56 715 GLN A O 1
ATOM 5608 N N . ILE A 1 716 ? -30.359 -20.219 -23.141 1 97.75 716 ILE A N 1
ATOM 5609 C CA . ILE A 1 716 ? -28.906 -20.25 -23 1 97.75 716 ILE A CA 1
ATOM 5610 C C . ILE A 1 716 ? -28.484 -21.344 -22.016 1 97.75 716 ILE A C 1
ATOM 5612 O O . ILE A 1 716 ? -29.328 -21.922 -21.328 1 97.75 716 ILE A O 1
ATOM 5616 N N . ALA A 1 717 ? -27.219 -21.656 -22.062 1 96.69 717 ALA A N 1
ATOM 5617 C CA . ALA A 1 717 ? -26.562 -22.531 -21.109 1 96.69 717 ALA A CA 1
ATOM 5618 C C . ALA A 1 717 ? -25.531 -21.766 -20.281 1 96.69 717 ALA A C 1
ATOM 5620 O O . ALA A 1 717 ? -24.797 -20.922 -20.797 1 96.69 717 ALA A O 1
ATOM 5621 N N . THR A 1 718 ? -25.531 -22 -18.984 1 96.19 718 THR A N 1
ATOM 5622 C CA . THR A 1 718 ? -24.516 -21.406 -18.109 1 96.19 718 THR A CA 1
ATOM 5623 C C . THR A 1 718 ? -23.5 -22.453 -17.688 1 96.19 718 THR A C 1
ATOM 5625 O O . THR A 1 718 ? -23.812 -23.641 -17.594 1 96.19 718 THR A O 1
ATOM 5628 N N . GLN A 1 719 ? -22.219 -22.094 -17.516 1 92.5 719 GLN A N 1
ATOM 5629 C CA . GLN A 1 719 ? -21.172 -23.062 -17.188 1 92.5 719 GLN A CA 1
ATOM 5630 C C . GLN A 1 719 ? -21.328 -23.547 -15.75 1 92.5 719 GLN A C 1
ATOM 5632 O O . GLN A 1 719 ? -21.844 -22.828 -14.891 1 92.5 719 GLN A O 1
ATOM 5637 N N . PRO A 1 720 ? -20.891 -24.734 -15.453 1 88.88 720 PRO A N 1
ATOM 5638 C CA . PRO A 1 720 ? -21.125 -25.344 -14.133 1 88.88 720 PRO A CA 1
ATOM 5639 C C . PRO A 1 720 ? -20.172 -24.812 -13.07 1 88.88 720 PRO A C 1
ATOM 5641 O O . PRO A 1 720 ? -20.484 -24.859 -11.875 1 88.88 720 PRO A O 1
ATOM 5644 N N . GLY A 1 721 ? -18.938 -24.422 -13.453 1 89.12 721 GLY A N 1
ATOM 5645 C CA . GLY A 1 721 ? -17.922 -24 -12.516 1 89.12 721 GLY A CA 1
ATOM 5646 C C . GLY A 1 721 ? -17.641 -22.5 -12.57 1 89.12 721 GLY A C 1
ATOM 5647 O O . GLY A 1 721 ? -18.484 -21.734 -13.031 1 89.12 721 GLY A O 1
ATOM 5648 N N . THR A 1 722 ? -16.562 -22.109 -11.992 1 88.81 722 THR A N 1
ATOM 5649 C CA . THR A 1 722 ? -16.203 -20.703 -11.875 1 88.81 722 THR A CA 1
ATOM 5650 C C . THR A 1 722 ? -15.812 -20.125 -13.234 1 88.81 722 THR A C 1
ATOM 5652 O O . THR A 1 722 ? -15.414 -20.875 -14.141 1 88.81 722 THR A O 1
ATOM 5655 N N . PHE A 1 723 ? -15.945 -18.797 -13.375 1 90.69 723 PHE A N 1
ATOM 5656 C CA . PHE A 1 723 ? -15.477 -18.109 -14.578 1 90.69 723 PHE A CA 1
ATOM 5657 C C . PHE A 1 723 ? -13.953 -18.078 -14.625 1 90.69 723 PHE A C 1
ATOM 5659 O O . PHE A 1 723 ? -13.359 -18.016 -15.703 1 90.69 723 PHE A O 1
ATOM 5666 N N . SER A 1 724 ? -13.391 -18.016 -13.516 1 86.88 724 SER A N 1
ATOM 5667 C CA . SER A 1 724 ? -11.938 -17.969 -13.359 1 86.88 724 SER A CA 1
ATOM 5668 C C . SER A 1 724 ? -11.523 -18.422 -11.961 1 86.88 724 SER A C 1
ATOM 5670 O O . SER A 1 724 ? -12.242 -18.188 -10.992 1 86.88 724 SER A O 1
ATOM 5672 N N . LEU A 1 725 ? -10.383 -19.047 -11.984 1 78.75 725 LEU A N 1
ATOM 5673 C CA . LEU A 1 725 ? -9.828 -19.344 -10.672 1 78.75 725 LEU A CA 1
ATOM 5674 C C . LEU A 1 725 ? -9.375 -18.078 -9.969 1 78.75 725 LEU A C 1
ATOM 5676 O O . LEU A 1 725 ? -9.57 -17.922 -8.758 1 78.75 725 LEU A O 1
ATOM 5680 N N . THR A 1 726 ? -8.68 -17.25 -10.773 1 77.44 726 THR A N 1
ATOM 5681 C CA . THR A 1 726 ? -8.211 -15.969 -10.242 1 77.44 726 THR A CA 1
ATOM 5682 C C . THR A 1 726 ? -8.359 -14.867 -11.281 1 77.44 726 THR A C 1
ATOM 5684 O O . THR A 1 726 ? -8.391 -15.141 -12.484 1 77.44 726 THR A O 1
ATOM 5687 N N . GLY A 1 727 ? -8.625 -13.688 -10.844 1 74.75 727 GLY A N 1
ATOM 5688 C CA . GLY A 1 727 ? -8.688 -12.523 -11.719 1 74.75 727 GLY A CA 1
ATOM 5689 C C . GLY A 1 727 ? -10.031 -12.359 -12.398 1 74.75 727 GLY A C 1
ATOM 5690 O O . GLY A 1 727 ? -10.977 -13.086 -12.102 1 74.75 727 GLY A O 1
ATOM 5691 N N . ASP A 1 728 ? -10.164 -11.43 -13.227 1 84.69 728 ASP A N 1
ATOM 5692 C CA . ASP A 1 728 ? -11.352 -11.078 -14 1 84.69 728 ASP A CA 1
ATOM 5693 C C . ASP A 1 728 ? -12.594 -11.031 -13.117 1 84.69 728 ASP A C 1
ATOM 5695 O O . ASP A 1 728 ? -13.617 -11.648 -13.438 1 84.69 728 ASP A O 1
ATOM 5699 N N . GLY A 1 729 ? -12.57 -10.375 -12.133 1 87.81 729 GLY A N 1
ATOM 5700 C CA . GLY A 1 729 ? -13.656 -10.297 -11.18 1 87.81 729 GLY A CA 1
ATOM 5701 C C . GLY A 1 729 ? -14.852 -9.523 -11.703 1 87.81 729 GLY A C 1
ATOM 5702 O O . GLY A 1 729 ? -15.008 -9.352 -12.914 1 87.81 729 GLY A O 1
ATOM 5703 N N . LEU A 1 730 ? -15.75 -9.25 -10.891 1 96.06 730 LEU A N 1
ATOM 5704 C CA . LEU A 1 730 ? -16.984 -8.539 -11.195 1 96.06 730 LEU A CA 1
ATOM 5705 C C . LEU A 1 730 ? -16.766 -7.031 -11.164 1 96.06 730 LEU A C 1
ATOM 5707 O O . LEU A 1 730 ? -16.156 -6.512 -10.234 1 96.06 730 LEU A O 1
ATOM 5711 N N . CYS A 1 731 ? -17.234 -6.418 -12.242 1 96.12 731 CYS A N 1
ATOM 5712 C CA . CYS A 1 731 ? -17.125 -4.965 -12.328 1 96.12 731 CYS A CA 1
ATOM 5713 C C . CYS A 1 731 ? -18.422 -4.344 -12.805 1 96.12 731 CYS A C 1
ATOM 5715 O O . CYS A 1 731 ? -19.203 -4.977 -13.523 1 96.12 731 CYS A O 1
ATOM 5717 N N . VAL A 1 732 ? -18.656 -3.156 -12.391 1 97.06 732 VAL A N 1
ATOM 5718 C CA . VAL A 1 732 ? -19.75 -2.32 -12.875 1 97.06 732 VAL A CA 1
ATOM 5719 C C . VAL A 1 732 ? -19.188 -1.083 -13.57 1 97.06 732 VAL A C 1
ATOM 5721 O O . VAL A 1 732 ? -18.266 -0.438 -13.055 1 97.06 732 VAL A O 1
ATOM 5724 N N . GLY A 1 733 ? -19.625 -0.836 -14.734 1 97.62 733 GLY A N 1
ATOM 5725 C CA . GLY A 1 733 ? -19.234 0.364 -15.469 1 97.62 733 GLY A CA 1
ATOM 5726 C C . GLY A 1 733 ? -18.078 0.145 -16.406 1 97.62 733 GLY A C 1
ATOM 5727 O O . GLY A 1 733 ? -17.703 1.046 -17.172 1 97.62 733 GLY A O 1
ATOM 5728 N N . ARG A 1 734 ? -17.484 -1.011 -16.375 1 96.75 734 ARG A N 1
ATOM 5729 C CA . ARG A 1 734 ? -16.359 -1.385 -17.219 1 96.75 734 ARG A CA 1
ATOM 5730 C C . ARG A 1 734 ? -16.094 -2.883 -17.141 1 96.75 734 ARG A C 1
ATOM 5732 O O . ARG A 1 734 ? -16.609 -3.568 -16.266 1 96.75 734 ARG A O 1
ATOM 5739 N N . ASP A 1 735 ? -15.344 -3.346 -18.062 1 96.19 735 ASP A N 1
ATOM 5740 C CA . ASP A 1 735 ? -14.773 -4.688 -18.031 1 96.19 735 ASP A CA 1
ATOM 5741 C C . ASP A 1 735 ? -13.25 -4.637 -17.891 1 96.19 735 ASP A C 1
ATOM 5743 O O . ASP A 1 735 ? -12.523 -4.723 -18.875 1 96.19 735 ASP A O 1
ATOM 5747 N N . SER A 1 736 ? -12.75 -4.594 -16.672 1 92.06 736 SER A N 1
ATOM 5748 C CA . SER A 1 736 ? -11.375 -4.227 -16.344 1 92.06 736 SER A CA 1
ATOM 5749 C C . SER A 1 736 ? -10.391 -5.277 -16.844 1 92.06 736 SER A C 1
ATOM 5751 O O . SER A 1 736 ? -9.234 -4.965 -17.125 1 92.06 736 SER A O 1
ATOM 5753 N N . GLY A 1 737 ? -10.672 -6.574 -16.953 1 92.81 737 GLY A N 1
ATOM 5754 C CA . GLY A 1 737 ? -9.805 -7.633 -17.453 1 92.81 737 GLY A CA 1
ATOM 5755 C C . GLY A 1 737 ? -10 -7.922 -18.922 1 92.81 737 GLY A C 1
ATOM 5756 O O . GLY A 1 737 ? -10.219 -7.004 -19.719 1 92.81 737 GLY A O 1
ATOM 5757 N N . SER A 1 738 ? -9.766 -9.117 -19.266 1 93.81 738 SER A N 1
ATOM 5758 C CA . SER A 1 738 ? -10.031 -9.5 -20.641 1 93.81 738 SER A CA 1
ATOM 5759 C C . SER A 1 738 ? -11.516 -9.414 -20.969 1 93.81 738 SER A C 1
ATOM 5761 O O . SER A 1 738 ? -12.359 -9.602 -20.094 1 93.81 738 SER A O 1
ATOM 5763 N N . ALA A 1 739 ? -11.828 -9.141 -22.172 1 95.12 739 ALA A N 1
ATOM 5764 C CA . ALA A 1 739 ? -13.203 -8.875 -22.578 1 95.12 739 ALA A CA 1
ATOM 5765 C C . ALA A 1 739 ? -14.047 -10.141 -22.531 1 95.12 739 ALA A C 1
ATOM 5767 O O . ALA A 1 739 ? -13.625 -11.195 -23.031 1 95.12 739 ALA A O 1
ATOM 5768 N N . VAL A 1 740 ? -15.219 -10.008 -21.953 1 96.5 740 VAL A N 1
ATOM 5769 C CA . VAL A 1 740 ? -16.172 -11.109 -21.922 1 96.5 740 VAL A CA 1
ATOM 5770 C C . VAL A 1 740 ? -16.781 -11.297 -23.312 1 96.5 740 VAL A C 1
ATOM 5772 O O . VAL A 1 740 ? -17.094 -12.414 -23.719 1 96.5 740 VAL A O 1
ATOM 5775 N N . ALA A 1 741 ? -16.984 -10.172 -23.969 1 95 741 ALA A N 1
ATOM 5776 C CA . ALA A 1 741 ? -17.703 -10.125 -25.219 1 95 741 ALA A CA 1
ATOM 5777 C C . ALA A 1 741 ? -16.922 -9.359 -26.281 1 95 741 ALA A C 1
ATOM 5779 O O . ALA A 1 741 ? -15.781 -8.961 -26.062 1 95 741 ALA A O 1
ATOM 5780 N N . ASP A 1 742 ? -17.594 -9.25 -27.406 1 92.81 742 ASP A N 1
ATOM 5781 C CA . ASP A 1 742 ? -16.953 -8.578 -28.531 1 92.81 742 ASP A CA 1
ATOM 5782 C C . ASP A 1 742 ? -17 -7.062 -28.375 1 92.81 742 ASP A C 1
ATOM 5784 O O . ASP A 1 742 ? -17.688 -6.375 -29.141 1 92.81 742 ASP A O 1
ATOM 5788 N N . TYR A 1 743 ? -16.484 -6.477 -27.391 1 94.94 743 TYR A N 1
ATOM 5789 C CA . TYR A 1 743 ? -16.188 -5.066 -27.156 1 94.94 743 TYR A CA 1
ATOM 5790 C C . TYR A 1 743 ? -14.758 -4.875 -26.672 1 94.94 743 TYR A C 1
ATOM 5792 O O . TYR A 1 743 ? -14.125 -5.812 -26.188 1 94.94 743 TYR A O 1
ATOM 5800 N N . PRO A 1 744 ? -14.227 -3.75 -26.969 1 91.38 744 PRO A N 1
ATOM 5801 C CA . PRO A 1 744 ? -12.859 -3.504 -26.516 1 91.38 744 PRO A CA 1
ATOM 5802 C C . PRO A 1 744 ? -12.766 -3.285 -25 1 91.38 744 PRO A C 1
ATOM 5804 O O . PRO A 1 744 ? -13.328 -2.318 -24.484 1 91.38 744 PRO A O 1
ATOM 5807 N N . ALA A 1 745 ? -12.125 -4.176 -24.297 1 91.88 745 ALA A N 1
ATOM 5808 C CA . ALA A 1 745 ? -11.906 -3.934 -22.875 1 91.88 745 ALA A CA 1
ATOM 5809 C C . ALA A 1 745 ? -11.078 -2.676 -22.656 1 91.88 745 ALA A C 1
ATOM 5811 O O . ALA A 1 745 ? -10.117 -2.422 -23.375 1 91.88 745 ALA A O 1
ATOM 5812 N N . PRO A 1 746 ? -11.414 -1.741 -21.672 1 94.25 746 PRO A N 1
ATOM 5813 C CA . PRO A 1 746 ? -12.414 -2.023 -20.641 1 94.25 746 PRO A CA 1
ATOM 5814 C C . PRO A 1 746 ? -13.812 -1.558 -21.047 1 94.25 746 PRO A C 1
ATOM 5816 O O . PRO A 1 746 ? -14.773 -1.782 -20.297 1 94.25 746 PRO A O 1
ATOM 5819 N N . PHE A 1 747 ? -14.016 -0.833 -22.188 1 96.69 747 PHE A N 1
ATOM 5820 C CA . PHE A 1 747 ? -15.281 -0.363 -22.734 1 96.69 747 PHE A CA 1
ATOM 5821 C C . PHE A 1 747 ? -16.078 0.396 -21.672 1 96.69 747 PHE A C 1
ATOM 5823 O O . PHE A 1 747 ? -17.234 0.057 -21.391 1 96.69 747 PHE A O 1
ATOM 5830 N N . PRO A 1 748 ? -15.508 1.404 -21.078 1 97.19 748 PRO A N 1
ATOM 5831 C CA . PRO A 1 748 ? -16.172 2.146 -20 1 97.19 748 PRO A CA 1
ATOM 5832 C C . PRO A 1 748 ? -17.531 2.697 -20.422 1 97.19 748 PRO A C 1
ATOM 5834 O O . PRO A 1 748 ? -17.703 3.115 -21.562 1 97.19 748 PRO A O 1
ATOM 5837 N N . PHE A 1 749 ? -18.469 2.723 -19.516 1 98.06 749 PHE A N 1
ATOM 5838 C CA . PHE A 1 749 ? -19.781 3.309 -19.781 1 98.06 749 PHE A CA 1
ATOM 5839 C C . PHE A 1 749 ? -19.672 4.824 -19.891 1 98.06 749 PHE A C 1
ATOM 5841 O O . PHE A 1 749 ? -19.203 5.492 -18.969 1 98.06 749 PHE A O 1
ATOM 5848 N N . VAL A 1 750 ? -20.062 5.367 -20.953 1 97.56 750 VAL A N 1
ATOM 5849 C CA . VAL A 1 750 ? -20.047 6.805 -21.203 1 97.56 750 VAL A CA 1
ATOM 5850 C C . VAL A 1 750 ? -21.406 7.258 -21.734 1 97.56 750 VAL A C 1
ATOM 5852 O O . VAL A 1 750 ? -22.188 6.438 -22.203 1 97.56 750 VAL A O 1
ATOM 5855 N N . GLY A 1 751 ? -21.656 8.555 -21.641 1 97.25 751 GLY A N 1
ATOM 5856 C CA . GLY A 1 751 ? -22.906 9.109 -22.141 1 97.25 751 GLY A CA 1
ATOM 5857 C C . GLY A 1 751 ? -24.062 8.961 -21.188 1 97.25 751 GLY A C 1
ATOM 5858 O O . GLY A 1 751 ? -25.219 9.18 -21.562 1 97.25 751 GLY A O 1
ATOM 5859 N N . GLY A 1 752 ? -23.812 8.539 -20 1 97.06 752 GLY A N 1
ATOM 5860 C CA . GLY A 1 752 ? -24.781 8.359 -18.938 1 97.06 752 GLY A CA 1
ATOM 5861 C C . GLY A 1 752 ? -24.156 8.062 -17.594 1 97.06 752 GLY A C 1
ATOM 5862 O O . GLY A 1 752 ? -22.938 8.234 -17.422 1 97.06 752 GLY A O 1
ATOM 5863 N N . THR A 1 753 ? -24.984 7.758 -16.625 1 96.5 753 THR A N 1
ATOM 5864 C CA . THR A 1 753 ? -24.516 7.441 -15.281 1 96.5 753 THR A CA 1
ATOM 5865 C C . THR A 1 753 ? -25.188 6.164 -14.773 1 96.5 753 THR A C 1
ATOM 5867 O O . THR A 1 753 ? -26.375 5.945 -15 1 96.5 753 THR A O 1
ATOM 5870 N N . ILE A 1 754 ? -24.375 5.305 -14.203 1 96.62 754 ILE A N 1
ATOM 5871 C CA . ILE A 1 754 ? -24.906 4.137 -13.5 1 96.62 754 ILE A CA 1
ATOM 5872 C C . ILE A 1 754 ? -25.047 4.453 -12.016 1 96.62 754 ILE A C 1
ATOM 5874 O O . ILE A 1 754 ? -24.078 4.84 -11.352 1 96.62 754 ILE A O 1
ATOM 5878 N N . ASP A 1 755 ? -26.172 4.293 -11.562 1 93.06 755 ASP A N 1
ATOM 5879 C CA . ASP A 1 755 ? -26.375 4.465 -10.125 1 93.06 755 ASP A CA 1
ATOM 5880 C C . ASP A 1 755 ? -25.859 3.248 -9.359 1 93.06 755 ASP A C 1
ATOM 5882 O O . ASP A 1 755 ? -24.984 3.369 -8.508 1 93.06 755 ASP A O 1
ATOM 5886 N N . ARG A 1 756 ? -26.375 2.072 -9.641 1 92.88 756 ARG A N 1
ATOM 5887 C CA . ARG A 1 756 ? -25.984 0.801 -9.047 1 92.88 756 ARG A CA 1
ATOM 5888 C C . ARG A 1 756 ? -26.453 -0.373 -9.898 1 92.88 756 ARG A C 1
ATOM 5890 O O . ARG A 1 756 ? -27.281 -0.202 -10.797 1 92.88 756 ARG A O 1
ATOM 5897 N N . VAL A 1 757 ? -25.953 -1.492 -9.672 1 95.69 757 VAL A N 1
ATOM 5898 C CA . VAL A 1 757 ? -26.406 -2.752 -10.258 1 95.69 757 VAL A CA 1
ATOM 5899 C C . VAL A 1 757 ? -26.766 -3.738 -9.148 1 95.69 757 VAL A C 1
ATOM 5901 O O . VAL A 1 757 ? -25.969 -3.977 -8.234 1 95.69 757 VAL A O 1
ATOM 5904 N N . ILE A 1 758 ? -27.938 -4.266 -9.266 1 93.75 758 ILE A N 1
ATOM 5905 C CA . ILE A 1 758 ? -28.422 -5.258 -8.305 1 93.75 758 ILE A CA 1
ATOM 5906 C C . ILE A 1 758 ? -28.406 -6.641 -8.945 1 93.75 758 ILE A C 1
ATOM 5908 O O . ILE A 1 758 ? -28.875 -6.809 -10.07 1 93.75 758 ILE A O 1
ATOM 5912 N N . VAL A 1 759 ? -27.844 -7.566 -8.273 1 95.5 759 VAL A N 1
ATOM 5913 C CA . VAL A 1 759 ? -27.922 -8.961 -8.703 1 95.5 759 VAL A CA 1
ATOM 5914 C C . VAL A 1 759 ? -28.672 -9.781 -7.668 1 95.5 759 VAL A C 1
ATOM 5916 O O . VAL A 1 759 ? -28.328 -9.766 -6.484 1 95.5 759 VAL A O 1
ATOM 5919 N N . ASP A 1 760 ? -29.688 -10.477 -8.117 1 94.38 760 ASP A N 1
ATOM 5920 C CA . ASP A 1 760 ? -30.516 -11.312 -7.262 1 94.38 760 ASP A CA 1
ATOM 5921 C C . ASP A 1 760 ? -30.453 -12.773 -7.68 1 94.38 760 ASP A C 1
ATOM 5923 O O . ASP A 1 760 ? -30.609 -13.102 -8.859 1 94.38 760 ASP A O 1
ATOM 5927 N N . VAL A 1 761 ? -30.156 -13.656 -6.707 1 94.5 761 VAL A N 1
ATOM 5928 C CA . VAL A 1 761 ? -30.047 -15.078 -7.004 1 94.5 761 VAL A CA 1
ATOM 5929 C C . VAL A 1 761 ? -31.047 -15.859 -6.148 1 94.5 761 VAL A C 1
ATOM 5931 O O . VAL A 1 761 ? -30.859 -17.062 -5.914 1 94.5 761 VAL A O 1
ATOM 5934 N N . SER A 1 762 ? -32.094 -15.281 -5.66 1 89.12 762 SER A N 1
ATOM 5935 C CA . SER A 1 762 ? -33.094 -15.914 -4.824 1 89.12 762 SER A CA 1
ATOM 5936 C C . SER A 1 762 ? -33.969 -16.844 -5.645 1 89.12 762 SER A C 1
ATOM 5938 O O . SER A 1 762 ? -34.625 -17.734 -5.094 1 89.12 762 SER A O 1
ATOM 5940 N N . GLY A 1 763 ? -34 -16.703 -6.875 1 83.56 763 GLY A N 1
ATOM 5941 C CA . GLY A 1 763 ? -34.906 -17.438 -7.734 1 83.56 763 GLY A CA 1
ATOM 5942 C C . GLY A 1 763 ? -36.219 -16.688 -7.988 1 83.56 763 GLY A C 1
ATOM 5943 O O . GLY A 1 763 ? -37 -17.078 -8.852 1 83.56 763 GLY A O 1
ATOM 5944 N N . ASP A 1 764 ? -36.469 -15.57 -7.348 1 72.62 764 ASP A N 1
ATOM 5945 C CA . ASP A 1 764 ? -37.656 -14.758 -7.527 1 72.62 764 ASP A CA 1
ATOM 5946 C C . ASP A 1 764 ? -37.594 -13.969 -8.836 1 72.62 764 ASP A C 1
ATOM 5948 O O . ASP A 1 764 ? -36.5 -13.688 -9.344 1 72.62 764 ASP A O 1
ATOM 5952 N N . HIS A 1 765 ? -38.875 -13.742 -9.367 1 65.19 765 HIS A N 1
ATOM 5953 C CA . HIS A 1 765 ? -38.938 -12.992 -10.617 1 65.19 765 HIS A CA 1
ATOM 5954 C C . HIS A 1 765 ? -38.594 -11.523 -10.398 1 65.19 765 HIS A C 1
ATOM 5956 O O . HIS A 1 765 ? -38.906 -10.953 -9.344 1 65.19 765 HIS A O 1
ATOM 5962 N N . TYR A 1 766 ? -37.875 -10.914 -11.383 1 58.16 766 TYR A N 1
ATOM 5963 C CA . TYR A 1 766 ? -37.438 -9.531 -11.438 1 58.16 766 TYR A CA 1
ATOM 5964 C C . TYR A 1 766 ? -38.562 -8.578 -11.023 1 58.16 766 TYR A C 1
ATOM 5966 O O . TYR A 1 766 ? -38.312 -7.641 -10.258 1 58.16 766 TYR A O 1
ATOM 5974 N N . VAL A 1 767 ? -39.719 -8.734 -11.625 1 50.38 767 VAL A N 1
ATOM 5975 C CA . VAL A 1 767 ? -40.844 -7.816 -11.484 1 50.38 767 VAL A CA 1
ATOM 5976 C C . VAL A 1 767 ? -41.156 -7.621 -10 1 50.38 767 VAL A C 1
ATOM 5978 O O . VAL A 1 767 ? -41.562 -6.535 -9.586 1 50.38 767 VAL A O 1
ATOM 5981 N N . ASP A 1 768 ? -40.75 -8.461 -9.297 1 49.72 768 ASP A N 1
ATOM 5982 C CA . ASP A 1 768 ? -40.969 -8.375 -7.863 1 49.72 768 ASP A CA 1
ATOM 5983 C C . ASP A 1 768 ? -39.938 -7.504 -7.176 1 49.72 768 ASP A C 1
ATOM 5985 O O . ASP A 1 768 ? -40.125 -7.043 -6.051 1 49.72 768 ASP A O 1
ATOM 5989 N N . HIS A 1 769 ? -38.812 -7.344 -7.805 1 51 769 HIS A N 1
ATOM 5990 C CA . HIS A 1 769 ? -37.719 -6.566 -7.234 1 51 769 HIS A CA 1
ATOM 5991 C C . HIS A 1 769 ? -37.656 -5.176 -7.859 1 51 769 HIS A C 1
ATOM 5993 O O . HIS A 1 769 ? -36.844 -4.344 -7.438 1 51 769 HIS A O 1
ATOM 5999 N N . GLU A 1 770 ? -38.406 -5.098 -8.922 1 48.84 770 GLU A N 1
ATOM 6000 C CA . GLU A 1 770 ? -38.5 -3.816 -9.617 1 48.84 770 GLU A CA 1
ATOM 6001 C C . GLU A 1 770 ? -38.75 -2.676 -8.641 1 48.84 770 GLU A C 1
ATOM 6003 O O . GLU A 1 770 ? -38.156 -1.607 -8.742 1 48.84 770 GLU A O 1
ATOM 6008 N N . LYS A 1 771 ? -39.625 -3.014 -7.801 1 49.44 771 LYS A N 1
ATOM 6009 C CA . LYS A 1 771 ? -40 -1.952 -6.879 1 49.44 771 LYS A CA 1
ATOM 6010 C C . LYS A 1 771 ? -38.812 -1.46 -6.074 1 49.44 771 LYS A C 1
ATOM 6012 O O . LYS A 1 771 ? -38.688 -0.271 -5.762 1 49.44 771 LYS A O 1
ATOM 6017 N N . GLN A 1 772 ? -38.031 -2.377 -5.871 1 53.72 772 GLN A N 1
ATOM 6018 C CA . GLN A 1 772 ? -36.844 -1.983 -5.086 1 53.72 772 GLN A CA 1
ATOM 6019 C C . GLN A 1 772 ? -35.906 -1.113 -5.906 1 53.72 772 GLN A C 1
ATOM 6021 O O . GLN A 1 772 ? -35.438 -0.089 -5.422 1 53.72 772 GLN A O 1
ATOM 6026 N N . VAL A 1 773 ? -35.656 -1.632 -7.109 1 54.59 773 VAL A N 1
ATOM 6027 C CA . VAL A 1 773 ? -34.781 -0.828 -7.949 1 54.59 773 VAL A CA 1
ATOM 6028 C C . VAL A 1 773 ? -35.469 0.48 -8.32 1 54.59 773 VAL A C 1
ATOM 6030 O O . VAL A 1 773 ? -34.875 1.551 -8.273 1 54.59 773 VAL A O 1
ATOM 6033 N N . LEU A 1 774 ? -36.75 0.35 -8.633 1 53.53 774 LEU A N 1
ATOM 6034 C CA . LEU A 1 774 ? -37.5 1.537 -9.008 1 53.53 774 LEU A CA 1
ATOM 6035 C C . LEU A 1 774 ? -37.688 2.465 -7.809 1 53.53 774 LEU A C 1
ATOM 6037 O O . LEU A 1 774 ? -37.656 3.689 -7.953 1 53.53 774 LEU A O 1
ATOM 6041 N N . ALA A 1 775 ? -37.906 1.845 -6.707 1 52.22 775 ALA A N 1
ATOM 6042 C CA . ALA A 1 775 ? -38 2.697 -5.527 1 52.22 775 ALA A CA 1
ATOM 6043 C C . ALA A 1 775 ? -36.688 3.469 -5.309 1 52.22 775 ALA A C 1
ATOM 6045 O O . ALA A 1 775 ? -36.719 4.605 -4.832 1 52.22 775 ALA A O 1
ATOM 6046 N N . TYR A 1 776 ? -35.75 2.861 -5.664 1 50.5 776 TYR A N 1
ATOM 6047 C CA . TYR A 1 776 ? -34.469 3.549 -5.527 1 50.5 776 TYR A CA 1
ATOM 6048 C C . TYR A 1 776 ? -34.344 4.672 -6.547 1 50.5 776 TYR A C 1
ATOM 6050 O O . TYR A 1 776 ? -33.844 5.758 -6.227 1 50.5 776 TYR A O 1
ATOM 6058 N N . ILE A 1 777 ? -34.75 4.34 -7.781 1 50.19 777 ILE A N 1
ATOM 6059 C CA . ILE A 1 777 ? -34.656 5.375 -8.805 1 50.19 777 ILE A CA 1
ATOM 6060 C C . ILE A 1 777 ? -35.656 6.484 -8.492 1 50.19 777 ILE A C 1
ATOM 6062 O O . ILE A 1 777 ? -35.406 7.66 -8.742 1 50.19 777 ILE A O 1
ATOM 6066 N N . ALA A 1 778 ? -36.844 6.203 -8.039 1 45.84 778 ALA A N 1
ATOM 6067 C CA . ALA A 1 778 ? -37.875 7.211 -7.801 1 45.84 778 ALA A CA 1
ATOM 6068 C C . ALA A 1 778 ? -37.5 8.125 -6.637 1 45.84 778 ALA A C 1
ATOM 6070 O O . ALA A 1 778 ? -38.062 9.211 -6.484 1 45.84 778 ALA A O 1
ATOM 6071 N N . ARG A 1 779 ? -36.75 7.719 -5.734 1 41.28 779 ARG A N 1
ATOM 6072 C CA . ARG A 1 779 ? -36.375 8.641 -4.668 1 41.28 779 ARG A CA 1
ATOM 6073 C C . ARG A 1 779 ? -35.5 9.758 -5.203 1 41.28 779 ARG A C 1
ATOM 6075 O O . ARG A 1 779 ? -35.188 10.711 -4.484 1 41.28 779 ARG A O 1
ATOM 6082 N N . ASP A 1 780 ? -34.625 9.664 -6.156 1 36.88 780 ASP A N 1
ATOM 6083 C CA . ASP A 1 780 ? -33.938 10.875 -6.602 1 36.88 780 ASP A CA 1
ATOM 6084 C C . ASP A 1 780 ? -34.844 11.734 -7.477 1 36.88 780 ASP A C 1
ATOM 6086 O O . ASP A 1 780 ? -35.531 11.219 -8.359 1 36.88 780 ASP A O 1
ATOM 6090 N N . MET B 1 1 ? -7.32 -17.625 21.109 1 59.53 1 MET B N 1
ATOM 6091 C CA . MET B 1 1 ? -7.586 -18.25 19.828 1 59.53 1 MET B CA 1
ATOM 6092 C C . MET B 1 1 ? -8.508 -19.453 19.984 1 59.53 1 MET B C 1
ATOM 6094 O O . MET B 1 1 ? -8.398 -20.203 20.969 1 59.53 1 MET B O 1
ATOM 6098 N N . ALA B 1 2 ? -9.555 -19.625 19.125 1 71.69 2 ALA B N 1
ATOM 6099 C CA . ALA B 1 2 ? -10.492 -20.734 19.188 1 71.69 2 ALA B CA 1
ATOM 6100 C C . ALA B 1 2 ? -9.766 -22.078 19.047 1 71.69 2 ALA B C 1
ATOM 6102 O O . ALA B 1 2 ? -8.852 -22.203 18.234 1 71.69 2 ALA B O 1
ATOM 6103 N N . GLN B 1 3 ? -10.062 -22.891 19.828 1 88.12 3 GLN B N 1
ATOM 6104 C CA . GLN B 1 3 ? -9.516 -24.25 19.719 1 88.12 3 GLN B CA 1
ATOM 6105 C C . GLN B 1 3 ? -10.141 -25.016 18.562 1 88.12 3 GLN B C 1
ATOM 6107 O O . GLN B 1 3 ? -11.344 -24.891 18.312 1 88.12 3 GLN B O 1
ATOM 6112 N N . TRP B 1 4 ? -9.289 -25.688 17.828 1 94.69 4 TRP B N 1
ATOM 6113 C CA . TRP B 1 4 ? -9.797 -26.484 16.719 1 94.69 4 TRP B CA 1
ATOM 6114 C C . TRP B 1 4 ? -10.617 -27.672 17.234 1 94.69 4 TRP B C 1
ATOM 6116 O O . TRP B 1 4 ? -10.172 -28.406 18.109 1 94.69 4 TRP B O 1
ATOM 6126 N N . SER B 1 5 ? -11.883 -27.875 16.812 1 95.81 5 SER B N 1
ATOM 6127 C CA . SER B 1 5 ? -12.82 -28.859 17.359 1 95.81 5 SER B CA 1
ATOM 6128 C C . SER B 1 5 ? -13.242 -29.859 16.297 1 95.81 5 SER B C 1
ATOM 6130 O O . SER B 1 5 ? -14.219 -30.594 16.469 1 95.81 5 SER B O 1
ATOM 6132 N N . GLY B 1 6 ? -12.562 -29.938 15.211 1 97 6 GLY B N 1
ATOM 6133 C CA . GLY B 1 6 ? -12.867 -30.906 14.18 1 97 6 GLY B CA 1
ATOM 6134 C C . GLY B 1 6 ? -12.328 -32.281 14.477 1 97 6 GLY B C 1
ATOM 6135 O O . GLY B 1 6 ? -12 -32.594 15.625 1 97 6 GLY B O 1
ATOM 6136 N N . ARG B 1 7 ? -12.438 -33.156 13.562 1 97.56 7 ARG B N 1
ATOM 6137 C CA . ARG B 1 7 ? -11.914 -34.5 13.633 1 97.56 7 ARG B CA 1
ATOM 6138 C C . ARG B 1 7 ? -11.078 -34.844 12.398 1 97.56 7 ARG B C 1
ATOM 6140 O O . ARG B 1 7 ? -11.508 -34.594 11.273 1 97.56 7 ARG B O 1
ATOM 6147 N N . VAL B 1 8 ? -9.867 -35.406 12.68 1 97.62 8 VAL B N 1
ATOM 6148 C CA . VAL B 1 8 ? -8.977 -35.75 11.578 1 97.62 8 VAL B CA 1
ATOM 6149 C C . VAL B 1 8 ? -8.883 -37.281 11.469 1 97.62 8 VAL B C 1
ATOM 6151 O O . VAL B 1 8 ? -8.477 -37.938 12.422 1 97.62 8 VAL B O 1
ATOM 6154 N N . ALA B 1 9 ? -9.375 -37.812 10.406 1 97.56 9 ALA B N 1
ATOM 6155 C CA . ALA B 1 9 ? -9.102 -39.188 9.961 1 97.56 9 ALA B CA 1
ATOM 6156 C C . ALA B 1 9 ? -8.109 -39.188 8.805 1 97.56 9 ALA B C 1
ATOM 6158 O O . ALA B 1 9 ? -7.641 -38.125 8.367 1 97.56 9 ALA B O 1
ATOM 6159 N N . THR B 1 10 ? -7.719 -40.375 8.422 1 97.56 10 THR B N 1
ATOM 6160 C CA . THR B 1 10 ? -6.789 -40.469 7.305 1 97.56 10 THR B CA 1
ATOM 6161 C C . THR B 1 10 ? -7.41 -39.906 6.035 1 97.56 10 THR B C 1
ATOM 6163 O O . THR B 1 10 ? -6.762 -39.125 5.316 1 97.56 10 THR B O 1
ATOM 6166 N N . ASP B 1 11 ? -8.688 -40.25 5.789 1 97.56 11 ASP B N 1
ATOM 6167 C CA . ASP B 1 11 ? -9.414 -39.812 4.605 1 97.56 11 ASP B CA 1
ATOM 6168 C C . ASP B 1 11 ? -10.227 -38.562 4.902 1 97.56 11 ASP B C 1
ATOM 6170 O O . ASP B 1 11 ? -10.953 -38.5 5.895 1 97.56 11 ASP B O 1
ATOM 6174 N N . ILE B 1 12 ? -10.102 -37.562 4.082 1 97.06 12 ILE B N 1
ATOM 6175 C CA . ILE B 1 12 ? -10.797 -36.281 4.266 1 97.06 12 ILE B CA 1
ATOM 6176 C C . ILE B 1 12 ? -12.305 -36.531 4.348 1 97.06 12 ILE B C 1
ATOM 6178 O O . ILE B 1 12 ? -13.016 -35.812 5.055 1 97.06 12 ILE B O 1
ATOM 6182 N N . ARG B 1 13 ? -12.812 -37.531 3.645 1 96.06 13 ARG B N 1
ATOM 6183 C CA . ARG B 1 13 ? -14.234 -37.875 3.604 1 96.06 13 ARG B CA 1
ATOM 6184 C C . ARG B 1 13 ? -14.719 -38.375 4.957 1 96.06 13 ARG B C 1
ATOM 6186 O O . ARG B 1 13 ? -15.922 -38.344 5.242 1 96.06 13 ARG B O 1
ATOM 6193 N N . ASP B 1 14 ? -13.859 -38.875 5.75 1 97.06 14 ASP B N 1
ATOM 6194 C CA . ASP B 1 14 ? -14.188 -39.344 7.086 1 97.06 14 ASP B CA 1
ATOM 6195 C C . ASP B 1 14 ? -13.812 -38.312 8.148 1 97.06 14 ASP B C 1
ATOM 6197 O O . ASP B 1 14 ? -13.781 -38.625 9.344 1 97.06 14 ASP B O 1
ATOM 6201 N N . SER B 1 15 ? -13.367 -37.188 7.742 1 97.5 15 SER B N 1
ATOM 6202 C CA . SER B 1 15 ? -12.922 -36.125 8.625 1 97.5 15 SER B CA 1
ATOM 6203 C C . SER B 1 15 ? -13.969 -35 8.719 1 97.5 15 SER B C 1
ATOM 6205 O O . SER B 1 15 ? -14.883 -34.938 7.898 1 97.5 15 SER B O 1
ATOM 6207 N N . GLU B 1 16 ? -13.945 -34.188 9.766 1 97.12 16 GLU B N 1
ATOM 6208 C CA . GLU B 1 16 ? -14.836 -33.062 10 1 97.12 16 GLU B CA 1
ATOM 6209 C C . GLU B 1 16 ? -14.055 -31.766 10.172 1 97.12 16 GLU B C 1
ATOM 6211 O O . GLU B 1 16 ? -13.32 -31.609 11.148 1 97.12 16 GLU B O 1
ATOM 6216 N N . PRO B 1 17 ? -14.148 -30.891 9.188 1 96.5 17 PRO B N 1
ATOM 6217 C CA . PRO B 1 17 ? -13.398 -29.625 9.266 1 96.5 17 PRO B CA 1
ATOM 6218 C C . PRO B 1 17 ? -13.945 -28.688 10.328 1 96.5 17 PRO B C 1
ATOM 6220 O O . PRO B 1 17 ? -15.078 -28.844 10.781 1 96.5 17 PRO B O 1
ATOM 6223 N N . ASP B 1 18 ? -13.164 -27.797 10.836 1 96.81 18 ASP B N 1
ATOM 6224 C CA . ASP B 1 18 ? -13.492 -26.641 11.672 1 96.81 18 ASP B CA 1
ATOM 6225 C C . ASP B 1 18 ? -12.688 -25.422 11.25 1 96.81 18 ASP B C 1
ATOM 6227 O O . ASP B 1 18 ? -11.477 -25.359 11.477 1 96.81 18 ASP B O 1
ATOM 6231 N N . TRP B 1 19 ? -13.359 -24.406 10.688 1 95.75 19 TRP B N 1
ATOM 6232 C CA . TRP B 1 19 ? -12.672 -23.219 10.164 1 95.75 19 TRP B CA 1
ATOM 6233 C C . TRP B 1 19 ? -12.422 -22.203 11.273 1 95.75 19 TRP B C 1
ATOM 6235 O O . TRP B 1 19 ? -11.617 -21.281 11.102 1 95.75 19 TRP B O 1
ATOM 6245 N N . GLY B 1 20 ? -13.047 -22.297 12.359 1 93.69 20 GLY B N 1
ATOM 6246 C CA . GLY B 1 20 ? -13.117 -21.312 13.422 1 93.69 20 GLY B CA 1
ATOM 6247 C C . GLY B 1 20 ? -11.766 -20.734 13.797 1 93.69 20 GLY B C 1
ATOM 6248 O O . GLY B 1 20 ? -11.555 -19.531 13.734 1 93.69 20 GLY B O 1
ATOM 6249 N N . PRO B 1 21 ? -10.82 -21.594 14.016 1 94.69 21 PRO B N 1
ATOM 6250 C CA . PRO B 1 21 ? -9.523 -21.125 14.516 1 94.69 21 PRO B CA 1
ATOM 6251 C C . PRO B 1 21 ? -8.703 -20.406 13.453 1 94.69 21 PRO B C 1
ATOM 6253 O O . PRO B 1 21 ? -7.699 -19.766 13.773 1 94.69 21 PRO B O 1
ATOM 6256 N N . PHE B 1 22 ? -9.109 -20.547 12.188 1 95.12 22 PHE B N 1
ATOM 6257 C CA . PHE B 1 22 ? -8.266 -20.047 11.102 1 95.12 22 PHE B CA 1
ATOM 6258 C C . PHE B 1 22 ? -8.828 -18.766 10.516 1 95.12 22 PHE B C 1
ATOM 6260 O O . PHE B 1 22 ? -8.203 -18.141 9.664 1 95.12 22 PHE B O 1
ATOM 6267 N N . LEU B 1 23 ? -9.961 -18.344 10.961 1 92.81 23 LEU B N 1
ATOM 6268 C CA . LEU B 1 23 ? -10.656 -17.219 10.359 1 92.81 23 LEU B CA 1
ATOM 6269 C C . LEU B 1 23 ? -9.992 -15.898 10.742 1 92.81 23 LEU B C 1
ATOM 6271 O O . LEU B 1 23 ? -9.352 -15.805 11.797 1 92.81 23 LEU B O 1
ATOM 6275 N N . ALA B 1 24 ? -10.102 -14.914 9.883 1 92 24 ALA B N 1
ATOM 6276 C CA . ALA B 1 24 ? -9.68 -13.547 10.18 1 92 24 ALA B CA 1
ATOM 6277 C C . ALA B 1 24 ? -10.477 -12.961 11.336 1 92 24 ALA B C 1
ATOM 6279 O O . ALA B 1 24 ? -11.555 -13.461 11.672 1 92 24 ALA B O 1
ATOM 6280 N N . PRO B 1 25 ? -9.867 -11.875 11.953 1 92.94 25 PRO B N 1
ATOM 6281 C CA . PRO B 1 25 ? -10.617 -11.219 13.031 1 92.94 25 PRO B CA 1
ATOM 6282 C C . PRO B 1 25 ? -11.969 -10.688 12.57 1 92.94 25 PRO B C 1
ATOM 6284 O O . PRO B 1 25 ? -12.094 -10.195 11.445 1 92.94 25 PRO B O 1
ATOM 6287 N N . ALA B 1 26 ? -12.93 -10.82 13.391 1 93.69 26 ALA B N 1
ATOM 6288 C CA . ALA B 1 26 ? -14.273 -10.344 13.094 1 93.69 26 ALA B CA 1
ATOM 6289 C C . ALA B 1 26 ? -14.797 -9.453 14.219 1 93.69 26 ALA B C 1
ATOM 6291 O O . ALA B 1 26 ? -14.641 -9.773 15.398 1 93.69 26 ALA B O 1
ATOM 6292 N N . ALA B 1 27 ? -15.328 -8.328 13.852 1 96.06 27 ALA B N 1
ATOM 6293 C CA . ALA B 1 27 ? -15.969 -7.453 14.828 1 96.06 27 ALA B CA 1
ATOM 6294 C C . ALA B 1 27 ? -17.297 -8.039 15.305 1 96.06 27 ALA B C 1
ATOM 6296 O O . ALA B 1 27 ? -17.891 -8.883 14.625 1 96.06 27 ALA B O 1
ATOM 6297 N N . PRO B 1 28 ? -17.781 -7.637 16.484 1 94.88 28 PRO B N 1
ATOM 6298 C CA . PRO B 1 28 ? -19.109 -8.078 16.922 1 94.88 28 PRO B CA 1
ATOM 6299 C C . PRO B 1 28 ? -20.203 -7.672 15.945 1 94.88 28 PRO B C 1
ATOM 6301 O O . PRO B 1 28 ? -20.109 -6.629 15.289 1 94.88 28 PRO B O 1
ATOM 6304 N N . ALA B 1 29 ? -21.25 -8.562 15.914 1 93.5 29 ALA B N 1
ATOM 6305 C CA . ALA B 1 29 ? -22.391 -8.258 15.055 1 93.5 29 ALA B CA 1
ATOM 6306 C C . ALA B 1 29 ? -23 -6.91 15.43 1 93.5 29 ALA B C 1
ATOM 6308 O O . ALA B 1 29 ? -23.219 -6.629 16.609 1 93.5 29 ALA B O 1
ATOM 6309 N N . GLY B 1 30 ? -23.156 -6.09 14.477 1 94.88 30 GLY B N 1
ATOM 6310 C CA . GLY B 1 30 ? -23.828 -4.816 14.688 1 94.88 30 GLY B CA 1
ATOM 6311 C C . GLY B 1 30 ? -22.891 -3.727 15.188 1 94.88 30 GLY B C 1
ATOM 6312 O O . GLY B 1 30 ? -23.344 -2.613 15.484 1 94.88 30 GLY B O 1
ATOM 6313 N N . ALA B 1 31 ? -21.578 -4 15.312 1 97.5 31 ALA B N 1
ATOM 6314 C CA . ALA B 1 31 ? -20.625 -2.986 15.758 1 97.5 31 ALA B CA 1
ATOM 6315 C C . ALA B 1 31 ? -20.719 -1.737 14.883 1 97.5 31 ALA B C 1
ATOM 6317 O O . ALA B 1 31 ? -20.891 -1.833 13.672 1 97.5 31 ALA B O 1
ATOM 6318 N N . PRO B 1 32 ? -20.641 -0.575 15.445 1 98.38 32 PRO B N 1
ATOM 6319 C CA . PRO B 1 32 ? -20.734 0.651 14.648 1 98.38 32 PRO B CA 1
ATOM 6320 C C . PRO B 1 32 ? -19.453 0.94 13.852 1 98.38 32 PRO B C 1
ATOM 6322 O O . PRO B 1 32 ? -18.375 0.49 14.234 1 98.38 32 PRO B O 1
ATOM 6325 N N . ASN B 1 33 ? -19.672 1.634 12.727 1 98.81 33 ASN B N 1
ATOM 6326 C CA . ASN B 1 33 ? -18.547 2.305 12.086 1 98.81 33 ASN B CA 1
ATOM 6327 C C . ASN B 1 33 ? -18.047 3.48 12.914 1 98.81 33 ASN B C 1
ATOM 6329 O O . ASN B 1 33 ? -18.75 3.973 13.797 1 98.81 33 ASN B O 1
ATOM 6333 N N . VAL B 1 34 ? -16.812 3.887 12.703 1 98.94 34 VAL B N 1
ATOM 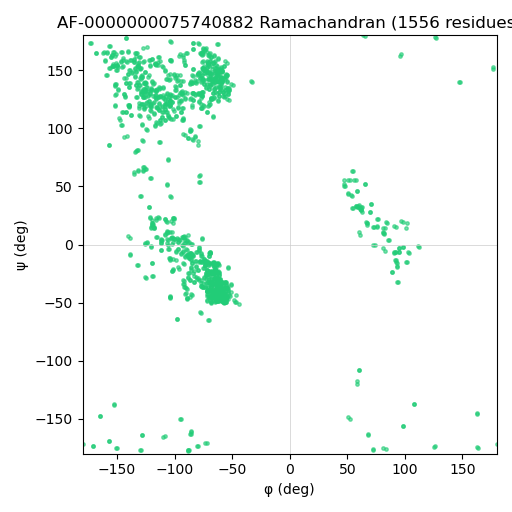6334 C CA . VAL B 1 34 ? -16.266 5.09 13.32 1 98.94 34 VAL B CA 1
ATOM 6335 C C . VAL B 1 34 ? -15.656 5.996 12.25 1 98.94 34 VAL B C 1
ATOM 6337 O O . VAL B 1 34 ? -14.812 5.559 11.469 1 98.94 34 VAL B O 1
ATOM 6340 N N . LEU B 1 35 ? -16.125 7.184 12.133 1 98.94 35 LEU B N 1
ATOM 6341 C CA . LEU B 1 35 ? -15.562 8.227 11.281 1 98.94 35 LEU B CA 1
ATOM 6342 C C . LEU B 1 35 ? -14.992 9.359 12.125 1 98.94 35 LEU B C 1
ATOM 6344 O O . LEU B 1 35 ? -15.742 10.117 12.758 1 98.94 35 LEU B O 1
ATOM 6348 N N . MET B 1 36 ? -13.719 9.461 12.188 1 98.88 36 MET B N 1
ATOM 6349 C CA . MET B 1 36 ? -13.047 10.578 12.859 1 98.88 36 MET B CA 1
ATOM 6350 C C . MET B 1 36 ? -12.609 11.633 11.852 1 98.88 36 MET B C 1
ATOM 6352 O O . MET B 1 36 ? -11.703 11.391 11.047 1 98.88 36 MET B O 1
ATOM 6356 N N . ILE B 1 37 ? -13.211 12.766 11.852 1 98.88 37 ILE B N 1
ATOM 6357 C CA . ILE B 1 37 ? -12.867 13.891 10.992 1 98.88 37 ILE B CA 1
ATOM 6358 C C . ILE B 1 37 ? -11.977 14.867 11.742 1 98.88 37 ILE B C 1
ATOM 6360 O O . ILE B 1 37 ? -12.375 15.422 12.773 1 98.88 37 ILE B O 1
ATOM 6364 N N . VAL B 1 38 ? -10.758 15.07 11.266 1 98.81 38 VAL B N 1
ATOM 6365 C CA . VAL B 1 38 ? -9.812 15.945 11.953 1 98.81 38 VAL B CA 1
ATOM 6366 C C . VAL B 1 38 ? -9.492 17.156 11.07 1 98.81 38 VAL B C 1
ATOM 6368 O O . VAL B 1 38 ? -8.734 17.031 10.102 1 98.81 38 VAL B O 1
ATOM 6371 N N . TRP B 1 39 ? -10.047 18.297 11.406 1 98.62 39 TRP B N 1
ATOM 6372 C CA . TRP B 1 39 ? -9.68 19.547 10.75 1 98.62 39 TRP B CA 1
ATOM 6373 C C . TRP B 1 39 ? -8.297 20 11.18 1 98.62 39 TRP B C 1
ATOM 6375 O O . TRP B 1 39 ? -7.832 19.672 12.273 1 98.62 39 TRP B O 1
ATOM 6385 N N . ASP B 1 40 ? -7.656 20.672 10.289 1 97.69 40 ASP B N 1
ATOM 6386 C CA . ASP B 1 40 ? -6.305 21.172 10.516 1 97.69 40 ASP B CA 1
ATOM 6387 C C . ASP B 1 40 ? -6.285 22.703 10.555 1 97.69 40 ASP B C 1
ATOM 6389 O O . ASP B 1 40 ? -6.641 23.359 9.578 1 97.69 40 ASP B O 1
ATOM 6393 N N . ASP B 1 41 ? -5.941 23.297 11.688 1 98.25 41 ASP B N 1
ATOM 6394 C CA . ASP B 1 41 ? -5.777 24.734 11.828 1 98.25 41 ASP B CA 1
ATOM 6395 C C . ASP B 1 41 ? -7.125 25.453 11.75 1 98.25 41 ASP B C 1
ATOM 6397 O O . ASP B 1 41 ? -7.227 26.531 11.172 1 98.25 41 ASP B O 1
ATOM 6401 N N . VAL B 1 42 ? -8.148 24.844 12.25 1 98.62 42 VAL B N 1
ATOM 6402 C CA . VAL B 1 42 ? -9.453 25.484 12.312 1 98.62 42 VAL B CA 1
ATOM 6403 C C . VAL B 1 42 ? -9.773 25.875 13.758 1 98.62 42 VAL B C 1
ATOM 6405 O O . VAL B 1 42 ? -9.969 25 14.609 1 98.62 42 VAL B O 1
ATOM 6408 N N . GLY B 1 43 ? -9.859 27.172 14 1 98.38 43 GLY B N 1
ATOM 6409 C CA . GLY B 1 43 ? -10.031 27.688 15.352 1 98.38 43 GLY B CA 1
ATOM 6410 C C . GLY B 1 43 ? -11.445 27.516 15.883 1 98.38 43 GLY B C 1
ATOM 6411 O O . GLY B 1 43 ? -12.367 27.234 15.109 1 98.38 43 GLY B O 1
ATOM 6412 N N . TYR B 1 44 ? -11.586 27.688 17.172 1 98.31 44 TYR B N 1
ATOM 6413 C CA . TYR B 1 44 ? -12.828 27.484 17.891 1 98.31 44 TYR B CA 1
ATOM 6414 C C . TYR B 1 44 ? -13.953 28.328 17.297 1 98.31 44 TYR B C 1
ATOM 6416 O O . TYR B 1 44 ? -15.086 27.859 17.172 1 98.31 44 TYR B O 1
ATOM 6424 N N . GLY B 1 45 ? -13.664 29.562 16.891 1 98.38 45 GLY B N 1
ATOM 6425 C CA . GLY B 1 45 ? -14.664 30.5 16.422 1 98.38 45 GLY B CA 1
ATOM 6426 C C . GLY B 1 45 ? -14.719 30.609 14.922 1 98.38 45 GLY B C 1
ATOM 6427 O O . GLY B 1 45 ? -15.141 31.641 14.383 1 98.38 45 GLY B O 1
ATOM 6428 N N . ALA B 1 46 ? -14.258 29.609 14.18 1 98.69 46 ALA B N 1
ATOM 6429 C CA . ALA B 1 46 ? -14.219 29.688 12.719 1 98.69 46 ALA B CA 1
ATOM 6430 C C . ALA B 1 46 ? -15.523 29.172 12.117 1 98.69 46 ALA B C 1
ATOM 6432 O O . ALA B 1 46 ? -16.125 29.828 11.266 1 98.69 46 ALA B O 1
ATOM 6433 N N . LEU B 1 47 ? -15.977 28.031 12.586 1 98.5 47 LEU B N 1
ATOM 6434 C CA . LEU B 1 47 ? -17.094 27.297 11.984 1 98.5 47 LEU B CA 1
ATOM 6435 C C . LEU B 1 47 ? -18.422 27.844 12.484 1 98.5 47 LEU B C 1
ATOM 6437 O O . LEU B 1 47 ? -18.562 28.188 13.656 1 98.5 47 LEU B O 1
ATOM 6441 N N . GLU B 1 48 ? -19.375 27.719 11.672 1 97.88 48 GLU B N 1
ATOM 6442 C CA . GLU B 1 48 ? -20.719 28.188 11.984 1 97.88 48 GLU B CA 1
ATOM 6443 C C . GLU B 1 48 ? -21.297 27.469 13.203 1 97.88 48 GLU B C 1
ATOM 6445 O O . GLU B 1 48 ? -21.875 28.094 14.086 1 97.88 48 GLU B O 1
ATOM 6450 N N . PRO B 1 49 ? -21.094 26.203 13.359 1 98.25 49 PRO B N 1
ATOM 6451 C CA . PRO B 1 49 ? -21.672 25.516 14.523 1 98.25 49 PRO B CA 1
ATOM 6452 C C . PRO B 1 49 ? -21 25.938 15.836 1 98.25 49 PRO B C 1
ATOM 6454 O O . PRO B 1 49 ? -21.5 25.594 16.906 1 98.25 49 PRO B O 1
ATOM 6457 N N . PHE B 1 50 ? -20 26.656 15.828 1 98.62 50 PHE B N 1
ATOM 6458 C CA . PHE B 1 50 ? -19.344 27.172 17.016 1 98.62 50 PHE B CA 1
ATOM 6459 C C . PHE B 1 50 ? -19.344 28.703 17.031 1 98.62 50 PHE B C 1
ATOM 6461 O O . PHE B 1 50 ? -18.516 29.312 17.688 1 98.62 50 PHE B O 1
ATOM 6468 N N . GLY B 1 51 ? -20.219 29.266 16.234 1 98.38 51 GLY B N 1
ATOM 6469 C CA . GLY B 1 51 ? -20.516 30.688 16.297 1 98.38 51 GLY B CA 1
ATOM 6470 C C . GLY B 1 51 ? -19.766 31.5 15.25 1 98.38 51 GLY B C 1
ATOM 6471 O O . GLY B 1 51 ? -19.953 32.719 15.164 1 98.38 51 GLY B O 1
ATOM 6472 N N . GLY B 1 52 ? -18.953 30.875 14.484 1 98.38 52 GLY B N 1
ATOM 6473 C CA . GLY B 1 52 ? -18.109 31.562 13.516 1 98.38 52 GLY B CA 1
ATOM 6474 C C . GLY B 1 52 ? -18.859 31.953 12.258 1 98.38 52 GLY B C 1
ATOM 6475 O O . GLY B 1 52 ? -20.016 31.562 12.062 1 98.38 52 GLY B O 1
ATOM 6476 N N . PRO B 1 53 ? -18.219 32.688 11.422 1 98.25 53 PRO B N 1
ATOM 6477 C CA . PRO B 1 53 ? -18.844 33.25 10.219 1 98.25 53 PRO B CA 1
ATOM 6478 C C . PRO B 1 53 ? -18.781 32.312 9.031 1 98.25 53 PRO B C 1
ATOM 6480 O O . PRO B 1 53 ? -19.391 32.562 7.988 1 98.25 53 PRO B O 1
ATOM 6483 N N . ILE B 1 54 ? -18.047 31.266 9.062 1 98.81 54 ILE B N 1
ATOM 6484 C CA . ILE B 1 54 ? -17.844 30.406 7.902 1 98.81 54 ILE B CA 1
ATOM 6485 C C . ILE B 1 54 ? -18.953 29.375 7.824 1 98.81 54 ILE B C 1
ATOM 6487 O O . ILE B 1 54 ? -19.188 28.609 8.773 1 98.81 54 ILE B O 1
ATOM 6491 N N . GLU B 1 55 ? -19.609 29.297 6.762 1 98.5 55 GLU B N 1
ATOM 6492 C CA . GLU B 1 55 ? -20.734 28.375 6.539 1 98.5 55 GLU B CA 1
ATOM 6493 C C . GLU B 1 55 ? -20.234 26.938 6.344 1 98.5 55 GLU B C 1
ATOM 6495 O O . GLU B 1 55 ? -19.5 26.656 5.398 1 98.5 55 GLU B O 1
ATOM 6500 N N . THR B 1 56 ? -20.656 26.109 7.215 1 98.62 56 THR B N 1
ATOM 6501 C CA . THR B 1 56 ? -20.297 24.703 7.148 1 98.62 56 THR B CA 1
ATOM 6502 C C . THR B 1 56 ? -21.531 23.812 7.379 1 98.62 56 THR B C 1
ATOM 6504 O O . THR B 1 56 ? -21.656 23.203 8.438 1 98.62 56 THR B O 1
ATOM 6507 N N . PRO B 1 57 ? -22.344 23.625 6.363 1 98.62 57 PRO B N 1
ATOM 6508 C CA . PRO B 1 57 ? -23.594 22.859 6.48 1 98.62 57 PRO B CA 1
ATOM 6509 C C . PRO B 1 57 ? -23.359 21.406 6.891 1 98.62 57 PRO B C 1
ATOM 6511 O O . PRO B 1 57 ? -24.172 20.828 7.613 1 98.62 57 PRO B O 1
ATOM 6514 N N . ALA B 1 58 ? -22.328 20.781 6.43 1 98.69 58 ALA B N 1
ATOM 6515 C CA . ALA B 1 58 ? -22.062 19.406 6.812 1 98.69 58 ALA B CA 1
ATOM 6516 C C . ALA B 1 58 ? -21.75 19.297 8.305 1 98.69 58 ALA B C 1
ATOM 6518 O O . ALA B 1 58 ? -22.234 18.391 8.984 1 98.69 58 ALA B O 1
ATOM 6519 N N . MET B 1 59 ? -20.922 20.219 8.828 1 98.62 59 MET B N 1
ATOM 6520 C CA . MET B 1 59 ? -20.641 20.25 10.258 1 98.62 59 MET B CA 1
ATOM 6521 C C . MET B 1 59 ? -21.906 20.5 11.07 1 98.62 59 MET B C 1
ATOM 6523 O O . MET B 1 59 ? -22.109 19.891 12.125 1 98.62 59 MET B O 1
ATOM 6527 N N . ARG B 1 60 ? -22.734 21.391 10.586 1 98.31 60 ARG B N 1
ATOM 6528 C CA . ARG B 1 60 ? -24.016 21.656 11.258 1 98.31 60 ARG B CA 1
ATOM 6529 C C . ARG B 1 60 ? -24.875 20.406 11.305 1 98.31 60 ARG B C 1
ATOM 6531 O O . ARG B 1 60 ? -25.5 20.109 12.336 1 98.31 60 ARG B O 1
ATOM 6538 N N . ARG B 1 61 ? -24.891 19.719 10.172 1 98.31 61 ARG B N 1
ATOM 6539 C CA . ARG B 1 61 ? -25.656 18.484 10.094 1 98.31 61 ARG B CA 1
ATOM 6540 C C . ARG B 1 61 ? -25.188 17.484 11.164 1 98.31 61 ARG B C 1
ATOM 6542 O O . ARG B 1 61 ? -26.016 16.859 11.82 1 98.31 61 ARG B O 1
ATOM 6549 N N . ILE B 1 62 ? -23.922 17.312 11.344 1 98.62 62 ILE B N 1
ATOM 6550 C CA . ILE B 1 62 ? -23.375 16.391 12.344 1 98.62 62 ILE B CA 1
ATOM 6551 C C . ILE B 1 62 ? -23.703 16.906 13.742 1 98.62 62 ILE B C 1
ATOM 6553 O O . ILE B 1 62 ? -24.141 16.141 14.609 1 98.62 62 ILE B O 1
ATOM 6557 N N . ALA B 1 63 ? -23.5 18.203 13.969 1 98.44 63 ALA B N 1
ATOM 6558 C CA . ALA B 1 63 ? -23.75 18.812 15.273 1 98.44 63 ALA B CA 1
ATOM 6559 C C . ALA B 1 63 ? -25.203 18.672 15.68 1 98.44 63 ALA B C 1
ATOM 6561 O O . ALA B 1 63 ? -25.5 18.328 16.828 1 98.44 63 ALA B O 1
ATOM 6562 N N . ASP B 1 64 ? -26.125 18.891 14.742 1 97.62 64 ASP B N 1
ATOM 6563 C CA . ASP B 1 64 ? -27.562 18.828 15.008 1 97.62 64 ASP B CA 1
ATOM 6564 C C . ASP B 1 64 ? -27.984 17.391 15.328 1 97.62 64 ASP B C 1
ATOM 6566 O O . ASP B 1 64 ? -29 17.188 16 1 97.62 64 ASP B O 1
ATOM 6570 N N . SER B 1 65 ? -27.203 16.453 14.852 1 97.31 65 SER B N 1
ATOM 6571 C CA . SER B 1 65 ? -27.531 15.039 15.047 1 97.31 65 SER B CA 1
ATOM 6572 C C . SER B 1 65 ? -26.781 14.461 16.25 1 97.31 65 SER B C 1
ATOM 6574 O O . SER B 1 65 ? -26.875 13.266 16.531 1 97.31 65 SER B O 1
ATOM 6576 N N . GLY B 1 66 ? -26.078 15.297 16.953 1 97.81 66 GLY B N 1
ATOM 6577 C CA . GLY B 1 66 ? -25.281 14.82 18.078 1 97.81 66 GLY B CA 1
ATOM 6578 C C . GLY B 1 66 ? -25.078 15.875 19.156 1 97.81 66 GLY B C 1
ATOM 6579 O O . GLY B 1 66 ? -26.031 16.5 19.594 1 97.81 66 GLY B O 1
ATOM 6580 N N . LEU B 1 67 ? -23.844 15.906 19.609 1 98.38 67 LEU B N 1
ATOM 6581 C CA . LEU B 1 67 ? -23.453 16.781 20.719 1 98.38 67 LEU B CA 1
ATOM 6582 C C . LEU B 1 67 ? -22.266 17.656 20.328 1 98.38 67 LEU B C 1
ATOM 6584 O O . LEU B 1 67 ? -21.359 17.203 19.641 1 98.38 67 LEU B O 1
ATOM 6588 N N . ARG B 1 68 ? -22.328 18.938 20.75 1 98.44 68 ARG B N 1
ATOM 6589 C CA . ARG B 1 68 ? -21.156 19.797 20.719 1 98.44 68 ARG B CA 1
ATOM 6590 C C . ARG B 1 68 ? -20.5 19.875 22.094 1 98.44 68 ARG B C 1
ATOM 6592 O O . ARG B 1 68 ? -21.188 20.016 23.109 1 98.44 68 ARG B O 1
ATOM 6599 N N . TYR B 1 69 ? -19.25 19.734 22.141 1 98.31 69 TYR B N 1
ATOM 6600 C CA . TYR B 1 69 ? -18.484 19.969 23.359 1 98.31 69 TYR B CA 1
ATOM 6601 C C . TYR B 1 69 ? -17.812 21.328 23.328 1 98.31 69 TYR B C 1
ATOM 6603 O O . TYR B 1 69 ? -16.953 21.594 22.484 1 98.31 69 TYR B O 1
ATOM 6611 N N . SER B 1 70 ? -18.203 22.219 24.219 1 97.69 70 SER B N 1
ATOM 6612 C CA . SER B 1 70 ? -17.797 23.625 24.188 1 97.69 70 SER B CA 1
ATOM 6613 C C . SER B 1 70 ? -16.438 23.828 24.859 1 97.69 70 SER B C 1
ATOM 6615 O O . SER B 1 70 ? -15.836 24.891 24.75 1 97.69 70 SER B O 1
ATOM 6617 N N . ASN B 1 71 ? -15.938 22.812 25.531 1 98 71 ASN B N 1
ATOM 6618 C CA . ASN B 1 71 ? -14.727 22.906 26.359 1 98 71 ASN B CA 1
ATOM 6619 C C . ASN B 1 71 ? -13.75 21.781 26.016 1 98 71 ASN B C 1
ATOM 6621 O O . ASN B 1 71 ? -13.242 21.094 26.922 1 98 71 ASN B O 1
ATOM 6625 N N . PHE B 1 72 ? -13.555 21.453 24.734 1 98.44 72 PHE B N 1
ATOM 6626 C CA . PHE B 1 72 ? -12.578 20.5 24.219 1 98.44 72 PHE B CA 1
ATOM 6627 C C . PHE B 1 72 ? -11.227 21.188 24 1 98.44 72 PHE B C 1
ATOM 6629 O O . PHE B 1 72 ? -11.172 22.328 23.547 1 98.44 72 PHE B O 1
ATOM 6636 N N . HIS B 1 73 ? -10.133 20.453 24.344 1 98.69 73 HIS B N 1
ATOM 6637 C CA . HIS B 1 73 ? -8.789 21.016 24.25 1 98.69 73 HIS B CA 1
ATOM 6638 C C . HIS B 1 73 ? -7.84 20.078 23.531 1 98.69 73 HIS B C 1
ATOM 6640 O O . HIS B 1 73 ? -8.078 18.875 23.469 1 98.69 73 HIS B O 1
ATOM 6646 N N . THR B 1 74 ? -6.84 20.641 22.938 1 98.62 74 THR B N 1
ATOM 6647 C CA . THR B 1 74 ? -5.77 19.922 22.234 1 98.62 74 THR B CA 1
ATOM 6648 C C . THR B 1 74 ? -4.402 20.391 22.75 1 98.62 74 THR B C 1
ATOM 6650 O O . THR B 1 74 ? -4.297 20.938 23.844 1 98.62 74 THR B O 1
ATOM 6653 N N . THR B 1 75 ? -3.311 20.078 21.969 1 98.12 75 THR B N 1
ATOM 6654 C CA . THR B 1 75 ? -1.965 20.406 22.438 1 98.12 75 THR B CA 1
ATOM 6655 C C . THR B 1 75 ? -1.48 21.719 21.844 1 98.12 75 THR B C 1
ATOM 6657 O O . THR B 1 75 ? -0.382 22.172 22.156 1 98.12 75 THR B O 1
ATOM 6660 N N . ALA B 1 76 ? -2.236 22.297 21 1 98.12 76 ALA B N 1
ATOM 6661 C CA . ALA B 1 76 ? -1.955 23.547 20.297 1 98.12 76 ALA B CA 1
ATOM 6662 C C . ALA B 1 76 ? -1.057 23.328 19.094 1 98.12 76 ALA B C 1
ATOM 6664 O O . ALA B 1 76 ? -0.517 24.266 18.516 1 98.12 76 ALA B O 1
ATOM 6665 N N . LEU B 1 77 ? -0.842 22.047 18.719 1 98.19 77 LEU B N 1
ATOM 6666 C CA . LEU B 1 77 ? -0 21.766 17.562 1 98.19 77 LEU B CA 1
ATOM 6667 C C . LEU B 1 77 ? -0.388 20.438 16.922 1 98.19 77 LEU B C 1
ATOM 6669 O O . LEU B 1 77 ? -0.853 19.531 17.594 1 98.19 77 LEU B O 1
ATOM 6673 N N . CYS B 1 78 ? -0.138 20.266 15.648 1 96.94 78 CYS B N 1
ATOM 6674 C CA . CYS B 1 78 ? -0.745 19.234 14.812 1 96.94 78 CYS B CA 1
ATOM 6675 C C . CYS B 1 78 ? -0.225 17.859 15.18 1 96.94 78 CYS B C 1
ATOM 6677 O O . CYS B 1 78 ? -0.937 17.062 15.805 1 96.94 78 CYS B O 1
ATOM 6679 N N . SER B 1 79 ? 1.164 17.5 14.984 1 98.06 79 SER B N 1
ATOM 6680 C CA . SER B 1 79 ? 1.686 16.156 15.258 1 98.06 79 SER B CA 1
ATOM 6681 C C . SER B 1 79 ? 1.395 15.734 16.688 1 98.06 79 SER B C 1
ATOM 6683 O O . SER B 1 79 ? 0.911 14.633 16.938 1 98.06 79 SER B O 1
ATOM 6685 N N . PRO B 1 80 ? 1.66 16.609 17.625 1 98.62 80 PRO B N 1
ATOM 6686 C CA . PRO B 1 80 ? 1.378 16.266 19.016 1 98.62 80 PRO B CA 1
ATOM 6687 C C . PRO B 1 80 ? -0.086 15.891 19.25 1 98.62 80 PRO B C 1
ATOM 6689 O O . PRO B 1 80 ? -0.379 14.844 19.828 1 98.62 80 PRO B O 1
ATOM 6692 N N . THR B 1 81 ? -0.995 16.734 18.781 1 98.81 81 THR B N 1
ATOM 6693 C CA . THR B 1 81 ? -2.414 16.469 18.984 1 98.81 81 THR B CA 1
ATOM 6694 C C . THR B 1 81 ? -2.828 15.18 18.266 1 98.81 81 THR B C 1
ATOM 6696 O O . THR B 1 81 ? -3.564 14.367 18.828 1 98.81 81 THR B O 1
ATOM 6699 N N . ARG B 1 82 ? -2.377 14.984 17.078 1 98.69 82 ARG B N 1
ATOM 6700 C CA . ARG B 1 82 ? -2.74 13.805 16.297 1 98.69 82 ARG B CA 1
ATOM 6701 C C . ARG B 1 82 ? -2.266 12.531 16.984 1 98.69 82 ARG B C 1
ATOM 6703 O O . ARG B 1 82 ? -2.959 11.508 16.953 1 98.69 82 ARG B O 1
ATOM 6710 N N . SER B 1 83 ? -1.028 12.523 17.531 1 98.75 83 SER B N 1
ATOM 6711 C CA . SER B 1 83 ? -0.555 11.352 18.266 1 98.75 83 SER B CA 1
ATOM 6712 C C . SER B 1 83 ? -1.469 11.031 19.438 1 98.75 83 SER B C 1
ATOM 6714 O O . SER B 1 83 ? -1.764 9.859 19.703 1 98.75 83 SER B O 1
ATOM 6716 N N . SER B 1 84 ? -1.973 12.047 20.125 1 98.81 84 SER B N 1
ATOM 6717 C CA . SER B 1 84 ? -2.865 11.867 21.266 1 98.81 84 SER B CA 1
ATOM 6718 C C . SER B 1 84 ? -4.23 11.359 20.812 1 98.81 84 SER B C 1
ATOM 6720 O O . SER B 1 84 ? -4.816 10.492 21.469 1 98.81 84 SER B O 1
ATOM 6722 N N . LEU B 1 85 ? -4.707 11.867 19.703 1 98.81 85 LEU B N 1
ATOM 6723 C CA . LEU B 1 85 ? -6.02 11.516 19.172 1 98.81 85 LEU B CA 1
ATOM 6724 C C . LEU B 1 85 ? -6.074 10.039 18.797 1 98.81 85 LEU B C 1
ATOM 6726 O O . LEU B 1 85 ? -7.148 9.43 18.812 1 98.81 85 LEU B O 1
ATOM 6730 N N . LEU B 1 86 ? -4.898 9.453 18.531 1 98.81 86 LEU B N 1
ATOM 6731 C CA . LEU B 1 86 ? -4.914 8.109 17.953 1 98.81 86 LEU B CA 1
ATOM 6732 C C . LEU B 1 86 ? -4.555 7.066 19.016 1 98.81 86 LEU B C 1
ATOM 6734 O O . LEU B 1 86 ? -4.734 5.867 18.797 1 98.81 86 LEU B O 1
ATOM 6738 N N . ASN B 1 87 ? -4.012 7.508 20.203 1 98.38 87 ASN B N 1
ATOM 6739 C CA . ASN B 1 87 ? -3.623 6.426 21.109 1 98.38 87 ASN B CA 1
ATOM 6740 C C . ASN B 1 87 ? -3.998 6.742 22.547 1 98.38 87 ASN B C 1
ATOM 6742 O O . ASN B 1 87 ? -3.881 5.883 23.422 1 98.38 87 ASN B O 1
ATOM 6746 N N . GLY B 1 88 ? -4.473 8.039 22.859 1 98.69 88 GLY B N 1
ATOM 6747 C CA . GLY B 1 88 ? -5.043 8.359 24.156 1 98.69 88 GLY B CA 1
ATOM 6748 C C . GLY B 1 88 ? -3.996 8.695 25.203 1 98.69 88 GLY B C 1
ATOM 6749 O O . GLY B 1 88 ? -4.266 8.633 26.391 1 98.69 88 GLY B O 1
ATOM 6750 N N . ARG B 1 89 ? -2.811 9.039 24.766 1 98.75 89 ARG B N 1
ATOM 6751 C CA . ARG B 1 89 ? -1.719 9.414 25.656 1 98.75 89 ARG B CA 1
ATOM 6752 C C . ARG B 1 89 ? -1.207 10.812 25.344 1 98.75 89 ARG B C 1
ATOM 6754 O O . ARG B 1 89 ? -1.486 11.352 24.266 1 98.75 89 ARG B O 1
ATOM 6761 N N . ASN B 1 90 ? -0.547 11.438 26.328 1 98.75 90 ASN B N 1
ATOM 6762 C CA . ASN B 1 90 ? -0.012 12.773 26.109 1 98.75 90 ASN B CA 1
ATOM 6763 C C . ASN B 1 90 ? 1.043 12.797 25.016 1 98.75 90 ASN B C 1
ATOM 6765 O O . ASN B 1 90 ? 1.728 11.797 24.781 1 98.75 90 ASN B O 1
ATOM 6769 N N . ALA B 1 91 ? 1.104 13.938 24.375 1 98.56 91 ALA B N 1
ATOM 6770 C CA . ALA B 1 91 ? 1.981 14.078 23.219 1 98.56 91 ALA B CA 1
ATOM 6771 C C . ALA B 1 91 ? 3.428 13.758 23.594 1 98.56 91 ALA B C 1
ATOM 6773 O O . ALA B 1 91 ? 4.137 13.094 22.828 1 98.56 91 ALA B O 1
ATOM 6774 N N . THR B 1 92 ? 3.875 14.219 24.734 1 98.62 92 THR B N 1
ATOM 6775 C CA . THR B 1 92 ? 5.25 13.969 25.141 1 98.62 92 THR B CA 1
ATOM 6776 C C . THR B 1 92 ? 5.457 12.492 25.469 1 98.62 92 THR B C 1
ATOM 6778 O O . THR B 1 92 ? 6.516 11.93 25.188 1 98.62 92 THR B O 1
ATOM 6781 N N . SER B 1 93 ? 4.426 11.836 26 1 98.62 93 SER B N 1
ATOM 6782 C CA . SER B 1 93 ? 4.484 10.391 26.188 1 98.62 93 SER B CA 1
ATOM 6783 C C . SER B 1 93 ? 4.621 9.656 24.859 1 98.62 93 SER B C 1
ATOM 6785 O O . SER B 1 93 ? 5.141 8.539 24.828 1 98.62 93 SER B O 1
ATOM 6787 N N . ASN B 1 94 ? 4.223 10.297 23.844 1 98.62 94 ASN B N 1
ATOM 6788 C CA . ASN B 1 94 ? 4.27 9.727 22.5 1 98.62 94 ASN B CA 1
ATOM 6789 C C . ASN B 1 94 ? 5.531 10.156 21.766 1 98.62 94 ASN B C 1
ATOM 6791 O O . ASN B 1 94 ? 5.652 9.93 20.562 1 98.62 94 ASN B O 1
ATOM 6795 N N . ASN B 1 95 ? 6.391 10.859 22.391 1 98.31 95 ASN B N 1
ATOM 6796 C CA . ASN B 1 95 ? 7.602 11.398 21.781 1 98.31 95 ASN B CA 1
ATOM 6797 C C . ASN B 1 95 ? 7.281 12.508 20.781 1 98.31 95 ASN B C 1
ATOM 6799 O O . ASN B 1 95 ? 7.996 12.688 19.797 1 98.31 95 ASN B O 1
ATOM 6803 N N . MET B 1 96 ? 6.195 13.195 21 1 98.38 96 MET B N 1
ATOM 6804 C CA . MET B 1 96 ? 5.75 14.25 20.094 1 98.38 96 MET B CA 1
ATOM 6805 C C . MET B 1 96 ? 5.641 15.586 20.828 1 98.38 96 MET B C 1
ATOM 6807 O O . MET B 1 96 ? 4.602 16.25 20.781 1 98.38 96 MET B O 1
ATOM 6811 N N . ALA B 1 97 ? 6.738 16 21.422 1 97.88 97 ALA B N 1
ATOM 6812 C CA . ALA B 1 97 ? 6.766 17.297 22.094 1 97.88 97 ALA B CA 1
ATOM 6813 C C . ALA B 1 97 ? 6.598 18.438 21.078 1 97.88 97 ALA B C 1
ATOM 6815 O O . ALA B 1 97 ? 6.254 19.562 21.453 1 97.88 97 ALA B O 1
ATOM 6816 N N . CYS B 1 98 ? 6.836 18.172 19.859 1 96.88 98 CYS B N 1
ATOM 6817 C CA . CYS B 1 98 ? 6.664 19.078 18.734 1 96.88 98 CYS B CA 1
ATOM 6818 C C . CYS B 1 98 ? 6.328 18.312 17.453 1 96.88 98 CYS B C 1
ATOM 6820 O O . CYS B 1 98 ? 6.039 17.125 17.5 1 96.88 98 CYS B O 1
ATOM 6822 N N . ILE B 1 99 ? 6.246 19 16.312 1 96.25 99 ILE B N 1
ATOM 6823 C CA . ILE B 1 99 ? 6.023 18.328 15.031 1 96.25 99 ILE B CA 1
ATOM 6824 C C . ILE B 1 99 ? 7.23 17.453 14.695 1 96.25 99 ILE B C 1
ATOM 6826 O O . ILE B 1 99 ? 8.32 17.656 15.242 1 96.25 99 ILE B O 1
ATOM 6830 N N . THR B 1 100 ? 7.047 16.547 13.797 1 95.75 100 THR B N 1
ATOM 6831 C CA . THR B 1 100 ? 8.078 15.57 13.477 1 95.75 100 THR B CA 1
ATOM 6832 C C . THR B 1 100 ? 9.297 16.25 12.859 1 95.75 100 THR B C 1
ATOM 6834 O O . THR B 1 100 ? 10.43 15.836 13.078 1 95.75 100 THR B O 1
ATOM 6837 N N . GLU B 1 101 ? 9.133 17.344 12.133 1 92.88 101 GLU B N 1
ATOM 6838 C CA . GLU B 1 101 ? 10.203 18.078 11.461 1 92.88 101 GLU B CA 1
ATOM 6839 C C . GLU B 1 101 ? 11.07 18.844 12.461 1 92.88 101 GLU B C 1
ATOM 6841 O O . GLU B 1 101 ? 12.156 19.297 12.125 1 92.88 101 GLU B O 1
ATOM 6846 N N . ALA B 1 102 ? 10.539 18.953 13.695 1 93.69 102 ALA B N 1
ATOM 6847 C CA . ALA B 1 102 ? 11.25 19.703 14.727 1 93.69 102 ALA B CA 1
ATOM 6848 C C . ALA B 1 102 ? 11.672 18.781 15.875 1 93.69 102 ALA B C 1
ATOM 6850 O O . ALA B 1 102 ? 11.922 19.25 16.984 1 93.69 102 ALA B O 1
ATOM 6851 N N . SER B 1 103 ? 11.734 17.547 15.586 1 95 103 SER B N 1
ATOM 6852 C CA . SER B 1 103 ? 12.062 16.562 16.609 1 95 103 SER B CA 1
ATOM 6853 C C . SER B 1 103 ? 13.523 16.672 17.047 1 95 103 SER B C 1
ATOM 6855 O O . SER B 1 103 ? 14.328 17.312 16.359 1 95 103 SER B O 1
ATOM 6857 N N . ALA B 1 104 ? 13.812 16.109 18.156 1 95.75 104 ALA B N 1
ATOM 6858 C CA . ALA B 1 104 ? 15.164 16.016 18.703 1 95.75 104 ALA B CA 1
ATOM 6859 C C . ALA B 1 104 ? 15.367 14.695 19.438 1 95.75 104 ALA B C 1
ATOM 6861 O O . ALA B 1 104 ? 14.398 14.039 19.828 1 95.75 104 ALA B O 1
ATOM 6862 N N . GLY B 1 105 ? 16.641 14.328 19.625 1 96.56 105 GLY B N 1
ATOM 6863 C CA . GLY B 1 105 ? 16.984 13.008 20.125 1 96.56 105 GLY B CA 1
ATOM 6864 C C . GLY B 1 105 ? 16.812 12.875 21.625 1 96.56 105 GLY B C 1
ATOM 6865 O O . GLY B 1 105 ? 17.75 12.453 22.328 1 96.56 105 GLY B O 1
ATOM 6866 N N . PHE B 1 106 ? 15.609 13.195 22.188 1 97.31 106 PHE B N 1
ATOM 6867 C CA . PHE B 1 106 ? 15.297 13.078 23.609 1 97.31 106 PHE B CA 1
ATOM 6868 C C . PHE B 1 106 ? 14.047 12.227 23.812 1 97.31 106 PHE B C 1
ATOM 6870 O O . PHE B 1 106 ? 13.156 12.195 22.969 1 97.31 106 PHE B O 1
ATOM 6877 N N . PRO B 1 107 ? 13.953 11.469 24.953 1 96.56 107 PRO B N 1
ATOM 6878 C CA . PRO B 1 107 ? 12.648 10.906 25.312 1 96.56 107 PRO B CA 1
ATOM 6879 C C . PRO B 1 107 ? 11.547 11.961 25.375 1 96.56 107 PRO B C 1
ATOM 6881 O O . PRO B 1 107 ? 11.758 13.047 25.922 1 96.56 107 PRO B O 1
ATOM 6884 N N . GLY B 1 108 ? 10.469 11.734 24.781 1 97.75 108 GLY B N 1
ATOM 6885 C CA . GLY B 1 108 ? 9.359 12.672 24.734 1 97.75 108 GLY B CA 1
ATOM 6886 C C . GLY B 1 108 ? 9.414 13.594 23.531 1 97.75 108 GLY B C 1
ATOM 6887 O O . GLY B 1 108 ? 8.438 14.281 23.219 1 97.75 108 GLY B O 1
ATOM 6888 N N . PHE B 1 109 ? 10.531 13.516 22.75 1 97.31 109 PHE B N 1
ATOM 6889 C CA . PHE B 1 109 ? 10.773 14.594 21.797 1 97.31 109 PHE B CA 1
ATOM 6890 C C . PHE B 1 109 ? 11.305 14.047 20.484 1 97.31 109 PHE B C 1
ATOM 6892 O O . PHE B 1 109 ? 11.625 14.812 19.578 1 97.31 109 PHE B O 1
ATOM 6899 N N . SER B 1 110 ? 11.375 12.75 20.219 1 97.06 110 SER B N 1
ATOM 6900 C CA . SER B 1 110 ? 12.094 12.141 19.109 1 97.06 110 SER B CA 1
ATOM 6901 C C . SER B 1 110 ? 11.273 12.18 17.828 1 97.06 110 SER B C 1
ATOM 6903 O O . SER B 1 110 ? 11.797 11.945 16.75 1 97.06 110 SER B O 1
ATOM 6905 N N . GLY B 1 111 ? 10.008 12.461 17.938 1 97.12 111 GLY B N 1
ATOM 6906 C CA . GLY B 1 111 ? 9.148 12.422 16.766 1 97.12 111 GLY B CA 1
ATOM 6907 C C . GLY B 1 111 ? 8.789 11.016 16.328 1 97.12 111 GLY B C 1
ATOM 6908 O O . GLY B 1 111 ? 8.305 10.812 15.203 1 97.12 111 GLY B O 1
ATOM 6909 N N . ARG B 1 112 ? 8.992 10.039 17.141 1 97.56 112 ARG B N 1
ATOM 6910 C CA . ARG B 1 112 ? 8.734 8.633 16.844 1 97.56 112 ARG B CA 1
ATOM 6911 C C . ARG B 1 112 ? 7.879 8 17.938 1 97.56 112 ARG B C 1
ATOM 6913 O O . ARG B 1 112 ? 8.375 7.664 19.016 1 97.56 112 ARG B O 1
ATOM 6920 N N . VAL B 1 113 ? 6.57 7.809 17.609 1 98.44 113 VAL B N 1
ATOM 6921 C CA . VAL B 1 113 ? 5.625 7.258 18.578 1 98.44 113 VAL B CA 1
ATOM 6922 C C . VAL B 1 113 ? 6.047 5.84 18.969 1 98.44 113 VAL B C 1
ATOM 6924 O O . VAL B 1 113 ? 6.211 4.98 18.094 1 98.44 113 VAL B O 1
ATOM 6927 N N . PRO B 1 114 ? 6.242 5.582 20.281 1 97.31 114 PRO B N 1
ATOM 6928 C CA . PRO B 1 114 ? 6.625 4.23 20.688 1 97.31 114 PRO B CA 1
ATOM 6929 C C . PRO B 1 114 ? 5.555 3.189 20.375 1 97.31 114 PRO B C 1
ATOM 6931 O O . PRO B 1 114 ? 4.359 3.492 20.438 1 97.31 114 PRO B O 1
ATOM 6934 N N . PHE B 1 115 ? 5.969 1.959 20.109 1 96.62 115 PHE B N 1
ATOM 6935 C CA . PHE B 1 115 ? 5.016 0.892 19.828 1 96.62 115 PHE B CA 1
ATOM 6936 C C . PHE B 1 115 ? 4.305 0.444 21.094 1 96.62 115 PHE B C 1
ATOM 6938 O O . PHE B 1 115 ? 3.24 -0.174 21.031 1 96.62 115 PHE B O 1
ATOM 6945 N N . GLU B 1 116 ? 4.84 0.775 22.234 1 97.75 116 GLU B N 1
ATOM 6946 C CA . GLU B 1 116 ? 4.172 0.583 23.516 1 97.75 116 GLU B CA 1
ATOM 6947 C C . GLU B 1 116 ? 2.949 1.486 23.641 1 97.75 116 GLU B C 1
ATOM 6949 O O . GLU B 1 116 ? 2.117 1.293 24.531 1 97.75 116 GLU B O 1
ATOM 6954 N N . ASN B 1 117 ? 2.902 2.445 22.797 1 98.5 117 ASN B N 1
ATOM 6955 C CA . ASN B 1 117 ? 1.731 3.311 22.703 1 98.5 117 ASN B CA 1
ATOM 6956 C C . ASN B 1 117 ? 0.907 2.998 21.453 1 98.5 117 ASN B C 1
ATOM 6958 O O . ASN B 1 117 ? 0.875 3.793 20.516 1 98.5 117 ASN B O 1
ATOM 6962 N N . GLY B 1 118 ? 0.212 1.839 21.531 1 98.38 118 GLY B N 1
ATOM 6963 C CA . GLY B 1 118 ? -0.548 1.348 20.391 1 98.38 118 GLY B CA 1
ATOM 6964 C C . GLY B 1 118 ? -1.695 2.26 20 1 98.38 118 GLY B C 1
ATOM 6965 O O . GLY B 1 118 ? -2.346 2.854 20.875 1 98.38 118 GLY B O 1
ATOM 6966 N N . MET B 1 119 ? -1.995 2.404 18.734 1 98.69 119 MET B N 1
ATOM 6967 C CA . MET B 1 119 ? -3.035 3.281 18.203 1 98.69 119 MET B CA 1
ATOM 6968 C C . MET B 1 119 ? -4.367 2.549 18.094 1 98.69 119 MET B C 1
ATOM 6970 O O . MET B 1 119 ? -4.398 1.32 18 1 98.69 119 MET B O 1
ATOM 6974 N N . ILE B 1 120 ? -5.441 3.27 18.141 1 98.81 120 ILE B N 1
ATOM 6975 C CA . ILE B 1 120 ? -6.781 2.703 18.047 1 98.81 120 ILE B CA 1
ATOM 6976 C C . ILE B 1 120 ? -6.93 1.941 16.734 1 98.81 120 ILE B C 1
ATOM 6978 O O . ILE B 1 120 ? -7.621 0.923 16.672 1 98.81 120 ILE B O 1
ATOM 6982 N N . SER B 1 121 ? -6.262 2.338 15.617 1 98.81 121 SER B N 1
ATOM 6983 C CA . SER B 1 121 ? -6.285 1.633 14.336 1 98.81 121 SER B CA 1
ATOM 6984 C C . SER B 1 121 ? -5.758 0.209 14.484 1 98.81 121 SER B C 1
ATOM 6986 O O . SER B 1 121 ? -6.324 -0.728 13.914 1 98.81 121 SER B O 1
ATOM 6988 N N . GLU B 1 122 ? -4.621 0.028 15.227 1 98.5 122 GLU B N 1
ATOM 6989 C CA . GLU B 1 122 ? -4.051 -1.295 15.461 1 98.5 122 GLU B CA 1
ATOM 6990 C C . GLU B 1 122 ? -5.004 -2.176 16.266 1 98.5 122 GLU B C 1
ATOM 6992 O O . GLU B 1 122 ? -5.168 -3.359 15.961 1 98.5 122 GLU B O 1
ATOM 6997 N N . VAL B 1 123 ? -5.645 -1.593 17.25 1 98.62 123 VAL B N 1
ATOM 6998 C CA . VAL B 1 123 ? -6.547 -2.328 18.125 1 98.62 123 VAL B CA 1
ATOM 6999 C C . VAL B 1 123 ? -7.785 -2.76 17.359 1 98.62 123 VAL B C 1
ATOM 7001 O O . VAL B 1 123 ? -8.172 -3.932 17.391 1 98.62 123 VAL B O 1
ATOM 7004 N N . LEU B 1 124 ? -8.422 -1.816 16.641 1 98.69 124 LEU B N 1
ATOM 7005 C CA . LEU B 1 124 ? -9.656 -2.113 15.93 1 98.69 124 LEU B CA 1
ATOM 7006 C C . LEU B 1 124 ? -9.398 -3.055 14.766 1 98.69 124 LEU B C 1
ATOM 7008 O O . LEU B 1 124 ? -10.234 -3.898 14.445 1 98.69 124 LEU B O 1
ATOM 7012 N N . ASN B 1 125 ? -8.258 -2.883 14.102 1 98.19 125 ASN B N 1
ATOM 7013 C CA . ASN B 1 125 ? -7.879 -3.832 13.055 1 98.19 125 ASN B CA 1
ATOM 7014 C C . ASN B 1 125 ? -7.812 -5.258 13.594 1 98.19 125 ASN B C 1
ATOM 7016 O O . ASN B 1 125 ? -8.328 -6.188 12.977 1 98.19 125 ASN B O 1
ATOM 7020 N N . ALA B 1 126 ? -7.234 -5.402 14.758 1 96.62 126 ALA B N 1
ATOM 7021 C CA . ALA B 1 126 ? -7.078 -6.707 15.383 1 96.62 126 ALA B CA 1
ATOM 7022 C C . ALA B 1 126 ? -8.422 -7.262 15.844 1 96.62 126 ALA B C 1
ATOM 7024 O O . ALA B 1 126 ? -8.539 -8.445 16.156 1 96.62 126 ALA B O 1
ATOM 7025 N N . ARG B 1 127 ? -9.422 -6.438 15.797 1 96.88 127 ARG B N 1
ATOM 7026 C CA . ARG B 1 127 ? -10.734 -6.855 16.281 1 96.88 127 ARG B CA 1
ATOM 7027 C C . ARG B 1 127 ? -11.75 -6.887 15.141 1 96.88 127 ARG B C 1
ATOM 7029 O O . ARG B 1 127 ? -12.953 -7.043 15.383 1 96.88 127 ARG B O 1
ATOM 7036 N N . GLY B 1 128 ? -11.336 -6.688 13.961 1 96.81 128 GLY B N 1
ATOM 7037 C CA . GLY B 1 128 ? -12.156 -7.066 12.828 1 96.81 128 GLY B CA 1
ATOM 7038 C C . GLY B 1 128 ? -12.688 -5.875 12.055 1 96.81 128 GLY B C 1
ATOM 7039 O O . GLY B 1 128 ? -13.406 -6.039 11.062 1 96.81 128 GLY B O 1
ATOM 7040 N N . TRP B 1 129 ? -12.398 -4.57 12.477 1 98.5 129 TRP B N 1
ATOM 7041 C CA . TRP B 1 129 ? -12.766 -3.4 11.688 1 98.5 129 TRP B CA 1
ATOM 7042 C C . TRP B 1 129 ? -11.844 -3.246 10.484 1 98.5 129 TRP B C 1
ATOM 7044 O O . TRP B 1 129 ? -10.641 -3.494 10.578 1 98.5 129 TRP B O 1
ATOM 7054 N N . ASN B 1 130 ? -12.453 -2.896 9.32 1 98.5 130 ASN B N 1
ATOM 7055 C CA . ASN B 1 130 ? -11.57 -2.273 8.344 1 98.5 130 ASN B CA 1
ATOM 7056 C C . ASN B 1 130 ? -11.047 -0.928 8.836 1 98.5 130 ASN B C 1
ATOM 7058 O O . ASN B 1 130 ? -11.758 -0.188 9.516 1 98.5 130 ASN B O 1
ATOM 7062 N N . THR B 1 131 ? -9.812 -0.63 8.523 1 98.88 131 THR B N 1
ATOM 7063 C CA . THR B 1 131 ? -9.211 0.604 9.016 1 98.88 131 THR B CA 1
ATOM 7064 C C . THR B 1 131 ? -8.617 1.412 7.863 1 98.88 131 THR B C 1
ATOM 7066 O O . THR B 1 131 ? -7.855 0.881 7.055 1 98.88 131 THR B O 1
ATOM 7069 N N . TYR B 1 132 ? -9.008 2.699 7.746 1 98.88 132 TYR B N 1
ATOM 7070 C CA . TYR B 1 132 ? -8.617 3.574 6.648 1 98.88 132 TYR B CA 1
ATOM 7071 C C . TYR B 1 132 ? -8.062 4.895 7.172 1 98.88 132 TYR B C 1
ATOM 7073 O O . TYR B 1 132 ? -8.625 5.492 8.086 1 98.88 132 TYR B O 1
ATOM 7081 N N . ALA B 1 133 ? -6.906 5.293 6.691 1 98.88 133 ALA B N 1
ATOM 7082 C CA . ALA B 1 133 ? -6.406 6.652 6.879 1 98.88 133 ALA B CA 1
ATOM 7083 C C . ALA B 1 133 ? -6.465 7.445 5.578 1 98.88 133 ALA B C 1
ATOM 7085 O O . ALA B 1 133 ? -5.895 7.031 4.566 1 98.88 133 ALA B O 1
ATOM 7086 N N . VAL B 1 134 ? -7.191 8.562 5.57 1 98.88 134 VAL B N 1
ATOM 7087 C CA . VAL B 1 134 ? -7.367 9.391 4.383 1 98.88 134 VAL B CA 1
ATOM 7088 C C . VAL B 1 134 ? -6.988 10.836 4.699 1 98.88 134 VAL B C 1
ATOM 7090 O O . VAL B 1 134 ? -7.617 11.477 5.547 1 98.88 134 VAL B O 1
ATOM 7093 N N . GLY B 1 135 ? -5.953 11.312 4.02 1 98.69 135 GLY B N 1
ATOM 7094 C CA . GLY B 1 135 ? -5.527 12.688 4.211 1 98.69 135 GLY B CA 1
ATOM 7095 C C . GLY B 1 135 ? -4.219 12.812 4.965 1 98.69 135 GLY B C 1
ATOM 7096 O O . GLY B 1 135 ? -3.256 12.102 4.664 1 98.69 135 GLY B O 1
ATOM 7097 N N . LYS B 1 136 ? -4.102 13.75 5.918 1 98.5 136 LYS B N 1
ATOM 7098 C CA . LYS B 1 136 ? -2.875 14.117 6.629 1 98.5 136 LYS B CA 1
ATOM 7099 C C . LYS B 1 136 ? -2.523 13.07 7.684 1 98.5 136 LYS B C 1
ATOM 7101 O O . LYS B 1 136 ? -3.359 12.719 8.516 1 98.5 136 LYS B O 1
ATOM 7106 N N . TRP B 1 137 ? -1.269 12.586 7.621 1 98.5 137 TRP B N 1
ATOM 7107 C CA . TRP B 1 137 ? -0.744 11.672 8.633 1 98.5 137 TRP B CA 1
ATOM 7108 C C . TRP B 1 137 ? 0.085 12.422 9.664 1 98.5 137 TRP B C 1
ATOM 7110 O O . TRP B 1 137 ? -0.354 12.617 10.805 1 98.5 137 TRP B O 1
ATOM 7120 N N . HIS B 1 138 ? 1.169 13.008 9.32 1 98.25 138 HIS B N 1
ATOM 7121 C CA . HIS B 1 138 ? 2.068 13.898 10.039 1 98.25 138 HIS B CA 1
ATOM 7122 C C . HIS B 1 138 ? 2.602 13.234 11.312 1 98.25 138 HIS B C 1
ATOM 7124 O O . HIS B 1 138 ? 2.783 13.898 12.336 1 98.25 138 HIS B O 1
ATOM 7130 N N . LEU B 1 139 ? 2.814 11.883 11.32 1 98.5 139 LEU B N 1
ATOM 7131 C CA . LEU B 1 139 ? 3.387 11.188 12.461 1 98.5 139 LEU B CA 1
ATOM 7132 C C . LEU B 1 139 ? 4.629 10.398 12.055 1 98.5 139 LEU B C 1
ATOM 7134 O O . LEU B 1 139 ? 5.203 9.672 12.867 1 98.5 139 LEU B O 1
ATOM 7138 N N . THR B 1 140 ? 4.984 10.5 10.805 1 97.12 140 THR B N 1
ATOM 7139 C CA . THR B 1 140 ? 6.234 9.93 10.32 1 97.12 140 THR B CA 1
ATOM 7140 C C . THR B 1 140 ? 7.312 11.008 10.203 1 97.12 140 THR B C 1
ATOM 7142 O O . THR B 1 140 ? 7.094 12.047 9.578 1 97.12 140 THR B O 1
ATOM 7145 N N . PRO B 1 141 ? 8.469 10.789 10.812 1 94.75 141 PRO B N 1
ATOM 7146 C CA . PRO B 1 141 ? 9.547 11.758 10.633 1 94.75 141 PRO B CA 1
ATOM 7147 C C . PRO B 1 141 ? 9.883 12.008 9.164 1 94.75 141 PRO B C 1
ATOM 7149 O O . PRO B 1 141 ? 9.852 11.07 8.352 1 94.75 141 PRO B O 1
ATOM 7152 N N . SER B 1 142 ? 10.258 13.227 8.891 1 92.19 142 SER B N 1
ATOM 7153 C CA . SER B 1 142 ? 10.539 13.602 7.508 1 92.19 142 SER B CA 1
ATOM 7154 C C . SER B 1 142 ? 11.672 12.766 6.926 1 92.19 142 SER B C 1
ATOM 7156 O O . SER B 1 142 ? 11.68 12.461 5.73 1 92.19 142 SER B O 1
ATOM 7158 N N . ASP B 1 143 ? 12.625 12.367 7.797 1 92.38 143 ASP B N 1
ATOM 7159 C CA . ASP B 1 143 ? 13.773 11.594 7.328 1 92.38 143 ASP B CA 1
ATOM 7160 C C . ASP B 1 143 ? 13.391 10.125 7.125 1 92.38 143 ASP B C 1
ATOM 7162 O O . ASP B 1 143 ? 14.203 9.328 6.652 1 92.38 143 ASP B O 1
ATOM 7166 N N . GLU B 1 144 ? 12.156 9.766 7.438 1 95.25 144 GLU B N 1
ATOM 7167 C CA . GLU B 1 144 ? 11.633 8.422 7.215 1 95.25 144 GLU B CA 1
ATOM 7168 C C . GLU B 1 144 ? 10.438 8.445 6.266 1 95.25 144 GLU B C 1
ATOM 7170 O O . GLU B 1 144 ? 9.648 7.504 6.23 1 95.25 144 GLU B O 1
ATOM 7175 N N . SER B 1 145 ? 10.281 9.523 5.555 1 94.75 145 SER B N 1
ATOM 7176 C CA . SER B 1 145 ? 9.18 9.656 4.609 1 94.75 145 SER B CA 1
ATOM 7177 C C . SER B 1 145 ? 9.672 9.539 3.168 1 94.75 145 SER B C 1
ATOM 7179 O O . SER B 1 145 ? 9.383 10.398 2.334 1 94.75 145 SER B O 1
ATOM 7181 N N . ASP B 1 146 ? 10.414 8.445 2.92 1 95.06 146 ASP B N 1
ATOM 7182 C CA . ASP B 1 146 ? 10.984 8.234 1.594 1 95.06 146 ASP B CA 1
ATOM 7183 C C . ASP B 1 146 ? 10.945 6.754 1.212 1 95.06 146 ASP B C 1
ATOM 7185 O O . ASP B 1 146 ? 10.594 5.902 2.033 1 95.06 146 ASP B O 1
ATOM 7189 N N . ALA B 1 147 ? 11.383 6.465 0.047 1 95.94 147 ALA B N 1
ATOM 7190 C CA . ALA B 1 147 ? 11.242 5.121 -0.508 1 95.94 147 ALA B CA 1
ATOM 7191 C C . ALA B 1 147 ? 12.18 4.137 0.179 1 95.94 147 ALA B C 1
ATOM 7193 O O . ALA B 1 147 ? 11.961 2.926 0.144 1 95.94 147 ALA B O 1
ATOM 7194 N N . SER B 1 148 ? 13.25 4.598 0.794 1 96.56 148 SER B N 1
ATOM 7195 C CA . SER B 1 148 ? 14.203 3.711 1.444 1 96.56 148 SER B CA 1
ATOM 7196 C C . SER B 1 148 ? 13.797 3.416 2.883 1 96.56 148 SER B C 1
ATOM 7198 O O . SER B 1 148 ? 14.336 2.5 3.512 1 96.56 148 SER B O 1
ATOM 7200 N N . SER B 1 149 ? 12.812 4.141 3.393 1 96.12 149 SER B N 1
ATOM 7201 C CA . SER B 1 149 ? 12.539 4.125 4.824 1 96.12 149 SER B CA 1
ATOM 7202 C C . SER B 1 149 ? 11.875 2.82 5.246 1 96.12 149 SER B C 1
ATOM 7204 O O . SER B 1 149 ? 11.164 2.191 4.453 1 96.12 149 SER B O 1
ATOM 7206 N N . TRP B 1 150 ? 12.227 2.438 6.531 1 96.81 150 TRP B N 1
ATOM 7207 C CA . TRP B 1 150 ? 11.398 1.445 7.211 1 96.81 150 TRP B CA 1
ATOM 7208 C C . TRP B 1 150 ? 9.953 1.92 7.312 1 96.81 150 TRP B C 1
ATOM 7210 O O . TRP B 1 150 ? 9.695 3.072 7.672 1 96.81 150 TRP B O 1
ATOM 7220 N N . LYS B 1 151 ? 8.945 1.1 6.957 1 97.94 151 LYS B N 1
ATOM 7221 C CA . LYS B 1 151 ? 7.566 1.559 6.809 1 97.94 151 LYS B CA 1
ATOM 7222 C C . LYS B 1 151 ? 6.785 1.374 8.109 1 97.94 151 LYS B C 1
ATOM 7224 O O . LYS B 1 151 ? 5.582 1.649 8.156 1 97.94 151 LYS B O 1
ATOM 7229 N N . GLY B 1 152 ? 7.441 0.969 9.18 1 96.75 152 GLY B N 1
ATOM 7230 C CA . GLY B 1 152 ? 6.762 0.686 10.43 1 96.75 152 GLY B CA 1
ATOM 7231 C C . GLY B 1 152 ? 6.086 1.904 11.039 1 96.75 152 GLY B C 1
ATOM 7232 O O . GLY B 1 152 ? 5.191 1.775 11.875 1 96.75 152 GLY B O 1
ATOM 7233 N N . ARG B 1 153 ? 6.469 3.104 10.586 1 97.19 153 ARG B N 1
ATOM 7234 C CA . ARG B 1 153 ? 5.887 4.309 11.164 1 97.19 153 ARG B CA 1
ATOM 7235 C C . ARG B 1 153 ? 4.992 5.023 10.156 1 97.19 153 ARG B C 1
ATOM 7237 O O . ARG B 1 153 ? 4.52 6.133 10.406 1 97.19 153 ARG B O 1
ATOM 7244 N N . TRP B 1 154 ? 4.871 4.438 8.953 1 98.25 154 TRP B N 1
ATOM 7245 C CA . TRP B 1 154 ? 3.852 4.879 8.008 1 98.25 154 TRP B CA 1
ATOM 7246 C C . TRP B 1 154 ? 2.465 4.418 8.445 1 98.25 154 TRP B C 1
ATOM 7248 O O . TRP B 1 154 ? 2.336 3.607 9.367 1 98.25 154 TRP B O 1
ATOM 7258 N N . PRO B 1 155 ? 1.376 4.898 7.859 1 98.69 155 PRO B N 1
ATOM 7259 C CA . PRO B 1 155 ? 0.031 4.535 8.312 1 98.69 155 PRO B CA 1
ATOM 7260 C C . PRO B 1 155 ? -0.207 3.025 8.297 1 98.69 155 PRO B C 1
ATOM 7262 O O . PRO B 1 155 ? -0.763 2.477 9.25 1 98.69 155 PRO B O 1
ATOM 7265 N N . LEU B 1 156 ? 0.24 2.299 7.258 1 98.56 156 LEU B N 1
ATOM 7266 C CA . LEU B 1 156 ? -0.001 0.863 7.168 1 98.56 156 LEU B CA 1
ATOM 7267 C C . LEU B 1 156 ? 0.797 0.109 8.227 1 98.56 156 LEU B C 1
ATOM 7269 O O . LEU B 1 156 ? 0.459 -1.024 8.57 1 98.56 156 LEU B O 1
ATOM 7273 N N . GLY B 1 157 ? 1.889 0.681 8.727 1 97.75 157 GLY B N 1
ATOM 7274 C CA . GLY B 1 157 ? 2.656 0.082 9.805 1 97.75 157 GLY B CA 1
ATOM 7275 C C . GLY B 1 157 ? 2.051 0.328 11.18 1 97.75 157 GLY B C 1
ATOM 7276 O O . GLY B 1 157 ? 2.535 -0.202 12.18 1 97.75 157 GLY B O 1
ATOM 7277 N N . ARG B 1 158 ? 0.991 1.16 11.203 1 98.38 158 ARG B N 1
ATOM 7278 C CA . ARG B 1 158 ? 0.367 1.516 12.469 1 98.38 158 ARG B CA 1
ATOM 7279 C C . ARG B 1 158 ? -1.112 1.146 12.477 1 98.38 158 ARG B C 1
ATOM 7281 O O . ARG B 1 158 ? -1.934 1.854 13.062 1 98.38 158 ARG B O 1
ATOM 7288 N N . GLY B 1 159 ? -1.479 0.116 11.805 1 98.12 159 GLY B N 1
ATOM 7289 C CA . GLY B 1 159 ? -2.77 -0.528 11.992 1 98.12 159 GLY B CA 1
ATOM 7290 C C . GLY B 1 159 ? -3.764 -0.193 10.891 1 98.12 159 GLY B C 1
ATOM 7291 O O . GLY B 1 159 ? -4.855 -0.767 10.844 1 98.12 159 GLY B O 1
ATOM 7292 N N . PHE B 1 160 ? -3.453 0.73 9.977 1 98.75 160 PHE B N 1
ATOM 7293 C CA . PHE B 1 160 ? -4.355 1.03 8.867 1 98.75 160 PHE B CA 1
ATOM 7294 C C . PHE B 1 160 ? -4.141 0.057 7.715 1 98.75 160 PHE B C 1
ATOM 7296 O O . PHE B 1 160 ? -3.002 -0.292 7.395 1 98.75 160 PHE B O 1
ATOM 7303 N N . GLU B 1 161 ? -5.242 -0.377 7.113 1 98.44 161 GLU B N 1
ATOM 7304 C CA . GLU B 1 161 ? -5.191 -1.316 5.996 1 98.44 161 GLU B CA 1
ATOM 7305 C C . GLU B 1 161 ? -5.02 -0.587 4.668 1 98.44 161 GLU B C 1
ATOM 7307 O O . GLU B 1 161 ? -4.496 -1.153 3.705 1 98.44 161 GLU B O 1
ATOM 7312 N N . ARG B 1 162 ? -5.566 0.647 4.629 1 98.56 162 ARG B N 1
ATOM 7313 C CA . ARG B 1 162 ? -5.469 1.507 3.453 1 98.56 162 ARG B CA 1
ATOM 7314 C C . ARG B 1 162 ? -5.082 2.928 3.846 1 98.56 162 ARG B C 1
ATOM 7316 O O . ARG B 1 162 ? -5.473 3.414 4.91 1 98.56 162 ARG B O 1
ATOM 7323 N N . PHE B 1 163 ? -4.281 3.506 2.941 1 98.81 163 PHE B N 1
ATOM 7324 C CA . PHE B 1 163 ? -3.908 4.902 3.141 1 98.81 163 PHE B CA 1
ATOM 7325 C C . PHE B 1 163 ? -3.93 5.66 1.821 1 98.81 163 PHE B C 1
ATOM 7327 O O . PHE B 1 163 ? -3.484 5.145 0.794 1 98.81 163 PHE B O 1
ATOM 7334 N N . TYR B 1 164 ? -4.492 6.855 1.78 1 98.75 164 TYR B N 1
ATOM 7335 C CA . TYR B 1 164 ? -4.402 7.82 0.688 1 98.75 164 TYR B CA 1
ATOM 7336 C C . TYR B 1 164 ? -4.297 9.242 1.221 1 98.75 164 TYR B C 1
ATOM 7338 O O . TYR B 1 164 ? -5.211 9.727 1.891 1 98.75 164 TYR B O 1
ATOM 7346 N N . GLY B 1 165 ? -3.217 9.852 1.005 1 98.44 165 GLY B N 1
ATOM 7347 C CA . GLY B 1 165 ? -2.979 11.195 1.521 1 98.44 165 GLY B CA 1
ATOM 7348 C C . GLY B 1 165 ? -1.513 11.578 1.521 1 98.44 165 GLY B C 1
ATOM 7349 O O . GLY B 1 165 ? -0.795 11.32 0.554 1 98.44 165 GLY B O 1
ATOM 7350 N N . PHE B 1 166 ? -1.076 12.367 2.527 1 97.56 166 PHE B N 1
ATOM 7351 C CA . PHE B 1 166 ? 0.302 12.836 2.578 1 97.56 166 PHE B CA 1
ATOM 7352 C C . PHE B 1 166 ? 0.888 12.648 3.973 1 97.56 166 PHE B C 1
ATOM 7354 O O . PHE B 1 166 ? 0.166 12.711 4.969 1 97.56 166 PHE B O 1
ATOM 7361 N N . LEU B 1 167 ? 2.168 12.406 4.078 1 97.38 167 LEU B N 1
ATOM 7362 C CA . LEU B 1 167 ? 2.844 12.047 5.32 1 97.38 167 LEU B CA 1
ATOM 7363 C C . LEU B 1 167 ? 3.277 13.289 6.09 1 97.38 167 LEU B C 1
ATOM 7365 O O . LEU B 1 167 ? 3.365 13.258 7.316 1 97.38 167 LEU B O 1
ATOM 7369 N N . GLY B 1 168 ? 3.457 14.367 5.41 1 95.69 168 GLY B N 1
ATOM 7370 C CA . GLY B 1 168 ? 4.07 15.539 6.008 1 95.69 168 GLY B CA 1
ATOM 7371 C C . GLY B 1 168 ? 3.068 16.453 6.684 1 95.69 168 GLY B C 1
ATOM 7372 O O . GLY B 1 168 ? 1.895 16.109 6.816 1 95.69 168 GLY B O 1
ATOM 7373 N N . GLY B 1 169 ? 3.572 17.609 7.215 1 95.38 169 GLY B N 1
ATOM 7374 C CA . GLY B 1 169 ? 2.785 18.531 8.008 1 95.38 169 GLY B CA 1
ATOM 7375 C C . GLY B 1 169 ? 1.834 19.375 7.176 1 95.38 169 GLY B C 1
ATOM 7376 O O . GLY B 1 169 ? 0.874 19.938 7.699 1 95.38 169 GLY B O 1
ATOM 7377 N N . GLU B 1 170 ? 2.145 19.453 5.945 1 94.94 170 GLU B N 1
ATOM 7378 C CA . GLU B 1 170 ? 1.314 20.203 5 1 94.94 170 GLU B CA 1
ATOM 7379 C C . GLU B 1 170 ? 1.565 19.734 3.566 1 94.94 170 GLU B C 1
ATOM 7381 O O . GLU B 1 170 ? 2.506 18.984 3.307 1 94.94 170 GLU B O 1
ATOM 7386 N N . THR B 1 171 ? 0.661 20.109 2.707 1 95.94 171 THR B N 1
ATOM 7387 C CA . THR B 1 171 ? 0.853 19.844 1.287 1 95.94 171 THR B CA 1
ATOM 7388 C C . THR B 1 171 ? 0.104 20.859 0.435 1 95.94 171 THR B C 1
ATOM 7390 O O . THR B 1 171 ? -0.797 21.547 0.926 1 95.94 171 THR B O 1
ATOM 7393 N N . ASN B 1 172 ? 0.621 21.062 -0.788 1 96.56 172 ASN B N 1
ATOM 7394 C CA . ASN B 1 172 ? -0.099 21.844 -1.777 1 96.56 172 ASN B CA 1
ATOM 7395 C C . ASN B 1 172 ? -1.446 21.219 -2.125 1 96.56 172 ASN B C 1
ATOM 7397 O O . ASN B 1 172 ? -1.531 20.016 -2.373 1 96.56 172 ASN B O 1
ATOM 7401 N N . GLN B 1 173 ? -2.516 22.031 -2.109 1 97.88 173 GLN B N 1
ATOM 7402 C CA . GLN B 1 173 ? -3.844 21.469 -2.324 1 97.88 173 GLN B CA 1
ATOM 7403 C C . GLN B 1 173 ? -4.125 21.281 -3.812 1 97.88 173 GLN B C 1
ATOM 7405 O O . GLN B 1 173 ? -5.051 20.547 -4.184 1 97.88 173 GLN B O 1
ATOM 7410 N N . TRP B 1 174 ? -3.367 21.984 -4.684 1 97.25 174 TRP B N 1
ATOM 7411 C CA . TRP B 1 174 ? -3.467 21.844 -6.129 1 97.25 174 TRP B CA 1
ATOM 7412 C C . TRP B 1 174 ? -2.498 20.781 -6.641 1 97.25 174 TRP B C 1
ATOM 7414 O O . TRP B 1 174 ? -2.793 20.062 -7.609 1 97.25 174 TRP B O 1
ATOM 7424 N N . TYR B 1 175 ? -1.309 20.703 -6.035 1 95.75 175 TYR B N 1
ATOM 7425 C CA . TYR B 1 175 ? -0.229 19.781 -6.367 1 95.75 175 TYR B CA 1
ATOM 7426 C C . TYR B 1 175 ? 0.234 19.016 -5.133 1 95.75 175 TYR B C 1
ATOM 7428 O O . TYR B 1 175 ? 1.384 19.141 -4.707 1 95.75 175 TYR B O 1
ATOM 7436 N N . PRO B 1 176 ? -0.616 18.172 -4.605 1 96.56 176 PRO B N 1
ATOM 7437 C CA . PRO B 1 176 ? -0.285 17.5 -3.342 1 96.56 176 PRO B CA 1
ATOM 7438 C C . PRO B 1 176 ? 0.799 16.438 -3.502 1 96.56 176 PRO B C 1
ATOM 7440 O O . PRO B 1 176 ? 0.92 15.828 -4.57 1 96.56 176 PRO B O 1
ATOM 7443 N N . ASP B 1 177 ? 1.555 16.281 -2.482 1 94.88 177 ASP B N 1
ATOM 7444 C CA . ASP B 1 177 ? 2.469 15.156 -2.355 1 94.88 177 ASP B CA 1
ATOM 7445 C C . ASP B 1 177 ? 1.738 13.914 -1.849 1 94.88 177 ASP B C 1
ATOM 7447 O O . ASP B 1 177 ? 1.761 13.617 -0.651 1 94.88 177 ASP B O 1
ATOM 7451 N N . LEU B 1 178 ? 1.248 13.078 -2.785 1 96.75 178 LEU B N 1
ATOM 7452 C CA . LEU B 1 178 ? 0.304 12.023 -2.424 1 96.75 178 LEU B CA 1
ATOM 7453 C C . LEU B 1 178 ? 1.018 10.688 -2.264 1 96.75 178 LEU B C 1
ATOM 7455 O O . LEU B 1 178 ? 1.919 10.359 -3.039 1 96.75 178 LEU B O 1
ATOM 7459 N N . VAL B 1 179 ? 0.668 10.016 -1.241 1 97.44 179 VAL B N 1
ATOM 7460 C CA . VAL B 1 179 ? 1.027 8.617 -1.008 1 97.44 179 VAL B CA 1
ATOM 7461 C C . VAL B 1 179 ? -0.226 7.746 -1.052 1 97.44 179 VAL B C 1
ATOM 7463 O O . VAL B 1 179 ? -1.257 8.102 -0.475 1 97.44 179 VAL B O 1
ATOM 7466 N N . TYR B 1 180 ? -0.292 6.75 -1.801 1 98.12 180 TYR B N 1
ATOM 7467 C CA . TYR B 1 180 ? -1.306 5.699 -1.812 1 98.12 180 TYR B CA 1
ATOM 7468 C C . TYR B 1 180 ? -0.746 4.395 -1.265 1 98.12 180 TYR B C 1
ATOM 7470 O O . TYR B 1 180 ? 0.085 3.748 -1.908 1 98.12 180 TYR B O 1
ATOM 7478 N N . ASP B 1 181 ? -1.2 4.086 -0.034 1 98.31 181 ASP B N 1
ATOM 7479 C CA . ASP B 1 181 ? -0.642 2.994 0.758 1 98.31 181 ASP B CA 1
ATOM 7480 C C . ASP B 1 181 ? 0.842 3.221 1.038 1 98.31 181 ASP B C 1
ATOM 7482 O O . ASP B 1 181 ? 1.208 4.156 1.754 1 98.31 181 ASP B O 1
ATOM 7486 N N . ASN B 1 182 ? 1.82 2.432 0.372 1 98.06 182 ASN B N 1
ATOM 7487 C CA . ASN B 1 182 ? 3.229 2.557 0.731 1 98.06 182 ASN B CA 1
ATOM 7488 C C . ASN B 1 182 ? 4.051 3.131 -0.418 1 98.06 182 ASN B C 1
ATOM 7490 O O . ASN B 1 182 ? 5.266 2.934 -0.477 1 98.06 182 ASN B O 1
ATOM 7494 N N . HIS B 1 183 ? 3.383 3.9 -1.39 1 96.31 183 HIS B N 1
ATOM 7495 C CA . HIS B 1 183 ? 4.168 4.523 -2.451 1 96.31 183 HIS B CA 1
ATOM 7496 C C . HIS B 1 183 ? 3.561 5.855 -2.877 1 96.31 183 HIS B C 1
ATOM 7498 O O . HIS B 1 183 ? 2.369 6.094 -2.67 1 96.31 183 HIS B O 1
ATOM 7504 N N . THR B 1 184 ? 4.348 6.684 -3.443 1 94.56 184 THR B N 1
ATOM 7505 C CA . THR B 1 184 ? 3.9 7.988 -3.92 1 94.56 184 THR B CA 1
ATOM 7506 C C . THR B 1 184 ? 3.125 7.848 -5.227 1 94.56 184 THR B C 1
ATOM 7508 O O . THR B 1 184 ? 3.406 6.957 -6.031 1 94.56 184 THR B O 1
ATOM 7511 N N . VAL B 1 185 ? 2.143 8.672 -5.422 1 95.12 185 VAL B N 1
ATOM 7512 C CA . VAL B 1 185 ? 1.372 8.703 -6.66 1 95.12 185 VAL B CA 1
ATOM 7513 C C . VAL B 1 185 ? 1.161 10.141 -7.105 1 95.12 185 VAL B C 1
ATOM 7515 O O . VAL B 1 185 ? 1.257 11.07 -6.301 1 95.12 185 VAL B O 1
ATOM 7518 N N . GLU B 1 186 ? 0.916 10.328 -8.375 1 93.38 186 GLU B N 1
ATOM 7519 C CA . GLU B 1 186 ? 0.497 11.625 -8.906 1 93.38 186 GLU B CA 1
ATOM 7520 C C . GLU B 1 186 ? -0.991 11.859 -8.664 1 93.38 186 GLU B C 1
ATOM 7522 O O . GLU B 1 186 ? -1.773 10.914 -8.594 1 93.38 186 GLU B O 1
ATOM 7527 N N . PRO B 1 187 ? -1.364 13.141 -8.445 1 95.5 187 PRO B N 1
ATOM 7528 C CA . PRO B 1 187 ? -2.805 13.406 -8.398 1 95.5 187 PRO B CA 1
ATOM 7529 C C . PRO B 1 187 ? -3.525 12.969 -9.672 1 95.5 187 PRO B C 1
ATOM 7531 O O . PRO B 1 187 ? -2.926 12.945 -10.75 1 95.5 187 PRO B O 1
ATOM 7534 N N . PRO B 1 188 ? -4.801 12.641 -9.617 1 95.56 188 PRO B N 1
ATOM 7535 C CA . PRO B 1 188 ? -5.531 12.102 -10.758 1 95.56 188 PRO B CA 1
ATOM 7536 C C . PRO B 1 188 ? -5.852 13.156 -11.812 1 95.56 188 PRO B C 1
ATOM 7538 O O . PRO B 1 188 ? -6.258 12.82 -12.93 1 95.56 188 PRO B O 1
ATOM 7541 N N . ALA B 1 189 ? -5.688 14.375 -11.484 1 96.19 189 ALA B N 1
ATOM 7542 C CA . ALA B 1 189 ? -5.949 15.477 -12.414 1 96.19 189 ALA B CA 1
ATOM 7543 C C . ALA B 1 189 ? -5.098 16.703 -12.078 1 96.19 189 ALA B C 1
ATOM 7545 O O . ALA B 1 189 ? -4.449 16.734 -11.023 1 96.19 189 ALA B O 1
ATOM 7546 N N . THR B 1 190 ? -5.051 17.625 -13.016 1 95.12 190 THR B N 1
ATOM 7547 C CA . THR B 1 190 ? -4.344 18.891 -12.805 1 95.12 190 THR B CA 1
ATOM 7548 C C . THR B 1 190 ? -5.293 19.953 -12.281 1 95.12 190 THR B C 1
ATOM 7550 O O . THR B 1 190 ? -6.516 19.797 -12.352 1 95.12 190 THR B O 1
ATOM 7553 N N . PRO B 1 191 ? -4.754 21 -11.727 1 95.62 191 PRO B N 1
ATOM 7554 C CA . PRO B 1 191 ? -5.617 22.109 -11.32 1 95.62 191 PRO B CA 1
ATOM 7555 C C . PRO B 1 191 ? -6.477 22.641 -12.469 1 95.62 191 PRO B C 1
ATOM 7557 O O . PRO B 1 191 ? -7.637 23 -12.258 1 95.62 191 PRO B O 1
ATOM 7560 N N . GLU B 1 192 ? -5.941 22.641 -13.711 1 94.75 192 GLU B N 1
ATOM 7561 C CA . GLU B 1 192 ? -6.668 23.125 -14.883 1 94.75 192 GLU B CA 1
ATOM 7562 C C . GLU B 1 192 ? -7.852 22.219 -15.211 1 94.75 192 GLU B C 1
ATOM 7564 O O . GLU B 1 192 ? -8.852 22.688 -15.766 1 94.75 192 GLU B O 1
ATOM 7569 N N . GLN B 1 193 ? -7.688 21.016 -14.766 1 95.75 193 GLN B N 1
ATOM 7570 C CA . GLN B 1 193 ? -8.758 20.047 -14.992 1 95.75 193 GLN B CA 1
ATOM 7571 C C . GLN B 1 193 ? -9.742 20.047 -13.82 1 95.75 193 GLN B C 1
ATOM 7573 O O . GLN B 1 193 ? -10.625 19.188 -13.758 1 95.75 193 GLN B O 1
ATOM 7578 N N . GLY B 1 194 ? -9.555 20.891 -12.906 1 97.19 194 GLY B N 1
ATOM 7579 C CA . GLY B 1 194 ? -10.492 21.047 -11.812 1 97.19 194 GLY B CA 1
ATOM 7580 C C . GLY B 1 194 ? -10.07 20.312 -10.555 1 97.19 194 GLY B C 1
ATOM 7581 O O . GLY B 1 194 ? -10.875 20.125 -9.641 1 97.19 194 GLY B O 1
ATOM 7582 N N . TYR B 1 195 ? -8.844 19.984 -10.461 1 97.75 195 TYR B N 1
ATOM 7583 C CA . TYR B 1 195 ? -8.391 19.188 -9.32 1 97.75 195 TYR B CA 1
ATOM 7584 C C . TYR B 1 195 ? -8.32 20.047 -8.055 1 97.75 195 TYR B C 1
ATOM 7586 O O . TYR B 1 195 ? -7.895 21.203 -8.109 1 97.75 195 TYR B O 1
ATOM 7594 N N . HIS B 1 196 ? -8.695 19.453 -6.973 1 98.62 196 HIS B N 1
ATOM 7595 C CA . HIS B 1 196 ? -8.438 19.906 -5.613 1 98.62 196 HIS B CA 1
ATOM 7596 C C . HIS B 1 196 ? -8.383 18.75 -4.637 1 98.62 196 HIS B C 1
ATOM 7598 O O . HIS B 1 196 ? -9.188 17.812 -4.73 1 98.62 196 HIS B O 1
ATOM 7604 N N . LEU B 1 197 ? -7.43 18.766 -3.746 1 98.56 197 LEU B N 1
ATOM 7605 C CA . LEU B 1 197 ? -7.16 17.641 -2.857 1 98.56 197 LEU B CA 1
ATOM 7606 C C . LEU B 1 197 ? -8.391 17.297 -2.027 1 98.56 197 LEU B C 1
ATOM 7608 O O . LEU B 1 197 ? -8.672 16.109 -1.79 1 98.56 197 LEU B O 1
ATOM 7612 N N . SER B 1 198 ? -9.188 18.312 -1.528 1 98.81 198 SER B N 1
ATOM 7613 C CA . SER B 1 198 ? -10.344 18.047 -0.678 1 98.81 198 SER B CA 1
ATOM 7614 C C . SER B 1 198 ? -11.344 17.125 -1.376 1 98.81 198 SER B C 1
ATOM 7616 O O . SER B 1 198 ? -11.891 16.219 -0.759 1 98.81 198 SER B O 1
ATOM 7618 N N . ALA B 1 199 ? -11.586 17.422 -2.611 1 98.69 199 ALA B N 1
ATOM 7619 C CA . ALA B 1 199 ? -12.5 16.578 -3.377 1 98.69 199 ALA B CA 1
ATOM 7620 C C . ALA B 1 199 ? -11.93 15.18 -3.574 1 98.69 199 ALA B C 1
ATOM 7622 O O . ALA B 1 199 ? -12.656 14.188 -3.488 1 98.69 199 ALA B O 1
ATOM 7623 N N . ASP B 1 200 ? -10.711 15.133 -3.887 1 98.62 200 ASP B N 1
ATOM 7624 C CA . ASP B 1 200 ? -10.031 13.867 -4.125 1 98.62 200 ASP B CA 1
ATOM 7625 C C . ASP B 1 200 ? -10.086 12.969 -2.891 1 98.62 200 ASP B C 1
ATOM 7627 O O . ASP B 1 200 ? -10.352 11.773 -3 1 98.62 200 ASP B O 1
ATOM 7631 N N . LEU B 1 201 ? -9.828 13.516 -1.733 1 98.81 201 LEU B N 1
ATOM 7632 C CA . LEU B 1 201 ? -9.867 12.766 -0.487 1 98.81 201 LEU B CA 1
ATOM 7633 C C . LEU B 1 201 ? -11.273 12.234 -0.214 1 98.81 201 LEU B C 1
ATOM 7635 O O . LEU B 1 201 ? -11.438 11.102 0.246 1 98.81 201 LEU B O 1
ATOM 7639 N N . ALA B 1 202 ? -12.266 13.047 -0.428 1 98.75 202 ALA B N 1
ATOM 7640 C CA . ALA B 1 202 ? -13.641 12.578 -0.252 1 98.75 202 ALA B CA 1
ATOM 7641 C C . ALA B 1 202 ? -13.953 11.422 -1.19 1 98.75 202 ALA B C 1
ATOM 7643 O O . ALA B 1 202 ? -14.578 10.438 -0.785 1 98.75 202 ALA B O 1
ATOM 7644 N N . ASP B 1 203 ? -13.5 11.578 -2.445 1 97.69 203 ASP B N 1
ATOM 7645 C CA . ASP B 1 203 ? -13.703 10.508 -3.414 1 97.69 203 ASP B CA 1
ATOM 7646 C C . ASP B 1 203 ? -13.07 9.203 -2.93 1 97.69 203 ASP B C 1
ATOM 7648 O O . ASP B 1 203 ? -13.68 8.133 -3.025 1 97.69 203 ASP B O 1
ATOM 7652 N N . LYS B 1 204 ? -11.875 9.297 -2.443 1 98.06 204 LYS B N 1
ATOM 7653 C CA . LYS B 1 204 ? -11.164 8.102 -1.993 1 98.06 204 LYS B CA 1
ATOM 7654 C C . LYS B 1 204 ? -11.82 7.508 -0.751 1 98.06 204 LYS B C 1
ATOM 7656 O O . LYS B 1 204 ? -11.898 6.285 -0.604 1 98.06 204 LYS B O 1
ATOM 7661 N N . ALA B 1 205 ? -12.234 8.344 0.181 1 98.69 205 ALA B N 1
ATOM 7662 C CA . ALA B 1 205 ? -12.938 7.867 1.368 1 98.69 205 ALA B CA 1
ATOM 7663 C C . ALA B 1 205 ? -14.172 7.055 0.985 1 98.69 205 ALA B C 1
ATOM 7665 O O . ALA B 1 205 ? -14.375 5.953 1.501 1 98.69 205 ALA B O 1
ATOM 7666 N N . ILE B 1 206 ? -14.977 7.59 0.109 1 97.69 206 ILE B N 1
ATOM 7667 C CA . ILE B 1 206 ? -16.188 6.922 -0.349 1 97.69 206 ILE B CA 1
ATOM 7668 C C . ILE B 1 206 ? -15.828 5.605 -1.03 1 97.69 206 ILE B C 1
ATOM 7670 O O . ILE B 1 206 ? -16.438 4.566 -0.752 1 97.69 206 ILE B O 1
ATOM 7674 N N . ARG B 1 207 ? -14.836 5.668 -1.848 1 96.69 207 ARG B N 1
ATOM 7675 C CA . ARG B 1 207 ? -14.422 4.484 -2.592 1 96.69 207 ARG B CA 1
ATOM 7676 C C . ARG B 1 207 ? -13.969 3.375 -1.648 1 96.69 207 ARG B C 1
ATOM 7678 O O . ARG B 1 207 ? -14.289 2.205 -1.854 1 96.69 207 ARG B O 1
ATOM 7685 N N . PHE B 1 208 ? -13.125 3.684 -0.623 1 98 208 PHE B N 1
ATOM 7686 C CA . PHE B 1 208 ? -12.641 2.678 0.316 1 98 208 PHE B CA 1
ATOM 7687 C C . PHE B 1 208 ? -13.805 1.942 0.968 1 98 208 PHE B C 1
ATOM 7689 O O . PHE B 1 208 ? -13.805 0.712 1.048 1 98 208 PHE B O 1
ATOM 7696 N N . VAL B 1 209 ? -14.766 2.688 1.393 1 97.69 209 VAL B N 1
ATOM 7697 C CA . VAL B 1 209 ? -15.906 2.098 2.078 1 97.69 209 VAL B CA 1
ATOM 7698 C C . VAL B 1 209 ? -16.75 1.294 1.088 1 97.69 209 VAL B C 1
ATOM 7700 O O . VAL B 1 209 ? -17.141 0.163 1.377 1 97.69 209 VAL B O 1
ATOM 7703 N N . ARG B 1 210 ? -16.984 1.874 -0.054 1 95.44 210 ARG B N 1
ATOM 7704 C CA . ARG B 1 210 ? -17.812 1.229 -1.073 1 95.44 210 ARG B CA 1
ATOM 7705 C C . ARG B 1 210 ? -17.188 -0.092 -1.52 1 95.44 210 ARG B C 1
ATOM 7707 O O . ARG B 1 210 ? -17.891 -1.094 -1.666 1 95.44 210 ARG B O 1
ATOM 7714 N N . ASP B 1 211 ? -15.93 -0.087 -1.76 1 95.94 211 ASP B N 1
ATOM 7715 C CA . ASP B 1 211 ? -15.211 -1.285 -2.18 1 95.94 211 ASP B CA 1
ATOM 7716 C C . ASP B 1 211 ? -15.414 -2.424 -1.181 1 95.94 211 ASP B C 1
ATOM 7718 O O . ASP B 1 211 ? -15.68 -3.562 -1.574 1 95.94 211 ASP B O 1
ATOM 7722 N N . ALA B 1 212 ? -15.25 -2.105 0.055 1 96.19 212 ALA B N 1
ATOM 7723 C CA . ALA B 1 212 ? -15.344 -3.117 1.104 1 96.19 212 ALA B CA 1
ATOM 7724 C C . ALA B 1 212 ? -16.781 -3.564 1.307 1 96.19 212 ALA B C 1
ATOM 7726 O O . ALA B 1 212 ? -17.062 -4.754 1.486 1 96.19 212 ALA B O 1
ATOM 7727 N N . LYS B 1 213 ? -17.719 -2.643 1.261 1 94.75 213 LYS B N 1
ATOM 7728 C CA . LYS B 1 213 ? -19.125 -2.93 1.557 1 94.75 213 LYS B CA 1
ATOM 7729 C C . LYS B 1 213 ? -19.766 -3.742 0.436 1 94.75 213 LYS B C 1
ATOM 7731 O O . LYS B 1 213 ? -20.703 -4.496 0.673 1 94.75 213 LYS B O 1
ATOM 7736 N N . ALA B 1 214 ? -19.25 -3.609 -0.765 1 92.44 214 ALA B N 1
ATOM 7737 C CA . ALA B 1 214 ? -19.719 -4.43 -1.875 1 92.44 214 ALA B CA 1
ATOM 7738 C C . ALA B 1 214 ? -19.484 -5.91 -1.606 1 92.44 214 ALA B C 1
ATOM 7740 O O . ALA B 1 214 ? -20.219 -6.766 -2.1 1 92.44 214 ALA B O 1
ATOM 7741 N N . VAL B 1 215 ? -18.547 -6.211 -0.796 1 94.44 215 VAL B N 1
ATOM 7742 C CA . VAL B 1 215 ? -18.141 -7.586 -0.528 1 94.44 215 VAL B CA 1
ATOM 7743 C C . VAL B 1 215 ? -18.672 -8.031 0.83 1 94.44 215 VAL B C 1
ATOM 7745 O O . VAL B 1 215 ? -19.203 -9.133 0.964 1 94.44 215 VAL B O 1
ATOM 7748 N N . ALA B 1 216 ? -18.531 -7.164 1.8 1 95.19 216 ALA B N 1
ATOM 7749 C CA . ALA B 1 216 ? -18.938 -7.453 3.172 1 95.19 216 ALA B CA 1
ATOM 7750 C C . ALA B 1 216 ? -19.75 -6.301 3.754 1 95.19 216 ALA B C 1
ATOM 7752 O O . ALA B 1 216 ? -19.25 -5.523 4.566 1 95.19 216 ALA B O 1
ATOM 7753 N N . PRO B 1 217 ? -21 -6.246 3.447 1 93.12 217 PRO B N 1
ATOM 7754 C CA . PRO B 1 217 ? -21.828 -5.102 3.832 1 93.12 217 PRO B CA 1
ATOM 7755 C C . PRO B 1 217 ? -21.938 -4.938 5.348 1 93.12 217 PRO B C 1
ATOM 7757 O O . PRO B 1 217 ? -22.156 -3.826 5.836 1 93.12 217 PRO B O 1
ATOM 7760 N N . GLN B 1 218 ? -21.75 -6.023 6.113 1 93.81 218 GLN B N 1
ATOM 7761 C CA . GLN B 1 218 ? -21.984 -5.953 7.551 1 93.81 218 GLN B CA 1
ATOM 7762 C C . GLN B 1 218 ? -20.688 -5.621 8.297 1 93.81 218 GLN B C 1
ATOM 7764 O O . GLN B 1 218 ? -20.719 -5.316 9.492 1 93.81 218 GLN B O 1
ATOM 7769 N N . LYS B 1 219 ? -19.516 -5.746 7.699 1 96.31 219 LYS B N 1
ATOM 7770 C CA . LYS B 1 219 ? -18.234 -5.492 8.359 1 96.31 219 LYS B CA 1
ATOM 7771 C C . LYS B 1 219 ? -18.062 -4.008 8.68 1 96.31 219 LYS B C 1
ATOM 7773 O O . LYS B 1 219 ? -18.188 -3.158 7.793 1 96.31 219 LYS B O 1
ATOM 7778 N N . PRO B 1 220 ? -17.797 -3.646 9.945 1 98.19 220 PRO B N 1
ATOM 7779 C CA . PRO B 1 220 ? -17.625 -2.234 10.281 1 98.19 220 PRO B CA 1
ATOM 7780 C C . PRO B 1 220 ? -16.25 -1.698 9.875 1 98.19 220 PRO B C 1
ATOM 7782 O O . PRO B 1 220 ? -15.359 -2.475 9.531 1 98.19 220 PRO B O 1
ATOM 7785 N N . TRP B 1 221 ? -16.125 -0.409 9.859 1 98.81 221 TRP B N 1
ATOM 7786 C CA . TRP B 1 221 ? -14.859 0.229 9.484 1 98.81 221 TRP B CA 1
ATOM 7787 C C . TRP B 1 221 ? -14.547 1.392 10.422 1 98.81 221 TRP B C 1
ATOM 7789 O O . TRP B 1 221 ? -15.445 1.954 11.055 1 98.81 221 TRP B O 1
ATOM 7799 N N . PHE B 1 222 ? -13.266 1.686 10.703 1 98.88 222 PHE B N 1
ATOM 7800 C CA . PHE B 1 222 ? -12.711 2.889 11.305 1 98.88 222 PHE B CA 1
ATOM 7801 C C . PHE B 1 222 ? -11.977 3.727 10.266 1 98.88 222 PHE B C 1
ATOM 7803 O O . PHE B 1 222 ? -11.055 3.24 9.602 1 98.88 222 PHE B O 1
ATOM 7810 N N . MET B 1 223 ? -12.422 4.98 10.117 1 98.94 223 MET B N 1
ATOM 7811 C CA . MET B 1 223 ? -11.758 5.875 9.18 1 98.94 223 MET B CA 1
ATOM 7812 C C . MET B 1 223 ? -11.242 7.125 9.891 1 98.94 223 MET B C 1
ATOM 7814 O O . MET B 1 223 ? -12.008 7.824 10.555 1 98.94 223 MET B O 1
ATOM 7818 N N . TYR B 1 224 ? -9.93 7.277 9.812 1 98.88 224 TYR B N 1
ATOM 7819 C CA . TYR B 1 224 ? -9.258 8.523 10.148 1 98.88 224 TYR B CA 1
ATOM 7820 C C . TYR B 1 224 ? -9.203 9.461 8.953 1 98.88 224 TYR B C 1
ATOM 7822 O O . TYR B 1 224 ? -8.383 9.289 8.055 1 98.88 224 TYR B O 1
ATOM 7830 N N . PHE B 1 225 ? -10.148 10.477 8.805 1 98.81 225 PHE B N 1
ATOM 7831 C CA . PHE B 1 225 ? -10.32 11.375 7.672 1 98.81 225 PHE B CA 1
ATOM 7832 C C . PHE B 1 225 ? -9.789 12.766 8 1 98.81 225 PHE B C 1
ATOM 7834 O O . PHE B 1 225 ? -10.398 13.5 8.781 1 98.81 225 PHE B O 1
ATOM 7841 N N . CYS B 1 226 ? -8.672 13.156 7.402 1 98.5 226 CYS B N 1
ATOM 7842 C CA . CYS B 1 226 ? -7.945 14.367 7.766 1 98.5 226 CYS B CA 1
ATOM 7843 C C . CYS B 1 226 ? -7.684 15.234 6.539 1 98.5 226 CYS B C 1
ATOM 7845 O O . CYS B 1 226 ? -6.586 15.203 5.977 1 98.5 226 CYS B O 1
ATOM 7847 N N . PRO B 1 227 ? -8.617 16.109 6.258 1 96.62 227 PRO B N 1
ATOM 7848 C CA . PRO B 1 227 ? -8.344 16.984 5.117 1 96.62 227 PRO B CA 1
ATOM 7849 C C . PRO B 1 227 ? -7.137 17.891 5.34 1 96.62 227 PRO B C 1
ATOM 7851 O O . PRO B 1 227 ? -6.77 18.172 6.484 1 96.62 227 PRO B O 1
ATOM 7854 N N . GLY B 1 228 ? -6.473 18.328 4.316 1 94.69 228 GLY B N 1
ATOM 7855 C CA . GLY B 1 228 ? -5.406 19.312 4.422 1 94.69 228 GLY B CA 1
ATOM 7856 C C . GLY B 1 228 ? -5.918 20.719 4.625 1 94.69 228 GLY B C 1
ATOM 7857 O O . GLY B 1 228 ? -5.133 21.641 4.848 1 94.69 228 GLY B O 1
ATOM 7858 N N . CYS B 1 229 ? -7.191 20.891 4.785 1 97.12 229 CYS B N 1
ATOM 7859 C CA . CYS B 1 229 ? -7.863 22.188 4.805 1 97.12 229 CYS B CA 1
ATOM 7860 C C . CYS B 1 229 ? -7.676 22.875 6.152 1 97.12 229 CYS B C 1
ATOM 7862 O O . CYS B 1 229 ? -7.77 22.234 7.199 1 97.12 229 CYS B O 1
ATOM 7864 N N . GLY B 1 230 ? -7.527 24.125 6.176 1 97 230 GLY B N 1
ATOM 7865 C CA . GLY B 1 230 ? -7.254 25.047 7.27 1 97 230 GLY B CA 1
ATOM 7866 C C . GLY B 1 230 ? -5.777 25.328 7.457 1 97 230 GLY B C 1
ATOM 7867 O O . GLY B 1 230 ? -5.406 26.375 7.996 1 97 230 GLY B O 1
ATOM 7868 N N . HIS B 1 231 ? -5.051 24.328 7.148 1 97.31 231 HIS B N 1
ATOM 7869 C CA . HIS B 1 231 ? -3.604 24.531 7.137 1 97.31 231 HIS B CA 1
ATOM 7870 C C . HIS B 1 231 ? -3.148 25.219 5.855 1 97.31 231 HIS B C 1
ATOM 7872 O O . HIS B 1 231 ? -3.727 25 4.789 1 97.31 231 HIS B O 1
ATOM 7878 N N . ALA B 1 232 ? -2.062 26.094 5.918 1 96.12 232 ALA B N 1
ATOM 7879 C CA . ALA B 1 232 ? -1.448 26.656 4.719 1 96.12 232 ALA B CA 1
ATOM 7880 C C . ALA B 1 232 ? -0.854 25.562 3.842 1 96.12 232 ALA B C 1
ATOM 7882 O O . ALA B 1 232 ? -0.444 24.516 4.34 1 96.12 232 ALA B O 1
ATOM 7883 N N . PRO B 1 233 ? -0.819 25.688 2.637 1 96.81 233 PRO B N 1
ATOM 7884 C CA . PRO B 1 233 ? -1.335 26.859 1.921 1 96.81 233 PRO B CA 1
ATOM 7885 C C . PRO B 1 233 ? -2.857 26.859 1.81 1 96.81 233 PRO B C 1
ATOM 7887 O O . PRO B 1 233 ? -3.463 25.797 1.593 1 96.81 233 PRO B O 1
ATOM 7890 N N . HIS B 1 234 ? -3.375 28.078 1.991 1 98.5 234 HIS B N 1
ATOM 7891 C CA . HIS B 1 234 ? -4.816 28.219 1.824 1 98.5 234 HIS B CA 1
ATOM 7892 C C . HIS B 1 234 ? -5.199 28.266 0.349 1 98.5 234 HIS B C 1
ATOM 7894 O O . HIS B 1 234 ? -5.094 29.312 -0.294 1 98.5 234 HIS B O 1
ATOM 7900 N N . HIS B 1 235 ? -5.719 27.109 -0.171 1 98.38 235 HIS B N 1
ATOM 7901 C CA . HIS B 1 235 ? -6.02 26.953 -1.59 1 98.38 235 HIS B CA 1
ATOM 7902 C C . HIS B 1 235 ? -7.492 26.625 -1.81 1 98.38 235 HIS B C 1
ATOM 7904 O O . HIS B 1 235 ? -8.031 25.719 -1.179 1 98.38 235 HIS B O 1
ATOM 7910 N N . VAL B 1 236 ? -8.086 27.375 -2.699 1 98.69 236 VAL B N 1
ATOM 7911 C CA . VAL B 1 236 ? -9.469 27.109 -3.059 1 98.69 236 VAL B CA 1
ATOM 7912 C C . VAL B 1 236 ? -9.789 27.75 -4.402 1 98.69 236 VAL B C 1
ATOM 7914 O O . VAL B 1 236 ? -9.109 28.688 -4.832 1 98.69 236 VAL B O 1
ATOM 7917 N N . PHE B 1 237 ? -10.805 27.281 -5.07 1 98.44 237 PHE B N 1
ATOM 7918 C CA . PHE B 1 237 ? -11.305 27.906 -6.293 1 98.44 237 PHE B CA 1
ATOM 7919 C C . PHE B 1 237 ? -11.773 29.328 -6.027 1 98.44 237 PHE B C 1
ATOM 7921 O O . PHE B 1 237 ? -12.383 29.609 -4.992 1 98.44 237 PHE B O 1
ATOM 7928 N N . LYS B 1 238 ? -11.531 30.203 -6.961 1 98.06 238 LYS B N 1
ATOM 7929 C CA . LYS B 1 238 ? -11.828 31.625 -6.816 1 98.06 238 LYS B CA 1
ATOM 7930 C C . LYS B 1 238 ? -13.305 31.844 -6.488 1 98.06 238 LYS B C 1
ATOM 7932 O O . LYS B 1 238 ? -13.641 32.719 -5.672 1 98.06 238 LYS B O 1
ATOM 7937 N N . ASP B 1 239 ? -14.172 31.062 -7.066 1 98.25 239 ASP B N 1
ATOM 7938 C CA . ASP B 1 239 ? -15.609 31.234 -6.875 1 98.25 239 ASP B CA 1
ATOM 7939 C C . ASP B 1 239 ? -16 30.984 -5.422 1 98.25 239 ASP B C 1
ATOM 7941 O O . ASP B 1 239 ? -16.938 31.625 -4.91 1 98.25 239 ASP B O 1
ATOM 7945 N N . TRP B 1 240 ? -15.367 30.109 -4.77 1 98.69 240 TRP B N 1
ATOM 7946 C CA . TRP B 1 240 ? -15.664 29.828 -3.371 1 98.69 240 TRP B CA 1
ATOM 7947 C C . TRP B 1 240 ? -15.195 30.953 -2.467 1 98.69 240 TRP B C 1
ATOM 7949 O O . TRP B 1 240 ? -15.867 31.312 -1.494 1 98.69 240 TRP B O 1
ATOM 7959 N N . ALA B 1 241 ? -14.039 31.516 -2.73 1 98.69 241 ALA B N 1
ATOM 7960 C CA . ALA B 1 241 ? -13.586 32.688 -2 1 98.69 241 ALA B CA 1
ATOM 7961 C C . ALA B 1 241 ? -14.523 33.875 -2.223 1 98.69 241 ALA B C 1
ATOM 7963 O O . ALA B 1 241 ? -14.844 34.625 -1.282 1 98.69 241 ALA B O 1
ATOM 7964 N N . ASP B 1 242 ? -15 34.031 -3.449 1 98.62 242 ASP B N 1
ATOM 7965 C CA . ASP B 1 242 ? -15.828 35.156 -3.832 1 98.62 242 ASP B CA 1
ATOM 7966 C C . ASP B 1 242 ? -17.188 35.125 -3.133 1 98.62 242 ASP B C 1
ATOM 7968 O O . ASP B 1 242 ? -17.844 36.156 -2.971 1 98.62 242 ASP B O 1
ATOM 7972 N N . ARG B 1 243 ? -17.594 34 -2.736 1 98.38 243 ARG B N 1
ATOM 7973 C CA . ARG B 1 243 ? -18.844 33.875 -1.996 1 98.38 243 ARG B CA 1
ATOM 7974 C C . ARG B 1 243 ? -18.797 34.625 -0.682 1 98.38 243 ARG B C 1
ATOM 7976 O O . ARG B 1 243 ? -19.828 34.938 -0.092 1 98.38 243 ARG B O 1
ATOM 7983 N N . TYR B 1 244 ? -17.688 34.969 -0.242 1 98.62 244 TYR B N 1
ATOM 7984 C CA . TYR B 1 244 ? -17.547 35.625 1.054 1 98.62 244 TYR B CA 1
ATOM 7985 C C . TYR B 1 244 ? -17.219 37.125 0.885 1 98.62 244 TYR B C 1
ATOM 7987 O O . TYR B 1 244 ? -16.844 37.781 1.848 1 98.62 244 TYR B O 1
ATOM 7995 N N . ARG B 1 245 ? -17.328 37.625 -0.354 1 97.88 245 ARG B N 1
ATOM 7996 C CA . ARG B 1 245 ? -17.094 39.031 -0.585 1 97.88 245 ARG B CA 1
ATOM 7997 C C . ARG B 1 245 ? -17.953 39.875 0.348 1 97.88 245 ARG B C 1
ATOM 7999 O O . ARG B 1 245 ? -19.156 39.688 0.438 1 97.88 245 ARG B O 1
ATOM 8006 N N . GLY B 1 246 ? -17.266 40.719 1.064 1 97.25 246 GLY B N 1
ATOM 8007 C CA . GLY B 1 246 ? -17.938 41.688 1.932 1 97.25 246 GLY B CA 1
ATOM 8008 C C . GLY B 1 246 ? -18.125 41.156 3.35 1 97.25 246 GLY B C 1
ATOM 8009 O O . GLY B 1 246 ? -18.391 41.938 4.266 1 97.25 246 GLY B O 1
ATOM 8010 N N . ARG B 1 247 ? -17.953 39.938 3.611 1 97.56 247 ARG B N 1
ATOM 8011 C CA . ARG B 1 247 ? -18.25 39.312 4.895 1 97.56 247 ARG B CA 1
ATOM 8012 C C . ARG B 1 247 ? -17.25 39.75 5.965 1 97.56 247 ARG B C 1
ATOM 8014 O O . ARG B 1 247 ? -17.578 39.75 7.156 1 97.56 247 ARG B O 1
ATOM 8021 N N . PHE B 1 248 ? -16.031 40.156 5.543 1 98.56 248 PHE B N 1
ATOM 8022 C CA . PHE B 1 248 ? -14.953 40.375 6.504 1 98.56 248 PHE B CA 1
ATOM 8023 C C . PHE B 1 248 ? -14.508 41.844 6.465 1 98.56 248 PHE B C 1
ATOM 8025 O O . PHE B 1 248 ? -13.461 42.188 7.008 1 98.56 248 PHE B O 1
ATOM 8032 N N . ASP B 1 249 ? -15.297 42.688 5.855 1 98 249 ASP B N 1
ATOM 8033 C CA . ASP B 1 249 ? -14.938 44.094 5.598 1 98 249 ASP B CA 1
ATOM 8034 C C . ASP B 1 249 ? -14.789 44.875 6.902 1 98 249 ASP B C 1
ATOM 8036 O O . ASP B 1 249 ? -14.031 45.844 6.977 1 98 249 ASP B O 1
ATOM 8040 N N . GLU B 1 250 ? -15.523 44.406 7.895 1 97.31 250 GLU B N 1
ATOM 8041 C CA . GLU B 1 250 ? -15.555 45.156 9.141 1 97.31 250 GLU B CA 1
ATOM 8042 C C . GLU B 1 250 ? -14.289 44.938 9.953 1 97.31 250 GLU B C 1
ATOM 8044 O O . GLU B 1 250 ? -14.039 45.625 10.938 1 97.31 250 GLU B O 1
ATOM 8049 N N . GLY B 1 251 ? -13.5 43.906 9.602 1 98 251 GLY B N 1
ATOM 8050 C CA . GLY B 1 251 ? -12.227 43.656 10.266 1 98 251 GLY B CA 1
ATOM 8051 C C . GLY B 1 251 ? -12.312 42.625 11.367 1 98 251 GLY B C 1
ATOM 8052 O O . GLY B 1 251 ? -13.406 42.25 11.805 1 98 251 GLY B O 1
ATOM 8053 N N . TYR B 1 252 ? -11.109 42.156 11.727 1 98.31 252 TYR B N 1
ATOM 8054 C CA . TYR B 1 252 ? -11.062 41 12.617 1 98.31 252 TYR B CA 1
ATOM 8055 C C . TYR B 1 252 ? -11.5 41.375 14.023 1 98.31 252 TYR B C 1
ATOM 8057 O O . TYR B 1 252 ? -12.117 40.562 14.727 1 98.31 252 TYR B O 1
ATOM 8065 N N . GLU B 1 253 ? -11.312 42.594 14.516 1 97.81 253 GLU B N 1
ATOM 8066 C CA . GLU B 1 253 ? -11.797 42.969 15.844 1 97.81 253 GLU B CA 1
ATOM 8067 C C . GLU B 1 253 ? -13.32 43 15.883 1 97.81 253 GLU B C 1
ATOM 8069 O O . GLU B 1 253 ? -13.93 42.5 16.828 1 97.81 253 GLU B O 1
ATOM 8074 N N . ALA B 1 254 ? -13.914 43.594 14.906 1 97.75 254 ALA B N 1
ATOM 8075 C CA . ALA B 1 254 ? -15.375 43.688 14.844 1 97.75 254 ALA B CA 1
ATOM 8076 C C . ALA B 1 254 ? -16 42.281 14.703 1 97.75 254 ALA B C 1
ATOM 8078 O O . ALA B 1 254 ? -17.062 42.031 15.289 1 97.75 254 ALA B O 1
ATOM 8079 N N . ILE B 1 255 ? -15.445 41.5 13.938 1 97.69 255 ILE B N 1
ATOM 8080 C CA . ILE B 1 255 ? -15.992 40.188 13.688 1 97.69 255 ILE B CA 1
ATOM 8081 C C . ILE B 1 255 ? -16 39.375 14.977 1 97.69 255 ILE B C 1
ATOM 8083 O O . ILE B 1 255 ? -16.922 38.594 15.219 1 97.69 255 ILE B O 1
ATOM 8087 N N . ARG B 1 256 ? -15.055 39.531 15.828 1 98.62 256 ARG B N 1
ATOM 8088 C CA . ARG B 1 256 ? -14.977 38.781 17.094 1 98.62 256 ARG B CA 1
ATOM 8089 C C . ARG B 1 256 ? -16.203 39.094 17.953 1 98.62 256 ARG B C 1
ATOM 8091 O O . ARG B 1 256 ? -16.688 38.188 18.656 1 98.62 256 ARG B O 1
ATOM 8098 N N . VAL B 1 257 ? -16.672 40.312 17.922 1 98.38 257 VAL B N 1
ATOM 8099 C CA . VAL B 1 257 ? -17.859 40.688 18.672 1 98.38 257 VAL B CA 1
ATOM 8100 C C . VAL B 1 257 ? -19.062 39.875 18.219 1 98.38 257 VAL B C 1
ATOM 8102 O O . VAL B 1 257 ? -19.812 39.344 19.047 1 98.38 257 VAL B O 1
ATOM 8105 N N . GLY B 1 258 ? -19.188 39.75 16.906 1 98.12 258 GLY B N 1
ATOM 8106 C CA . GLY B 1 258 ? -20.266 38.969 16.359 1 98.12 258 GLY B CA 1
ATOM 8107 C C . GLY B 1 258 ? -20.141 37.5 16.688 1 98.12 258 GLY B C 1
ATOM 8108 O O . GLY B 1 258 ? -21.141 36.844 17 1 98.12 258 GLY B O 1
ATOM 8109 N N . ILE B 1 259 ? -18.953 36.969 16.641 1 98.69 259 ILE B N 1
ATOM 8110 C CA . ILE B 1 259 ? -18.719 35.562 16.938 1 98.69 259 ILE B CA 1
ATOM 8111 C C . ILE B 1 259 ? -19.094 35.281 18.375 1 98.69 259 ILE B C 1
ATOM 8113 O O . ILE B 1 259 ? -19.828 34.312 18.656 1 98.69 259 ILE B O 1
ATOM 8117 N N . LEU B 1 260 ? -18.625 36.094 19.312 1 98.62 260 LEU B N 1
ATOM 8118 C CA . LEU B 1 260 ? -18.938 35.875 20.734 1 98.62 260 LEU B CA 1
ATOM 8119 C C . LEU B 1 260 ? -20.438 35.938 20.969 1 98.62 260 LEU B C 1
ATOM 8121 O O . LEU B 1 260 ? -20.984 35.156 21.75 1 98.62 260 LEU B O 1
ATOM 8125 N N . ALA B 1 261 ? -21.094 36.906 20.359 1 98.5 261 ALA B N 1
ATOM 8126 C CA . ALA B 1 261 ? -22.547 37.031 20.5 1 98.5 261 ALA B CA 1
ATOM 8127 C C . ALA B 1 261 ? -23.25 35.75 20.062 1 98.5 261 ALA B C 1
ATOM 8129 O O . ALA B 1 261 ? -24.188 35.312 20.734 1 98.5 261 ALA B O 1
ATOM 8130 N N . ASN B 1 262 ? -22.812 35.25 18.984 1 98.44 262 ASN B N 1
ATOM 8131 C CA . ASN B 1 262 ? -23.375 33.969 18.516 1 98.44 262 ASN B CA 1
ATOM 8132 C C . ASN B 1 262 ? -23.094 32.844 19.484 1 98.44 262 ASN B C 1
ATOM 8134 O O . ASN B 1 262 ? -23.969 32 19.75 1 98.44 262 ASN B O 1
ATOM 8138 N N . GLN B 1 263 ? -21.859 32.75 19.953 1 98.56 263 GLN B N 1
ATOM 8139 C CA . GLN B 1 263 ? -21.453 31.703 20.875 1 98.56 263 GLN B CA 1
ATOM 8140 C C . GLN B 1 263 ? -22.297 31.75 22.156 1 98.56 263 GLN B C 1
ATOM 8142 O O . GLN B 1 263 ? -22.703 30.703 22.672 1 98.56 263 GLN B O 1
ATOM 8147 N N . LYS B 1 264 ? -22.609 32.969 22.641 1 98 264 LYS B N 1
ATOM 8148 C CA . LYS B 1 264 ? -23.469 33.125 23.812 1 98 264 LYS B CA 1
ATOM 8149 C C . LYS B 1 264 ? -24.906 32.688 23.484 1 98 264 LYS B C 1
ATOM 8151 O O . LYS B 1 264 ? -25.516 31.953 24.266 1 98 264 LYS B O 1
ATOM 8156 N N . ARG B 1 265 ? -25.359 33.094 22.375 1 97.94 265 ARG B N 1
ATOM 8157 C CA . ARG B 1 265 ? -26.719 32.75 21.953 1 97.94 265 ARG B CA 1
ATOM 8158 C C . ARG B 1 265 ? -26.891 31.234 21.828 1 97.94 265 ARG B C 1
ATOM 8160 O O . ARG B 1 265 ? -27.953 30.688 22.141 1 97.94 265 ARG B O 1
ATOM 8167 N N . MET B 1 266 ? -25.844 30.578 21.438 1 97.44 266 MET B N 1
ATOM 8168 C CA . MET B 1 266 ? -25.891 29.141 21.172 1 97.44 266 MET B CA 1
ATOM 8169 C C . MET B 1 266 ? -25.672 28.344 22.453 1 97.44 266 MET B C 1
ATOM 8171 O O . MET B 1 266 ? -25.781 27.125 22.469 1 97.44 266 MET B O 1
ATOM 8175 N N . GLY B 1 267 ? -25.328 29 23.484 1 96.75 267 GLY B N 1
ATOM 8176 C CA . GLY B 1 267 ? -25.109 28.328 24.75 1 96.75 267 GLY B CA 1
ATOM 8177 C C . GLY B 1 267 ? -23.734 27.703 24.875 1 96.75 267 GLY B C 1
ATOM 8178 O O . GLY B 1 267 ? -23.5 26.875 25.75 1 96.75 267 GLY B O 1
ATOM 8179 N N . LEU B 1 268 ? -22.812 28.062 24 1 97.62 268 LEU B N 1
ATOM 8180 C CA . LEU B 1 268 ? -21.469 27.5 24.031 1 97.62 268 LEU B CA 1
ATOM 8181 C C . LEU B 1 268 ? -20.641 28.141 25.141 1 97.62 268 LEU B C 1
ATOM 8183 O O . LEU B 1 268 ? -19.766 27.484 25.719 1 97.62 268 LEU B O 1
ATOM 8187 N N . LEU B 1 269 ? -20.875 29.453 25.359 1 97 269 LEU B N 1
ATOM 8188 C CA . LEU B 1 269 ? -20.094 30.219 26.328 1 97 269 LEU B CA 1
ATOM 8189 C C . LEU B 1 269 ? -21.016 31.016 27.25 1 97 269 LEU B C 1
ATOM 8191 O O . LEU B 1 269 ? -22.156 31.344 26.875 1 97 269 LEU B O 1
ATOM 8195 N N . PRO B 1 270 ? -20.547 31.359 28.406 1 95.19 270 PRO B N 1
ATOM 8196 C CA . PRO B 1 270 ? -21.375 32.094 29.375 1 95.19 270 PRO B CA 1
ATOM 8197 C C . PRO B 1 270 ? -21.719 33.5 28.875 1 95.19 270 PRO B C 1
ATOM 8199 O O . PRO B 1 270 ? -20.922 34.125 28.172 1 95.19 270 PRO B O 1
ATOM 8202 N N . GLN B 1 271 ? -22.812 34.031 29.422 1 95.56 271 GLN B N 1
ATOM 8203 C CA . GLN B 1 271 ? -23.344 35.281 28.969 1 95.56 271 GLN B CA 1
ATOM 8204 C C . GLN B 1 271 ? -22.469 36.469 29.422 1 95.56 271 GLN B C 1
ATOM 8206 O O . GLN B 1 271 ? -22.422 37.5 28.766 1 95.56 271 GLN B O 1
ATOM 8211 N N . ASP B 1 272 ? -21.734 36.375 30.438 1 95.12 272 ASP B N 1
ATOM 8212 C CA . ASP B 1 272 ? -20.969 37.469 31 1 95.12 272 ASP B CA 1
ATOM 8213 C C . ASP B 1 272 ? -19.531 37.438 30.516 1 95.12 272 ASP B C 1
ATOM 8215 O O . ASP B 1 272 ? -18.703 38.25 30.922 1 95.12 272 ASP B O 1
ATOM 8219 N N . LEU B 1 273 ? -19.25 36.5 29.688 1 96.19 273 LEU B N 1
ATOM 8220 C CA . LEU B 1 273 ? -17.875 36.406 29.172 1 96.19 273 LEU B CA 1
ATOM 8221 C C . LEU B 1 273 ? -17.547 37.594 28.297 1 96.19 273 LEU B C 1
ATOM 8223 O O . LEU B 1 273 ? -18.391 38.062 27.531 1 96.19 273 LEU B O 1
ATOM 8227 N N . GLU B 1 274 ? -16.312 38.125 28.422 1 96.25 274 GLU B N 1
ATOM 8228 C CA . GLU B 1 274 ? -15.836 39.219 27.609 1 96.25 274 GLU B CA 1
ATOM 8229 C C . GLU B 1 274 ? -14.711 38.781 26.672 1 96.25 274 GLU B C 1
ATOM 8231 O O . GLU B 1 274 ? -14.023 37.812 26.953 1 96.25 274 GLU B O 1
ATOM 8236 N N . LEU B 1 275 ? -14.547 39.562 25.609 1 97.44 275 LEU B N 1
ATOM 8237 C CA . LEU B 1 275 ? -13.492 39.281 24.641 1 97.44 275 LEU B CA 1
ATOM 8238 C C . LEU B 1 275 ? -12.117 39.531 25.234 1 97.44 275 LEU B C 1
ATOM 8240 O O . LEU B 1 275 ? -11.93 40.5 25.984 1 97.44 275 LEU B O 1
ATOM 8244 N N . SER B 1 276 ? -11.219 38.625 24.969 1 94.94 276 SER B N 1
ATOM 8245 C CA . SER B 1 276 ? -9.828 38.938 25.266 1 94.94 276 SER B CA 1
ATOM 8246 C C . SER B 1 276 ? -9.352 40.125 24.438 1 94.94 276 SER B C 1
ATOM 8248 O O . SER B 1 276 ? -9.766 40.312 23.297 1 94.94 276 SER B O 1
ATOM 8250 N N . PRO B 1 277 ? -8.453 40.938 24.969 1 95.19 277 PRO B N 1
ATOM 8251 C CA . PRO B 1 277 ? -7.965 42.094 24.219 1 95.19 277 PRO B CA 1
ATOM 8252 C C . PRO B 1 277 ? -6.965 41.719 23.141 1 95.19 277 PRO B C 1
ATOM 8254 O O . PRO B 1 277 ? -6.414 40.594 23.156 1 95.19 277 PRO B O 1
ATOM 8257 N N . ILE B 1 278 ? -6.867 42.625 22.125 1 96.62 278 ILE B N 1
ATOM 8258 C CA . ILE B 1 278 ? -5.805 42.5 21.141 1 96.62 278 ILE B CA 1
ATOM 8259 C C . ILE B 1 278 ? -4.445 42.656 21.812 1 96.62 278 ILE B C 1
ATOM 8261 O O . ILE B 1 278 ? -4.258 43.531 22.656 1 96.62 278 ILE B O 1
ATOM 8265 N N . ASN B 1 279 ? -3.555 41.781 21.578 1 97.31 279 ASN B N 1
ATOM 8266 C CA . ASN B 1 279 ? -2.199 41.875 22.109 1 97.31 279 ASN B CA 1
ATOM 8267 C C . ASN B 1 279 ? -2.205 42.031 23.625 1 97.31 279 ASN B C 1
ATOM 8269 O O . ASN B 1 279 ? -1.71 43.031 24.156 1 97.31 279 ASN B O 1
ATOM 8273 N N . PRO B 1 280 ? -2.678 41.094 24.297 1 96.69 280 PRO B N 1
ATOM 8274 C CA . PRO B 1 280 ? -3.025 41.219 25.719 1 96.69 280 PRO B CA 1
ATOM 8275 C C . PRO B 1 280 ? -1.808 41.469 26.594 1 96.69 280 PRO B C 1
ATOM 8277 O O . PRO B 1 280 ? -1.949 41.938 27.734 1 96.69 280 PRO B O 1
ATOM 8280 N N . HIS B 1 281 ? -0.645 41.25 26.203 1 96 281 HIS B N 1
ATOM 8281 C CA . HIS B 1 281 ? 0.511 41.406 27.078 1 96 281 HIS B CA 1
ATOM 8282 C C . HIS B 1 281 ? 1.388 42.562 26.656 1 96 281 HIS B C 1
ATOM 8284 O O . HIS B 1 281 ? 2.516 42.719 27.125 1 96 281 HIS B O 1
ATOM 8290 N N . GLY B 1 282 ? 0.984 43.344 25.641 1 95.25 282 GLY B N 1
ATOM 8291 C CA . GLY B 1 282 ? 1.692 44.531 25.219 1 95.25 282 GLY B CA 1
ATOM 8292 C C . GLY B 1 282 ? 2.531 44.312 23.969 1 95.25 282 GLY B C 1
ATOM 8293 O O . GLY B 1 282 ? 3.385 45.156 23.641 1 95.25 282 GLY B O 1
ATOM 8294 N N . GLU B 1 283 ? 2.27 43.312 23.234 1 94.25 283 GLU B N 1
ATOM 8295 C CA . GLU B 1 283 ? 2.957 43.031 21.969 1 94.25 283 GLU B CA 1
ATOM 8296 C C . GLU B 1 283 ? 2.746 44.188 20.984 1 94.25 283 GLU B C 1
ATOM 8298 O O . GLU B 1 283 ? 1.689 44.812 20.969 1 94.25 283 GLU B O 1
ATOM 8303 N N . PRO B 1 284 ? 3.705 44.406 20.156 1 94.31 284 PRO B N 1
ATOM 8304 C CA . PRO B 1 284 ? 4.973 43.688 20.078 1 94.31 284 PRO B CA 1
ATOM 8305 C C . PRO B 1 284 ? 6.059 44.281 20.969 1 94.31 284 PRO B C 1
ATOM 8307 O O . PRO B 1 284 ? 7.219 43.844 20.891 1 94.31 284 PRO B O 1
ATOM 8310 N N . ASP B 1 285 ? 5.727 45.25 21.828 1 94.38 285 ASP B N 1
ATOM 8311 C CA . ASP B 1 285 ? 6.742 46.031 22.531 1 94.38 285 ASP B CA 1
ATOM 8312 C C . ASP B 1 285 ? 7.195 45.344 23.812 1 94.38 285 ASP B C 1
ATOM 8314 O O . ASP B 1 285 ? 8.25 45.656 24.359 1 94.38 285 ASP B O 1
ATOM 8318 N N . VAL B 1 286 ? 6.402 44.469 24.266 1 94.38 286 VAL B N 1
ATOM 8319 C CA . VAL B 1 286 ? 6.75 43.75 25.484 1 94.38 286 VAL B CA 1
ATOM 8320 C C . VAL B 1 286 ? 8.031 42.938 25.266 1 94.38 286 VAL B C 1
ATOM 8322 O O . VAL B 1 286 ? 8.273 42.438 24.156 1 94.38 286 VAL B O 1
ATOM 8325 N N . THR B 1 287 ? 8.867 42.812 26.297 1 93.69 287 THR B N 1
ATOM 8326 C CA . THR B 1 287 ? 10.117 42.062 26.203 1 93.69 287 THR B CA 1
ATOM 8327 C C . THR B 1 287 ? 10.141 40.938 27.234 1 93.69 287 THR B C 1
ATOM 8329 O O . THR B 1 287 ? 9.375 40.969 28.203 1 93.69 287 THR B O 1
ATOM 8332 N N . GLY B 1 288 ? 10.844 39.969 26.969 1 89.75 288 GLY B N 1
ATOM 8333 C CA . GLY B 1 288 ? 11.078 38.875 27.891 1 89.75 288 GLY B CA 1
ATOM 8334 C C . GLY B 1 288 ? 12.234 39.125 28.844 1 89.75 288 GLY B C 1
ATOM 8335 O O . GLY B 1 288 ? 12.648 40.281 29.031 1 89.75 288 GLY B O 1
ATOM 8336 N N . PRO B 1 289 ? 12.656 38 29.422 1 87.56 289 PRO B N 1
ATOM 8337 C CA . PRO B 1 289 ? 13.836 38.156 30.281 1 87.56 289 PRO B CA 1
ATOM 8338 C C . PRO B 1 289 ? 15.008 38.781 29.562 1 87.56 289 PRO B C 1
ATOM 8340 O O . PRO B 1 289 ? 15.227 38.531 28.375 1 87.56 289 PRO B O 1
ATOM 8343 N N . ASP B 1 290 ? 15.852 39.594 30.25 1 87.69 290 ASP B N 1
ATOM 8344 C CA . ASP B 1 290 ? 17.062 40.25 29.75 1 87.69 290 ASP B CA 1
ATOM 8345 C C . ASP B 1 290 ? 16.734 41.188 28.594 1 87.69 290 ASP B C 1
ATOM 8347 O O . ASP B 1 290 ? 17.609 41.5 27.781 1 87.69 290 ASP B O 1
ATOM 8351 N N . GLY B 1 291 ? 15.492 41.438 28.359 1 91 291 GLY B N 1
ATOM 8352 C CA . GLY B 1 291 ? 15.094 42.406 27.359 1 91 291 GLY B CA 1
ATOM 8353 C C . GLY B 1 291 ? 14.891 41.812 25.984 1 91 291 GLY B C 1
ATOM 8354 O O . GLY B 1 291 ? 14.82 42.531 25 1 91 291 GLY B O 1
ATOM 8355 N N . ARG B 1 292 ? 14.789 40.531 25.953 1 91.5 292 ARG B N 1
ATOM 8356 C CA . ARG B 1 292 ? 14.594 39.875 24.672 1 91.5 292 ARG B CA 1
ATOM 8357 C C . ARG B 1 292 ? 13.258 40.25 24.047 1 91.5 292 ARG B C 1
ATOM 8359 O O . ARG B 1 292 ? 12.227 40.281 24.719 1 91.5 292 ARG B O 1
ATOM 8366 N N . ALA B 1 293 ? 13.352 40.531 22.797 1 93.94 293 ALA B N 1
ATOM 8367 C CA . ALA B 1 293 ? 12.188 41.062 22.078 1 93.94 293 ALA B CA 1
ATOM 8368 C C . ALA B 1 293 ? 11.125 39.969 21.922 1 93.94 293 ALA B C 1
ATOM 8370 O O . ALA B 1 293 ? 11.453 38.781 21.828 1 93.94 293 ALA B O 1
ATOM 8371 N N . TRP B 1 294 ? 9.844 40.406 21.906 1 94.56 294 TRP B N 1
ATOM 8372 C CA . TRP B 1 294 ? 8.742 39.531 21.484 1 94.56 294 TRP B CA 1
ATOM 8373 C C . TRP B 1 294 ? 8.93 39.125 20.031 1 94.56 294 TRP B C 1
ATOM 8375 O O . TRP B 1 294 ? 9.406 39.875 19.203 1 94.56 294 TRP B O 1
ATOM 8385 N N . PRO B 1 295 ? 8.617 37.844 19.688 1 92.19 295 PRO B N 1
ATOM 8386 C CA . PRO B 1 295 ? 8.773 37.438 18.297 1 92.19 295 PRO B CA 1
ATOM 8387 C C . PRO B 1 295 ? 8.008 38.312 17.312 1 92.19 295 PRO B C 1
ATOM 8389 O O . PRO B 1 295 ? 6.812 38.562 17.5 1 92.19 295 PRO B O 1
ATOM 8392 N N . ALA B 1 296 ? 8.672 38.719 16.25 1 89.56 296 ALA B N 1
ATOM 8393 C CA . ALA B 1 296 ? 8.117 39.656 15.289 1 89.56 296 ALA B CA 1
ATOM 8394 C C . ALA B 1 296 ? 6.934 39.062 14.539 1 89.56 296 ALA B C 1
ATOM 8396 O O . ALA B 1 296 ? 6.109 39.781 13.977 1 89.56 296 ALA B O 1
ATOM 8397 N N . LEU B 1 297 ? 6.852 37.781 14.664 1 89.5 297 LEU B N 1
ATOM 8398 C CA . LEU B 1 297 ? 5.812 37.062 13.922 1 89.5 297 LEU B CA 1
ATOM 8399 C C . LEU B 1 297 ? 4.516 37 14.727 1 89.5 297 LEU B C 1
ATOM 8401 O O . LEU B 1 297 ? 3.455 36.719 14.18 1 89.5 297 LEU B O 1
ATOM 8405 N N . ASP B 1 298 ? 4.562 37.406 15.953 1 94.19 298 ASP B N 1
ATOM 8406 C CA . ASP B 1 298 ? 3.455 37 16.812 1 94.19 298 ASP B CA 1
ATOM 8407 C C . ASP B 1 298 ? 2.807 38.219 17.469 1 94.19 298 ASP B C 1
ATOM 8409 O O . ASP B 1 298 ? 2.809 38.344 18.703 1 94.19 298 ASP B O 1
ATOM 8413 N N . PHE B 1 299 ? 2.273 39 16.828 1 96.75 299 PHE B N 1
ATOM 8414 C CA . PHE B 1 299 ? 1.41 40.062 17.312 1 96.75 299 PHE B CA 1
ATOM 8415 C C . PHE B 1 299 ? 0.361 40.438 16.266 1 96.75 299 PHE B C 1
ATOM 8417 O O . PHE B 1 299 ? 0.44 40 15.117 1 96.75 299 PHE B O 1
ATOM 8424 N N . VAL B 1 300 ? -0.677 41.125 16.625 1 98.19 300 VAL B N 1
ATOM 8425 C CA . VAL B 1 300 ? -1.758 41.531 15.734 1 98.19 300 VAL B CA 1
ATOM 8426 C C . VAL B 1 300 ? -1.703 43.031 15.523 1 98.19 300 VAL B C 1
ATOM 8428 O O . VAL B 1 300 ? -1.627 43.812 16.484 1 98.19 300 VAL B O 1
ATOM 8431 N N . ARG B 1 301 ? -1.719 43.469 14.289 1 97.88 301 ARG B N 1
ATOM 8432 C CA . ARG B 1 301 ? -1.836 44.875 13.992 1 97.88 301 ARG B CA 1
ATOM 8433 C C . ARG B 1 301 ? -3.275 45.344 14.156 1 97.88 301 ARG B C 1
ATOM 8435 O O . ARG B 1 301 ? -4.199 44.75 13.602 1 97.88 301 ARG B O 1
ATOM 8442 N N . PRO B 1 302 ? -3.463 46.438 14.914 1 98.06 302 PRO B N 1
ATOM 8443 C CA . PRO B 1 302 ? -4.832 46.938 15.062 1 98.06 302 PRO B CA 1
ATOM 8444 C C . PRO B 1 302 ? -5.465 47.312 13.734 1 98.06 302 PRO B C 1
ATOM 8446 O O . PRO B 1 302 ? -4.82 47.969 12.898 1 98.06 302 PRO B O 1
ATOM 8449 N N . TRP B 1 303 ? -6.691 46.969 13.539 1 98.25 303 TRP B N 1
ATOM 8450 C CA . TRP B 1 303 ? -7.395 47.125 12.273 1 98.25 303 TRP B CA 1
ATOM 8451 C C . TRP B 1 303 ? -7.414 48.594 11.852 1 98.25 303 TRP B C 1
ATOM 8453 O O . TRP B 1 303 ? -7.211 48.906 10.68 1 98.25 303 TRP B O 1
ATOM 8463 N N . ASP B 1 304 ? -7.648 49.469 12.781 1 96.94 304 ASP B N 1
ATOM 8464 C CA . ASP B 1 304 ? -7.793 50.906 12.484 1 96.94 304 ASP B CA 1
ATOM 8465 C C . ASP B 1 304 ? -6.457 51.531 12.094 1 96.94 304 ASP B C 1
ATOM 8467 O O . ASP B 1 304 ? -6.418 52.625 11.523 1 96.94 304 ASP B O 1
ATOM 8471 N N . SER B 1 305 ? -5.359 50.812 12.383 1 97.62 305 SER B N 1
ATOM 8472 C CA . SER B 1 305 ? -4.035 51.312 12.016 1 97.62 305 SER B CA 1
ATOM 8473 C C . SER B 1 305 ? -3.678 50.938 10.586 1 97.62 305 SER B C 1
ATOM 8475 O O . SER B 1 305 ? -2.719 51.469 10.023 1 97.62 305 SER B O 1
ATOM 8477 N N . LEU B 1 306 ? -4.441 50.156 9.938 1 98.12 306 LEU B N 1
ATOM 8478 C CA . LEU B 1 306 ? -4.129 49.625 8.609 1 98.12 306 LEU B CA 1
ATOM 8479 C C . LEU B 1 306 ? -4.535 50.625 7.523 1 98.12 306 LEU B C 1
ATOM 8481 O O . LEU B 1 306 ? -5.539 51.312 7.66 1 98.12 306 LEU B O 1
ATOM 8485 N N . THR B 1 307 ? -3.773 50.688 6.445 1 97.81 307 THR B N 1
ATOM 8486 C CA . THR B 1 307 ? -4.168 51.406 5.25 1 97.81 307 THR B CA 1
ATOM 8487 C C . THR B 1 307 ? -5.285 50.688 4.508 1 97.81 307 THR B C 1
ATOM 8489 O O . THR B 1 307 ? -5.562 49.531 4.785 1 97.81 307 THR B O 1
ATOM 8492 N N . ASP B 1 308 ? -5.922 51.375 3.592 1 97.38 308 ASP B N 1
ATOM 8493 C CA . ASP B 1 308 ? -6.984 50.781 2.791 1 97.38 308 ASP B CA 1
ATOM 8494 C C . ASP B 1 308 ? -6.465 49.562 2.018 1 97.38 308 ASP B C 1
ATOM 8496 O O . ASP B 1 308 ? -7.156 48.562 1.903 1 97.38 308 ASP B O 1
ATOM 8500 N N . ASP B 1 309 ? -5.277 49.688 1.519 1 97.44 309 ASP B N 1
ATOM 8501 C CA . ASP B 1 309 ? -4.672 48.594 0.758 1 97.44 309 ASP B CA 1
ATOM 8502 C C . ASP B 1 309 ? -4.41 47.375 1.647 1 97.44 309 ASP B C 1
ATOM 8504 O O . ASP B 1 309 ? -4.629 46.25 1.233 1 97.44 309 ASP B O 1
ATOM 8508 N N . GLU B 1 310 ? -3.934 47.656 2.789 1 97.94 310 GLU B N 1
ATOM 8509 C CA . GLU B 1 310 ? -3.691 46.594 3.746 1 97.94 310 GLU B CA 1
ATOM 8510 C C . GLU B 1 310 ? -4.992 45.906 4.125 1 97.94 310 GLU B C 1
ATOM 8512 O O . GLU B 1 310 ? -5.051 44.656 4.172 1 97.94 310 GLU B O 1
ATOM 8517 N N . ARG B 1 311 ? -6.027 46.656 4.375 1 98.38 311 ARG B N 1
ATOM 8518 C CA . ARG B 1 311 ? -7.328 46.094 4.715 1 98.38 311 ARG B CA 1
ATOM 8519 C C . ARG B 1 311 ? -7.863 45.219 3.58 1 98.38 311 ARG B C 1
ATOM 8521 O O . ARG B 1 311 ? -8.383 44.125 3.816 1 98.38 311 ARG B O 1
ATOM 8528 N N . ARG B 1 312 ? -7.695 45.75 2.371 1 98.06 312 ARG B N 1
ATOM 8529 C CA . ARG B 1 312 ? -8.141 45 1.201 1 98.06 312 ARG B CA 1
ATOM 8530 C C . ARG B 1 312 ? -7.422 43.656 1.107 1 98.06 312 ARG B C 1
ATOM 8532 O O . ARG B 1 312 ? -8.047 42.625 0.852 1 98.06 312 ARG B O 1
ATOM 8539 N N . LEU B 1 313 ? -6.117 43.656 1.282 1 98.31 313 LEU B N 1
ATOM 8540 C CA . LEU B 1 313 ? -5.316 42.438 1.244 1 98.31 313 LEU B CA 1
ATOM 8541 C C . LEU B 1 313 ? -5.75 41.469 2.334 1 98.31 313 LEU B C 1
ATOM 8543 O O . LEU B 1 313 ? -5.965 40.281 2.066 1 98.31 313 LEU B O 1
ATOM 8547 N N . PHE B 1 314 ? -5.891 41.938 3.561 1 98.62 314 PHE B N 1
ATOM 8548 C CA . PHE B 1 314 ? -6.238 41.094 4.699 1 98.62 314 PHE B CA 1
ATOM 8549 C C . PHE B 1 314 ? -7.633 40.5 4.531 1 98.62 314 PHE B C 1
ATOM 8551 O O . PHE B 1 314 ? -7.859 39.344 4.852 1 98.62 314 PHE B O 1
ATOM 8558 N N . VAL B 1 315 ? -8.531 41.281 4.02 1 98.75 315 VAL B N 1
ATOM 8559 C CA . VAL B 1 315 ? -9.891 40.812 3.779 1 98.75 315 VAL B CA 1
ATOM 8560 C C . VAL B 1 315 ? -9.875 39.688 2.777 1 98.75 315 VAL B C 1
ATOM 8562 O O . VAL B 1 315 ? -10.523 38.656 2.986 1 98.75 315 VAL B O 1
ATOM 8565 N N . ARG B 1 316 ? -9.148 39.844 1.693 1 98.69 316 ARG B N 1
ATOM 8566 C CA . ARG B 1 316 ? -9.07 38.812 0.681 1 98.69 316 ARG B CA 1
ATOM 8567 C C . ARG B 1 316 ? -8.477 37.531 1.261 1 98.69 316 ARG B C 1
ATOM 8569 O O . ARG B 1 316 ? -8.922 36.438 0.923 1 98.69 316 ARG B O 1
ATOM 8576 N N . MET B 1 317 ? -7.496 37.656 2.121 1 98.69 317 MET B N 1
ATOM 8577 C CA . MET B 1 317 ? -6.914 36.469 2.777 1 98.69 317 MET B CA 1
ATOM 8578 C C . MET B 1 317 ? -7.977 35.719 3.561 1 98.69 317 MET B C 1
ATOM 8580 O O . MET B 1 317 ? -8.031 34.469 3.502 1 98.69 317 MET B O 1
ATOM 8584 N N . ALA B 1 318 ? -8.812 36.406 4.262 1 98.81 318 ALA B N 1
ATOM 8585 C CA . ALA B 1 318 ? -9.883 35.781 5.035 1 98.81 318 ALA B CA 1
ATOM 8586 C C . ALA B 1 318 ? -10.906 35.125 4.117 1 98.81 318 ALA B C 1
ATOM 8588 O O . ALA B 1 318 ? -11.414 34.031 4.422 1 98.81 318 ALA B O 1
ATOM 8589 N N . GLU B 1 319 ? -11.234 35.781 3.01 1 98.81 319 GLU B N 1
ATOM 8590 C CA . GLU B 1 319 ? -12.18 35.25 2.051 1 98.81 319 GLU B CA 1
ATOM 8591 C C . GLU B 1 319 ? -11.68 33.938 1.47 1 98.81 319 GLU B C 1
ATOM 8593 O O . GLU B 1 319 ? -12.453 32.969 1.308 1 98.81 319 GLU B O 1
ATOM 8598 N N . VAL B 1 320 ? -10.414 33.875 1.134 1 98.81 320 VAL B N 1
ATOM 8599 C CA . VAL B 1 320 ? -9.805 32.656 0.583 1 98.81 320 VAL B CA 1
ATOM 8600 C C . VAL B 1 320 ? -9.883 31.531 1.605 1 98.81 320 VAL B C 1
ATOM 8602 O O . VAL B 1 320 ? -10.297 30.422 1.279 1 98.81 320 VAL B O 1
ATOM 8605 N N . TYR B 1 321 ? -9.539 31.844 2.838 1 98.75 321 TYR B N 1
ATOM 8606 C CA . TYR B 1 321 ? -9.578 30.844 3.902 1 98.75 321 TYR B CA 1
ATOM 8607 C C . TYR B 1 321 ? -11 30.344 4.121 1 98.75 321 TYR B C 1
ATOM 8609 O O . TYR B 1 321 ? -11.234 29.125 4.223 1 98.75 321 TYR B O 1
ATOM 8617 N N . ALA B 1 322 ? -11.93 31.234 4.223 1 98.88 322 ALA B N 1
ATOM 8618 C CA . ALA B 1 322 ? -13.328 30.875 4.457 1 98.88 322 ALA B CA 1
ATOM 8619 C C . ALA B 1 322 ? -13.867 30.016 3.316 1 98.88 322 ALA B C 1
ATOM 8621 O O . ALA B 1 322 ? -14.555 29.016 3.555 1 98.88 322 ALA B O 1
ATOM 8622 N N . GLY B 1 323 ? -13.555 30.453 2.102 1 98.88 323 GLY B N 1
ATOM 8623 C CA . GLY B 1 323 ? -13.938 29.641 0.956 1 98.88 323 GLY B CA 1
ATOM 8624 C C . GLY B 1 323 ? -13.367 28.234 0.993 1 98.88 323 GLY B C 1
ATOM 8625 O O . GLY B 1 323 ? -14.047 27.266 0.641 1 98.88 323 GLY B O 1
ATOM 8626 N N . PHE B 1 324 ? -12.102 28.141 1.361 1 98.88 324 PHE B N 1
ATOM 8627 C CA . PHE B 1 324 ? -11.406 26.859 1.483 1 98.88 324 PHE B CA 1
ATOM 8628 C C . PHE B 1 324 ? -12.133 25.938 2.471 1 98.88 324 PHE B C 1
ATOM 8630 O O . PHE B 1 324 ? -12.414 24.781 2.16 1 98.88 324 PHE B O 1
ATOM 8637 N N . VAL B 1 325 ? -12.516 26.406 3.641 1 98.88 325 VAL B N 1
ATOM 8638 C CA . VAL B 1 325 ? -13.195 25.656 4.684 1 98.88 325 VAL B CA 1
ATOM 8639 C C . VAL B 1 325 ? -14.586 25.234 4.199 1 98.88 325 VAL B C 1
ATOM 8641 O O . VAL B 1 325 ? -14.977 24.062 4.352 1 98.88 325 VAL B O 1
ATOM 8644 N N . SER B 1 326 ? -15.289 26.141 3.568 1 98.88 326 SER B N 1
ATOM 8645 C CA . SER B 1 326 ? -16.625 25.828 3.068 1 98.88 326 SER B CA 1
ATOM 8646 C C . SER B 1 326 ? -16.578 24.781 1.964 1 98.88 326 SER B C 1
ATOM 8648 O O . SER B 1 326 ? -17.422 23.891 1.903 1 98.88 326 SER B O 1
ATOM 8650 N N . TYR B 1 327 ? -15.617 24.953 1.088 1 98.81 327 TYR B N 1
ATOM 8651 C CA . TYR B 1 327 ? -15.461 23.984 0.009 1 98.81 327 TYR B CA 1
ATOM 8652 C C . TYR B 1 327 ? -15.188 22.594 0.564 1 98.81 327 TYR B C 1
ATOM 8654 O O . TYR B 1 327 ? -15.789 21.609 0.119 1 98.81 327 TYR B O 1
ATOM 8662 N N . THR B 1 328 ? -14.289 22.531 1.469 1 98.88 328 THR B N 1
ATOM 8663 C CA . THR B 1 328 ? -13.953 21.25 2.076 1 98.88 328 THR B CA 1
ATOM 8664 C C . THR B 1 328 ? -15.156 20.672 2.816 1 98.88 328 THR B C 1
ATOM 8666 O O . THR B 1 328 ? -15.406 19.469 2.766 1 98.88 328 THR B O 1
ATOM 8669 N N . ASP B 1 329 ? -15.898 21.531 3.52 1 98.88 329 ASP B N 1
ATOM 8670 C CA . ASP B 1 329 ? -17.125 21.094 4.18 1 98.88 329 ASP B CA 1
ATOM 8671 C C . ASP B 1 329 ? -18.094 20.469 3.18 1 98.88 329 ASP B C 1
ATOM 8673 O O . ASP B 1 329 ? -18.734 19.469 3.482 1 98.88 329 ASP B O 1
ATOM 8677 N N . GLU B 1 330 ? -18.219 21.062 2.045 1 98.75 330 GLU B N 1
ATOM 8678 C CA . GLU B 1 330 ? -19.078 20.516 1.003 1 98.75 330 GLU B CA 1
ATOM 8679 C C . GLU B 1 330 ? -18.625 19.109 0.6 1 98.75 330 GLU B C 1
ATOM 8681 O O . GLU B 1 330 ? -19.453 18.234 0.345 1 98.75 330 GLU B O 1
ATOM 8686 N N . GLN B 1 331 ? -17.328 18.906 0.482 1 98.75 331 GLN B N 1
ATOM 8687 C CA . GLN B 1 331 ? -16.812 17.594 0.133 1 98.75 331 GLN B CA 1
ATOM 8688 C C . GLN B 1 331 ? -17.094 16.578 1.236 1 98.75 331 GLN B C 1
ATOM 8690 O O . GLN B 1 331 ? -17.422 15.422 0.955 1 98.75 331 GLN B O 1
ATOM 8695 N N . ILE B 1 332 ? -16.969 16.953 2.492 1 98.81 332 ILE B N 1
ATOM 8696 C CA . ILE B 1 332 ? -17.328 16.094 3.609 1 98.81 332 ILE B CA 1
ATOM 8697 C C . ILE B 1 332 ? -18.828 15.758 3.529 1 98.81 332 ILE B C 1
ATOM 8699 O O . ILE B 1 332 ? -19.234 14.633 3.844 1 98.81 332 ILE B O 1
ATOM 8703 N N . GLY B 1 333 ? -19.594 16.766 3.143 1 98.81 333 GLY B N 1
ATOM 8704 C CA . GLY B 1 333 ? -21.016 16.531 2.928 1 98.81 333 GLY B CA 1
ATOM 8705 C C . GLY B 1 333 ? -21.312 15.406 1.961 1 98.81 333 GLY B C 1
ATOM 8706 O O . GLY B 1 333 ? -22.25 14.633 2.166 1 98.81 333 GLY B O 1
ATOM 8707 N N . ARG B 1 334 ? -20.516 15.25 0.882 1 98.38 334 ARG B N 1
ATOM 8708 C CA . ARG B 1 334 ? -20.672 14.156 -0.073 1 98.38 334 ARG B CA 1
ATOM 8709 C C . ARG B 1 334 ? -20.469 12.805 0.604 1 98.38 334 ARG B C 1
ATOM 8711 O O . ARG B 1 334 ? -21.172 11.836 0.299 1 98.38 334 ARG B O 1
ATOM 8718 N N . LEU B 1 335 ? -19.484 12.711 1.461 1 98.38 335 LEU B N 1
ATOM 8719 C CA . LEU B 1 335 ? -19.25 11.492 2.221 1 98.38 335 LEU B CA 1
ATOM 8720 C C . LEU B 1 335 ? -20.438 11.156 3.104 1 98.38 335 LEU B C 1
ATOM 8722 O O . LEU B 1 335 ? -20.891 10.008 3.143 1 98.38 335 LEU B O 1
ATOM 8726 N N . LEU B 1 336 ? -20.984 12.156 3.807 1 98.69 336 LEU B N 1
ATOM 8727 C CA . LEU B 1 336 ? -22.141 11.953 4.66 1 98.69 336 LEU B CA 1
ATOM 8728 C C . LEU B 1 336 ? -23.344 11.516 3.834 1 98.69 336 LEU B C 1
ATOM 8730 O O . LEU B 1 336 ? -24.125 10.656 4.266 1 98.69 336 LEU B O 1
ATOM 8734 N N . ASP B 1 337 ? -23.547 12.172 2.699 1 98.19 337 ASP B N 1
ATOM 8735 C CA . ASP B 1 337 ? -24.641 11.797 1.808 1 98.19 337 ASP B CA 1
ATOM 8736 C C . ASP B 1 337 ? -24.531 10.328 1.389 1 98.19 337 ASP B C 1
ATOM 8738 O O . ASP B 1 337 ? -25.516 9.602 1.402 1 98.19 337 ASP B O 1
ATOM 8742 N N . TYR B 1 338 ? -23.375 9.875 1.005 1 95.75 338 TYR B N 1
ATOM 8743 C CA . TYR B 1 338 ? -23.156 8.484 0.646 1 95.75 338 TYR B CA 1
ATOM 8744 C C . TYR B 1 338 ? -23.5 7.559 1.807 1 95.75 338 TYR B C 1
ATOM 8746 O O . TYR B 1 338 ? -24.156 6.527 1.614 1 95.75 338 TYR B O 1
ATOM 8754 N N . LEU B 1 339 ? -22.984 7.902 3.035 1 97.88 339 LEU B N 1
ATOM 8755 C CA . LEU B 1 339 ? -23.266 7.07 4.199 1 97.88 339 LEU B CA 1
ATOM 8756 C C . LEU B 1 339 ? -24.766 6.992 4.477 1 97.88 339 LEU B C 1
ATOM 8758 O O . LEU B 1 339 ? -25.266 5.941 4.875 1 97.88 339 LEU B O 1
ATOM 8762 N N . ALA B 1 340 ? -25.438 8.117 4.316 1 97.25 340 ALA B N 1
ATOM 8763 C CA . ALA B 1 340 ? -26.891 8.133 4.492 1 97.25 340 ALA B CA 1
ATOM 8764 C C . ALA B 1 340 ? -27.578 7.258 3.445 1 97.25 340 ALA B C 1
ATOM 8766 O O . ALA B 1 340 ? -28.406 6.41 3.783 1 97.25 340 ALA B O 1
ATOM 8767 N N . GLU B 1 341 ? -27.188 7.422 2.225 1 92.81 341 GLU B N 1
ATOM 8768 C CA . GLU B 1 341 ? -27.797 6.703 1.106 1 92.81 341 GLU B CA 1
ATOM 8769 C C . GLU B 1 341 ? -27.562 5.199 1.224 1 92.81 341 GLU B C 1
ATOM 8771 O O . GLU B 1 341 ? -28.406 4.398 0.836 1 92.81 341 GLU B O 1
ATOM 8776 N N . SER B 1 342 ? -26.438 4.848 1.727 1 91.44 342 SER B N 1
ATOM 8777 C CA . SER B 1 342 ? -26.078 3.438 1.83 1 91.44 342 SER B CA 1
ATOM 8778 C C . SER B 1 342 ? -26.562 2.84 3.148 1 91.44 342 SER B C 1
ATOM 8780 O O . SER B 1 342 ? -26.234 1.695 3.471 1 91.44 342 SER B O 1
ATOM 8782 N N . GLY B 1 343 ? -27.281 3.598 3.977 1 94.25 343 GLY B N 1
ATOM 8783 C CA . GLY B 1 343 ? -27.875 3.117 5.215 1 94.25 343 GLY B CA 1
ATOM 8784 C C . GLY B 1 343 ? -26.859 2.943 6.332 1 94.25 343 GLY B C 1
ATOM 8785 O O . GLY B 1 343 ? -27.094 2.191 7.281 1 94.25 343 GLY B O 1
ATOM 8786 N N . GLN B 1 344 ? -25.719 3.631 6.234 1 97.12 344 GLN B N 1
ATOM 8787 C CA . GLN B 1 344 ? -24.641 3.418 7.199 1 97.12 344 GLN B CA 1
ATOM 8788 C C . GLN B 1 344 ? -24.609 4.535 8.242 1 97.12 344 GLN B C 1
ATOM 8790 O O . GLN B 1 344 ? -24.031 4.367 9.32 1 97.12 344 GLN B O 1
ATOM 8795 N N . LEU B 1 345 ? -25.172 5.684 7.945 1 98.25 345 LEU B N 1
ATOM 8796 C CA . LEU B 1 345 ? -24.969 6.898 8.727 1 98.25 345 LEU B CA 1
ATOM 8797 C C . LEU B 1 345 ? -25.469 6.715 10.156 1 98.25 345 LEU B C 1
ATOM 8799 O O . LEU B 1 345 ? -24.797 7.129 11.109 1 98.25 345 LEU B O 1
ATOM 8803 N N . ASP B 1 346 ? -26.641 6.066 10.414 1 97.81 346 ASP B N 1
ATOM 8804 C CA . ASP B 1 346 ? -27.25 5.949 11.734 1 97.81 346 ASP B CA 1
ATOM 8805 C C . ASP B 1 346 ? -26.344 5.188 12.695 1 97.81 346 ASP B C 1
ATOM 8807 O O . ASP B 1 346 ? -26.234 5.539 13.867 1 97.81 346 ASP B O 1
ATOM 8811 N N . ASN B 1 347 ? -25.703 4.16 12.125 1 98.38 347 ASN B N 1
ATOM 8812 C CA . ASN B 1 347 ? -24.828 3.357 12.977 1 98.38 347 ASN B CA 1
ATOM 8813 C C . ASN B 1 347 ? -23.359 3.693 12.75 1 98.38 347 ASN B C 1
ATOM 8815 O O . ASN B 1 347 ? -22.531 2.797 12.602 1 98.38 347 ASN B O 1
ATOM 8819 N N . THR B 1 348 ? -23.047 4.914 12.609 1 98.75 348 THR B N 1
ATOM 8820 C CA . THR B 1 348 ? -21.688 5.434 12.531 1 98.75 348 THR B CA 1
ATOM 8821 C C . THR B 1 348 ? -21.422 6.445 13.641 1 98.75 348 THR B C 1
ATOM 8823 O O . THR B 1 348 ? -22.156 7.43 13.773 1 98.75 348 THR B O 1
ATOM 8826 N N . ILE B 1 349 ? -20.406 6.156 14.492 1 98.88 349 ILE B N 1
ATOM 8827 C CA . ILE B 1 349 ? -19.922 7.152 15.438 1 98.88 349 ILE B CA 1
ATOM 8828 C C . ILE B 1 349 ? -19.031 8.164 14.711 1 98.88 349 ILE B C 1
ATOM 8830 O O . ILE B 1 349 ? -18.016 7.793 14.141 1 98.88 349 ILE B O 1
ATOM 8834 N N . ILE B 1 350 ? -19.484 9.391 14.719 1 98.88 350 ILE B N 1
ATOM 8835 C CA . ILE B 1 350 ? -18.703 10.445 14.086 1 98.88 350 ILE B CA 1
ATOM 8836 C C . ILE B 1 350 ? -18.094 11.352 15.156 1 98.88 350 ILE B C 1
ATOM 8838 O O . ILE B 1 350 ? -18.797 11.828 16.047 1 98.88 350 ILE B O 1
ATOM 8842 N N . VAL B 1 351 ? -16.797 11.523 15.133 1 98.88 351 VAL B N 1
ATOM 8843 C CA . VAL B 1 351 ? -16.062 12.469 15.969 1 98.88 351 VAL B CA 1
ATOM 8844 C C . VAL B 1 351 ? -15.398 13.523 15.086 1 98.88 351 VAL B C 1
ATOM 8846 O O . VAL B 1 351 ? -14.586 13.195 14.219 1 98.88 351 VAL B O 1
ATOM 8849 N N . VAL B 1 352 ? -15.773 14.773 15.273 1 98.88 352 VAL B N 1
ATOM 8850 C CA . VAL B 1 352 ? -15.172 15.883 14.547 1 98.88 352 VAL B CA 1
ATOM 8851 C C . VAL B 1 352 ? -14.32 16.719 15.5 1 98.88 352 VAL B C 1
ATOM 8853 O O . VAL B 1 352 ? -14.797 17.172 16.547 1 98.88 352 VAL B O 1
ATOM 8856 N N . VAL B 1 353 ? -13.07 16.938 15.141 1 98.69 353 VAL B N 1
ATOM 8857 C CA . VAL B 1 353 ? -12.203 17.781 15.961 1 98.69 353 VAL B CA 1
ATOM 8858 C C . VAL B 1 353 ? -11.367 18.688 15.062 1 98.69 353 VAL B C 1
ATOM 8860 O O . VAL B 1 353 ? -11.305 18.484 13.852 1 98.69 353 VAL B O 1
ATOM 8863 N N . SER B 1 354 ? -10.883 19.734 15.594 1 98.31 354 SER B N 1
ATOM 8864 C CA . SER B 1 354 ? -9.695 20.406 15.062 1 98.31 354 SER B CA 1
ATOM 8865 C C . SER B 1 354 ? -8.453 20.047 15.867 1 98.31 354 SER B C 1
ATOM 8867 O O . SER B 1 354 ? -8.539 19.812 17.078 1 98.31 354 SER B O 1
ATOM 8869 N N . ASP B 1 355 ? -7.328 19.969 15.242 1 97.75 355 ASP B N 1
ATOM 8870 C CA . ASP B 1 355 ? -6.148 19.438 15.922 1 97.75 355 ASP B CA 1
ATOM 8871 C C . ASP B 1 355 ? -5.418 20.516 16.703 1 97.75 355 ASP B C 1
ATOM 8873 O O . ASP B 1 355 ? -4.57 20.234 17.547 1 97.75 355 ASP B O 1
ATOM 8877 N N . ASN B 1 356 ? -5.719 21.781 16.484 1 98.5 356 ASN B N 1
ATOM 8878 C CA . ASN B 1 356 ? -5.234 22.953 17.203 1 98.5 356 ASN B CA 1
ATOM 8879 C C . ASN B 1 356 ? -5.941 24.219 16.766 1 98.5 356 ASN B C 1
ATOM 8881 O O . ASN B 1 356 ? -6.801 24.188 15.875 1 98.5 356 ASN B O 1
ATOM 8885 N N . GLY B 1 357 ? -5.66 25.312 17.469 1 98.12 357 GLY B N 1
ATOM 8886 C CA . GLY B 1 357 ? -6.238 26.594 17.078 1 98.12 357 GLY B CA 1
ATOM 8887 C C . GLY B 1 357 ? -5.801 27.062 15.703 1 98.12 357 GLY B C 1
ATOM 8888 O O . GLY B 1 357 ? -4.941 26.438 15.078 1 98.12 357 GLY B O 1
ATOM 8889 N N . ALA B 1 358 ? -6.387 28.125 15.234 1 98.44 358 ALA B N 1
ATOM 8890 C CA . ALA B 1 358 ? -6.027 28.703 13.945 1 98.44 358 ALA B CA 1
ATOM 8891 C C . ALA B 1 358 ? -4.555 29.109 13.914 1 98.44 358 ALA B C 1
ATOM 8893 O O . ALA B 1 358 ? -3.971 29.438 14.945 1 98.44 358 ALA B O 1
ATOM 8894 N N . SER B 1 359 ? -4.035 29.078 12.766 1 97.44 359 SER B N 1
ATOM 8895 C CA . SER B 1 359 ? -2.598 29.281 12.625 1 97.44 359 SER B CA 1
ATOM 8896 C C . SER B 1 359 ? -2.266 30.75 12.367 1 97.44 359 SER B C 1
ATOM 8898 O O . SER B 1 359 ? -2.857 31.375 11.484 1 97.44 359 SER B O 1
ATOM 8900 N N . GLY B 1 360 ? -1.34 31.281 13.156 1 95.88 360 GLY B N 1
ATOM 8901 C CA . GLY B 1 360 ? -0.845 32.625 12.969 1 95.88 360 GLY B CA 1
ATOM 8902 C C . GLY B 1 360 ? 0.495 32.688 12.258 1 95.88 360 GLY B C 1
ATOM 8903 O O . GLY B 1 360 ? 1.205 33.688 12.328 1 95.88 360 GLY B O 1
ATOM 8904 N N . GLU B 1 361 ? 0.859 31.672 11.508 1 93.12 361 GLU B N 1
ATOM 8905 C CA . GLU B 1 361 ? 2.195 31.516 10.938 1 93.12 361 GLU B CA 1
ATOM 8906 C C . GLU B 1 361 ? 2.381 32.438 9.727 1 93.12 361 GLU B C 1
ATOM 8908 O O . GLU B 1 361 ? 3.502 32.594 9.242 1 93.12 361 GLU B O 1
ATOM 8913 N N . GLY B 1 362 ? 1.328 33.094 9.281 1 95 362 GLY B N 1
ATOM 8914 C CA . GLY B 1 362 ? 1.439 34.094 8.242 1 95 362 GLY B CA 1
ATOM 8915 C C . GLY B 1 362 ? 1.979 35.406 8.758 1 95 362 GLY B C 1
ATOM 8916 O O . GLY B 1 362 ? 2.363 36.281 7.977 1 95 362 GLY B O 1
ATOM 8917 N N . GLY B 1 363 ? 2.094 35.594 10.07 1 95 363 GLY B N 1
ATOM 8918 C CA . GLY B 1 363 ? 2.578 36.812 10.672 1 95 363 GLY B CA 1
ATOM 8919 C C . GLY B 1 363 ? 1.587 37.969 10.57 1 95 363 GLY B C 1
ATOM 8920 O O . GLY B 1 363 ? 0.478 37.781 10.062 1 95 363 GLY B O 1
ATOM 8921 N N . PRO B 1 364 ? 2.053 39.094 11.047 1 96.31 364 PRO B N 1
ATOM 8922 C CA . PRO B 1 364 ? 1.133 40.219 11.133 1 96.31 364 PRO B CA 1
ATOM 8923 C C . PRO B 1 364 ? 0.647 40.688 9.766 1 96.31 364 PRO B C 1
ATOM 8925 O O . PRO B 1 364 ? -0.393 41.344 9.664 1 96.31 364 PRO B O 1
ATOM 8928 N N . ASN B 1 365 ? 1.406 40.312 8.695 1 96.44 365 ASN B N 1
ATOM 8929 C CA . ASN B 1 365 ? 1.078 40.844 7.371 1 96.44 365 ASN B CA 1
ATOM 8930 C C . ASN B 1 365 ? 0.553 39.75 6.449 1 96.44 365 ASN B C 1
ATOM 8932 O O . ASN B 1 365 ? 0.244 40 5.285 1 96.44 365 ASN B O 1
ATOM 8936 N N . GLY B 1 366 ? 0.401 38.5 6.977 1 96.56 366 GLY B N 1
ATOM 8937 C CA . GLY B 1 366 ? 0.149 37.406 6.059 1 96.56 366 GLY B CA 1
ATOM 8938 C C . GLY B 1 366 ? 1.308 37.125 5.117 1 96.56 366 GLY B C 1
ATOM 8939 O O . GLY B 1 366 ? 2.35 37.781 5.203 1 96.56 366 GLY B O 1
ATOM 8940 N N . SER B 1 367 ? 1.104 36.125 4.273 1 96.12 367 SER B N 1
ATOM 8941 C CA . SER B 1 367 ? 2.17 35.75 3.344 1 96.12 367 SER B CA 1
ATOM 8942 C C . SER B 1 367 ? 1.608 35.125 2.066 1 96.12 367 SER B C 1
ATOM 8944 O O . SER B 1 367 ? 0.76 34.25 2.121 1 96.12 367 SER B O 1
ATOM 8946 N N . PHE B 1 368 ? 2.045 35.656 0.886 1 96.44 368 PHE B N 1
ATOM 8947 C CA . PHE B 1 368 ? 1.735 35 -0.38 1 96.44 368 PHE B CA 1
ATOM 8948 C C . PHE B 1 368 ? 2.51 33.688 -0.516 1 96.44 368 PHE B C 1
ATOM 8950 O O . PHE B 1 368 ? 2.143 32.812 -1.315 1 96.44 368 PHE B O 1
ATOM 8957 N N . ASN B 1 369 ? 3.529 33.531 0.313 1 95.19 369 ASN B N 1
ATOM 8958 C CA . ASN B 1 369 ? 4.41 32.375 0.292 1 95.19 369 ASN B CA 1
ATOM 8959 C C . ASN B 1 369 ? 4.895 32.031 1.694 1 95.19 369 ASN B C 1
ATOM 8961 O O . ASN B 1 369 ? 5.906 32.531 2.16 1 95.19 369 ASN B O 1
ATOM 8965 N N . GLU B 1 370 ? 4.297 31.031 2.213 1 92.69 370 GLU B N 1
ATOM 8966 C CA . GLU B 1 370 ? 4.578 30.625 3.59 1 92.69 370 GLU B CA 1
ATOM 8967 C C . GLU B 1 370 ? 6.023 30.172 3.748 1 92.69 370 GLU B C 1
ATOM 8969 O O . GLU B 1 370 ? 6.574 30.203 4.848 1 92.69 370 GLU B O 1
ATOM 8974 N N . ASN B 1 371 ? 6.68 29.766 2.697 1 90.88 371 ASN B N 1
ATOM 8975 C CA . ASN B 1 371 ? 8.047 29.266 2.795 1 90.88 371 ASN B CA 1
ATOM 8976 C C . ASN B 1 371 ? 9 30.359 3.277 1 90.88 371 ASN B C 1
ATOM 8978 O O . ASN B 1 371 ? 10.109 30.078 3.729 1 90.88 371 ASN B O 1
ATOM 8982 N N . LYS B 1 372 ? 8.594 31.594 3.193 1 89 372 LYS B N 1
ATOM 8983 C CA . LYS B 1 372 ? 9.383 32.688 3.75 1 89 372 LYS B CA 1
ATOM 8984 C C . LYS B 1 372 ? 9.578 32.5 5.254 1 89 372 LYS B C 1
ATOM 8986 O O . LYS B 1 372 ? 10.656 32.781 5.781 1 89 372 LYS B O 1
ATOM 8991 N N . PHE B 1 373 ? 8.539 32.031 5.875 1 85.69 373 PHE B N 1
ATOM 8992 C CA . PHE B 1 373 ? 8.602 31.734 7.305 1 85.69 373 PHE B CA 1
ATOM 8993 C C . PHE B 1 373 ? 9.703 30.719 7.613 1 85.69 373 PHE B C 1
ATOM 8995 O O . PHE B 1 373 ? 10.508 30.938 8.516 1 85.69 373 PHE B O 1
ATOM 9002 N N . PHE B 1 374 ? 9.836 29.719 6.871 1 85.25 374 PHE B N 1
ATOM 9003 C CA . PHE B 1 374 ? 10.789 28.641 7.121 1 85.25 374 PHE B CA 1
ATOM 9004 C C . PHE B 1 374 ? 12.203 29.062 6.758 1 85.25 374 PHE B C 1
ATOM 9006 O O . PHE B 1 374 ? 13.172 28.391 7.121 1 85.25 374 PHE B O 1
ATOM 9013 N N . ASN B 1 375 ? 12.312 30.203 5.984 1 87.75 375 ASN B N 1
ATOM 9014 C CA . ASN B 1 375 ? 13.602 30.734 5.559 1 87.75 375 ASN B CA 1
ATOM 9015 C C . ASN B 1 375 ? 13.984 31.984 6.332 1 87.75 375 ASN B C 1
ATOM 9017 O O . ASN B 1 375 ? 14.977 32.656 6.016 1 87.75 375 ASN B O 1
ATOM 9021 N N . ASN B 1 376 ? 13.133 32.375 7.344 1 81.75 376 ASN B N 1
ATOM 9022 C CA . ASN B 1 376 ? 13.344 33.531 8.172 1 81.75 376 ASN B CA 1
ATOM 9023 C C . ASN B 1 376 ? 13.391 34.812 7.336 1 81.75 376 ASN B C 1
ATOM 9025 O O . ASN B 1 376 ? 14.227 35.688 7.57 1 81.75 376 ASN B O 1
ATOM 9029 N N . VAL B 1 377 ? 12.602 34.812 6.266 1 84.69 377 VAL B N 1
ATOM 9030 C CA . VAL B 1 377 ? 12.453 36 5.43 1 84.69 377 VAL B CA 1
ATOM 9031 C C . VAL B 1 377 ? 11.102 36.656 5.703 1 84.69 377 VAL B C 1
ATOM 9033 O O . VAL B 1 377 ? 10.055 36 5.605 1 84.69 377 VAL B O 1
ATOM 9036 N N . PRO B 1 378 ? 11.094 37.844 6.145 1 83.38 378 PRO B N 1
ATOM 9037 C CA . PRO B 1 378 ? 9.828 38.5 6.477 1 83.38 378 PRO B CA 1
ATOM 9038 C C . PRO B 1 378 ? 8.961 38.781 5.242 1 83.38 378 PRO B C 1
ATOM 9040 O O . PRO B 1 378 ? 9.484 39.062 4.164 1 83.38 378 PRO B O 1
ATOM 9043 N N . ASP B 1 379 ? 7.727 38.781 5.48 1 89.56 379 ASP B N 1
ATOM 9044 C CA . ASP B 1 379 ? 6.781 39.188 4.441 1 89.56 379 ASP B CA 1
ATOM 9045 C C . ASP B 1 379 ? 6.402 40.656 4.566 1 89.56 379 ASP B C 1
ATOM 9047 O O . ASP B 1 379 ? 6.332 41.188 5.676 1 89.56 379 ASP B O 1
ATOM 9051 N N . THR B 1 380 ? 6.195 41.219 3.424 1 90.5 380 THR B N 1
ATOM 9052 C CA . THR B 1 380 ? 5.812 42.625 3.412 1 90.5 380 THR B CA 1
ATOM 9053 C C . THR B 1 380 ? 4.539 42.844 2.598 1 90.5 380 THR B C 1
ATOM 9055 O O . THR B 1 380 ? 4.18 42 1.77 1 90.5 380 THR B O 1
ATOM 9058 N N . ILE B 1 381 ? 3.873 43.906 2.883 1 94.69 381 ILE B N 1
ATOM 9059 C CA . ILE B 1 381 ? 2.678 44.281 2.131 1 94.69 381 ILE B CA 1
ATOM 9060 C C . ILE B 1 381 ? 3.039 44.5 0.665 1 94.69 381 ILE B C 1
ATOM 9062 O O . ILE B 1 381 ? 2.289 44.125 -0.235 1 94.69 381 ILE B O 1
ATOM 9066 N N . GLU B 1 382 ? 4.195 45.094 0.433 1 91.88 382 GLU B N 1
ATOM 9067 C CA . GLU B 1 382 ? 4.668 45.406 -0.912 1 91.88 382 GLU B CA 1
ATOM 9068 C C . GLU B 1 382 ? 4.852 44.156 -1.746 1 91.88 382 GLU B C 1
ATOM 9070 O O . GLU B 1 382 ? 4.625 44.156 -2.959 1 91.88 382 GLU B O 1
ATOM 9075 N N . ALA B 1 383 ? 5.207 43.156 -1.087 1 90.31 383 ALA B N 1
ATOM 9076 C CA . ALA B 1 383 ? 5.43 41.875 -1.79 1 90.31 383 ALA B CA 1
ATOM 9077 C C . ALA B 1 383 ? 4.113 41.125 -2.006 1 90.31 383 ALA B C 1
ATOM 9079 O O . ALA B 1 383 ? 3.934 40.469 -3.025 1 90.31 383 ALA B O 1
ATOM 9080 N N . ASN B 1 384 ? 3.156 41.25 -1.127 1 95.12 384 ASN B N 1
ATOM 9081 C CA . ASN B 1 384 ? 1.91 40.5 -1.119 1 95.12 384 ASN B CA 1
ATOM 9082 C C . ASN B 1 384 ? 0.849 41.156 -1.997 1 95.12 384 ASN B C 1
ATOM 9084 O O . ASN B 1 384 ? 0.146 40.469 -2.744 1 95.12 384 ASN B O 1
ATOM 9088 N N . LEU B 1 385 ? 0.714 42.438 -1.946 1 96.44 385 LEU B N 1
ATOM 9089 C CA . LEU B 1 385 ? -0.441 43.156 -2.451 1 96.44 385 LEU B CA 1
ATOM 9090 C C . LEU B 1 385 ? -0.574 43 -3.961 1 96.44 385 LEU B C 1
ATOM 9092 O O . LEU B 1 385 ? -1.676 42.781 -4.473 1 96.44 385 LEU B O 1
ATOM 9096 N N . PRO B 1 386 ? 0.555 43.094 -4.742 1 95.69 386 PRO B N 1
ATOM 9097 C CA . PRO B 1 386 ? 0.409 42.969 -6.195 1 95.69 386 PRO B CA 1
ATOM 9098 C C . PRO B 1 386 ? -0.133 41.594 -6.605 1 95.69 386 PRO B C 1
ATOM 9100 O O . PRO B 1 386 ? -0.582 41.406 -7.738 1 95.69 386 PRO B O 1
ATOM 9103 N N . ARG B 1 387 ? -0.078 40.656 -5.684 1 95.94 387 ARG B N 1
ATOM 9104 C CA . ARG B 1 387 ? -0.468 39.281 -5.996 1 95.94 387 ARG B CA 1
ATOM 9105 C C . ARG B 1 387 ? -1.81 38.938 -5.359 1 95.94 387 ARG B C 1
ATOM 9107 O O . ARG B 1 387 ? -2.158 37.75 -5.238 1 95.94 387 ARG B O 1
ATOM 9114 N N . ILE B 1 388 ? -2.562 39.875 -5 1 97.81 388 ILE B N 1
ATOM 9115 C CA . ILE B 1 388 ? -3.799 39.719 -4.238 1 97.81 388 ILE B CA 1
ATOM 9116 C C . ILE B 1 388 ? -4.77 38.844 -5.016 1 97.81 388 ILE B C 1
ATOM 9118 O O . ILE B 1 388 ? -5.477 38 -4.426 1 97.81 388 ILE B O 1
ATOM 9122 N N . ASP B 1 389 ? -4.781 38.906 -6.348 1 96.88 389 ASP B N 1
ATOM 9123 C CA . ASP B 1 389 ? -5.746 38.188 -7.168 1 96.88 389 ASP B CA 1
ATOM 9124 C C . ASP B 1 389 ? -5.352 36.719 -7.309 1 96.88 389 ASP B C 1
ATOM 9126 O O . ASP B 1 389 ? -6.176 35.906 -7.691 1 96.88 389 ASP B O 1
ATOM 9130 N N . ASP B 1 390 ? -4.117 36.406 -6.961 1 97 390 ASP B N 1
ATOM 9131 C CA . ASP B 1 390 ? -3.615 35.062 -7.102 1 97 390 ASP B CA 1
ATOM 9132 C C . ASP B 1 390 ? -3.775 34.281 -5.801 1 97 390 ASP B C 1
ATOM 9134 O O . ASP B 1 390 ? -3.588 33.062 -5.773 1 97 390 ASP B O 1
ATOM 9138 N N . LEU B 1 391 ? -4.168 34.938 -4.766 1 98.12 391 LEU B N 1
ATOM 9139 C CA . LEU B 1 391 ? -4.332 34.281 -3.482 1 98.12 391 LEU B CA 1
ATOM 9140 C C . LEU B 1 391 ? -5.312 33.094 -3.604 1 98.12 391 LEU B C 1
ATOM 9142 O O . LEU B 1 391 ? -6.41 33.281 -4.141 1 98.12 391 LEU B O 1
ATOM 9146 N N . GLY B 1 392 ? -4.844 31.938 -3.125 1 98.31 392 GLY B N 1
ATOM 9147 C CA . GLY B 1 392 ? -5.68 30.75 -3.127 1 98.31 392 GLY B CA 1
ATOM 9148 C C . GLY B 1 392 ? -5.504 29.891 -4.367 1 98.31 392 GLY B C 1
ATOM 9149 O O . GLY B 1 392 ? -5.922 28.734 -4.395 1 98.31 392 GLY B O 1
ATOM 9150 N N . GLY B 1 393 ? -4.902 30.453 -5.359 1 97.56 393 GLY B N 1
ATOM 9151 C CA . GLY B 1 393 ? -4.734 29.75 -6.625 1 97.56 393 GLY B CA 1
ATOM 9152 C C . GLY B 1 393 ? -3.473 28.922 -6.684 1 97.56 393 GLY B C 1
ATOM 9153 O O . GLY B 1 393 ? -2.719 28.859 -5.711 1 97.56 393 GLY B O 1
ATOM 9154 N N . PRO B 1 394 ? -3.215 28.297 -7.832 1 95.69 394 PRO B N 1
ATOM 9155 C CA . PRO B 1 394 ? -2.121 27.328 -7.977 1 95.69 394 PRO B CA 1
ATOM 9156 C C . PRO B 1 394 ? -0.744 28 -7.93 1 95.69 394 PRO B C 1
ATOM 9158 O O . PRO B 1 394 ? 0.264 27.312 -7.723 1 95.69 394 PRO B O 1
ATOM 9161 N N . SER B 1 395 ? -0.666 29.281 -8.125 1 94.38 395 SER B N 1
ATOM 9162 C CA . SER B 1 395 ? 0.635 29.938 -8.125 1 94.38 395 SER B CA 1
ATOM 9163 C C . SER B 1 395 ? 1.021 30.406 -6.719 1 94.38 395 SER B C 1
ATOM 9165 O O . SER B 1 395 ? 2.139 30.875 -6.5 1 94.38 395 SER B O 1
ATOM 9167 N N . ALA B 1 396 ? 0.134 30.234 -5.797 1 95.5 396 ALA B N 1
ATOM 9168 C CA . ALA B 1 396 ? 0.352 30.75 -4.449 1 95.5 396 ALA B CA 1
ATOM 9169 C C . ALA B 1 396 ? 0.74 29.625 -3.49 1 95.5 396 ALA B C 1
ATOM 9171 O O . ALA B 1 396 ? 0.541 28.453 -3.791 1 95.5 396 ALA B O 1
ATOM 9172 N N . TYR B 1 397 ? 1.34 29.969 -2.445 1 96.06 397 TYR B N 1
ATOM 9173 C CA . TYR B 1 397 ? 1.554 29.172 -1.249 1 96.06 397 TYR B CA 1
ATOM 9174 C C . TYR B 1 397 ? 1.272 29.969 0.012 1 96.06 397 TYR B C 1
ATOM 9176 O O . TYR B 1 397 ? 2.135 30.094 0.885 1 96.06 397 TYR B O 1
ATOM 9184 N N . ASN B 1 398 ? 0.06 30.406 0.107 1 97.19 398 ASN B N 1
ATOM 9185 C CA . ASN B 1 398 ? -0.248 31.578 0.918 1 97.19 398 ASN B CA 1
ATOM 9186 C C . ASN B 1 398 ? -0.707 31.172 2.32 1 97.19 398 ASN B C 1
ATOM 9188 O O . ASN B 1 398 ? -1.049 30.016 2.562 1 97.19 398 ASN B O 1
ATOM 9192 N N . HIS B 1 399 ? -0.68 32.125 3.191 1 97.31 399 HIS B N 1
ATOM 9193 C CA . HIS B 1 399 ? -1.13 32.094 4.578 1 97.31 399 HIS B CA 1
ATOM 9194 C C . HIS B 1 399 ? -1.746 33.438 4.973 1 97.31 399 HIS B C 1
ATOM 9196 O O . HIS B 1 399 ? -1.284 34.5 4.527 1 97.31 399 HIS B O 1
ATOM 9202 N N . TYR B 1 400 ? -2.787 33.5 5.773 1 98.25 400 TYR B N 1
ATOM 9203 C CA . TYR B 1 400 ? -3.381 34.781 6.188 1 98.25 400 TYR B CA 1
ATOM 9204 C C . TYR B 1 400 ? -2.637 35.344 7.379 1 98.25 400 TYR B C 1
ATOM 9206 O O . TYR B 1 400 ? -1.723 34.719 7.922 1 98.25 400 TYR B O 1
ATOM 9214 N N . ASN B 1 401 ? -3.008 36.594 7.762 1 97.62 401 ASN B N 1
ATOM 9215 C CA . ASN B 1 401 ? -2.271 37.312 8.797 1 97.62 401 ASN B CA 1
ATOM 9216 C C . ASN B 1 401 ? -2.748 36.906 10.195 1 97.62 401 ASN B C 1
ATOM 9218 O O . ASN B 1 401 ? -3.82 36.312 10.344 1 97.62 401 ASN B O 1
ATOM 9222 N N . THR B 1 402 ? -2.064 37.25 11.266 1 97.75 402 THR B N 1
ATOM 9223 C CA . THR B 1 402 ? -2.316 36.875 12.656 1 97.75 402 THR B CA 1
ATOM 9224 C C . THR B 1 402 ? -3.648 37.469 13.141 1 97.75 402 THR B C 1
ATOM 9226 O O . THR B 1 402 ? -4.297 36.875 14.016 1 97.75 402 THR B O 1
ATOM 9229 N N . GLY B 1 403 ? -4.062 38.562 12.594 1 98.56 403 GLY B N 1
ATOM 9230 C CA . GLY B 1 403 ? -5.359 39.094 12.961 1 98.56 403 GLY B CA 1
ATOM 9231 C C . GLY B 1 403 ? -6.5 38.125 12.727 1 98.56 403 GLY B C 1
ATOM 9232 O O . GLY B 1 403 ? -7.383 37.969 13.57 1 98.56 403 GLY B O 1
ATOM 9233 N N . TRP B 1 404 ? -6.461 37.562 11.594 1 98.75 404 TRP B N 1
ATOM 9234 C CA . TRP B 1 404 ? -7.52 36.594 11.273 1 98.75 404 TRP B CA 1
ATOM 9235 C C . TRP B 1 404 ? -7.363 35.312 12.086 1 98.75 404 TRP B C 1
ATOM 9237 O O . TRP B 1 404 ? -8.359 34.719 12.492 1 98.75 404 TRP B O 1
ATOM 9247 N N . ALA B 1 405 ? -6.109 34.844 12.328 1 98.56 405 ALA B N 1
ATOM 9248 C CA . ALA B 1 405 ? -5.918 33.719 13.234 1 98.56 405 ALA B CA 1
ATOM 9249 C C . ALA B 1 405 ? -6.582 34 14.586 1 98.56 405 ALA B C 1
ATOM 9251 O O . ALA B 1 405 ? -7.305 33.125 15.102 1 98.56 405 ALA B O 1
ATOM 9252 N N . TRP B 1 406 ? -6.332 35.156 15.07 1 98.56 406 TRP B N 1
ATOM 9253 C CA . TRP B 1 406 ? -6.895 35.594 16.344 1 98.56 406 TRP B CA 1
ATOM 9254 C C . TRP B 1 406 ? -8.414 35.625 16.281 1 98.56 406 TRP B C 1
ATOM 9256 O O . TRP B 1 406 ? -9.094 35.125 17.172 1 98.56 406 TRP B O 1
ATOM 9266 N N . ALA B 1 407 ? -8.953 36.125 15.234 1 98.69 407 ALA B N 1
ATOM 9267 C CA . ALA B 1 407 ? -10.398 36.25 15.094 1 98.69 407 ALA B CA 1
ATOM 9268 C C . ALA B 1 407 ? -11.055 34.875 15.023 1 98.69 407 ALA B C 1
ATOM 9270 O O . ALA B 1 407 ? -12.102 34.656 15.625 1 98.69 407 ALA B O 1
ATOM 9271 N N . PHE B 1 408 ? -10.445 33.969 14.328 1 98.75 408 PHE B N 1
ATOM 9272 C CA . PHE B 1 408 ? -11.047 32.656 14.125 1 98.75 408 PHE B CA 1
ATOM 9273 C C . PHE B 1 408 ? -10.859 31.766 15.352 1 98.75 408 PHE B C 1
ATOM 9275 O O . PHE B 1 408 ? -11.422 30.672 15.43 1 98.75 408 PHE B O 1
ATOM 9282 N N . ASP B 1 409 ? -10.117 32.281 16.344 1 98.56 409 ASP B N 1
ATOM 9283 C CA . ASP B 1 409 ? -10 31.609 17.641 1 98.56 409 ASP B CA 1
ATOM 9284 C C . ASP B 1 409 ? -10.883 32.281 18.688 1 98.56 409 ASP B C 1
ATOM 9286 O O . ASP B 1 409 ? -10.82 31.922 19.875 1 98.56 409 ASP B O 1
ATOM 9290 N N . THR B 1 410 ? -11.734 33.156 18.281 1 98.62 410 THR B N 1
ATOM 9291 C CA . THR B 1 410 ? -12.617 33.906 19.188 1 98.62 410 THR B CA 1
ATOM 9292 C C . THR B 1 410 ? -13.344 32.938 20.109 1 98.62 410 THR B C 1
ATOM 9294 O O . THR B 1 410 ? -13.844 31.891 19.672 1 98.62 410 THR B O 1
ATOM 9297 N N . PRO B 1 411 ? -13.414 33.375 21.391 1 98.5 411 PRO B N 1
ATOM 9298 C CA . PRO B 1 411 ? -13.094 34.688 21.969 1 98.5 411 PRO B CA 1
ATOM 9299 C C . PRO B 1 411 ? -11.734 34.688 22.656 1 98.5 411 PRO B C 1
ATOM 9301 O O . PRO B 1 411 ? -11.445 35.625 23.438 1 98.5 411 PRO B O 1
ATOM 9304 N N . PHE B 1 412 ? -10.891 33.812 22.406 1 98.5 412 PHE B N 1
ATOM 9305 C CA . PHE B 1 412 ? -9.742 33.5 23.25 1 98.5 412 PHE B CA 1
ATOM 9306 C C . PHE B 1 412 ? -8.516 34.312 22.828 1 98.5 412 PHE B C 1
ATOM 9308 O O . PHE B 1 412 ? -8.477 34.844 21.719 1 98.5 412 PHE B O 1
ATOM 9315 N N . PRO B 1 413 ? -7.559 34.469 23.734 1 97.88 413 PRO B N 1
ATOM 9316 C CA . PRO B 1 413 ? -6.277 35.062 23.344 1 97.88 413 PRO B CA 1
ATOM 9317 C C . PRO B 1 413 ? -5.387 34.062 22.578 1 97.88 413 PRO B C 1
ATOM 9319 O O . PRO B 1 413 ? -5.371 32.875 22.891 1 97.88 413 PRO B O 1
ATOM 9322 N N . TYR B 1 414 ? -4.699 34.594 21.625 1 97.75 414 TYR B N 1
ATOM 9323 C CA . TYR B 1 414 ? -3.65 33.938 20.859 1 97.75 414 TYR B CA 1
ATOM 9324 C C . TYR B 1 414 ? -4.227 32.844 19.984 1 97.75 414 TYR B C 1
ATOM 9326 O O . TYR B 1 414 ? -5.379 32.906 19.547 1 97.75 414 TYR B O 1
ATOM 9334 N N . TRP B 1 415 ? -3.344 31.953 19.5 1 98.31 415 TRP B N 1
ATOM 9335 C CA . TRP B 1 415 ? -3.65 30.984 18.453 1 98.31 415 TRP B CA 1
ATOM 9336 C C . TRP B 1 415 ? -2.699 29.781 18.516 1 98.31 415 TRP B C 1
ATOM 9338 O O . TRP B 1 415 ? -2.031 29.578 19.531 1 98.31 415 TRP B O 1
ATOM 9348 N N . LYS B 1 416 ? -2.695 28.891 17.469 1 98 416 LYS B N 1
ATOM 9349 C CA . LYS B 1 416 ? -1.798 27.75 17.328 1 98 416 LYS B CA 1
ATOM 9350 C C . LYS B 1 416 ? -0.42 28.047 17.906 1 98 416 LYS B C 1
ATOM 9352 O O . LYS B 1 416 ? 0.089 29.156 17.766 1 98 416 LYS B O 1
ATOM 9357 N N . ARG B 1 417 ? 0.216 27.031 18.609 1 96.75 417 ARG B N 1
ATOM 9358 C CA . ARG B 1 417 ? 1.544 27.031 19.219 1 96.75 417 ARG B CA 1
ATOM 9359 C C . ARG B 1 417 ? 1.49 27.547 20.656 1 96.75 417 ARG B C 1
ATOM 9361 O O . ARG B 1 417 ? 2.367 27.234 21.469 1 96.75 417 ARG B O 1
ATOM 9368 N N . PHE B 1 418 ? 0.487 28.344 21.016 1 97.94 418 PHE B N 1
ATOM 9369 C CA . PHE B 1 418 ? 0.384 28.891 22.359 1 97.94 418 PHE B CA 1
ATOM 9370 C C . PHE B 1 418 ? -0.369 27.938 23.281 1 97.94 418 PHE B C 1
ATOM 9372 O O . PHE B 1 418 ? -1.569 28.094 23.5 1 97.94 418 PHE B O 1
ATOM 9379 N N . ALA B 1 419 ? 0.285 27.078 23.953 1 97.44 419 ALA B N 1
ATOM 9380 C CA . ALA B 1 419 ? -0.323 25.969 24.688 1 97.44 419 ALA B CA 1
ATOM 9381 C C . ALA B 1 419 ? -0.76 26.406 26.078 1 97.44 419 ALA B C 1
ATOM 9383 O O . ALA B 1 419 ? -1.408 25.656 26.812 1 97.44 419 ALA B O 1
ATOM 9384 N N . GLY B 1 420 ? -0.587 27.609 26.469 1 97.06 420 GLY B N 1
ATOM 9385 C CA . GLY B 1 420 ? -1.035 28.156 27.734 1 97.06 420 GLY B CA 1
ATOM 9386 C C . GLY B 1 420 ? -2.238 29.062 27.609 1 97.06 420 GLY B C 1
ATOM 9387 O O . GLY B 1 420 ? -2.77 29.547 28.625 1 97.06 420 GLY B O 1
ATOM 9388 N N . TYR B 1 421 ? -2.664 29.219 26.453 1 98.19 421 TYR B N 1
ATOM 9389 C CA . TYR B 1 421 ? -3.787 30.109 26.172 1 98.19 421 TYR B CA 1
ATOM 9390 C C . TYR B 1 421 ? -4.852 29.406 25.344 1 98.19 421 TYR B C 1
ATOM 9392 O O . TYR B 1 421 ? -4.527 28.625 24.453 1 98.19 421 TYR B O 1
ATOM 9400 N N . GLU B 1 422 ? -6.059 29.688 25.625 1 98.31 422 GLU B N 1
ATOM 9401 C CA . GLU B 1 422 ? -7.199 28.969 25.078 1 98.31 422 GLU B CA 1
ATOM 9402 C C . GLU B 1 422 ? -7.242 29.078 23.547 1 98.31 422 GLU B C 1
ATOM 9404 O O . GLU B 1 422 ? -7.695 28.156 22.875 1 98.31 422 GLU B O 1
ATOM 9409 N N . GLY B 1 423 ? -6.738 30.172 22.984 1 98.25 423 GLY B N 1
ATOM 9410 C CA . GLY B 1 423 ? -6.73 30.281 21.531 1 98.25 423 GLY B CA 1
ATOM 9411 C C . GLY B 1 423 ? -5.906 29.203 20.859 1 98.25 423 GLY B C 1
ATOM 9412 O O . GLY B 1 423 ? -6.148 28.875 19.688 1 98.25 423 GLY B O 1
ATOM 9413 N N . GLY B 1 424 ? -4.941 28.688 21.547 1 98.31 424 GLY B N 1
ATOM 9414 C CA . GLY B 1 424 ? -4.098 27.625 21.016 1 98.31 424 GLY B CA 1
ATOM 9415 C C . GLY B 1 424 ? -4.652 26.234 21.281 1 98.31 424 GLY B C 1
ATOM 9416 O O . GLY B 1 424 ? -4.43 25.312 20.484 1 98.31 424 GLY B O 1
ATOM 9417 N N . VAL B 1 425 ? -5.418 26.062 22.359 1 98.5 425 VAL B N 1
ATOM 9418 C CA . VAL B 1 425 ? -5.672 24.688 22.797 1 98.5 425 VAL B CA 1
ATOM 9419 C C . VAL B 1 425 ? -7.172 24.406 22.75 1 98.5 425 VAL B C 1
ATOM 9421 O O . VAL B 1 425 ? -7.586 23.25 22.672 1 98.5 425 VAL B O 1
ATOM 9424 N N . ALA B 1 426 ? -8.078 25.406 22.891 1 98.44 426 ALA B N 1
ATOM 9425 C CA . ALA B 1 426 ? -9.516 25.172 22.828 1 98.44 426 ALA B CA 1
ATOM 9426 C C . ALA B 1 426 ? -9.984 25.031 21.375 1 98.44 426 ALA B C 1
ATOM 9428 O O . ALA B 1 426 ? -9.734 25.906 20.547 1 98.44 426 ALA B O 1
ATOM 9429 N N . ASP B 1 427 ? -10.602 23.953 21.062 1 98.5 427 ASP B N 1
ATOM 9430 C CA . ASP B 1 427 ? -10.961 23.641 19.688 1 98.5 427 ASP B CA 1
ATOM 9431 C C . ASP B 1 427 ? -12.344 23 19.609 1 98.5 427 ASP B C 1
ATOM 9433 O O . ASP B 1 427 ? -12.898 22.594 20.625 1 98.5 427 ASP B O 1
ATOM 9437 N N . PRO B 1 428 ? -12.891 22.953 18.391 1 98 428 PRO B N 1
ATOM 9438 C CA . PRO B 1 428 ? -14.195 22.312 18.219 1 98 428 PRO B CA 1
ATOM 9439 C C . PRO B 1 428 ? -14.148 20.812 18.422 1 98 428 PRO B C 1
ATOM 9441 O O . PRO B 1 428 ? -13.18 20.156 18.016 1 98 428 PRO B O 1
ATOM 9444 N N . LEU B 1 429 ? -15.188 20.266 19.031 1 98.69 429 LEU B N 1
ATOM 9445 C CA . LEU B 1 429 ? -15.469 18.844 19.125 1 98.69 429 LEU B CA 1
ATOM 9446 C C . LEU B 1 429 ? -16.953 18.562 18.953 1 98.69 429 LEU B C 1
ATOM 9448 O O . LEU B 1 429 ? -17.797 19.156 19.641 1 98.69 429 LEU B O 1
ATOM 9452 N N . ILE B 1 430 ? -17.328 17.812 17.969 1 98.81 430 ILE B N 1
ATOM 9453 C CA . ILE B 1 430 ? -18.672 17.312 17.766 1 98.81 430 ILE B CA 1
ATOM 9454 C C . ILE B 1 430 ? -18.672 15.781 17.844 1 98.81 430 ILE B C 1
ATOM 9456 O O . ILE B 1 430 ? -17.781 15.125 17.297 1 98.81 430 ILE B O 1
ATOM 9460 N N . VAL B 1 431 ? -19.594 15.172 18.578 1 98.75 431 VAL B N 1
ATOM 9461 C CA . VAL B 1 431 ? -19.781 13.727 18.625 1 98.75 431 VAL B CA 1
ATOM 9462 C C . VAL B 1 431 ? -21.219 13.383 18.203 1 98.75 431 VAL B C 1
ATOM 9464 O O . VAL B 1 431 ? -22.172 13.922 18.766 1 98.75 431 VAL B O 1
ATOM 9467 N N . SER B 1 432 ? -21.359 12.57 17.219 1 98.62 432 SER B N 1
ATOM 9468 C CA . SER B 1 432 ? -22.672 12.156 16.75 1 98.62 432 SER B CA 1
ATOM 9469 C C . SER B 1 432 ? -22.734 10.648 16.531 1 98.62 432 SER B C 1
ATOM 9471 O O . SER B 1 432 ? -21.766 10.039 16.062 1 98.62 432 SER B O 1
ATOM 9473 N N . TRP B 1 433 ? -23.734 10.039 16.906 1 98.5 433 TRP B N 1
ATOM 9474 C CA . TRP B 1 433 ? -24.078 8.633 16.734 1 98.5 433 TRP B CA 1
ATOM 9475 C C . TRP B 1 433 ? -25.594 8.422 16.844 1 98.5 433 TRP B C 1
ATOM 9477 O O . TRP B 1 433 ? -26.094 8.062 17.906 1 98.5 433 TRP B O 1
ATOM 9487 N N . PRO B 1 434 ? -26.25 8.617 15.711 1 97.44 434 PRO B N 1
ATOM 9488 C CA . PRO B 1 434 ? -27.719 8.648 15.773 1 97.44 434 PRO B CA 1
ATOM 9489 C C . PRO B 1 434 ? -28.312 7.391 16.406 1 97.44 434 PRO B C 1
ATOM 9491 O O . PRO B 1 434 ? -29.297 7.469 17.125 1 97.44 434 PRO B O 1
ATOM 9494 N N . ALA B 1 435 ? -27.703 6.262 16.234 1 96.81 435 ALA B N 1
ATOM 9495 C CA . ALA B 1 435 ? -28.25 5.012 16.766 1 96.81 435 ALA B CA 1
ATOM 9496 C C . ALA B 1 435 ? -27.953 4.871 18.25 1 96.81 435 ALA B C 1
ATOM 9498 O O . ALA B 1 435 ? -28.641 4.137 18.953 1 96.81 435 ALA B O 1
ATOM 9499 N N . GLY B 1 436 ? -26.922 5.582 18.75 1 96.06 436 GLY B N 1
ATOM 9500 C CA . GLY B 1 436 ? -26.484 5.316 20.109 1 96.06 436 GLY B CA 1
ATOM 9501 C C . GLY B 1 436 ? -26.594 6.523 21.016 1 96.06 436 GLY B C 1
ATOM 9502 O O . GLY B 1 436 ? -26.531 6.395 22.234 1 96.06 436 GLY B O 1
ATOM 9503 N N . ILE B 1 437 ? -26.75 7.707 20.5 1 96.19 437 ILE B N 1
ATOM 9504 C CA . ILE B 1 437 ? -26.859 8.938 21.266 1 96.19 437 ILE B CA 1
ATOM 9505 C C . ILE B 1 437 ? -28.25 9.531 21.094 1 96.19 437 ILE B C 1
ATOM 9507 O O . ILE B 1 437 ? -28.641 9.898 19.984 1 96.19 437 ILE B O 1
ATOM 9511 N N . ALA B 1 438 ? -28.969 9.633 22.125 1 95.44 438 ALA B N 1
ATOM 9512 C CA . ALA B 1 438 ? -30.344 10.125 22.094 1 95.44 438 ALA B CA 1
ATOM 9513 C C . ALA B 1 438 ? -30.375 11.641 21.953 1 95.44 438 ALA B C 1
ATOM 9515 O O . ALA B 1 438 ? -31.25 12.195 21.297 1 95.44 438 ALA B O 1
ATOM 9516 N N . ALA B 1 439 ? -29.406 12.281 22.578 1 94.5 439 ALA B N 1
ATOM 9517 C CA . ALA B 1 439 ? -29.359 13.742 22.578 1 94.5 439 ALA B CA 1
ATOM 9518 C C . ALA B 1 439 ? -29.141 14.281 21.156 1 94.5 439 ALA B C 1
ATOM 9520 O O . ALA B 1 439 ? -28.391 13.695 20.375 1 94.5 439 ALA B O 1
ATOM 9521 N N . ARG B 1 440 ? -29.844 15.375 20.844 1 96.06 440 ARG B N 1
ATOM 9522 C CA . ARG B 1 440 ? -29.719 16.047 19.562 1 96.06 440 ARG B CA 1
ATOM 9523 C C . ARG B 1 440 ? -29.484 17.531 19.734 1 96.06 440 ARG B C 1
ATOM 9525 O O . ARG B 1 440 ? -30.297 18.234 20.344 1 96.06 440 ARG B O 1
ATOM 9532 N N . GLY B 1 441 ? -28.344 17.984 19.188 1 96.69 441 GLY B N 1
ATOM 9533 C CA . GLY B 1 441 ? -28.094 19.406 19.109 1 96.69 441 GLY B CA 1
ATOM 9534 C C . GLY B 1 441 ? -27.766 20.031 20.453 1 96.69 441 GLY B C 1
ATOM 9535 O O . GLY B 1 441 ? -27.828 21.25 20.625 1 96.69 441 GLY B O 1
ATOM 9536 N N . GLU B 1 442 ? -27.453 19.234 21.422 1 97.38 442 GLU B N 1
ATOM 9537 C CA . GLU B 1 442 ? -27.172 19.75 22.766 1 97.38 442 GLU B CA 1
ATOM 9538 C C . GLU B 1 442 ? -25.703 20.078 22.938 1 97.38 442 GLU B C 1
ATOM 9540 O O . GLU B 1 442 ? -24.875 19.703 22.094 1 97.38 442 GLU B O 1
ATOM 9545 N N . VAL B 1 443 ? -25.375 20.844 24 1 97.69 443 VAL B N 1
ATOM 9546 C CA . VAL B 1 443 ? -24.016 21.266 24.297 1 97.69 443 VAL B CA 1
ATOM 9547 C C . VAL B 1 443 ? -23.562 20.672 25.625 1 97.69 443 VAL B C 1
ATOM 9549 O O . VAL B 1 443 ? -24.359 20.562 26.562 1 97.69 443 VAL B O 1
ATOM 9552 N N . ARG B 1 444 ? -22.406 20.109 25.641 1 97.75 444 ARG B N 1
ATOM 9553 C CA . ARG B 1 444 ? -21.703 19.672 26.844 1 97.75 444 ARG B CA 1
ATOM 9554 C C . ARG B 1 444 ? -20.531 20.594 27.172 1 97.75 444 ARG B C 1
ATOM 9556 O O . ARG B 1 444 ? -19.828 21.031 26.266 1 97.75 444 ARG B O 1
ATOM 9563 N N . ASP B 1 445 ? -20.25 20.891 28.422 1 95.69 445 ASP B N 1
ATOM 9564 C CA . ASP B 1 445 ? -19.25 21.891 28.766 1 95.69 445 ASP B CA 1
ATOM 9565 C C . ASP B 1 445 ? -18.125 21.281 29.625 1 95.69 445 ASP B C 1
ATOM 9567 O O . ASP B 1 445 ? -17.375 22 30.266 1 95.69 445 ASP B O 1
ATOM 9571 N N . GLN B 1 446 ? -18.062 19.922 29.656 1 95.69 446 GLN B N 1
ATOM 9572 C CA . GLN B 1 446 ? -16.984 19.234 30.375 1 95.69 446 GLN B CA 1
ATOM 9573 C C . GLN B 1 446 ? -15.625 19.578 29.766 1 95.69 446 GLN B C 1
ATOM 9575 O O . GLN B 1 446 ? -15.492 19.688 28.547 1 95.69 446 GLN B O 1
ATOM 9580 N N . TYR B 1 447 ? -14.578 19.766 30.688 1 97.62 447 TYR B N 1
ATOM 9581 C CA . TYR B 1 447 ? -13.211 19.844 30.172 1 97.62 447 TYR B CA 1
ATOM 9582 C C . TYR B 1 447 ? -12.781 18.516 29.578 1 97.62 447 TYR B C 1
ATOM 9584 O O . TYR B 1 447 ? -12.656 17.516 30.281 1 97.62 447 TYR B O 1
ATOM 9592 N N . VAL B 1 448 ? -12.641 18.453 28.281 1 98.31 448 VAL B N 1
ATOM 9593 C CA . VAL B 1 448 ? -12.203 17.266 27.547 1 98.31 448 VAL B CA 1
ATOM 9594 C C . VAL B 1 448 ? -10.914 17.578 26.781 1 98.31 448 VAL B C 1
ATOM 9596 O O . VAL B 1 448 ? -10.695 18.719 26.344 1 98.31 448 VAL B O 1
ATOM 9599 N N . HIS B 1 449 ? -10 16.656 26.75 1 98.75 449 HIS B N 1
ATOM 9600 C CA . HIS B 1 449 ? -8.758 16.797 26 1 98.75 449 HIS B CA 1
ATOM 9601 C C . HIS B 1 449 ? -8.633 15.719 24.938 1 98.75 449 HIS B C 1
ATOM 9603 O O . HIS B 1 449 ? -9.297 14.68 25.016 1 98.75 449 HIS B O 1
ATOM 9609 N N . ALA B 1 450 ? -7.797 15.953 23.938 1 98.81 450 ALA B N 1
ATOM 9610 C CA . ALA B 1 450 ? -7.547 15.016 22.844 1 98.81 450 ALA B CA 1
ATOM 9611 C C . ALA B 1 450 ? -7.215 13.625 23.391 1 98.81 450 ALA B C 1
ATOM 9613 O O . ALA B 1 450 ? -7.57 12.617 22.781 1 98.81 450 ALA B O 1
ATOM 9614 N N . VAL B 1 451 ? -6.539 13.469 24.516 1 98.75 451 VAL B N 1
ATOM 9615 C CA . VAL B 1 451 ? -6.129 12.195 25.094 1 98.75 451 VAL B CA 1
ATOM 9616 C C . VAL B 1 451 ? -7.359 11.398 25.516 1 98.75 451 VAL B C 1
ATOM 9618 O O . VAL B 1 451 ? -7.281 10.195 25.75 1 98.75 451 VAL B O 1
ATOM 9621 N N . ASP B 1 452 ? -8.539 12 25.625 1 98.81 452 ASP B N 1
ATOM 9622 C CA . ASP B 1 452 ? -9.742 11.367 26.156 1 98.81 452 ASP B CA 1
ATOM 9623 C C . ASP B 1 452 ? -10.555 10.711 25.047 1 98.81 452 ASP B C 1
ATOM 9625 O O . ASP B 1 452 ? -11.484 9.945 25.312 1 98.81 452 ASP B O 1
ATOM 9629 N N . ILE B 1 453 ? -10.211 10.969 23.781 1 98.81 453 ILE B N 1
ATOM 9630 C CA . ILE B 1 453 ? -11.016 10.516 22.641 1 98.81 453 ILE B CA 1
ATOM 9631 C C . ILE B 1 453 ? -10.953 8.992 22.531 1 98.81 453 ILE B C 1
ATOM 9633 O O . ILE B 1 453 ? -11.984 8.32 22.469 1 98.81 453 ILE B O 1
ATOM 9637 N N . VAL B 1 454 ? -9.742 8.414 22.578 1 98.81 454 VAL B N 1
ATOM 9638 C CA . VAL B 1 454 ? -9.547 6.988 22.344 1 98.81 454 VAL B CA 1
ATOM 9639 C C . VAL B 1 454 ? -10.227 6.18 23.438 1 98.81 454 VAL B C 1
ATOM 9641 O O . VAL B 1 454 ? -11 5.262 23.156 1 98.81 454 VAL B O 1
ATOM 9644 N N . PRO B 1 455 ? -10.016 6.5 24.734 1 98.62 455 PRO B N 1
ATOM 9645 C CA . PRO B 1 455 ? -10.727 5.711 25.75 1 98.62 455 PRO B CA 1
ATOM 9646 C C . PRO B 1 455 ? -12.242 5.863 25.656 1 98.62 455 PRO B C 1
ATOM 9648 O O . PRO B 1 455 ? -12.984 4.926 25.969 1 98.62 455 PRO B O 1
ATOM 9651 N N . THR B 1 456 ? -12.75 7.023 25.234 1 98.69 456 THR B N 1
ATOM 9652 C CA . THR B 1 456 ? -14.18 7.203 25.031 1 98.69 456 THR B CA 1
ATOM 9653 C C . THR B 1 456 ? -14.68 6.301 23.906 1 98.69 456 THR B C 1
ATOM 9655 O O . THR B 1 456 ? -15.711 5.637 24.047 1 98.69 456 THR B O 1
ATOM 9658 N N . LEU B 1 457 ? -13.969 6.258 22.797 1 98.75 457 LEU B N 1
ATOM 9659 C CA . LEU B 1 457 ? -14.344 5.391 21.688 1 98.75 457 LEU B CA 1
ATOM 9660 C C . LEU B 1 457 ? -14.297 3.924 22.094 1 98.75 457 LEU B C 1
ATOM 9662 O O . LEU B 1 457 ? -15.18 3.143 21.719 1 98.75 457 LEU B O 1
ATOM 9666 N N . TYR B 1 458 ? -13.25 3.5 22.844 1 98.56 458 TYR B N 1
ATOM 9667 C CA . TYR B 1 458 ? -13.203 2.127 23.344 1 98.56 458 TYR B CA 1
ATOM 9668 C C . TYR B 1 458 ? -14.461 1.78 24.125 1 98.56 458 TYR B C 1
ATOM 9670 O O . TYR B 1 458 ? -15.055 0.721 23.906 1 98.56 458 TYR B O 1
ATOM 9678 N N . GLU B 1 459 ? -14.875 2.699 24.984 1 98.19 459 GLU B N 1
ATOM 9679 C CA . GLU B 1 459 ? -16.062 2.457 25.797 1 98.19 459 GLU B CA 1
ATOM 9680 C C . GLU B 1 459 ? -17.312 2.367 24.922 1 98.19 459 GLU B C 1
ATOM 9682 O O . GLU B 1 459 ? -18.125 1.458 25.094 1 98.19 459 GLU B O 1
ATOM 9687 N N . LEU B 1 460 ? -17.484 3.271 24 1 98.06 460 LEU B N 1
ATOM 9688 C CA . LEU B 1 460 ? -18.656 3.293 23.141 1 98.06 460 LEU B CA 1
ATOM 9689 C C . LEU B 1 460 ? -18.703 2.047 22.266 1 98.06 460 LEU B C 1
ATOM 9691 O O . LEU B 1 460 ? -19.781 1.564 21.922 1 98.06 460 LEU B O 1
ATOM 9695 N N . LEU B 1 461 ? -17.562 1.508 21.859 1 98.19 461 LEU B N 1
ATOM 9696 C CA . LEU B 1 461 ? -17.453 0.35 20.969 1 98.19 461 LEU B CA 1
ATOM 9697 C C . LEU B 1 461 ? -17.5 -0.947 21.781 1 98.19 461 LEU B C 1
ATOM 9699 O O . LEU B 1 461 ? -17.516 -2.037 21.203 1 98.19 461 LEU B O 1
ATOM 9703 N N . ASP B 1 462 ? -17.469 -0.856 23.094 1 97.19 462 ASP B N 1
ATOM 9704 C CA . ASP B 1 462 ? -17.375 -2.016 23.984 1 97.19 462 ASP B CA 1
ATOM 9705 C C . ASP B 1 462 ? -16.109 -2.824 23.688 1 97.19 462 ASP B C 1
ATOM 9707 O O . ASP B 1 462 ? -16.172 -4.035 23.469 1 97.19 462 ASP B O 1
ATOM 9711 N N . VAL B 1 463 ? -14.984 -2.055 23.547 1 97.12 463 VAL B N 1
ATOM 9712 C CA . VAL B 1 463 ? -13.672 -2.645 23.312 1 97.12 463 VAL B CA 1
ATOM 9713 C C . VAL B 1 463 ? -12.766 -2.424 24.516 1 97.12 463 VAL B C 1
ATOM 9715 O O . VAL B 1 463 ? -12.609 -1.295 24.984 1 97.12 463 VAL B O 1
ATOM 9718 N N . ASP B 1 464 ? -12.188 -3.463 25.016 1 95.81 464 ASP B N 1
ATOM 9719 C CA . ASP B 1 464 ? -11.188 -3.357 26.078 1 95.81 464 ASP B CA 1
ATOM 9720 C C . ASP B 1 464 ? -9.805 -3.066 25.5 1 95.81 464 ASP B C 1
ATOM 9722 O O . ASP B 1 464 ? -9.336 -3.775 24.609 1 95.81 464 ASP B O 1
ATOM 9726 N N . PRO B 1 465 ? -9.203 -2.004 25.969 1 95.12 465 PRO B N 1
ATOM 9727 C CA . PRO B 1 465 ? -7.82 -1.798 25.531 1 95.12 465 PRO B CA 1
ATOM 9728 C C . PRO B 1 465 ? -6.918 -2.992 25.844 1 95.12 465 PRO B C 1
ATOM 9730 O O . PRO B 1 465 ? -6.934 -3.512 26.953 1 95.12 465 PRO B O 1
ATOM 9733 N N . PRO B 1 466 ? -6.102 -3.381 24.891 1 96.44 466 PRO B N 1
ATOM 9734 C CA . PRO B 1 466 ? -5.277 -4.57 25.109 1 96.44 466 PRO B CA 1
ATOM 9735 C C . PRO B 1 466 ? -4.059 -4.289 26 1 96.44 466 PRO B C 1
ATOM 9737 O O . PRO B 1 466 ? -3.461 -3.215 25.906 1 96.44 466 PRO B O 1
ATOM 9740 N N . ALA B 1 467 ? -3.635 -5.273 26.781 1 97.38 467 ALA B N 1
ATOM 9741 C CA . ALA B 1 467 ? -2.412 -5.176 27.578 1 97.38 467 ALA B CA 1
ATOM 9742 C C . ALA B 1 467 ? -1.176 -5.348 26.703 1 97.38 467 ALA B C 1
ATOM 9744 O O . ALA B 1 467 ? -0.118 -4.785 27 1 97.38 467 ALA B O 1
ATOM 9745 N N . VAL B 1 468 ? -1.268 -6.195 25.734 1 97.06 468 VAL B N 1
ATOM 9746 C CA . VAL B 1 468 ? -0.211 -6.445 24.75 1 97.06 468 VAL B CA 1
ATOM 9747 C C . VAL B 1 468 ? -0.762 -6.277 23.344 1 97.06 468 VAL B C 1
ATOM 9749 O O . VAL B 1 468 ? -1.86 -6.746 23.031 1 97.06 468 VAL B O 1
ATOM 9752 N N . LEU B 1 469 ? -0.109 -5.562 22.562 1 96.44 469 LEU B N 1
ATOM 9753 C CA . LEU B 1 469 ? -0.469 -5.336 21.172 1 96.44 469 LEU B CA 1
ATOM 9754 C C . LEU B 1 469 ? 0.735 -5.547 20.25 1 96.44 469 LEU B C 1
ATOM 9756 O O . LEU B 1 469 ? 1.749 -4.859 20.391 1 96.44 469 LEU B O 1
ATOM 9760 N N . ASN B 1 470 ? 0.644 -6.57 19.297 1 92.75 470 ASN B N 1
ATOM 9761 C CA . ASN B 1 470 ? 1.72 -6.879 18.359 1 92.75 470 ASN B CA 1
ATOM 9762 C C . ASN B 1 470 ? 3.033 -7.152 19.094 1 92.75 470 ASN B C 1
ATOM 9764 O O . ASN B 1 470 ? 4.094 -6.691 18.656 1 92.75 470 ASN B O 1
ATOM 9768 N N . GLY B 1 471 ? 2.99 -7.668 20.234 1 94.31 471 GLY B N 1
ATOM 9769 C CA . GLY B 1 471 ? 4.16 -8.102 21 1 94.31 471 GLY B CA 1
ATOM 9770 C C . GLY B 1 471 ? 4.664 -7.047 21.969 1 94.31 471 GLY B C 1
ATOM 9771 O O . GLY B 1 471 ? 5.586 -7.305 22.734 1 94.31 471 GLY B O 1
ATOM 9772 N N . TRP B 1 472 ? 4.062 -5.879 21.984 1 96.94 472 TRP B N 1
ATOM 9773 C CA . TRP B 1 472 ? 4.496 -4.797 22.875 1 96.94 472 TRP B CA 1
ATOM 9774 C C . TRP B 1 472 ? 3.549 -4.652 24.062 1 96.94 472 TRP B C 1
ATOM 9776 O O . TRP B 1 472 ? 2.338 -4.504 23.875 1 96.94 472 TRP B O 1
ATOM 9786 N N . THR B 1 473 ? 4.09 -4.742 25.234 1 97.88 473 THR B N 1
ATOM 9787 C CA . THR B 1 473 ? 3.307 -4.375 26.406 1 97.88 473 THR B CA 1
ATOM 9788 C C . THR B 1 473 ? 2.904 -2.902 26.344 1 97.88 473 THR B C 1
ATOM 9790 O O . THR B 1 473 ? 3.758 -2.027 26.188 1 97.88 473 THR B O 1
ATOM 9793 N N . GLN B 1 474 ? 1.656 -2.641 26.5 1 98.19 474 GLN B N 1
ATOM 9794 C CA . GLN B 1 474 ? 1.159 -1.292 26.25 1 98.19 474 GLN B CA 1
ATOM 9795 C C . GLN B 1 474 ? 1.295 -0.417 27.484 1 98.19 474 GLN B C 1
ATOM 9797 O O . GLN B 1 474 ? 1.064 -0.879 28.609 1 98.19 474 GLN B O 1
ATOM 9802 N N . SER B 1 475 ? 1.71 0.835 27.25 1 98.19 475 SER B N 1
ATOM 9803 C CA . SER B 1 475 ? 1.684 1.842 28.312 1 98.19 475 SER B CA 1
ATOM 9804 C C . SER B 1 475 ? 0.253 2.174 28.719 1 98.19 475 SER B C 1
ATOM 9806 O O . SER B 1 475 ? -0.685 1.966 27.953 1 98.19 475 SER B O 1
ATOM 9808 N N . GLN B 1 476 ? 0.156 2.633 29.891 1 97.25 476 GLN B N 1
ATOM 9809 C CA . GLN B 1 476 ? -1.162 3.025 30.375 1 97.25 476 GLN B CA 1
ATOM 9810 C C . GLN B 1 476 ? -1.756 4.137 29.516 1 97.25 476 GLN B C 1
ATOM 9812 O O . GLN B 1 476 ? -1.054 5.074 29.141 1 97.25 476 GLN B O 1
ATOM 9817 N N . ILE B 1 477 ? -3.025 3.984 29.188 1 98.19 477 ILE B N 1
ATOM 9818 C CA . ILE B 1 477 ? -3.748 5.086 28.562 1 98.19 477 ILE B CA 1
ATOM 9819 C C . ILE B 1 477 ? -3.896 6.234 29.562 1 98.19 477 ILE B C 1
ATOM 9821 O O . ILE B 1 477 ? -4.297 6.023 30.703 1 98.19 477 ILE B O 1
ATOM 9825 N N . GLU B 1 478 ? -3.562 7.383 29.141 1 98.5 478 GLU B N 1
ATOM 9826 C CA . GLU B 1 478 ? -3.504 8.531 30.031 1 98.5 478 GLU B CA 1
ATOM 9827 C C . GLU B 1 478 ? -4.789 9.352 29.969 1 98.5 478 GLU B C 1
ATOM 9829 O O . GLU B 1 478 ? -5.086 10.125 30.875 1 98.5 478 GLU B O 1
ATOM 9834 N N . GLY B 1 479 ? -5.582 9.227 28.891 1 98.25 479 GLY B N 1
ATOM 9835 C CA . GLY B 1 479 ? -6.902 9.836 28.781 1 98.25 479 GLY B CA 1
ATOM 9836 C C . GLY B 1 479 ? -7.957 9.109 29.594 1 98.25 479 GLY B C 1
ATOM 9837 O O . GLY B 1 479 ? -7.734 7.984 30.047 1 98.25 479 GLY B O 1
ATOM 9838 N N . HIS B 1 480 ? -9.07 9.789 29.797 1 97.31 480 HIS B N 1
ATOM 9839 C CA . HIS B 1 480 ? -10.234 9.227 30.469 1 97.31 480 HIS B CA 1
ATOM 9840 C C . HIS B 1 480 ? -11.492 9.375 29.625 1 97.31 480 HIS B C 1
ATOM 9842 O O . HIS B 1 480 ? -11.711 10.414 29 1 97.31 480 HIS B O 1
ATOM 9848 N N . SER B 1 481 ? -12.297 8.305 29.625 1 98.06 481 SER B N 1
ATOM 9849 C CA . SER B 1 481 ? -13.523 8.32 28.828 1 98.06 481 SER B CA 1
ATOM 9850 C C . SER B 1 481 ? -14.508 9.359 29.359 1 98.06 481 SER B C 1
ATOM 9852 O O . SER B 1 481 ? -14.719 9.469 30.562 1 98.06 481 SER B O 1
ATOM 9854 N N . PHE B 1 482 ? -15.047 10.102 28.438 1 98 482 PHE B N 1
ATOM 9855 C CA . PHE B 1 482 ? -16.109 11.023 28.797 1 98 482 PHE B CA 1
ATOM 9856 C C . PHE B 1 482 ? -17.453 10.531 28.25 1 98 482 PHE B C 1
ATOM 9858 O O . PHE B 1 482 ? -18.391 11.32 28.078 1 98 482 PHE B O 1
ATOM 9865 N N . ALA B 1 483 ? -17.594 9.266 27.969 1 97.44 483 ALA B N 1
ATOM 9866 C CA . ALA B 1 483 ? -18.812 8.68 27.406 1 97.44 483 ALA B CA 1
ATOM 9867 C C . ALA B 1 483 ? -20.016 8.938 28.297 1 97.44 483 ALA B C 1
ATOM 9869 O O . ALA B 1 483 ? -21.125 9.141 27.812 1 97.44 483 ALA B O 1
ATOM 9870 N N . ALA B 1 484 ? -19.828 8.945 29.594 1 96.38 484 ALA B N 1
ATOM 9871 C CA . ALA B 1 484 ? -20.922 9.148 30.547 1 96.38 484 ALA B CA 1
ATOM 9872 C C . ALA B 1 484 ? -21.562 10.523 30.359 1 96.38 484 ALA B C 1
ATOM 9874 O O . ALA B 1 484 ? -22.75 10.703 30.625 1 96.38 484 ALA B O 1
ATOM 9875 N N . SER B 1 485 ? -20.719 11.5 29.906 1 96.81 485 SER B N 1
ATOM 9876 C CA . SER B 1 485 ? -21.219 12.859 29.703 1 96.81 485 SER B CA 1
ATOM 9877 C C . SER B 1 485 ? -22.234 12.922 28.562 1 96.81 485 SER B C 1
ATOM 9879 O O . SER B 1 485 ? -22.984 13.883 28.453 1 96.81 485 SER B O 1
ATOM 9881 N N . ILE B 1 486 ? -22.25 11.914 27.719 1 95.94 486 ILE B N 1
ATOM 9882 C CA . ILE B 1 486 ? -23.172 11.852 26.594 1 95.94 486 ILE B CA 1
ATOM 9883 C C . ILE B 1 486 ? -24.609 11.812 27.125 1 95.94 486 ILE B C 1
ATOM 9885 O O . ILE B 1 486 ? -25.5 12.484 26.594 1 95.94 486 ILE B O 1
ATOM 9889 N N . SER B 1 487 ? -24.844 11.102 28.203 1 93.88 487 SER B N 1
ATOM 9890 C CA . SER B 1 487 ? -26.172 10.945 28.766 1 93.88 487 SER B CA 1
ATOM 9891 C C . SER B 1 487 ? -26.359 11.844 30 1 93.88 487 SER B C 1
ATOM 9893 O O . SER B 1 487 ? -27.484 12.195 30.344 1 93.88 487 SER B O 1
ATOM 9895 N N . ASP B 1 488 ? -25.234 12.203 30.594 1 95.06 488 ASP B N 1
ATOM 9896 C CA . ASP B 1 488 ? -25.297 13.023 31.797 1 95.06 488 ASP B CA 1
ATOM 9897 C C . ASP B 1 488 ? -24.484 14.305 31.641 1 95.06 488 ASP B C 1
ATOM 9899 O O . ASP B 1 488 ? -23.297 14.328 31.938 1 95.06 488 ASP B O 1
ATOM 9903 N N . PRO B 1 489 ? -25.125 15.367 31.328 1 93.88 489 PRO B N 1
ATOM 9904 C CA . PRO B 1 489 ? -24.406 16.625 31.094 1 93.88 489 PRO B CA 1
ATOM 9905 C C . PRO B 1 489 ? -23.797 17.203 32.375 1 93.88 489 PRO B C 1
ATOM 9907 O O . PRO B 1 489 ? -23 18.141 32.312 1 93.88 489 PRO B O 1
ATOM 9910 N N . GLN B 1 490 ? -24.078 16.625 33.531 1 92.88 490 GLN B N 1
ATOM 9911 C CA . GLN B 1 490 ? -23.641 17.234 34.781 1 92.88 490 GLN B CA 1
ATOM 9912 C C . GLN B 1 490 ? -22.359 16.578 35.281 1 92.88 490 GLN B C 1
ATOM 9914 O O . GLN B 1 490 ? -21.75 17.062 36.219 1 92.88 490 GLN B O 1
ATOM 9919 N N . LEU B 1 491 ? -21.922 15.547 34.656 1 93 491 LEU B N 1
ATOM 9920 C CA . LEU B 1 491 ? -20.703 14.875 35.094 1 93 491 LEU B CA 1
ATOM 9921 C C . LEU B 1 491 ? -19.484 15.75 34.812 1 93 491 LEU B C 1
ATOM 9923 O O . LEU B 1 491 ? -19.406 16.438 33.812 1 93 491 LEU B O 1
ATOM 9927 N N . PRO B 1 492 ? -18.547 15.664 35.812 1 90.94 492 PRO B N 1
ATOM 9928 C CA . PRO B 1 492 ? -17.359 16.5 35.594 1 90.94 492 PRO B CA 1
ATOM 9929 C C . PRO B 1 492 ? -16.484 15.984 34.469 1 90.94 492 PRO B C 1
ATOM 9931 O O . PRO B 1 492 ? -16.516 14.797 34.125 1 90.94 492 PRO B O 1
ATOM 9934 N N . GLY B 1 493 ? -15.773 16.938 33.906 1 93.81 493 GLY B N 1
ATOM 9935 C CA . GLY B 1 493 ? -14.758 16.562 32.938 1 93.81 493 GLY B CA 1
ATOM 9936 C C . GLY B 1 493 ? -13.43 16.203 33.562 1 93.81 493 GLY B C 1
ATOM 9937 O O . GLY B 1 493 ? -13.383 15.82 34.75 1 93.81 493 GLY B O 1
ATOM 9938 N N . ARG B 1 494 ? -12.43 16.219 32.812 1 95.31 494 ARG B N 1
ATOM 9939 C CA . ARG B 1 494 ? -11.078 15.906 33.281 1 95.31 494 ARG B CA 1
ATOM 9940 C C . ARG B 1 494 ? -10.633 16.844 34.375 1 95.31 494 ARG B C 1
ATOM 9942 O O . ARG B 1 494 ? -10.883 18.062 34.312 1 95.31 494 ARG B O 1
ATOM 9949 N N . ALA B 1 495 ? -9.875 16.297 35.344 1 97.06 495 ALA B N 1
ATOM 9950 C CA . ALA B 1 495 ? -9.453 17.078 36.5 1 97.06 495 ALA B CA 1
ATOM 9951 C C . ALA B 1 495 ? -8.125 17.781 36.219 1 97.06 495 ALA B C 1
ATOM 9953 O O . ALA B 1 495 ? -7.875 18.875 36.75 1 97.06 495 ALA B O 1
ATOM 9954 N N . THR B 1 496 ? -7.258 17.109 35.531 1 98.31 496 THR B N 1
ATOM 9955 C CA . THR B 1 496 ? -5.914 17.641 35.312 1 98.31 496 THR B CA 1
ATOM 9956 C C . THR B 1 496 ? -5.453 17.391 33.875 1 98.31 496 THR B C 1
ATOM 9958 O O . THR B 1 496 ? -5.723 16.328 33.312 1 98.31 496 THR B O 1
ATOM 9961 N N . GLN B 1 497 ? -4.836 18.359 33.344 1 98.62 497 GLN B N 1
ATOM 9962 C CA . GLN B 1 497 ? -4.223 18.188 32.031 1 98.62 497 GLN B CA 1
ATOM 9963 C C . GLN B 1 497 ? -2.904 18.953 31.938 1 98.62 497 GLN B C 1
ATOM 9965 O O . GLN B 1 497 ? -2.838 20.141 32.281 1 98.62 497 GLN B O 1
ATOM 9970 N N . PHE B 1 498 ? -1.858 18.25 31.531 1 98.38 498 PHE B N 1
ATOM 9971 C CA . PHE B 1 498 ? -0.486 18.719 31.391 1 98.38 498 PHE B CA 1
ATOM 9972 C C . PHE B 1 498 ? -0.231 19.25 29.984 1 98.38 498 PHE B C 1
ATOM 9974 O O . PHE B 1 498 ? -0.621 18.625 29 1 98.38 498 PHE B O 1
ATOM 9981 N N . TYR B 1 499 ? 0.395 20.531 29.859 1 98.44 499 TYR B N 1
ATOM 9982 C CA . TYR B 1 499 ? 0.782 21.109 28.578 1 98.44 499 TYR B CA 1
ATOM 9983 C C . TYR B 1 499 ? 2.256 21.5 28.578 1 98.44 499 TYR B C 1
ATOM 9985 O O . TYR B 1 499 ? 2.748 22.094 29.531 1 98.44 499 TYR B O 1
ATOM 9993 N N . SER B 1 500 ? 3 21.141 27.562 1 97.94 500 SER B N 1
ATOM 9994 C CA . SER B 1 500 ? 4.363 21.562 27.25 1 97.94 500 SER B CA 1
ATOM 9995 C C . SER B 1 500 ? 4.574 21.688 25.75 1 97.94 500 SER B C 1
ATOM 9997 O O . SER B 1 500 ? 4.504 20.703 25.031 1 97.94 500 SER B O 1
ATOM 9999 N N . MET B 1 501 ? 4.812 22.969 25.297 1 97.25 501 MET B N 1
ATOM 10000 C CA . MET B 1 501 ? 4.914 23.203 23.859 1 97.25 501 MET B CA 1
ATOM 10001 C C . MET B 1 501 ? 5.812 24.391 23.562 1 97.25 501 MET B C 1
ATOM 10003 O O . MET B 1 501 ? 5.555 25.5 24.031 1 97.25 501 MET B O 1
ATOM 10007 N N . LEU B 1 502 ? 6.879 24.219 22.844 1 96.75 502 LEU B N 1
ATOM 10008 C CA . LEU B 1 502 ? 7.746 25.266 22.297 1 96.75 502 LEU B CA 1
ATOM 10009 C C . LEU B 1 502 ? 8.148 26.25 23.391 1 96.75 502 LEU B C 1
ATOM 10011 O O . LEU B 1 502 ? 8.07 27.469 23.203 1 96.75 502 LEU B O 1
ATOM 10015 N N . GLY B 1 503 ? 8.492 25.719 24.516 1 96.31 503 GLY B N 1
ATOM 10016 C CA . GLY B 1 503 ? 9 26.516 25.625 1 96.31 503 GLY B CA 1
ATOM 10017 C C . GLY B 1 503 ? 7.922 26.938 26.594 1 96.31 503 GLY B C 1
ATOM 10018 O O . GLY B 1 503 ? 8.219 27.297 27.734 1 96.31 503 GLY B O 1
ATOM 10019 N N . MET B 1 504 ? 6.691 26.906 26.156 1 97 504 MET B N 1
ATOM 10020 C CA . MET B 1 504 ? 5.57 27.266 27.016 1 97 504 MET B CA 1
ATOM 10021 C C . MET B 1 504 ? 5.188 26.109 27.938 1 97 504 MET B C 1
ATOM 10023 O O . MET B 1 504 ? 5.172 24.953 27.516 1 97 504 MET B O 1
ATOM 10027 N N . ARG B 1 505 ? 4.84 26.406 29.188 1 98.25 505 ARG B N 1
ATOM 10028 C CA . ARG B 1 505 ? 4.402 25.453 30.188 1 98.25 505 ARG B CA 1
ATOM 10029 C C . ARG B 1 505 ? 3.035 25.828 30.75 1 98.25 505 ARG B C 1
ATOM 10031 O O . ARG B 1 505 ? 2.787 27 31.047 1 98.25 505 ARG B O 1
ATOM 10038 N N . ALA B 1 506 ? 2.156 24.859 30.812 1 98.75 506 ALA B N 1
ATOM 10039 C CA . ALA B 1 506 ? 0.842 25.109 31.406 1 98.75 506 ALA B CA 1
ATOM 10040 C C . ALA B 1 506 ? 0.274 23.844 32.062 1 98.75 506 ALA B C 1
ATOM 10042 O O . ALA B 1 506 ? 0.62 22.734 31.656 1 98.75 506 ALA B O 1
ATOM 10043 N N . LEU B 1 507 ? -0.527 24 33.094 1 98.75 507 LEU B N 1
ATOM 10044 C CA . LEU B 1 507 ? -1.245 22.922 33.75 1 98.75 507 LEU B CA 1
ATOM 10045 C C . LEU B 1 507 ? -2.664 23.359 34.125 1 98.75 507 LEU B C 1
ATOM 10047 O O . LEU B 1 507 ? -2.859 24.359 34.812 1 98.75 507 LEU B O 1
ATOM 10051 N N . TYR B 1 508 ? -3.613 22.656 33.531 1 98.75 508 TYR B N 1
ATOM 10052 C CA . TYR B 1 508 ? -4.992 22.75 34 1 98.75 508 TYR B CA 1
ATOM 10053 C C . TYR B 1 508 ? -5.238 21.797 35.188 1 98.75 508 TYR B C 1
ATOM 10055 O O . TYR B 1 508 ? -4.898 20.625 35.094 1 98.75 508 TYR B O 1
ATOM 10063 N N . HIS B 1 509 ? -5.809 22.266 36.25 1 98.56 509 HIS B N 1
ATOM 10064 C CA . HIS B 1 509 ? -6.117 21.438 37.406 1 98.56 509 HIS B CA 1
ATOM 10065 C C . HIS B 1 509 ? -7.375 21.938 38.094 1 98.56 509 HIS B C 1
ATOM 10067 O O . HIS B 1 509 ? -7.363 22.984 38.75 1 98.56 509 HIS B O 1
ATOM 10073 N N . GLN B 1 510 ? -8.461 21.156 37.969 1 97.31 510 GLN B N 1
ATOM 10074 C CA . GLN B 1 510 ? -9.719 21.375 38.688 1 97.31 510 GLN B CA 1
ATOM 10075 C C . GLN B 1 510 ? -10.219 22.812 38.469 1 97.31 510 GLN B C 1
ATOM 10077 O O . GLN B 1 510 ? -10.562 23.5 39.438 1 97.31 510 GLN B O 1
ATOM 10082 N N . GLY B 1 511 ? -10.141 23.297 37.281 1 97.19 511 GLY B N 1
ATOM 10083 C CA . GLY B 1 511 ? -10.711 24.578 36.906 1 97.19 511 GLY B CA 1
ATOM 10084 C C . GLY B 1 511 ? -9.68 25.688 36.844 1 97.19 511 GLY B C 1
ATOM 10085 O O . GLY B 1 511 ? -9.945 26.734 36.25 1 97.19 511 GLY B O 1
ATOM 10086 N N . TRP B 1 512 ? -8.469 25.453 37.438 1 98.38 512 TRP B N 1
ATOM 10087 C CA . TRP B 1 512 ? -7.402 26.453 37.438 1 98.38 512 TRP B CA 1
ATOM 10088 C C . TRP B 1 512 ? -6.406 26.172 36.312 1 98.38 512 TRP B C 1
ATOM 10090 O O . TRP B 1 512 ? -6.102 25.016 36 1 98.38 512 TRP B O 1
ATOM 10100 N N . LEU B 1 513 ? -5.93 27.25 35.688 1 98.75 513 LEU B N 1
ATOM 10101 C CA . LEU B 1 513 ? -4.852 27.125 34.719 1 98.75 513 LEU B CA 1
ATOM 10102 C C . LEU B 1 513 ? -3.645 27.969 35.125 1 98.75 513 LEU B C 1
ATOM 10104 O O . LEU B 1 513 ? -3.756 29.188 35.281 1 98.75 513 LEU B O 1
ATOM 10108 N N . ALA B 1 514 ? -2.539 27.328 35.406 1 98.81 514 ALA B N 1
ATOM 10109 C CA . ALA B 1 514 ? -1.246 28 35.5 1 98.81 514 ALA B CA 1
ATOM 10110 C C . ALA B 1 514 ? -0.491 27.938 34.188 1 98.81 514 ALA B C 1
ATOM 10112 O O . ALA B 1 514 ? -0.452 26.891 33.531 1 98.81 514 ALA B O 1
ATOM 10113 N N . THR B 1 515 ? 0.024 29.078 33.719 1 98.38 515 THR B N 1
ATOM 10114 C CA . THR B 1 515 ? 0.762 29.094 32.469 1 98.38 515 THR B CA 1
ATOM 10115 C C . THR B 1 515 ? 1.898 30.109 32.531 1 98.38 515 THR B C 1
ATOM 10117 O O . THR B 1 515 ? 1.856 31.062 33.312 1 98.38 515 THR B O 1
ATOM 10120 N N . THR B 1 516 ? 2.926 29.859 31.734 1 97.62 516 THR B N 1
ATOM 10121 C CA . THR B 1 516 ? 4.039 30.797 31.641 1 97.62 516 THR B CA 1
ATOM 10122 C C . THR B 1 516 ? 3.834 31.75 30.484 1 97.62 516 THR B C 1
ATOM 10124 O O . THR B 1 516 ? 3.318 31.359 29.422 1 97.62 516 THR B O 1
ATOM 10127 N N . LEU B 1 517 ? 4.176 32.969 30.703 1 95.81 517 LEU B N 1
ATOM 10128 C CA . LEU B 1 517 ? 4.332 33.906 29.594 1 95.81 517 LEU B CA 1
ATOM 10129 C C . LEU B 1 517 ? 5.672 33.719 28.891 1 95.81 517 LEU B C 1
ATOM 10131 O O . LEU B 1 517 ? 6.66 34.375 29.234 1 95.81 517 LEU B O 1
ATOM 10135 N N . HIS B 1 518 ? 5.762 32.844 27.969 1 96.12 518 HIS B N 1
ATOM 10136 C CA . HIS B 1 518 ? 6.918 32.469 27.156 1 96.12 518 HIS B CA 1
ATOM 10137 C C . HIS B 1 518 ? 6.516 32.188 25.719 1 96.12 518 HIS B C 1
ATOM 10139 O O . HIS B 1 518 ? 6.148 31.078 25.375 1 96.12 518 HIS B O 1
ATOM 10145 N N . PRO B 1 519 ? 6.609 33.25 24.859 1 95.5 519 PRO B N 1
ATOM 10146 C CA . PRO B 1 519 ? 6.125 33.031 23.5 1 95.5 519 PRO B CA 1
ATOM 10147 C C . PRO B 1 519 ? 6.871 31.906 22.781 1 95.5 519 PRO B C 1
ATOM 10149 O O . PRO B 1 519 ? 8.086 31.766 22.938 1 95.5 519 PRO B O 1
ATOM 10152 N N . PRO B 1 520 ? 6.094 31.078 22 1 95.38 520 PRO B N 1
ATOM 10153 C CA . PRO B 1 520 ? 6.738 30.031 21.188 1 95.38 520 PRO B CA 1
ATOM 10154 C C . PRO B 1 520 ? 7.781 30.594 20.234 1 95.38 520 PRO B C 1
ATOM 10156 O O . PRO B 1 520 ? 7.582 31.656 19.641 1 95.38 520 PRO B O 1
ATOM 10159 N N . LEU B 1 521 ? 8.914 29.859 20.031 1 92.94 521 LEU B N 1
ATOM 10160 C CA . LEU B 1 521 ? 9.977 30.156 19.078 1 92.94 521 LEU B CA 1
ATOM 10161 C C . LEU B 1 521 ? 10.641 31.484 19.406 1 92.94 521 LEU B C 1
ATOM 10163 O O . LEU B 1 521 ? 11.086 32.188 18.484 1 92.94 521 LEU B O 1
ATOM 10167 N N . SER B 1 522 ? 10.711 31.938 20.625 1 93.81 522 SER B N 1
ATOM 10168 C CA . SER B 1 522 ? 11.195 33.25 21.016 1 93.81 522 SER B CA 1
ATOM 10169 C C . SER B 1 522 ? 12.711 33.281 21.125 1 93.81 522 SER B C 1
ATOM 10171 O O . SER B 1 522 ? 13.344 34.344 20.969 1 93.81 522 SER B O 1
ATOM 10173 N N . GLY B 1 523 ? 13.289 32.125 21.406 1 92.81 523 GLY B N 1
ATOM 10174 C CA . GLY B 1 523 ? 14.711 32.062 21.703 1 92.81 523 GLY B CA 1
ATOM 10175 C C . GLY B 1 523 ? 15.062 32.75 23.016 1 92.81 523 GLY B C 1
ATOM 10176 O O . GLY B 1 523 ? 16.234 33.031 23.281 1 92.81 523 GLY B O 1
ATOM 10177 N N . TRP B 1 524 ? 14.109 32.969 23.875 1 95.12 524 TRP B N 1
ATOM 10178 C CA . TRP B 1 524 ? 14.312 33.688 25.125 1 95.12 524 TRP B CA 1
ATOM 10179 C C . TRP B 1 524 ? 15.188 32.906 26.078 1 95.12 524 TRP B C 1
ATOM 10181 O O . TRP B 1 524 ? 15.961 33.469 26.859 1 95.12 524 TRP B O 1
ATOM 10191 N N . SER B 1 525 ? 15.07 31.531 26 1 95.38 525 SER B N 1
ATOM 10192 C CA . SER B 1 525 ? 15.719 30.703 27.016 1 95.38 525 SER B CA 1
ATOM 10193 C C . SER B 1 525 ? 15.359 31.172 28.422 1 95.38 525 SER B C 1
ATOM 10195 O O . SER B 1 525 ? 14.219 31.578 28.688 1 95.38 525 SER B O 1
ATOM 10197 N N . ASN B 1 526 ? 16.234 31.031 29.422 1 95.44 526 ASN B N 1
ATOM 10198 C CA . ASN B 1 526 ? 16.031 31.531 30.781 1 95.44 526 ASN B CA 1
ATOM 10199 C C . ASN B 1 526 ? 14.656 31.156 31.312 1 95.44 526 ASN B C 1
ATOM 10201 O O . ASN B 1 526 ? 13.93 32.031 31.828 1 95.44 526 ASN B O 1
ATOM 10205 N N . PHE B 1 527 ? 14.281 29.938 31.219 1 97.12 527 PHE B N 1
ATOM 10206 C CA . PHE B 1 527 ? 12.953 29.469 31.562 1 97.12 527 PHE B CA 1
ATOM 10207 C C . PHE B 1 527 ? 12.664 29.703 33.062 1 97.12 527 PHE B C 1
ATOM 10209 O O . PHE B 1 527 ? 11.516 29.875 33.438 1 97.12 527 PHE B O 1
ATOM 10216 N N . ASP B 1 528 ? 13.664 29.703 33.906 1 94.69 528 ASP B N 1
ATOM 10217 C CA . ASP B 1 528 ? 13.531 29.922 35.344 1 94.69 528 ASP B CA 1
ATOM 10218 C C . ASP B 1 528 ? 13.078 31.344 35.656 1 94.69 528 ASP B C 1
ATOM 10220 O O . ASP B 1 528 ? 12.602 31.625 36.75 1 94.69 528 ASP B O 1
ATOM 10224 N N . LYS B 1 529 ? 13.188 32.219 34.688 1 95.81 529 LYS B N 1
ATOM 10225 C CA . LYS B 1 529 ? 12.844 33.625 34.875 1 95.81 529 LYS B CA 1
ATOM 10226 C C . LYS B 1 529 ? 11.469 33.969 34.281 1 95.81 529 LYS B C 1
ATOM 10228 O O . LYS B 1 529 ? 10.992 35.094 34.375 1 95.81 529 LYS B O 1
ATOM 10233 N N . ASP B 1 530 ? 10.82 33 33.844 1 95.75 530 ASP B N 1
ATOM 10234 C CA . ASP B 1 530 ? 9.523 33.25 33.219 1 95.75 530 ASP B CA 1
ATOM 10235 C C . ASP B 1 530 ? 8.5 33.75 34.25 1 95.75 530 ASP B C 1
ATOM 10237 O O . ASP B 1 530 ? 8.484 33.312 35.375 1 95.75 530 ASP B O 1
ATOM 10241 N N . ARG B 1 531 ? 7.719 34.688 33.781 1 95.25 531 ARG B N 1
ATOM 10242 C CA . ARG B 1 531 ? 6.547 35.062 34.562 1 95.25 531 ARG B CA 1
ATOM 10243 C C . ARG B 1 531 ? 5.434 34.031 34.438 1 95.25 531 ARG B C 1
ATOM 10245 O O . ARG B 1 531 ? 5.113 33.594 33.344 1 95.25 531 ARG B O 1
ATOM 10252 N N . TRP B 1 532 ? 4.855 33.594 35.562 1 97.5 532 TRP B N 1
ATOM 10253 C CA . TRP B 1 532 ? 3.709 32.688 35.562 1 97.5 532 TRP B CA 1
ATOM 10254 C C . TRP B 1 532 ? 2.41 33.469 35.781 1 97.5 532 TRP B C 1
ATOM 10256 O O . TRP B 1 532 ? 2.387 34.5 36.469 1 97.5 532 TRP B O 1
ATOM 10266 N N . GLU B 1 533 ? 1.42 33 35.094 1 98.25 533 GLU B N 1
ATOM 10267 C CA . GLU B 1 533 ? 0.061 33.531 35.25 1 98.25 533 GLU B CA 1
ATOM 10268 C C . GLU B 1 533 ? -0.885 32.438 35.781 1 98.25 533 GLU B C 1
ATOM 10270 O O . GLU B 1 533 ? -0.598 31.25 35.656 1 98.25 533 GLU B O 1
ATOM 10275 N N . LEU B 1 534 ? -1.98 32.875 36.438 1 98.69 534 LEU B N 1
ATOM 10276 C CA . LEU B 1 534 ? -2.988 32 37 1 98.69 534 LEU B CA 1
ATOM 10277 C C . LEU B 1 534 ? -4.395 32.469 36.625 1 98.69 534 LEU B C 1
ATOM 10279 O O . LEU B 1 534 ? -4.742 33.625 36.875 1 98.69 534 LEU B O 1
ATOM 10283 N N . TYR B 1 535 ? -5.191 31.562 36.062 1 98.5 535 TYR B N 1
ATOM 10284 C CA . TYR B 1 535 ? -6.559 31.891 35.688 1 98.5 535 TYR B CA 1
ATOM 10285 C C . TYR B 1 535 ? -7.551 30.891 36.25 1 98.5 535 TYR B C 1
ATOM 10287 O O . TYR B 1 535 ? -7.238 29.703 36.375 1 98.5 535 TYR B O 1
ATOM 10295 N N . ASP B 1 536 ? -8.766 31.359 36.656 1 98.12 536 ASP B N 1
ATOM 10296 C CA . ASP B 1 536 ? -9.914 30.516 36.938 1 98.12 536 ASP B CA 1
ATOM 10297 C C . ASP B 1 536 ? -10.789 30.312 35.719 1 98.12 536 ASP B C 1
ATOM 10299 O O . ASP B 1 536 ? -11.664 31.141 35.438 1 98.12 536 ASP B O 1
ATOM 10303 N N . LEU B 1 537 ? -10.539 29.203 35 1 96.88 537 LEU B N 1
ATOM 10304 C CA . LEU B 1 537 ? -11.188 28.984 33.719 1 96.88 537 LEU B CA 1
ATOM 10305 C C . LEU B 1 537 ? -12.68 28.719 33.875 1 96.88 537 LEU B C 1
ATOM 10307 O O . LEU B 1 537 ? -13.43 28.688 32.906 1 96.88 537 LEU B O 1
ATOM 10311 N N . ARG B 1 538 ? -13.328 28.547 35.094 1 93.12 538 ARG B N 1
ATOM 10312 C CA . ARG B 1 538 ? -14.75 28.344 35.344 1 93.12 538 ARG B CA 1
ATOM 10313 C C . ARG B 1 538 ? -15.539 29.609 35.094 1 93.12 538 ARG B C 1
ATOM 10315 O O . ARG B 1 538 ? -16.703 29.562 34.719 1 93.12 538 ARG B O 1
ATOM 10322 N N . THR B 1 539 ? -14.703 30.688 35.188 1 93.44 539 THR B N 1
ATOM 10323 C CA . THR B 1 539 ? -15.406 31.953 35.031 1 93.44 539 THR B CA 1
ATOM 10324 C C . THR B 1 539 ? -14.672 32.844 34.062 1 93.44 539 THR B C 1
ATOM 10326 O O . THR B 1 539 ? -15.234 33.844 33.594 1 93.44 539 THR B O 1
ATOM 10329 N N . ASP B 1 540 ? -13.477 32.562 33.812 1 96.5 540 ASP B N 1
ATOM 10330 C CA . ASP B 1 540 ? -12.617 33.406 32.969 1 96.5 540 ASP B CA 1
ATOM 10331 C C . ASP B 1 540 ? -11.977 32.594 31.859 1 96.5 540 ASP B C 1
ATOM 10333 O O . ASP B 1 540 ? -10.75 32.562 31.734 1 96.5 540 ASP B O 1
ATOM 10337 N N . ARG B 1 541 ? -12.828 32.062 30.969 1 96.19 541 ARG B N 1
ATOM 10338 C CA . ARG B 1 541 ? -12.344 31.25 29.859 1 96.19 541 ARG B CA 1
ATOM 10339 C C . ARG B 1 541 ? -11.508 32.094 28.891 1 96.19 541 ARG B C 1
ATOM 10341 O O . ARG B 1 541 ? -10.711 31.547 28.125 1 96.19 541 ARG B O 1
ATOM 10348 N N . THR B 1 542 ? -11.648 33.375 28.844 1 97.81 542 THR B N 1
ATOM 10349 C CA . THR B 1 542 ? -10.93 34.25 27.922 1 97.81 542 THR B CA 1
ATOM 10350 C C . THR B 1 542 ? -9.633 34.75 28.562 1 97.81 542 THR B C 1
ATOM 10352 O O . THR B 1 542 ? -8.922 35.562 27.969 1 97.81 542 THR B O 1
ATOM 10355 N N . GLN B 1 543 ? -9.336 34.312 29.797 1 97.88 543 GLN B N 1
ATOM 10356 C CA . GLN B 1 543 ? -8.078 34.594 30.484 1 97.88 543 GLN B CA 1
ATOM 10357 C C . GLN B 1 543 ? -7.789 36.062 30.578 1 97.88 543 GLN B C 1
ATOM 10359 O O . GLN B 1 543 ? -6.703 36.531 30.203 1 97.88 543 GLN B O 1
ATOM 10364 N N . LEU B 1 544 ? -8.719 36.75 31.125 1 97.06 544 LEU B N 1
ATOM 10365 C CA . LEU B 1 544 ? -8.648 38.219 31.25 1 97.06 544 LEU B CA 1
ATOM 10366 C C . LEU B 1 544 ? -8.031 38.594 32.594 1 97.06 544 LEU B C 1
ATOM 10368 O O . LEU B 1 544 ? -7.41 39.656 32.688 1 97.06 544 LEU B O 1
ATOM 10372 N N . HIS B 1 545 ? -8.227 37.781 33.594 1 96.69 545 HIS B N 1
ATOM 10373 C CA . HIS B 1 545 ? -7.844 38.156 34.938 1 96.69 545 HIS B CA 1
ATOM 10374 C C . HIS B 1 545 ? -6.758 37.219 35.5 1 96.69 545 HIS B C 1
ATOM 10376 O O . HIS B 1 545 ? -7.055 36.156 36.031 1 96.69 545 HIS B O 1
ATOM 10382 N N . ASP B 1 546 ? -5.59 37.719 35.469 1 98 546 ASP B N 1
ATOM 10383 C CA . ASP B 1 546 ? -4.469 37 36.062 1 98 546 ASP B CA 1
ATOM 10384 C C . ASP B 1 546 ? -4.5 37.094 37.594 1 98 546 ASP B C 1
ATOM 10386 O O . ASP B 1 546 ? -4.375 38.188 38.156 1 98 546 ASP B O 1
ATOM 10390 N N . LEU B 1 547 ? -4.586 35.969 38.219 1 98.56 547 LEU B N 1
ATOM 10391 C CA . LEU B 1 547 ? -4.758 35.938 39.688 1 98.56 547 LEU B CA 1
ATOM 10392 C C . LEU B 1 547 ? -3.469 35.5 40.375 1 98.56 547 LEU B C 1
ATOM 10394 O O . LEU B 1 547 ? -3.484 35.125 41.531 1 98.56 547 LEU B O 1
ATOM 10398 N N . ALA B 1 548 ? -2.393 35.438 39.688 1 98.44 548 ALA B N 1
ATOM 10399 C CA . ALA B 1 548 ? -1.112 34.969 40.188 1 98.44 548 ALA B CA 1
ATOM 10400 C C . ALA B 1 548 ? -0.739 35.688 41.469 1 98.44 548 ALA B C 1
ATOM 10402 O O . ALA B 1 548 ? -0.271 35.062 42.438 1 98.44 548 ALA B O 1
ATOM 10403 N N . ASP B 1 549 ? -0.917 37.031 41.531 1 97.81 549 ASP B N 1
ATOM 10404 C CA . ASP B 1 549 ? -0.551 37.844 42.719 1 97.81 549 ASP B CA 1
ATOM 10405 C C . ASP B 1 549 ? -1.553 37.625 43.844 1 97.81 549 ASP B C 1
ATOM 10407 O O . ASP B 1 549 ? -1.196 37.75 45.031 1 97.81 549 ASP B O 1
ATOM 10411 N N . GLU B 1 550 ? -2.736 37.312 43.438 1 98.12 550 GLU B N 1
ATOM 10412 C CA . GLU B 1 550 ? -3.797 37.156 44.406 1 98.12 550 GLU B CA 1
ATOM 10413 C C . GLU B 1 550 ? -3.73 35.781 45.062 1 98.12 550 GLU B C 1
ATOM 10415 O O . GLU B 1 550 ? -4.145 35.594 46.219 1 98.12 550 GLU B O 1
ATOM 10420 N N . LYS B 1 551 ? -3.24 34.875 44.312 1 98.25 551 LYS B N 1
ATOM 10421 C CA . LYS B 1 551 ? -3.213 33.5 44.844 1 98.25 551 LYS B CA 1
ATOM 10422 C C . LYS B 1 551 ? -1.838 32.875 44.656 1 98.25 551 LYS B C 1
ATOM 10424 O O . LYS B 1 551 ? -1.719 31.812 44.031 1 98.25 551 LYS B O 1
ATOM 10429 N N . PRO B 1 552 ? -0.845 33.375 45.25 1 97.88 552 PRO B N 1
ATOM 10430 C CA . PRO B 1 552 ? 0.523 32.906 45 1 97.88 552 PRO B CA 1
ATOM 10431 C C . PRO B 1 552 ? 0.751 31.484 45.5 1 97.88 552 PRO B C 1
ATOM 10433 O O . PRO B 1 552 ? 1.527 30.75 44.906 1 97.88 552 PRO B O 1
ATOM 10436 N N . GLU B 1 553 ? 0.107 31.062 46.625 1 98.31 553 GLU B N 1
ATOM 10437 C CA . GLU B 1 553 ? 0.301 29.703 47.156 1 98.31 553 GLU B CA 1
ATOM 10438 C C . GLU B 1 553 ? -0.259 28.672 46.188 1 98.31 553 GLU B C 1
ATOM 10440 O O . GLU B 1 553 ? 0.368 27.625 45.938 1 98.31 553 GLU B O 1
ATOM 10445 N N . LEU B 1 554 ? -1.41 28.984 45.688 1 98.44 554 LEU B N 1
ATOM 10446 C CA . LEU B 1 554 ? -1.998 28.078 44.719 1 98.44 554 LEU B CA 1
ATOM 10447 C C . LEU B 1 554 ? -1.115 27.984 43.469 1 98.44 554 LEU B C 1
ATOM 10449 O O . LEU B 1 554 ? -0.915 26.891 42.938 1 98.44 554 LEU B O 1
ATOM 10453 N N . LEU B 1 555 ? -0.625 29.062 43 1 98.62 555 LEU B N 1
ATOM 10454 C CA . LEU B 1 555 ? 0.257 29.078 41.844 1 98.62 555 LEU B CA 1
ATOM 10455 C C . LEU B 1 555 ? 1.484 28.203 42.094 1 98.62 555 LEU B C 1
ATOM 10457 O O . LEU B 1 555 ? 1.885 27.438 41.188 1 98.62 555 LEU B O 1
ATOM 10461 N N . GLU B 1 556 ? 2.107 28.359 43.25 1 98.31 556 GLU B N 1
ATOM 10462 C CA . GLU B 1 556 ? 3.291 27.562 43.562 1 98.31 556 GLU B CA 1
ATOM 10463 C C . GLU B 1 556 ? 2.967 26.078 43.562 1 98.31 556 GLU B C 1
ATOM 10465 O O . GLU B 1 556 ? 3.795 25.25 43.188 1 98.31 556 GLU B O 1
ATOM 10470 N N . GLU B 1 557 ? 1.823 25.75 44.094 1 98.5 557 GLU B N 1
ATOM 10471 C CA . GLU B 1 557 ? 1.375 24.359 44.094 1 98.5 557 GLU B CA 1
ATOM 10472 C C . GLU B 1 557 ? 1.242 23.828 42.656 1 98.5 557 GLU B C 1
ATOM 10474 O O . GLU B 1 557 ? 1.694 22.734 42.344 1 98.5 557 GLU B O 1
ATOM 10479 N N . LEU B 1 558 ? 0.647 24.562 41.812 1 98.75 558 LEU B N 1
ATOM 10480 C CA . LEU B 1 558 ? 0.42 24.141 40.438 1 98.75 558 LEU B CA 1
ATOM 10481 C C . LEU B 1 558 ? 1.735 24.078 39.656 1 98.75 558 LEU B C 1
ATOM 10483 O O . LEU B 1 558 ? 1.897 23.219 38.781 1 98.75 558 LEU B O 1
ATOM 10487 N N . LYS B 1 559 ? 2.691 25 39.969 1 98.44 559 LYS B N 1
ATOM 10488 C CA . LYS B 1 559 ? 4.031 24.891 39.406 1 98.44 559 LYS B CA 1
ATOM 10489 C C . LYS B 1 559 ? 4.672 23.547 39.75 1 98.44 559 LYS B C 1
ATOM 10491 O O . LYS B 1 559 ? 5.219 22.891 38.844 1 98.44 559 LYS B O 1
ATOM 10496 N N . GLY B 1 560 ? 4.605 23.234 41.031 1 98.38 560 GLY B N 1
ATOM 10497 C CA . GLY B 1 560 ? 5.137 21.953 41.438 1 98.38 560 GLY B CA 1
ATOM 10498 C C . GLY B 1 560 ? 4.473 20.781 40.75 1 98.38 560 GLY B C 1
ATOM 10499 O O . GLY B 1 560 ? 5.145 19.812 40.375 1 98.38 560 GLY B O 1
ATOM 10500 N N . LEU B 1 561 ? 3.18 20.844 40.625 1 98.62 561 LEU B N 1
ATOM 10501 C CA . LEU B 1 561 ? 2.436 19.781 39.938 1 98.62 561 LEU B CA 1
ATOM 10502 C C . LEU B 1 561 ? 2.842 19.672 38.5 1 98.62 561 LEU B C 1
ATOM 10504 O O . LEU B 1 561 ? 2.889 18.578 37.938 1 98.62 561 LEU B O 1
ATOM 10508 N N . TRP B 1 562 ? 3.076 20.781 37.844 1 98.56 562 TRP B N 1
ATOM 10509 C CA . TRP B 1 562 ? 3.525 20.75 36.469 1 98.56 562 TRP B CA 1
ATOM 10510 C C . TRP B 1 562 ? 4.832 19.969 36.344 1 98.56 562 TRP B C 1
ATOM 10512 O O . TRP B 1 562 ? 4.965 19.109 35.469 1 98.56 562 TRP B O 1
ATOM 10522 N N . PHE B 1 563 ? 5.805 20.281 37.219 1 98.19 563 PHE B N 1
ATOM 10523 C CA . PHE B 1 563 ? 7.098 19.609 37.156 1 98.19 563 PHE B CA 1
ATOM 10524 C C . PHE B 1 563 ? 6.953 18.125 37.438 1 98.19 563 PHE B C 1
ATOM 10526 O O . PHE B 1 563 ? 7.66 17.297 36.844 1 98.19 563 PHE B O 1
ATOM 10533 N N . TYR B 1 564 ? 6.082 17.797 38.375 1 98.38 564 TYR B N 1
ATOM 10534 C CA . TYR B 1 564 ? 5.797 16.391 38.656 1 98.38 564 TYR B CA 1
ATOM 10535 C C . TYR B 1 564 ? 5.344 15.68 37.375 1 98.38 564 TYR B C 1
ATOM 10537 O O . TYR B 1 564 ? 5.895 14.641 37 1 98.38 564 TYR B O 1
ATOM 10545 N N . TYR B 1 565 ? 4.395 16.25 36.656 1 98.31 565 TYR B N 1
ATOM 10546 C CA . TYR B 1 565 ? 3.855 15.609 35.469 1 98.31 565 TYR B CA 1
ATOM 10547 C C . TYR B 1 565 ? 4.863 15.664 34.312 1 98.31 565 TYR B C 1
ATOM 10549 O O . TYR B 1 565 ? 4.883 14.789 33.469 1 98.31 565 TYR B O 1
ATOM 10557 N N . ALA B 1 566 ? 5.656 16.734 34.25 1 98.44 566 ALA B N 1
ATOM 10558 C CA . ALA B 1 566 ? 6.738 16.766 33.281 1 98.44 566 ALA B CA 1
ATOM 10559 C C . ALA B 1 566 ? 7.629 15.539 33.406 1 98.44 566 ALA B C 1
ATOM 10561 O O . ALA B 1 566 ? 8.141 15.023 32.406 1 98.44 566 ALA B O 1
ATOM 10562 N N . GLY B 1 567 ? 7.863 15.141 34.656 1 97.88 567 GLY B N 1
ATOM 10563 C CA . GLY B 1 567 ? 8.609 13.914 34.906 1 97.88 567 GLY B CA 1
ATOM 10564 C C . GLY B 1 567 ? 7.855 12.672 34.438 1 97.88 567 GLY B C 1
ATOM 10565 O O . GLY B 1 567 ? 8.43 11.797 33.781 1 97.88 567 GLY B O 1
ATOM 10566 N N . VAL B 1 568 ? 6.559 12.625 34.688 1 97.75 568 VAL B N 1
ATOM 10567 C CA . VAL B 1 568 ? 5.727 11.461 34.406 1 97.75 568 VAL B CA 1
ATOM 10568 C C . VAL B 1 568 ? 5.559 11.312 32.875 1 97.75 568 VAL B C 1
ATOM 10570 O O . VAL B 1 568 ? 5.617 10.195 32.344 1 97.75 568 VAL B O 1
ATOM 10573 N N . TYR B 1 569 ? 5.402 12.406 32.188 1 98.25 569 TYR B N 1
ATOM 10574 C CA . TYR B 1 569 ? 5.027 12.367 30.797 1 98.25 569 TYR B CA 1
ATOM 10575 C C . TYR B 1 569 ? 6.199 12.766 29.906 1 98.25 569 TYR B C 1
ATOM 10577 O O . TYR B 1 569 ? 6.023 13.039 28.719 1 98.25 569 TYR B O 1
ATOM 10585 N N . LYS B 1 570 ? 7.383 12.922 30.406 1 97.75 570 LYS B N 1
ATOM 10586 C CA . LYS B 1 570 ? 8.594 13.219 29.641 1 97.75 570 LYS B CA 1
ATOM 10587 C C . LYS B 1 570 ? 8.508 14.594 28.984 1 97.75 570 LYS B C 1
ATOM 10589 O O . LYS B 1 570 ? 8.773 14.727 27.781 1 97.75 570 LYS B O 1
ATOM 10594 N N . GLY B 1 571 ? 8.195 15.633 29.797 1 98 571 GLY B N 1
ATOM 10595 C CA . GLY B 1 571 ? 7.914 16.953 29.281 1 98 571 GLY B CA 1
ATOM 10596 C C . GLY B 1 571 ? 9.156 17.812 29.141 1 98 571 GLY B C 1
ATOM 10597 O O . GLY B 1 571 ? 9.07 18.969 28.703 1 98 571 GLY B O 1
ATOM 10598 N N . LEU B 1 572 ? 10.375 17.312 29.453 1 97.94 572 LEU B N 1
ATOM 10599 C CA . LEU B 1 572 ? 11.633 18.031 29.328 1 97.94 572 LEU B CA 1
ATOM 10600 C C . LEU B 1 572 ? 12.531 17.391 28.281 1 97.94 572 LEU B C 1
ATOM 10602 O O . LEU B 1 572 ? 12.438 16.188 28.031 1 97.94 572 LEU B O 1
ATOM 10606 N N . PRO B 1 573 ? 13.492 18.188 27.641 1 98.06 573 PRO B N 1
ATOM 10607 C CA . PRO B 1 573 ? 13.766 19.609 27.859 1 98.06 573 PRO B CA 1
ATOM 10608 C C . PRO B 1 573 ? 12.727 20.516 27.203 1 98.06 573 PRO B C 1
ATOM 10610 O O . PRO B 1 573 ? 11.977 20.062 26.328 1 98.06 573 PRO B O 1
ATOM 10613 N N . LEU B 1 574 ? 12.734 21.75 27.656 1 98.12 574 LEU B N 1
ATOM 10614 C CA . LEU B 1 574 ? 11.977 22.797 26.984 1 98.12 574 LEU B CA 1
ATOM 10615 C C . LEU B 1 574 ? 12.742 23.344 25.781 1 98.12 574 LEU B C 1
ATOM 10617 O O . LEU B 1 574 ? 13.961 23.484 25.828 1 98.12 574 LEU B O 1
ATOM 10621 N N . ASP B 1 575 ? 12.047 23.578 24.703 1 97.44 575 ASP B N 1
ATOM 10622 C CA . ASP B 1 575 ? 12.664 24.062 23.469 1 97.44 575 ASP B CA 1
ATOM 10623 C C . ASP B 1 575 ? 11.914 25.266 22.906 1 97.44 575 ASP B C 1
ATOM 10625 O O . ASP B 1 575 ? 10.758 25.141 22.484 1 97.44 575 ASP B O 1
ATOM 10629 N N . ASP B 1 576 ? 12.5 26.406 22.938 1 96.44 576 ASP B N 1
ATOM 10630 C CA . ASP B 1 576 ? 11.906 27.609 22.344 1 96.44 576 ASP B CA 1
ATOM 10631 C C . ASP B 1 576 ? 12.805 28.172 21.25 1 96.44 576 ASP B C 1
ATOM 10633 O O . ASP B 1 576 ? 12.664 29.344 20.875 1 96.44 576 ASP B O 1
ATOM 10637 N N . ARG B 1 577 ? 13.75 27.391 20.688 1 93.06 577 ARG B N 1
ATOM 10638 C CA . ARG B 1 577 ? 14.609 27.812 19.594 1 93.06 577 ARG B CA 1
ATOM 10639 C C . ARG B 1 577 ? 13.789 28.328 18.406 1 93.06 577 ARG B C 1
ATOM 10641 O O . ARG B 1 577 ? 12.625 27.938 18.25 1 93.06 577 ARG B O 1
ATOM 10648 N N . THR B 1 578 ? 14.375 29.125 17.625 1 87.75 578 THR B N 1
ATOM 10649 C CA . THR B 1 578 ? 13.711 29.656 16.453 1 87.75 578 THR B CA 1
ATOM 10650 C C . THR B 1 578 ? 13.5 28.562 15.406 1 87.75 578 THR B C 1
ATOM 10652 O O . THR B 1 578 ? 14.125 27.5 15.484 1 87.75 578 THR B O 1
ATOM 10655 N N . ALA B 1 579 ? 12.609 28.906 14.453 1 85.62 579 ALA B N 1
ATOM 10656 C CA . ALA B 1 579 ? 12.305 27.938 13.398 1 85.62 579 ALA B CA 1
ATOM 10657 C C . ALA B 1 579 ? 13.562 27.562 12.633 1 85.62 579 ALA B C 1
ATOM 10659 O O . ALA B 1 579 ? 13.812 26.375 12.375 1 85.62 579 ALA B O 1
ATOM 10660 N N . LEU B 1 580 ? 14.32 28.531 12.227 1 81.88 580 LEU B N 1
ATOM 10661 C CA . LEU B 1 580 ? 15.531 28.297 11.453 1 81.88 580 LEU B CA 1
ATOM 10662 C C . LEU B 1 580 ? 16.516 27.438 12.25 1 81.88 580 LEU B C 1
ATOM 10664 O O . LEU B 1 580 ? 17.156 26.547 11.695 1 81.88 580 LEU B O 1
ATOM 10668 N N . GLU B 1 581 ? 16.656 27.688 13.617 1 84.75 581 GLU B N 1
ATOM 10669 C CA . GLU B 1 581 ? 17.547 26.922 14.469 1 84.75 581 GLU B CA 1
ATOM 10670 C C . GLU B 1 581 ? 17.109 25.469 14.562 1 84.75 581 GLU B C 1
ATOM 10672 O O . GLU B 1 581 ? 17.938 24.547 14.5 1 84.75 581 GLU B O 1
ATOM 10677 N N . ILE B 1 582 ? 15.844 25.328 14.703 1 88.31 582 ILE B N 1
ATOM 10678 C CA . ILE B 1 582 ? 15.281 24 14.82 1 88.31 582 ILE B CA 1
ATOM 10679 C C . ILE B 1 582 ? 15.516 23.219 13.516 1 88.31 582 ILE B C 1
ATOM 10681 O O . ILE B 1 582 ? 16 22.094 13.539 1 88.31 582 ILE B O 1
ATOM 10685 N N . MET B 1 583 ? 15.203 23.844 12.375 1 82.19 583 MET B N 1
ATOM 10686 C CA . MET B 1 583 ? 15.289 23.188 11.078 1 82.19 583 MET B CA 1
ATOM 10687 C C . MET B 1 583 ? 16.734 22.906 10.703 1 82.19 583 MET B C 1
ATOM 10689 O O . MET B 1 583 ? 17.016 21.984 9.922 1 82.19 583 MET B O 1
ATOM 10693 N N . ALA B 1 584 ? 17.672 23.672 11.289 1 80.38 584 ALA B N 1
ATOM 10694 C CA . ALA B 1 584 ? 19.078 23.516 10.977 1 80.38 584 ALA B CA 1
ATOM 10695 C C . ALA B 1 584 ? 19.734 22.484 11.898 1 80.38 584 ALA B C 1
ATOM 10697 O O . ALA B 1 584 ? 20.875 22.062 11.656 1 80.38 584 ALA B O 1
ATOM 10698 N N . SER B 1 585 ? 18.969 22.094 12.891 1 86.38 585 SER B N 1
ATOM 10699 C CA . SER B 1 585 ? 19.516 21.109 13.812 1 86.38 585 SER B CA 1
ATOM 10700 C C . SER B 1 585 ? 19.719 19.766 13.133 1 86.38 585 SER B C 1
ATOM 10702 O O . SER B 1 585 ? 18.891 19.344 12.328 1 86.38 585 SER B O 1
ATOM 10704 N N . PRO B 1 586 ? 20.828 19.156 13.43 1 83.88 586 PRO B N 1
ATOM 10705 C CA . PRO B 1 586 ? 21.078 17.859 12.812 1 83.88 586 PRO B CA 1
ATOM 10706 C C . PRO B 1 586 ? 20.031 16.812 13.203 1 83.88 586 PRO B C 1
ATOM 10708 O O . PRO B 1 586 ? 19.594 16.781 14.352 1 83.88 586 PRO B O 1
ATOM 10711 N N . ARG B 1 587 ? 19.672 16.047 12.234 1 88.19 587 ARG B N 1
ATOM 10712 C CA . ARG B 1 587 ? 18.766 14.914 12.414 1 88.19 587 ARG B CA 1
ATOM 10713 C C . ARG B 1 587 ? 19.297 13.664 11.719 1 88.19 587 ARG B C 1
ATOM 10715 O O . ARG B 1 587 ? 20.188 13.75 10.867 1 88.19 587 ARG B O 1
ATOM 10722 N N . PRO B 1 588 ? 18.672 12.492 12.125 1 88.94 588 PRO B N 1
ATOM 10723 C CA . PRO B 1 588 ? 19.078 11.258 11.445 1 88.94 588 PRO B CA 1
ATOM 10724 C C . PRO B 1 588 ? 18.844 11.305 9.938 1 88.94 588 PRO B C 1
ATOM 10726 O O . PRO B 1 588 ? 17.875 11.93 9.484 1 88.94 588 PRO B O 1
ATOM 10729 N N . GLU B 1 589 ? 19.75 10.711 9.219 1 88.12 589 GLU B N 1
ATOM 10730 C CA . GLU B 1 589 ? 19.625 10.547 7.773 1 88.12 589 GLU B CA 1
ATOM 10731 C C . GLU B 1 589 ? 19.688 9.07 7.379 1 88.12 589 GLU B C 1
ATOM 10733 O O . GLU B 1 589 ? 20.359 8.273 8.039 1 88.12 589 GLU B O 1
ATOM 10738 N N . PRO B 1 590 ? 18.969 8.625 6.359 1 86.31 590 PRO B N 1
ATOM 10739 C CA . PRO B 1 590 ? 18.953 7.223 5.945 1 86.31 590 PRO B CA 1
ATOM 10740 C C . PRO B 1 590 ? 20.328 6.742 5.445 1 86.31 590 PRO B C 1
ATOM 10742 O O . PRO B 1 590 ? 20.625 5.547 5.508 1 86.31 590 PRO B O 1
ATOM 10745 N N . GLY B 1 591 ? 21.109 7.641 4.953 1 80.75 591 GLY B N 1
ATOM 10746 C CA . GLY B 1 591 ? 22.422 7.246 4.457 1 80.75 591 GLY B CA 1
ATOM 10747 C C . GLY B 1 591 ? 23.562 8.008 5.113 1 80.75 591 GLY B C 1
ATOM 10748 O O . GLY B 1 591 ? 23.328 8.906 5.926 1 80.75 591 GLY B O 1
ATOM 10749 N N . GLU B 1 592 ? 24.734 7.523 4.828 1 81.94 592 GLU B N 1
ATOM 10750 C CA . GLU B 1 592 ? 25.922 8.234 5.281 1 81.94 592 GLU B CA 1
ATOM 10751 C C . GLU B 1 592 ? 26.047 9.594 4.602 1 81.94 592 GLU B C 1
ATOM 10753 O O . GLU B 1 592 ? 25.531 9.797 3.496 1 81.94 592 GLU B O 1
ATOM 10758 N N . PRO B 1 593 ? 26.594 10.477 5.336 1 82.44 593 PRO B N 1
ATOM 10759 C CA . PRO B 1 593 ? 26.844 11.766 4.68 1 82.44 593 PRO B CA 1
ATOM 10760 C C . PRO B 1 593 ? 27.625 11.617 3.375 1 82.44 593 PRO B C 1
ATOM 10762 O O . PRO B 1 593 ? 28.547 10.805 3.291 1 82.44 593 PRO B O 1
ATOM 10765 N N . ARG B 1 594 ? 27.203 12.242 2.381 1 85.69 594 ARG B N 1
ATOM 10766 C CA . ARG B 1 594 ? 27.859 12.172 1.082 1 85.69 594 ARG B CA 1
ATOM 10767 C C . ARG B 1 594 ? 27.844 13.523 0.383 1 85.69 594 ARG B C 1
ATOM 10769 O O . ARG B 1 594 ? 27.078 14.414 0.757 1 85.69 594 ARG B O 1
ATOM 10776 N N . SER B 1 595 ? 28.828 13.656 -0.569 1 90.75 595 SER B N 1
ATOM 10777 C CA . SER B 1 595 ? 28.906 14.883 -1.344 1 90.75 595 SER B CA 1
ATOM 10778 C C . SER B 1 595 ? 28.547 14.648 -2.805 1 90.75 595 SER B C 1
ATOM 10780 O O . SER B 1 595 ? 28.5 15.586 -3.604 1 90.75 595 SER B O 1
ATOM 10782 N N . HIS B 1 596 ? 28.344 13.43 -3.104 1 91.12 596 HIS B N 1
ATOM 10783 C CA . HIS B 1 596 ? 27.984 13.039 -4.465 1 91.12 596 HIS B CA 1
ATOM 10784 C C . HIS B 1 596 ? 26.688 12.25 -4.484 1 91.12 596 HIS B C 1
ATOM 10786 O O . HIS B 1 596 ? 26.547 11.227 -3.803 1 91.12 596 HIS B O 1
ATOM 10792 N N . TYR B 1 597 ? 25.766 12.75 -5.223 1 92.81 597 TYR B N 1
ATOM 10793 C CA . TYR B 1 597 ? 24.453 12.133 -5.348 1 92.81 597 TYR B CA 1
ATOM 10794 C C . TYR B 1 597 ? 24.188 11.727 -6.793 1 92.81 597 TYR B C 1
ATOM 10796 O O . TYR B 1 597 ? 24.531 12.461 -7.723 1 92.81 597 TYR B O 1
ATOM 10804 N N . VAL B 1 598 ? 23.625 10.586 -7 1 92.44 598 VAL B N 1
ATOM 10805 C CA . VAL B 1 598 ? 23.188 10.133 -8.32 1 92.44 598 VAL B CA 1
ATOM 10806 C C . VAL B 1 598 ? 21.672 9.93 -8.32 1 92.44 598 VAL B C 1
ATOM 10808 O O . VAL B 1 598 ? 21.141 9.18 -7.492 1 92.44 598 VAL B O 1
ATOM 10811 N N . TYR B 1 599 ? 20.984 10.57 -9.148 1 94.44 599 TYR B N 1
ATOM 10812 C CA . TYR B 1 599 ? 19.547 10.453 -9.32 1 94.44 599 TYR B CA 1
ATOM 10813 C C . TYR B 1 599 ? 19.203 9.938 -10.711 1 94.44 599 TYR B C 1
ATOM 10815 O O . TYR B 1 599 ? 19.984 10.078 -11.648 1 94.44 599 TYR B O 1
ATOM 10823 N N . TYR B 1 600 ? 18.047 9.328 -10.859 1 93.38 600 TYR B N 1
ATOM 10824 C CA . TYR B 1 600 ? 17.641 8.68 -12.102 1 93.38 600 TYR B CA 1
ATOM 10825 C C . TYR B 1 600 ? 16.25 9.133 -12.531 1 93.38 600 TYR B C 1
ATOM 10827 O O . TYR B 1 600 ? 15.438 9.539 -11.688 1 93.38 600 TYR B O 1
ATOM 10835 N N . PRO B 1 601 ? 16 9.109 -13.859 1 93.81 601 PRO B N 1
ATOM 10836 C CA . PRO B 1 601 ? 14.625 9.297 -14.312 1 93.81 601 PRO B CA 1
ATOM 10837 C C . PRO B 1 601 ? 13.719 8.125 -13.953 1 93.81 601 PRO B C 1
ATOM 10839 O O . PRO B 1 601 ? 14.211 7.062 -13.562 1 93.81 601 PRO B O 1
ATOM 10842 N N . ASP B 1 602 ? 12.398 8.328 -13.969 1 89.38 602 ASP B N 1
ATOM 10843 C CA . ASP B 1 602 ? 11.406 7.289 -13.719 1 89.38 602 ASP B CA 1
ATOM 10844 C C . ASP B 1 602 ? 11.547 6.723 -12.305 1 89.38 602 ASP B C 1
ATOM 10846 O O . ASP B 1 602 ? 11.453 5.512 -12.109 1 89.38 602 ASP B O 1
ATOM 10850 N N . SER B 1 603 ? 11.953 7.52 -11.383 1 92.25 603 SER B N 1
ATOM 10851 C CA . SER B 1 603 ? 12.055 7.18 -9.969 1 92.25 603 SER B CA 1
ATOM 10852 C C . SER B 1 603 ? 11.086 8 -9.125 1 92.25 603 SER B C 1
ATOM 10854 O O . SER B 1 603 ? 10.555 9.008 -9.594 1 92.25 603 SER B O 1
ATOM 10856 N N . ALA B 1 604 ? 10.852 7.512 -7.988 1 93.06 604 ALA B N 1
ATOM 10857 C CA . ALA B 1 604 ? 10.039 8.281 -7.047 1 93.06 604 ALA B CA 1
ATOM 10858 C C . ALA B 1 604 ? 10.703 9.609 -6.715 1 93.06 604 ALA B C 1
ATOM 10860 O O . ALA B 1 604 ? 11.93 9.734 -6.754 1 93.06 604 ALA B O 1
ATOM 10861 N N . ASP B 1 605 ? 9.859 10.562 -6.434 1 93.38 605 ASP B N 1
ATOM 10862 C CA . ASP B 1 605 ? 10.391 11.828 -5.949 1 93.38 605 ASP B CA 1
ATOM 10863 C C . ASP B 1 605 ? 11.195 11.633 -4.668 1 93.38 605 ASP B C 1
ATOM 10865 O O . ASP B 1 605 ? 10.828 10.828 -3.812 1 93.38 605 ASP B O 1
ATOM 10869 N N . VAL B 1 606 ? 12.258 12.336 -4.586 1 95.12 606 VAL B N 1
ATOM 10870 C CA . VAL B 1 606 ? 13.055 12.32 -3.363 1 95.12 606 VAL B CA 1
ATOM 10871 C C . VAL B 1 606 ? 12.641 13.492 -2.467 1 95.12 606 VAL B C 1
ATOM 10873 O O . VAL B 1 606 ? 12.859 14.656 -2.818 1 95.12 606 VAL B O 1
ATOM 10876 N N . PRO B 1 607 ? 12.07 13.211 -1.318 1 93.88 607 PRO B N 1
ATOM 10877 C CA . PRO B 1 607 ? 11.641 14.305 -0.443 1 93.88 607 PRO B CA 1
ATOM 10878 C C . PRO B 1 607 ? 12.797 15.227 -0.049 1 93.88 607 PRO B C 1
ATOM 10880 O O . PRO B 1 607 ? 13.93 14.766 0.114 1 93.88 607 PRO B O 1
ATOM 10883 N N . GLU B 1 608 ? 12.469 16.438 0.168 1 91.69 608 GLU B N 1
ATOM 10884 C CA . GLU B 1 608 ? 13.445 17.484 0.484 1 91.69 608 GLU B CA 1
ATOM 10885 C C . GLU B 1 608 ? 14.312 17.078 1.676 1 91.69 608 GLU B C 1
ATOM 10887 O O . GLU B 1 608 ? 15.516 17.328 1.686 1 91.69 608 GLU B O 1
ATOM 10892 N N . ALA B 1 609 ? 13.734 16.438 2.613 1 90.94 609 ALA B N 1
ATOM 10893 C CA . ALA B 1 609 ? 14.414 16.125 3.871 1 90.94 609 ALA B CA 1
ATOM 10894 C C . ALA B 1 609 ? 15.586 15.18 3.646 1 90.94 609 ALA B C 1
ATOM 10896 O O . ALA B 1 609 ? 16.516 15.141 4.453 1 90.94 609 ALA B O 1
ATOM 10897 N N . VAL B 1 610 ? 15.547 14.445 2.539 1 92.75 610 VAL B N 1
ATOM 10898 C CA . VAL B 1 610 ? 16.578 13.445 2.338 1 92.75 610 VAL B CA 1
ATOM 10899 C C . VAL B 1 610 ? 17.25 13.656 0.982 1 92.75 610 VAL B C 1
ATOM 10901 O O . VAL B 1 610 ? 18.125 12.883 0.583 1 92.75 610 VAL B O 1
ATOM 10904 N N . ALA B 1 611 ? 16.844 14.664 0.232 1 93.81 611 ALA B N 1
ATOM 10905 C CA . ALA B 1 611 ? 17.469 15.023 -1.033 1 93.81 611 ALA B CA 1
ATOM 10906 C C . ALA B 1 611 ? 18.797 15.734 -0.796 1 93.81 611 ALA B C 1
ATOM 10908 O O . ALA B 1 611 ? 19.125 16.109 0.334 1 93.81 611 ALA B O 1
ATOM 10909 N N . VAL B 1 612 ? 19.562 15.906 -1.841 1 93.19 612 VAL B N 1
ATOM 10910 C CA . VAL B 1 612 ? 20.797 16.672 -1.77 1 93.19 612 VAL B CA 1
ATOM 10911 C C . VAL B 1 612 ? 20.531 18.047 -1.188 1 93.19 612 VAL B C 1
ATOM 10913 O O . VAL B 1 612 ? 19.531 18.688 -1.542 1 93.19 612 VAL B O 1
ATOM 10916 N N . ASN B 1 613 ? 21.266 18.406 -0.247 1 91.38 613 ASN B N 1
ATOM 10917 C CA . ASN B 1 613 ? 21.188 19.734 0.355 1 91.38 613 ASN B CA 1
ATOM 10918 C C . ASN B 1 613 ? 22.172 20.703 -0.306 1 91.38 613 ASN B C 1
ATOM 10920 O O . ASN B 1 613 ? 23.375 20.609 -0.1 1 91.38 613 ASN B O 1
ATOM 10924 N N . VAL B 1 614 ? 21.641 21.625 -1.052 1 93.06 614 VAL B N 1
ATOM 10925 C CA . VAL B 1 614 ? 22.5 22.562 -1.775 1 93.06 614 VAL B CA 1
ATOM 10926 C C . VAL B 1 614 ? 22.516 23.906 -1.058 1 93.06 614 VAL B C 1
ATOM 10928 O O . VAL B 1 614 ? 23.094 24.875 -1.552 1 93.06 614 VAL B O 1
ATOM 10931 N N . ARG B 1 615 ? 21.906 23.984 0.059 1 87.31 615 ARG B N 1
ATOM 10932 C CA . ARG B 1 615 ? 21.734 25.266 0.751 1 87.31 615 ARG B CA 1
ATOM 10933 C C . ARG B 1 615 ? 23.062 25.844 1.203 1 87.31 615 ARG B C 1
ATOM 10935 O O . ARG B 1 615 ? 23.844 25.172 1.887 1 87.31 615 ARG B O 1
ATOM 10942 N N . ARG B 1 616 ? 23.297 27.094 0.793 1 88.44 616 ARG B N 1
ATOM 10943 C CA . ARG B 1 616 ? 24.391 27.938 1.254 1 88.44 616 ARG B CA 1
ATOM 10944 C C . ARG B 1 616 ? 25.75 27.344 0.882 1 88.44 616 ARG B C 1
ATOM 10946 O O . ARG B 1 616 ? 26.734 27.531 1.597 1 88.44 616 ARG B O 1
ATOM 10953 N N . ARG B 1 617 ? 25.859 26.609 -0.146 1 91.31 617 ARG B N 1
ATOM 10954 C CA . ARG B 1 617 ? 27.125 26.047 -0.591 1 91.31 617 ARG B CA 1
ATOM 10955 C C . ARG B 1 617 ? 27.188 25.969 -2.113 1 91.31 617 ARG B C 1
ATOM 10957 O O . ARG B 1 617 ? 26.188 26.188 -2.791 1 91.31 617 ARG B O 1
ATOM 10964 N N . SER B 1 618 ? 28.484 25.75 -2.582 1 95.38 618 SER B N 1
ATOM 10965 C CA . SER B 1 618 ? 28.656 25.484 -4.004 1 95.38 618 SER B CA 1
ATOM 10966 C C . SER B 1 618 ? 28.094 24.125 -4.402 1 95.38 618 SER B C 1
ATOM 10968 O O . SER B 1 618 ? 28.062 23.203 -3.594 1 95.38 618 SER B O 1
ATOM 10970 N N . PHE B 1 619 ? 27.547 24.031 -5.676 1 96.19 619 PHE B N 1
ATOM 10971 C CA . PHE B 1 619 ? 27.031 22.75 -6.164 1 96.19 619 PHE B CA 1
ATOM 10972 C C . PHE B 1 619 ? 27.172 22.656 -7.68 1 96.19 619 PHE B C 1
ATOM 10974 O O . PHE B 1 619 ? 27.312 23.672 -8.359 1 96.19 619 PHE B O 1
ATOM 10981 N N . THR B 1 620 ? 27.25 21.484 -8.148 1 96 620 THR B N 1
ATOM 10982 C CA . THR B 1 620 ? 27.234 21.156 -9.57 1 96 620 THR B CA 1
ATOM 10983 C C . THR B 1 620 ? 26.141 20.125 -9.891 1 96 620 THR B C 1
ATOM 10985 O O . THR B 1 620 ? 26.047 19.094 -9.219 1 96 620 THR B O 1
ATOM 10988 N N . ILE B 1 621 ? 25.281 20.406 -10.836 1 97 621 ILE B N 1
ATOM 10989 C CA . ILE B 1 621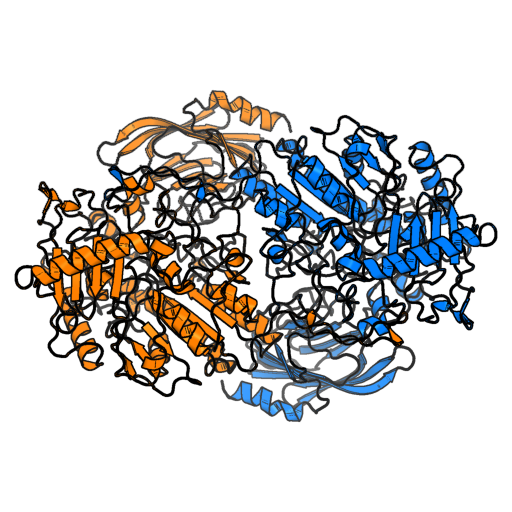 ? 24.297 19.484 -11.391 1 97 621 ILE B CA 1
ATOM 10990 C C . ILE B 1 621 ? 24.703 19.094 -12.805 1 97 621 ILE B C 1
ATOM 10992 O O . ILE B 1 621 ? 24.828 19.953 -13.68 1 97 621 ILE B O 1
ATOM 10996 N N . ALA B 1 622 ? 24.922 17.859 -13.031 1 96.06 622 ALA B N 1
ATOM 10997 C CA . ALA B 1 622 ? 25.312 17.359 -14.352 1 96.06 622 ALA B CA 1
ATOM 10998 C C . ALA B 1 622 ? 24.375 16.266 -14.836 1 96.06 622 ALA B C 1
ATOM 11000 O O . ALA B 1 622 ? 24.266 15.211 -14.203 1 96.06 622 ALA B O 1
ATOM 11001 N N . ALA B 1 623 ? 23.703 16.484 -15.945 1 96.88 623 ALA B N 1
ATOM 11002 C CA . ALA B 1 623 ? 22.781 15.523 -16.547 1 96.88 623 ALA B CA 1
ATOM 11003 C C . ALA B 1 623 ? 23.422 14.852 -17.766 1 96.88 623 ALA B C 1
ATOM 11005 O O . ALA B 1 623 ? 23.781 15.523 -18.719 1 96.88 623 ALA B O 1
ATOM 11006 N N . ALA B 1 624 ? 23.547 13.562 -17.719 1 95.75 624 ALA B N 1
ATOM 11007 C CA . ALA B 1 624 ? 23.938 12.781 -18.891 1 95.75 624 ALA B CA 1
ATOM 11008 C C . ALA B 1 624 ? 22.734 12.445 -19.766 1 95.75 624 ALA B C 1
ATOM 11010 O O . ALA B 1 624 ? 21.812 11.758 -19.312 1 95.75 624 ALA B O 1
ATOM 11011 N N . VAL B 1 625 ? 22.781 12.945 -21.031 1 96.69 625 VAL B N 1
ATOM 11012 C CA . VAL B 1 625 ? 21.578 12.828 -21.844 1 96.69 625 VAL B CA 1
ATOM 11013 C C . VAL B 1 625 ? 21.938 12.438 -23.266 1 96.69 625 VAL B C 1
ATOM 11015 O O . VAL B 1 625 ? 23.078 12.664 -23.719 1 96.69 625 VAL B O 1
ATOM 11018 N N . THR B 1 626 ? 21.031 11.727 -23.906 1 97.06 626 THR B N 1
ATOM 11019 C CA . THR B 1 626 ? 21.031 11.555 -25.344 1 97.06 626 THR B CA 1
ATOM 11020 C C . THR B 1 626 ? 19.844 12.297 -25.969 1 97.06 626 THR B C 1
ATOM 11022 O O . THR B 1 626 ? 18.688 12.016 -25.656 1 97.06 626 THR B O 1
ATOM 11025 N N . ILE B 1 627 ? 20.234 13.25 -26.844 1 97.56 627 ILE B N 1
ATOM 11026 C CA . ILE B 1 627 ? 19.219 14.016 -27.562 1 97.56 627 ILE B CA 1
ATOM 11027 C C . ILE B 1 627 ? 18.938 13.359 -28.922 1 97.56 627 ILE B C 1
ATOM 11029 O O . ILE B 1 627 ? 19.797 13.336 -29.797 1 97.56 627 ILE B O 1
ATOM 11033 N N . ASP B 1 628 ? 17.719 12.922 -29.094 1 97.31 628 ASP B N 1
ATOM 11034 C CA . ASP B 1 628 ? 17.375 12.18 -30.297 1 97.31 628 ASP B CA 1
ATOM 11035 C C . ASP B 1 628 ? 16.844 13.109 -31.391 1 97.31 628 ASP B C 1
ATOM 11037 O O . ASP B 1 628 ? 17.016 12.844 -32.562 1 97.31 628 ASP B O 1
ATOM 11041 N N . THR B 1 629 ? 16.141 14.164 -31 1 97 629 THR B N 1
ATOM 11042 C CA . THR B 1 629 ? 15.523 15.086 -31.953 1 97 629 THR B CA 1
ATOM 11043 C C . THR B 1 629 ? 15.828 16.531 -31.562 1 97 629 THR B C 1
ATOM 11045 O O . THR B 1 629 ? 15.977 16.859 -30.391 1 97 629 THR B O 1
ATOM 11048 N N . PRO B 1 630 ? 15.828 17.375 -32.531 1 94.38 630 PRO B N 1
ATOM 11049 C CA . PRO B 1 630 ? 16.078 18.781 -32.25 1 94.38 630 PRO B CA 1
ATOM 11050 C C . PRO B 1 630 ? 14.953 19.406 -31.406 1 94.38 630 PRO B C 1
ATOM 11052 O O . PRO B 1 630 ? 15.148 20.469 -30.797 1 94.38 630 PRO B O 1
ATOM 11055 N N . GLU B 1 631 ? 13.82 18.719 -31.375 1 95.25 631 GLU B N 1
ATOM 11056 C CA . GLU B 1 631 ? 12.672 19.234 -30.656 1 95.25 631 GLU B CA 1
ATOM 11057 C C . GLU B 1 631 ? 12.656 18.75 -29.203 1 95.25 631 GLU B C 1
ATOM 11059 O O . GLU B 1 631 ? 11.703 18.984 -28.469 1 95.25 631 GLU B O 1
ATOM 11064 N N . ALA B 1 632 ? 13.727 18.078 -28.812 1 97.12 632 ALA B N 1
ATOM 11065 C CA . ALA B 1 632 ? 13.789 17.578 -27.453 1 97.12 632 ALA B CA 1
ATOM 11066 C C . ALA B 1 632 ? 13.523 18.688 -26.438 1 97.12 632 ALA B C 1
ATOM 11068 O O . ALA B 1 632 ? 14 19.812 -26.609 1 97.12 632 ALA B O 1
ATOM 11069 N N . GLU B 1 633 ? 12.719 18.469 -25.438 1 97.88 633 GLU B N 1
ATOM 11070 C CA . GLU B 1 633 ? 12.367 19.438 -24.406 1 97.88 633 GLU B CA 1
ATOM 11071 C C . GLU B 1 633 ? 11.938 18.75 -23.109 1 97.88 633 GLU B C 1
ATOM 11073 O O . GLU B 1 633 ? 11.617 17.562 -23.125 1 97.88 633 GLU B O 1
ATOM 11078 N N . GLY B 1 634 ? 11.977 19.516 -22.078 1 98.31 634 GLY B N 1
ATOM 11079 C CA . GLY B 1 634 ? 11.492 19.016 -20.797 1 98.31 634 GLY B CA 1
ATOM 11080 C C . GLY B 1 634 ? 12.508 19.172 -19.672 1 98.31 634 GLY B C 1
ATOM 11081 O O . GLY B 1 634 ? 13.641 19.594 -19.906 1 98.31 634 GLY B O 1
ATOM 11082 N N . VAL B 1 635 ? 12.102 18.781 -18.516 1 98.5 635 VAL B N 1
ATOM 11083 C CA . VAL B 1 635 ? 12.898 18.922 -17.297 1 98.5 635 VAL B CA 1
ATOM 11084 C C . VAL B 1 635 ? 13.953 17.812 -17.25 1 98.5 635 VAL B C 1
ATOM 11086 O O . VAL B 1 635 ? 13.656 16.641 -17.484 1 98.5 635 VAL B O 1
ATOM 11089 N N . LEU B 1 636 ? 15.188 18.219 -17 1 98.31 636 LEU B N 1
ATOM 11090 C CA . LEU B 1 636 ? 16.266 17.281 -16.719 1 98.31 636 LEU B CA 1
ATOM 11091 C C . LEU B 1 636 ? 16.359 17.031 -15.211 1 98.31 636 LEU B C 1
ATOM 11093 O O . LEU B 1 636 ? 16.547 15.883 -14.781 1 98.31 636 LEU B O 1
ATOM 11097 N N . PHE B 1 637 ? 16.25 18.062 -14.484 1 97.88 637 PHE B N 1
ATOM 11098 C CA . PHE B 1 637 ? 16.359 18.062 -13.031 1 97.88 637 PHE B CA 1
ATOM 11099 C C . PHE B 1 637 ? 15.484 19.156 -12.422 1 97.88 637 PHE B C 1
ATOM 11101 O O . PHE B 1 637 ? 15.461 20.281 -12.906 1 97.88 637 PHE B O 1
ATOM 11108 N N . ALA B 1 638 ? 14.742 18.781 -11.406 1 97.94 638 ALA B N 1
ATOM 11109 C CA . ALA B 1 638 ? 13.969 19.766 -10.664 1 97.94 638 ALA B CA 1
ATOM 11110 C C . ALA B 1 638 ? 13.961 19.453 -9.172 1 97.94 638 ALA B C 1
ATOM 11112 O O . ALA B 1 638 ? 13.875 18.281 -8.781 1 97.94 638 ALA B O 1
ATOM 11113 N N . GLN B 1 639 ? 14.086 20.422 -8.352 1 96.94 639 GLN B N 1
ATOM 11114 C CA . GLN B 1 639 ? 13.961 20.344 -6.902 1 96.94 639 GLN B CA 1
ATOM 11115 C C . GLN B 1 639 ? 13.219 21.562 -6.352 1 96.94 639 GLN B C 1
ATOM 11117 O O . GLN B 1 639 ? 13.641 22.703 -6.574 1 96.94 639 GLN B O 1
ATOM 11122 N N . GLY B 1 640 ? 12.062 21.312 -5.68 1 95.75 640 GLY B N 1
ATOM 11123 C CA . GLY B 1 640 ? 11.203 22.375 -5.184 1 95.75 640 GLY B CA 1
ATOM 11124 C C . GLY B 1 640 ? 10.039 22.672 -6.105 1 95.75 640 GLY B C 1
ATOM 11125 O O . GLY B 1 640 ? 9.586 21.797 -6.848 1 95.75 640 GLY B O 1
ATOM 11126 N N . GLY B 1 641 ? 9.5 23.906 -6.004 1 95 641 GLY B N 1
ATOM 11127 C CA . GLY B 1 641 ? 8.312 24.312 -6.75 1 95 641 GLY B CA 1
ATOM 11128 C C . GLY B 1 641 ? 8.102 25.812 -6.781 1 95 641 GLY B C 1
ATOM 11129 O O . GLY B 1 641 ? 9.07 26.578 -6.789 1 95 641 GLY B O 1
ATOM 11130 N N . VAL B 1 642 ? 6.855 26.203 -6.805 1 93.62 642 VAL B N 1
ATOM 11131 C CA . VAL B 1 642 ? 6.469 27.594 -7.008 1 93.62 642 VAL B CA 1
ATOM 11132 C C . VAL B 1 642 ? 6.93 28.438 -5.824 1 93.62 642 VAL B C 1
ATOM 11134 O O . VAL B 1 642 ? 7.223 29.625 -5.977 1 93.62 642 VAL B O 1
ATOM 11137 N N . ALA B 1 643 ? 7.113 27.828 -4.676 1 93.5 643 ALA B N 1
ATOM 11138 C CA . ALA B 1 643 ? 7.457 28.562 -3.463 1 93.5 643 ALA B CA 1
ATOM 11139 C C . ALA B 1 643 ? 8.969 28.625 -3.271 1 93.5 643 ALA B C 1
ATOM 11141 O O . ALA B 1 643 ? 9.453 29.25 -2.318 1 93.5 643 ALA B O 1
ATOM 11142 N N . GLY B 1 644 ? 9.719 28.062 -4.109 1 94.88 644 GLY B N 1
ATOM 11143 C CA . GLY B 1 644 ? 11.172 28 -4.078 1 94.88 644 GLY B CA 1
ATOM 11144 C C . GLY B 1 644 ? 11.727 26.719 -4.672 1 94.88 644 GLY B C 1
ATOM 11145 O O . GLY B 1 644 ? 11.148 25.641 -4.492 1 94.88 644 GLY B O 1
ATOM 11146 N N . GLY B 1 645 ? 12.766 26.875 -5.375 1 96.44 645 GLY B N 1
ATOM 11147 C CA . GLY B 1 645 ? 13.367 25.703 -5.984 1 96.44 645 GLY B CA 1
ATOM 11148 C C . GLY B 1 645 ? 14.344 26.047 -7.098 1 96.44 645 GLY B C 1
ATOM 11149 O O . GLY B 1 645 ? 14.727 27.203 -7.262 1 96.44 645 GLY B O 1
ATOM 11150 N N . HIS B 1 646 ? 14.852 25.016 -7.773 1 97.62 646 HIS B N 1
ATOM 11151 C CA . HIS B 1 646 ? 15.719 25.203 -8.938 1 97.62 646 HIS B CA 1
ATOM 11152 C C . HIS B 1 646 ? 15.555 24.047 -9.922 1 97.62 646 HIS B C 1
ATOM 11154 O O . HIS B 1 646 ? 15.078 22.969 -9.562 1 97.62 646 HIS B O 1
ATOM 11160 N N . SER B 1 647 ? 15.812 24.328 -11.18 1 98.44 647 SER B N 1
ATOM 11161 C CA . SER B 1 647 ? 15.57 23.344 -12.234 1 98.44 647 SER B CA 1
ATOM 11162 C C . SER B 1 647 ? 16.531 23.547 -13.398 1 98.44 647 SER B C 1
ATOM 11164 O O . SER B 1 647 ? 16.938 24.672 -13.703 1 98.44 647 SER B O 1
ATOM 11166 N N . LEU B 1 648 ? 17.047 22.484 -13.93 1 98.62 648 LEU B N 1
ATOM 11167 C CA . LEU B 1 648 ? 17.75 22.375 -15.203 1 98.62 648 LEU B CA 1
ATOM 11168 C C . LEU B 1 648 ? 16.875 21.75 -16.266 1 98.62 648 LEU B C 1
ATOM 11170 O O . LEU B 1 648 ? 16.328 20.656 -16.062 1 98.62 648 LEU B O 1
ATOM 11174 N N . PHE B 1 649 ? 16.641 22.422 -17.422 1 98.69 649 PHE B N 1
ATOM 11175 C CA . PHE B 1 649 ? 15.68 21.891 -18.375 1 98.69 649 PHE B CA 1
ATOM 11176 C C . PHE B 1 649 ? 15.992 22.359 -19.781 1 98.69 649 PHE B C 1
ATOM 11178 O O . PHE B 1 649 ? 16.828 23.266 -19.969 1 98.69 649 PHE B O 1
ATOM 11185 N N . LEU B 1 650 ? 15.445 21.719 -20.75 1 98.25 650 LEU B N 1
ATOM 11186 C CA . LEU B 1 650 ? 15.469 22.109 -22.141 1 98.25 650 LEU B CA 1
ATOM 11187 C C . LEU B 1 650 ? 14.125 22.703 -22.562 1 98.25 650 LEU B C 1
ATOM 11189 O O . LEU B 1 650 ? 13.07 22.125 -22.297 1 98.25 650 LEU B O 1
ATOM 11193 N N . LYS B 1 651 ? 14.148 23.766 -23.109 1 97.5 651 LYS B N 1
ATOM 11194 C CA . LYS B 1 651 ? 12.969 24.422 -23.672 1 97.5 651 LYS B CA 1
ATOM 11195 C C . LYS B 1 651 ? 13.312 25.188 -24.953 1 97.5 651 LYS B C 1
ATOM 11197 O O . LYS B 1 651 ? 14.312 25.891 -25 1 97.5 651 LYS B O 1
ATOM 11202 N N . ASP B 1 652 ? 12.555 24.953 -26 1 94.31 652 ASP B N 1
ATOM 11203 C CA . ASP B 1 652 ? 12.797 25.547 -27.312 1 94.31 652 ASP B CA 1
ATOM 11204 C C . ASP B 1 652 ? 14.18 25.188 -27.844 1 94.31 652 ASP B C 1
ATOM 11206 O O . ASP B 1 652 ? 14.875 26.016 -28.406 1 94.31 652 ASP B O 1
ATOM 11210 N N . GLY B 1 653 ? 14.594 24 -27.469 1 93.31 653 GLY B N 1
ATOM 11211 C CA . GLY B 1 653 ? 15.844 23.438 -27.953 1 93.31 653 GLY B CA 1
ATOM 11212 C C . GLY B 1 653 ? 17.047 23.922 -27.172 1 93.31 653 GLY B C 1
ATOM 11213 O O . GLY B 1 653 ? 18.172 23.469 -27.422 1 93.31 653 GLY B O 1
ATOM 11214 N N . ARG B 1 654 ? 16.844 24.828 -26.266 1 97.38 654 ARG B N 1
ATOM 11215 C CA . ARG B 1 654 ? 17.953 25.453 -25.547 1 97.38 654 ARG B CA 1
ATOM 11216 C C . ARG B 1 654 ? 18.016 24.969 -24.094 1 97.38 654 ARG B C 1
ATOM 11218 O O . ARG B 1 654 ? 16.984 24.656 -23.5 1 97.38 654 ARG B O 1
ATOM 11225 N N . LEU B 1 655 ? 19.234 24.938 -23.562 1 98.19 655 LEU B N 1
ATOM 11226 C CA . LEU B 1 655 ? 19.453 24.594 -22.156 1 98.19 655 LEU B CA 1
ATOM 11227 C C . LEU B 1 655 ? 19.172 25.797 -21.25 1 98.19 655 LEU B C 1
ATOM 11229 O O . LEU B 1 655 ? 19.641 26.906 -21.516 1 98.19 655 LEU B O 1
ATOM 11233 N N . HIS B 1 656 ? 18.391 25.594 -20.25 1 98.56 656 HIS B N 1
ATOM 11234 C CA . HIS B 1 656 ? 18.062 26.625 -19.266 1 98.56 656 HIS B CA 1
ATOM 11235 C C . HIS B 1 656 ? 18.297 26.125 -17.844 1 98.56 656 HIS B C 1
ATOM 11237 O O . HIS B 1 656 ? 18.125 24.938 -17.562 1 98.56 656 HIS B O 1
ATOM 11243 N N . TYR B 1 657 ? 18.719 27.016 -16.984 1 98.56 657 TYR B N 1
ATOM 11244 C CA . TYR B 1 657 ? 18.703 26.828 -15.539 1 98.56 657 TYR B CA 1
ATOM 11245 C C . TYR B 1 657 ? 17.938 27.953 -14.852 1 98.56 657 TYR B C 1
ATOM 11247 O O . TYR B 1 657 ? 18.047 29.109 -15.25 1 98.56 657 TYR B O 1
ATOM 11255 N N . VAL B 1 658 ? 17.125 27.578 -13.922 1 98.44 658 VAL B N 1
ATOM 11256 C CA . VAL B 1 658 ? 16.406 28.578 -13.133 1 98.44 658 VAL B CA 1
ATOM 11257 C C . VAL B 1 658 ? 16.625 28.312 -11.648 1 98.44 658 VAL B C 1
ATOM 11259 O O . VAL B 1 658 ? 16.609 27.172 -11.203 1 98.44 658 VAL B O 1
ATOM 11262 N N . TYR B 1 659 ? 16.922 29.312 -10.883 1 98.12 659 TYR B N 1
ATOM 11263 C CA . TYR B 1 659 ? 16.812 29.312 -9.43 1 98.12 659 TYR B CA 1
ATOM 11264 C C . TYR B 1 659 ? 15.688 30.234 -8.969 1 98.12 659 TYR B C 1
ATOM 11266 O O . TYR B 1 659 ? 15.797 31.469 -9.086 1 98.12 659 TYR B O 1
ATOM 11274 N N . ASN B 1 660 ? 14.648 29.656 -8.477 1 97 660 ASN B N 1
ATOM 11275 C CA . ASN B 1 660 ? 13.5 30.344 -7.898 1 97 660 ASN B CA 1
ATOM 11276 C C . ASN B 1 660 ? 13.719 30.641 -6.414 1 97 660 ASN B C 1
ATOM 11278 O O . ASN B 1 660 ? 13.555 29.766 -5.57 1 97 660 ASN B O 1
ATOM 11282 N N . TRP B 1 661 ? 14.125 31.938 -6.18 1 96.19 661 TRP B N 1
ATOM 11283 C CA . TRP B 1 661 ? 14.367 32.344 -4.805 1 96.19 661 TRP B CA 1
ATOM 11284 C C . TRP B 1 661 ? 13.07 32.781 -4.125 1 96.19 661 TRP B C 1
ATOM 11286 O O . TRP B 1 661 ? 12.688 33.938 -4.184 1 96.19 661 TRP B O 1
ATOM 11296 N N . LEU B 1 662 ? 12.328 31.781 -3.439 1 93.56 662 LEU B N 1
ATOM 11297 C CA . LEU B 1 662 ? 11.148 31.953 -2.604 1 93.56 662 LEU B CA 1
ATOM 11298 C C . LEU B 1 662 ? 10 32.562 -3.406 1 93.56 662 LEU B C 1
ATOM 11300 O O . LEU B 1 662 ? 9.242 33.375 -2.895 1 93.56 662 LEU B O 1
ATOM 11304 N N . GLY B 1 663 ? 9.953 32.25 -4.684 1 91.5 663 GLY B N 1
ATOM 11305 C CA . GLY B 1 663 ? 8.867 32.719 -5.527 1 91.5 663 GLY B CA 1
ATOM 11306 C C . GLY B 1 663 ? 8.938 34.188 -5.848 1 91.5 663 GLY B C 1
ATOM 11307 O O . GLY B 1 663 ? 8.117 34.719 -6.609 1 91.5 663 GLY B O 1
ATOM 11308 N N . GLU B 1 664 ? 9.852 34.875 -5.402 1 90.75 664 GLU B N 1
ATOM 11309 C CA . GLU B 1 664 ? 9.938 36.344 -5.543 1 90.75 664 GLU B CA 1
ATOM 11310 C C . GLU B 1 664 ? 10.969 36.719 -6.598 1 90.75 664 GLU B C 1
ATOM 11312 O O . GLU B 1 664 ? 10.75 37.688 -7.363 1 90.75 664 GLU B O 1
ATOM 11317 N N . ARG B 1 665 ? 12.172 36.125 -6.605 1 93.56 665 ARG B N 1
ATOM 11318 C CA . ARG B 1 665 ? 13.227 36.375 -7.574 1 93.56 665 ARG B CA 1
ATOM 11319 C C . ARG B 1 665 ? 13.469 35.156 -8.461 1 93.56 665 ARG B C 1
ATOM 11321 O O . ARG B 1 665 ? 14.148 34.219 -8.055 1 93.56 665 ARG B O 1
ATOM 11328 N N . ILE B 1 666 ? 13.016 35.25 -9.625 1 96.5 666 ILE B N 1
ATOM 11329 C CA . ILE B 1 666 ? 13.219 34.156 -10.586 1 96.5 666 ILE B CA 1
ATOM 11330 C C . ILE B 1 666 ? 14.469 34.438 -11.414 1 96.5 666 ILE B C 1
ATOM 11332 O O . ILE B 1 666 ? 14.461 35.281 -12.305 1 96.5 666 ILE B O 1
ATOM 11336 N N . GLN B 1 667 ? 15.547 33.688 -11.141 1 98 667 GLN B N 1
ATOM 11337 C CA . GLN B 1 667 ? 16.844 33.875 -11.773 1 98 667 GLN B CA 1
ATOM 11338 C C . GLN B 1 667 ? 17.094 32.844 -12.875 1 98 667 GLN B C 1
ATOM 11340 O O . GLN B 1 667 ? 17.344 31.672 -12.578 1 98 667 GLN B O 1
ATOM 11345 N N . THR B 1 668 ? 17.047 33.312 -14.094 1 97.69 668 THR B N 1
ATOM 11346 C CA . THR B 1 668 ? 17.125 32.375 -15.227 1 97.69 668 THR B CA 1
ATOM 11347 C C . THR B 1 668 ? 18.391 32.625 -16.031 1 97.69 668 THR B C 1
ATOM 11349 O O . THR B 1 668 ? 18.766 33.781 -16.281 1 97.69 668 THR B O 1
ATOM 11352 N N . ILE B 1 669 ? 19.078 31.562 -16.359 1 97.81 669 ILE B N 1
ATOM 11353 C CA . ILE B 1 669 ? 20.219 31.547 -17.266 1 97.81 669 ILE B CA 1
ATOM 11354 C C . ILE B 1 669 ? 19.922 30.625 -18.438 1 97.81 669 ILE B C 1
ATOM 11356 O O . ILE B 1 669 ? 19.469 29.5 -18.25 1 97.81 669 ILE B O 1
ATOM 11360 N N . SER B 1 670 ? 20.203 31.078 -19.672 1 97.88 670 SER B N 1
ATOM 11361 C CA . SER B 1 670 ? 19.906 30.297 -20.859 1 97.88 670 SER B CA 1
ATOM 11362 C C . SER B 1 670 ? 21.094 30.25 -21.812 1 97.88 670 SER B C 1
ATOM 11364 O O . SER B 1 670 ? 21.797 31.234 -21.984 1 97.88 670 SER B O 1
ATOM 11366 N N . ALA B 1 671 ? 21.219 29.094 -22.312 1 97.81 671 ALA B N 1
ATOM 11367 C CA . ALA B 1 671 ? 22.188 28.984 -23.391 1 97.81 671 ALA B CA 1
ATOM 11368 C C . ALA B 1 671 ? 21.703 29.734 -24.641 1 97.81 671 ALA B C 1
ATOM 11370 O O . ALA B 1 671 ? 20.516 29.719 -24.953 1 97.81 671 ALA B O 1
ATOM 11371 N N . PRO B 1 672 ? 22.672 30.359 -25.359 1 96.62 672 PRO B N 1
ATOM 11372 C CA . PRO B 1 672 ? 22.25 31.141 -26.531 1 96.62 672 PRO B CA 1
ATOM 11373 C C . PRO B 1 672 ? 21.875 30.266 -27.719 1 96.62 672 PRO B C 1
ATOM 11375 O O . PRO B 1 672 ? 21.016 30.625 -28.516 1 96.62 672 PRO B O 1
ATOM 11378 N N . GLU B 1 673 ? 22.531 29.125 -27.875 1 95.56 673 GLU B N 1
ATOM 11379 C CA . GLU B 1 673 ? 22.281 28.25 -29.016 1 95.56 673 GLU B CA 1
ATOM 11380 C C . GLU B 1 673 ? 21.594 26.953 -28.578 1 95.56 673 GLU B C 1
ATOM 11382 O O . GLU B 1 673 ? 21.734 26.516 -27.438 1 95.56 673 GLU B O 1
ATOM 11387 N N . PRO B 1 674 ? 20.844 26.375 -29.547 1 96.38 674 PRO B N 1
ATOM 11388 C CA . PRO B 1 674 ? 20.219 25.078 -29.234 1 96.38 674 PRO B CA 1
ATOM 11389 C C . PRO B 1 674 ? 21.234 23.969 -29 1 96.38 674 PRO B C 1
ATOM 11391 O O . PRO B 1 674 ? 22.344 24.031 -29.531 1 96.38 674 PRO B O 1
ATOM 11394 N N . VAL B 1 675 ? 20.844 23.016 -28.203 1 97.25 675 VAL B N 1
ATOM 11395 C CA . VAL B 1 675 ? 21.672 21.828 -27.984 1 97.25 675 VAL B CA 1
ATOM 11396 C C . VAL B 1 675 ? 21.562 20.906 -29.188 1 97.25 675 VAL B C 1
ATOM 11398 O O . VAL B 1 675 ? 20.469 20.547 -29.625 1 97.25 675 VAL B O 1
ATOM 11401 N N . ALA B 1 676 ? 22.641 20.422 -29.734 1 96.62 676 ALA B N 1
ATOM 11402 C CA . ALA B 1 676 ? 22.656 19.531 -30.891 1 96.62 676 ALA B CA 1
ATOM 11403 C C . ALA B 1 676 ? 22.219 18.125 -30.516 1 96.62 676 ALA B C 1
ATOM 11405 O O . ALA B 1 676 ? 22.328 17.719 -29.359 1 96.62 676 ALA B O 1
ATOM 11406 N N . THR B 1 677 ? 21.656 17.375 -31.547 1 97.62 677 THR B N 1
ATOM 11407 C CA . THR B 1 677 ? 21.375 15.961 -31.328 1 97.62 677 THR B CA 1
ATOM 11408 C C . THR B 1 677 ? 22.672 15.203 -31 1 97.62 677 THR B C 1
ATOM 11410 O O . THR B 1 677 ? 23.75 15.617 -31.406 1 97.62 677 THR B O 1
ATOM 11413 N N . GLY B 1 678 ? 22.531 14.125 -30.219 1 96.62 678 GLY B N 1
ATOM 11414 C CA . GLY B 1 678 ? 23.672 13.344 -29.781 1 96.62 678 GLY B CA 1
ATOM 11415 C C . GLY B 1 678 ? 23.75 13.18 -28.266 1 96.62 678 GLY B C 1
ATOM 11416 O O . GLY B 1 678 ? 22.812 13.539 -27.562 1 96.62 678 GLY B O 1
ATOM 11417 N N . THR B 1 679 ? 24.844 12.57 -27.812 1 96.12 679 THR B N 1
ATOM 11418 C CA . THR B 1 679 ? 25.062 12.352 -26.391 1 96.12 679 THR B CA 1
ATOM 11419 C C . THR B 1 679 ? 25.828 13.523 -25.766 1 96.12 679 THR B C 1
ATOM 11421 O O . THR B 1 679 ? 26.859 13.953 -26.312 1 96.12 679 THR B O 1
ATOM 11424 N N . HIS B 1 680 ? 25.281 14.117 -24.734 1 95.38 680 HIS B N 1
ATOM 11425 C CA . HIS B 1 680 ? 25.859 15.305 -24.094 1 95.38 680 HIS B CA 1
ATOM 11426 C C . HIS B 1 680 ? 25.844 15.18 -22.578 1 95.38 680 HIS B C 1
ATOM 11428 O O . HIS B 1 680 ? 25.125 14.336 -22.031 1 95.38 680 HIS B O 1
ATOM 11434 N N . VAL B 1 681 ? 26.672 15.938 -21.938 1 95.5 681 VAL B N 1
ATOM 11435 C CA . VAL B 1 681 ? 26.531 16.281 -20.531 1 95.5 681 VAL B CA 1
ATOM 11436 C C . VAL B 1 681 ? 26.109 17.75 -20.391 1 95.5 681 VAL B C 1
ATOM 11438 O O . VAL B 1 681 ? 26.828 18.641 -20.859 1 95.5 681 VAL B O 1
ATOM 11441 N N . LEU B 1 682 ? 24.984 17.984 -19.875 1 97.12 682 LEU B N 1
ATOM 11442 C CA . LEU B 1 682 ? 24.453 19.328 -19.641 1 97.12 682 LEU B CA 1
ATOM 11443 C C . LEU B 1 682 ? 24.594 19.703 -18.172 1 97.12 682 LEU B C 1
ATOM 11445 O O . LEU B 1 682 ? 24.062 19.031 -17.297 1 97.12 682 LEU B O 1
ATOM 11449 N N . THR B 1 683 ? 25.297 20.828 -17.906 1 96.19 683 THR B N 1
ATOM 11450 C CA . THR B 1 683 ? 25.75 21.062 -16.531 1 96.19 683 THR B CA 1
ATOM 11451 C C . THR B 1 683 ? 25.375 22.484 -16.094 1 96.19 683 THR B C 1
ATOM 11453 O O . THR B 1 683 ? 25.469 23.422 -16.875 1 96.19 683 THR B O 1
ATOM 11456 N N . ALA B 1 684 ? 24.906 22.625 -14.906 1 97.5 684 ALA B N 1
ATOM 11457 C CA . ALA B 1 684 ? 24.812 23.875 -14.164 1 97.5 684 ALA B CA 1
ATOM 11458 C C . ALA B 1 684 ? 25.734 23.859 -12.945 1 97.5 684 ALA B C 1
ATOM 11460 O O . ALA B 1 684 ? 25.625 22.984 -12.086 1 97.5 684 ALA B O 1
ATOM 11461 N N . GLU B 1 685 ? 26.688 24.797 -12.836 1 96.44 685 GLU B N 1
ATOM 11462 C CA . GLU B 1 685 ? 27.641 24.875 -11.727 1 96.44 685 GLU B CA 1
ATOM 11463 C C . GLU B 1 685 ? 27.516 26.203 -10.992 1 96.44 685 GLU B C 1
ATOM 11465 O O . GLU B 1 685 ? 27.656 27.266 -11.594 1 96.44 685 GLU B O 1
ATOM 11470 N N . PHE B 1 686 ? 27.188 26.141 -9.758 1 97.5 686 PHE B N 1
ATOM 11471 C CA . PHE B 1 686 ? 27.125 27.312 -8.906 1 97.5 686 PHE B CA 1
ATOM 11472 C C . PHE B 1 686 ? 28.359 27.391 -8 1 97.5 686 PHE B C 1
ATOM 11474 O O . PHE B 1 686 ? 28.641 26.438 -7.266 1 97.5 686 PHE B O 1
ATOM 11481 N N . ARG B 1 687 ? 29.016 28.531 -7.988 1 96.56 687 ARG B N 1
ATOM 11482 C CA . ARG B 1 687 ? 30.156 28.781 -7.117 1 96.56 687 ARG B CA 1
ATOM 11483 C C . ARG B 1 687 ? 29.875 29.922 -6.152 1 96.56 687 ARG B C 1
ATOM 11485 O O . ARG B 1 687 ? 29.797 31.078 -6.559 1 96.56 687 ARG B O 1
ATOM 11492 N N . LYS B 1 688 ? 29.797 29.516 -4.949 1 96.31 688 LYS B N 1
ATOM 11493 C CA . LYS B 1 688 ? 29.531 30.5 -3.91 1 96.31 688 LYS B CA 1
ATOM 11494 C C . LYS B 1 688 ? 30.719 31.422 -3.688 1 96.31 688 LYS B C 1
ATOM 11496 O O . LYS B 1 688 ? 31.859 30.953 -3.609 1 96.31 688 LYS B O 1
ATOM 11501 N N . THR B 1 689 ? 30.469 32.719 -3.518 1 95.81 689 THR B N 1
ATOM 11502 C CA . THR B 1 689 ? 31.547 33.688 -3.297 1 95.81 689 THR B CA 1
ATOM 11503 C C . THR B 1 689 ? 31.297 34.5 -2.02 1 95.81 689 THR B C 1
ATOM 11505 O O . THR B 1 689 ? 32.25 35 -1.414 1 95.81 689 THR B O 1
ATOM 11508 N N . ALA B 1 690 ? 30.031 34.656 -1.654 1 95.69 690 ALA B N 1
ATOM 11509 C CA . ALA B 1 690 ? 29.719 35.469 -0.478 1 95.69 690 ALA B CA 1
ATOM 11510 C C . ALA B 1 690 ? 28.359 35.062 0.105 1 95.69 690 ALA B C 1
ATOM 11512 O O . ALA B 1 690 ? 27.672 34.188 -0.433 1 95.69 690 ALA B O 1
ATOM 11513 N N . ASP B 1 691 ? 28.094 35.625 1.31 1 93.69 691 ASP B N 1
ATOM 11514 C CA . ASP B 1 691 ? 26.781 35.562 1.941 1 93.69 691 ASP B CA 1
ATOM 11515 C C . ASP B 1 691 ? 26.094 36.906 1.957 1 93.69 691 ASP B C 1
ATOM 11517 O O . ASP B 1 691 ? 26.75 37.938 2.174 1 93.69 691 ASP B O 1
ATOM 11521 N N . ASP B 1 692 ? 24.891 36.844 1.603 1 92.38 692 ASP B N 1
ATOM 11522 C CA . ASP B 1 692 ? 24.094 38.062 1.806 1 92.38 692 ASP B CA 1
ATOM 11523 C C . ASP B 1 692 ? 23.859 38.312 3.293 1 92.38 692 ASP B C 1
ATOM 11525 O O . ASP B 1 692 ? 23.281 37.469 3.988 1 92.38 692 ASP B O 1
ATOM 11529 N N . PRO B 1 693 ? 24.25 39.344 3.818 1 88.44 693 PRO B N 1
ATOM 11530 C CA . PRO B 1 693 ? 24.156 39.594 5.262 1 88.44 693 PRO B CA 1
ATOM 11531 C C . PRO B 1 693 ? 22.719 39.75 5.742 1 88.44 693 PRO B C 1
ATOM 11533 O O . PRO B 1 693 ? 22.438 39.531 6.926 1 88.44 693 PRO B O 1
ATOM 11536 N N . ASP B 1 694 ? 21.828 40.125 4.91 1 84.44 694 ASP B N 1
ATOM 11537 C CA . ASP B 1 694 ? 20.453 40.406 5.309 1 84.44 694 ASP B CA 1
ATOM 11538 C C . ASP B 1 694 ? 19.609 39.125 5.238 1 84.44 694 ASP B C 1
ATOM 11540 O O . ASP B 1 694 ? 18.859 38.812 6.176 1 84.44 694 ASP B O 1
ATOM 11544 N N . THR B 1 695 ? 19.766 38.438 4.18 1 86.81 695 THR B N 1
ATOM 11545 C CA . THR B 1 695 ? 18.906 37.281 3.953 1 86.81 695 THR B CA 1
ATOM 11546 C C . THR B 1 695 ? 19.641 35.969 4.234 1 86.81 695 THR B C 1
ATOM 11548 O O . THR B 1 695 ? 19.047 34.906 4.262 1 86.81 695 THR B O 1
ATOM 11551 N N . PHE B 1 696 ? 20.938 36.062 4.387 1 87.62 696 PHE B N 1
ATOM 11552 C CA . PHE B 1 696 ? 21.797 34.906 4.586 1 87.62 696 PHE B CA 1
ATOM 11553 C C . PHE B 1 696 ? 21.828 34.031 3.336 1 87.62 696 PHE B C 1
ATOM 11555 O O . PHE B 1 696 ? 22.234 32.875 3.396 1 87.62 696 PHE B O 1
ATOM 11562 N N . SER B 1 697 ? 21.453 34.562 2.234 1 93.38 697 SER B N 1
ATOM 11563 C CA . SER B 1 697 ? 21.562 33.875 0.959 1 93.38 697 SER B CA 1
ATOM 11564 C C . SER B 1 697 ? 23.031 33.688 0.554 1 93.38 697 SER B C 1
ATOM 11566 O O . SER B 1 697 ? 23.875 34.5 0.914 1 93.38 697 SER B O 1
ATOM 11568 N N . ALA B 1 698 ? 23.25 32.625 -0.091 1 95.19 698 ALA B N 1
ATOM 11569 C CA . ALA B 1 698 ? 24.547 32.469 -0.742 1 95.19 698 ALA B CA 1
ATOM 11570 C C . ALA B 1 698 ? 24.562 33.188 -2.088 1 95.19 698 ALA B C 1
ATOM 11572 O O . ALA B 1 698 ? 23.641 33.062 -2.885 1 95.19 698 ALA B O 1
ATOM 11573 N N . LEU B 1 699 ? 25.594 34 -2.234 1 97.06 699 LEU B N 1
ATOM 11574 C CA . LEU B 1 699 ? 25.797 34.688 -3.498 1 97.06 699 LEU B CA 1
ATOM 11575 C C . LEU B 1 699 ? 26.938 34.062 -4.285 1 97.06 699 LEU B C 1
ATOM 11577 O O . LEU B 1 699 ? 27.906 33.562 -3.701 1 97.06 699 LEU B O 1
ATOM 11581 N N . GLY B 1 700 ? 26.75 34 -5.586 1 97.25 700 GLY B N 1
ATOM 11582 C CA . GLY B 1 700 ? 27.797 33.438 -6.406 1 97.25 700 GLY B CA 1
ATOM 11583 C C . GLY B 1 700 ? 27.469 33.438 -7.887 1 97.25 700 GLY B C 1
ATOM 11584 O O . GLY B 1 700 ? 26.516 34.062 -8.312 1 97.25 700 GLY B O 1
ATOM 11585 N N . THR B 1 701 ? 28.375 32.75 -8.625 1 97.56 701 THR B N 1
ATOM 11586 C CA . THR B 1 701 ? 28.219 32.688 -10.078 1 97.56 701 THR B CA 1
ATOM 11587 C C . THR B 1 701 ? 27.703 31.312 -10.492 1 97.56 701 THR B C 1
ATOM 11589 O O . THR B 1 701 ? 28.25 30.281 -10.078 1 97.56 701 THR B O 1
ATOM 11592 N N . LEU B 1 702 ? 26.609 31.297 -11.258 1 97.75 702 LEU B N 1
ATOM 11593 C CA . LEU B 1 702 ? 26.125 30.078 -11.922 1 97.75 702 LEU B CA 1
ATOM 11594 C C . LEU B 1 702 ? 26.594 30.047 -13.375 1 97.75 702 LEU B C 1
ATOM 11596 O O . LEU B 1 702 ? 26.391 31 -14.125 1 97.75 702 LEU B O 1
ATOM 11600 N N . THR B 1 703 ? 27.234 28.953 -13.789 1 96.94 703 THR B N 1
ATOM 11601 C CA . THR B 1 703 ? 27.688 28.766 -15.156 1 96.94 703 THR B CA 1
ATOM 11602 C C . THR B 1 703 ? 27.031 27.531 -15.781 1 96.94 703 THR B C 1
ATOM 11604 O O . THR B 1 703 ? 26.969 26.469 -15.156 1 96.94 703 THR B O 1
ATOM 11607 N N . LEU B 1 704 ? 26.516 27.688 -17.016 1 97.06 704 LEU B N 1
ATOM 11608 C CA . LEU B 1 704 ? 25.969 26.578 -17.781 1 97.06 704 LEU B CA 1
ATOM 11609 C C . LEU B 1 704 ? 27.016 26.016 -18.734 1 97.06 704 LEU B C 1
ATOM 11611 O O . LEU B 1 704 ? 27.781 26.781 -19.344 1 97.06 704 LEU B O 1
ATOM 11615 N N . TYR B 1 705 ? 27.047 24.75 -18.781 1 95.69 705 TYR B N 1
ATOM 11616 C CA . TYR B 1 705 ? 27.953 24.094 -19.719 1 95.69 705 TYR B CA 1
ATOM 11617 C C . TYR B 1 705 ? 27.188 23.109 -20.609 1 95.69 705 TYR B C 1
ATOM 11619 O O . TYR B 1 705 ? 26.266 22.438 -20.156 1 95.69 705 TYR B O 1
ATOM 11627 N N . ILE B 1 706 ? 27.469 23.031 -21.828 1 95.94 706 ILE B N 1
ATOM 11628 C CA . ILE B 1 706 ? 27.203 21.922 -22.719 1 95.94 706 ILE B CA 1
ATOM 11629 C C . ILE B 1 706 ? 28.5 21.172 -23.016 1 95.94 706 ILE B C 1
ATOM 11631 O O . ILE B 1 706 ? 29.406 21.719 -23.641 1 95.94 706 ILE B O 1
ATOM 11635 N N . ASP B 1 707 ? 28.438 20.047 -22.469 1 92.44 707 ASP B N 1
ATOM 11636 C CA . ASP B 1 707 ? 29.719 19.328 -22.438 1 92.44 707 ASP B CA 1
ATOM 11637 C C . ASP B 1 707 ? 30.781 20.141 -21.703 1 92.44 707 ASP B C 1
ATOM 11639 O O . ASP B 1 707 ? 30.594 20.547 -20.562 1 92.44 707 ASP B O 1
ATOM 11643 N N . THR B 1 708 ? 31.891 20.5 -22.359 1 89.12 708 THR B N 1
ATOM 11644 C CA . THR B 1 708 ? 32.938 21.219 -21.656 1 89.12 708 THR B CA 1
ATOM 11645 C C . THR B 1 708 ? 32.906 22.703 -21.969 1 89.12 708 THR B C 1
ATOM 11647 O O . THR B 1 708 ? 33.688 23.484 -21.438 1 89.12 708 THR B O 1
ATOM 11650 N N . GLU B 1 709 ? 31.969 23.078 -22.734 1 93.19 709 GLU B N 1
ATOM 11651 C CA . GLU B 1 709 ? 31.906 24.469 -23.172 1 93.19 709 GLU B CA 1
ATOM 11652 C C . GLU B 1 709 ? 30.969 25.297 -22.297 1 93.19 709 GLU B C 1
ATOM 11654 O O . GLU B 1 709 ? 29.797 24.938 -22.141 1 93.19 709 GLU B O 1
ATOM 11659 N N . ALA B 1 710 ? 31.484 26.328 -21.703 1 95.69 710 ALA B N 1
ATOM 11660 C CA . ALA B 1 710 ? 30.625 27.281 -21 1 95.69 710 ALA B CA 1
ATOM 11661 C C . ALA B 1 710 ? 29.734 28.047 -21.969 1 95.69 710 ALA B C 1
ATOM 11663 O O . ALA B 1 710 ? 30.234 28.672 -22.906 1 95.69 710 ALA B O 1
ATOM 11664 N N . VAL B 1 711 ? 28.5 28.016 -21.719 1 97.44 711 VAL B N 1
ATOM 11665 C CA . VAL B 1 711 ? 27.609 28.578 -22.719 1 97.44 711 VAL B CA 1
ATOM 11666 C C . VAL B 1 711 ? 26.797 29.719 -22.109 1 97.44 711 VAL B C 1
ATOM 11668 O O . VAL B 1 711 ? 25.953 30.312 -22.766 1 97.44 711 VAL B O 1
ATOM 11671 N N . GLY B 1 712 ? 26.953 30.016 -20.844 1 96.06 712 GLY B N 1
ATOM 11672 C CA . GLY B 1 712 ? 26.281 31.109 -20.172 1 96.06 712 GLY B CA 1
ATOM 11673 C C . GLY B 1 712 ? 26.578 31.188 -18.688 1 96.06 712 GLY B C 1
ATOM 11674 O O . GLY B 1 712 ? 26.906 30.172 -18.062 1 96.06 712 GLY B O 1
ATOM 11675 N N . ASP B 1 713 ? 26.531 32.375 -18.094 1 96.19 713 ASP B N 1
ATOM 11676 C CA . ASP B 1 713 ? 26.734 32.531 -16.656 1 96.19 713 ASP B CA 1
ATOM 11677 C C . ASP B 1 713 ? 25.984 33.719 -16.109 1 96.19 713 ASP B C 1
ATOM 11679 O O . ASP B 1 713 ? 25.578 34.594 -16.875 1 96.19 713 ASP B O 1
ATOM 11683 N N . ALA B 1 714 ? 25.688 33.719 -14.898 1 97.5 714 ALA B N 1
ATOM 11684 C CA . ALA B 1 714 ? 25.031 34.844 -14.211 1 97.5 714 ALA B CA 1
ATOM 11685 C C . ALA B 1 714 ? 25.312 34.781 -12.711 1 97.5 714 ALA B C 1
ATOM 11687 O O . ALA B 1 714 ? 25.609 33.719 -12.156 1 97.5 714 ALA B O 1
ATOM 11688 N N . GLN B 1 715 ? 25.312 36 -12.07 1 97.56 715 GLN B N 1
ATOM 11689 C CA . GLN B 1 715 ? 25.312 36.062 -10.617 1 97.56 715 GLN B CA 1
ATOM 11690 C C . GLN B 1 715 ? 23.922 35.75 -10.055 1 97.56 715 GLN B C 1
ATOM 11692 O O . GLN B 1 715 ? 22.938 36.375 -10.469 1 97.56 715 GLN B O 1
ATOM 11697 N N . ILE B 1 716 ? 23.875 34.812 -9.102 1 97.69 716 ILE B N 1
ATOM 11698 C CA . ILE B 1 716 ? 22.578 34.469 -8.516 1 97.69 716 ILE B CA 1
ATOM 11699 C C . ILE B 1 716 ? 22.688 34.406 -6.996 1 97.69 716 ILE B C 1
ATOM 11701 O O . ILE B 1 716 ? 23.797 34.438 -6.449 1 97.69 716 ILE B O 1
ATOM 11705 N N . ALA B 1 717 ? 21.547 34.469 -6.371 1 96.62 717 ALA B N 1
ATOM 11706 C CA . ALA B 1 717 ? 21.391 34.219 -4.934 1 96.62 717 ALA B CA 1
ATOM 11707 C C . ALA B 1 717 ? 20.609 32.969 -4.66 1 96.62 717 ALA B C 1
ATOM 11709 O O . ALA B 1 717 ? 19.625 32.656 -5.348 1 96.62 717 ALA B O 1
ATOM 11710 N N . THR B 1 718 ? 21.078 32.156 -3.734 1 96.06 718 THR B N 1
ATOM 11711 C CA . THR B 1 718 ? 20.344 30.969 -3.314 1 96.06 718 THR B CA 1
ATOM 11712 C C . THR B 1 718 ? 19.688 31.203 -1.955 1 96.06 718 THR B C 1
ATOM 11714 O O . THR B 1 718 ? 20.188 31.984 -1.143 1 96.06 718 THR B O 1
ATOM 11717 N N . GLN B 1 719 ? 18.516 30.625 -1.689 1 92.25 719 GLN B N 1
ATOM 11718 C CA . GLN B 1 719 ? 17.797 30.844 -0.433 1 92.25 719 GLN B CA 1
ATOM 11719 C C . GLN B 1 719 ? 18.5 30.141 0.724 1 92.25 719 GLN B C 1
ATOM 11721 O O . GLN B 1 719 ? 19.156 29.109 0.527 1 92.25 719 GLN B O 1
ATOM 11726 N N . PRO B 1 720 ? 18.375 30.625 1.915 1 88.38 720 PRO B N 1
ATOM 11727 C CA . PRO B 1 720 ? 19.125 30.094 3.053 1 88.38 720 PRO B CA 1
ATOM 11728 C C . PRO B 1 720 ? 18.516 28.812 3.613 1 88.38 720 PRO B C 1
ATOM 11730 O O . PRO B 1 720 ? 19.219 28 4.23 1 88.38 720 PRO B O 1
ATOM 11733 N N . GLY B 1 721 ? 17.188 28.625 3.49 1 88.88 721 GLY B N 1
ATOM 11734 C CA . GLY B 1 721 ? 16.5 27.484 4.066 1 88.88 721 GLY B CA 1
ATOM 11735 C C . GLY B 1 721 ? 16 26.5 3.025 1 88.88 721 GLY B C 1
ATOM 11736 O O . GLY B 1 721 ? 16.484 26.5 1.892 1 88.88 721 GLY B O 1
ATOM 11737 N N . THR B 1 722 ? 15.141 25.641 3.449 1 88.56 722 THR B N 1
ATOM 11738 C CA . THR B 1 722 ? 14.641 24.578 2.59 1 88.56 722 THR B CA 1
ATOM 11739 C C . THR B 1 722 ? 13.719 25.141 1.511 1 88.56 722 THR B C 1
ATOM 11741 O O . THR B 1 722 ? 13.156 26.219 1.669 1 88.56 722 THR B O 1
ATOM 11744 N N . PHE B 1 723 ? 13.594 24.391 0.404 1 90.62 723 PHE B N 1
ATOM 11745 C CA . PHE B 1 723 ? 12.648 24.75 -0.646 1 90.62 723 PHE B CA 1
ATOM 11746 C C . PHE B 1 723 ? 11.219 24.484 -0.196 1 90.62 723 PHE B C 1
ATOM 11748 O O . PHE B 1 723 ? 10.281 25.109 -0.696 1 90.62 723 PHE B O 1
ATOM 11755 N N . SER B 1 724 ? 11.07 23.562 0.616 1 86.69 724 SER B N 1
ATOM 11756 C CA . SER B 1 724 ? 9.773 23.188 1.162 1 86.69 724 SER B CA 1
ATOM 11757 C C . SER B 1 724 ? 9.93 22.406 2.463 1 86.69 724 SER B C 1
ATOM 11759 O O . SER B 1 724 ? 10.891 21.641 2.627 1 86.69 724 SER B O 1
ATOM 11761 N N . LEU B 1 725 ? 8.953 22.672 3.283 1 78.31 725 LEU B N 1
ATOM 11762 C CA . LEU B 1 725 ? 8.938 21.828 4.477 1 78.31 725 LEU B CA 1
ATOM 11763 C C . LEU B 1 725 ? 8.531 20.406 4.133 1 78.31 725 LEU B C 1
ATOM 11765 O O . LEU B 1 725 ? 9.086 19.453 4.68 1 78.31 725 LEU B O 1
ATOM 11769 N N . THR B 1 726 ? 7.496 20.344 3.279 1 77.12 726 THR B N 1
ATOM 11770 C CA . THR B 1 726 ? 7.016 19.031 2.832 1 77.12 726 THR B CA 1
ATOM 11771 C C . THR B 1 726 ? 6.641 19.078 1.353 1 77.12 726 THR B C 1
ATOM 11773 O O . THR B 1 726 ? 6.312 20.141 0.819 1 77.12 726 THR B O 1
ATOM 11776 N N . GLY B 1 727 ? 6.852 18 0.689 1 74.62 727 GLY B N 1
ATOM 11777 C CA . GLY B 1 727 ? 6.438 17.859 -0.699 1 74.62 727 GLY B CA 1
ATOM 11778 C C . GLY B 1 727 ? 7.41 18.5 -1.676 1 74.62 727 GLY B C 1
ATOM 11779 O O . GLY B 1 727 ? 8.484 18.953 -1.282 1 74.62 727 GLY B O 1
ATOM 11780 N N . ASP B 1 728 ? 7.113 18.516 -2.887 1 84.94 728 ASP B N 1
ATOM 11781 C CA . ASP B 1 728 ? 7.883 19.047 -4.004 1 84.94 728 ASP B CA 1
ATOM 11782 C C . ASP B 1 728 ? 9.336 18.578 -3.941 1 84.94 728 ASP B C 1
ATOM 11784 O O . ASP B 1 728 ? 10.258 19.406 -3.963 1 84.94 728 ASP B O 1
ATOM 11788 N N . GLY B 1 729 ? 9.562 17.438 -3.887 1 87.56 729 GLY B N 1
ATOM 11789 C CA . GLY B 1 729 ? 10.891 16.844 -3.758 1 87.56 729 GLY B CA 1
ATOM 11790 C C . GLY B 1 729 ? 11.695 16.922 -5.039 1 87.56 729 GLY B C 1
ATOM 11791 O O . GLY B 1 729 ? 11.414 17.75 -5.91 1 87.56 729 GLY B O 1
ATOM 11792 N N . LEU B 1 730 ? 12.758 16.297 -5.066 1 96.06 730 LEU B N 1
ATOM 11793 C CA . LEU B 1 730 ? 13.695 16.25 -6.188 1 96.06 730 LEU B CA 1
ATOM 11794 C C . LEU B 1 730 ? 13.266 15.195 -7.203 1 96.06 730 LEU B C 1
ATOM 11796 O O . LEU B 1 730 ? 12.914 14.07 -6.824 1 96.06 730 LEU B O 1
ATOM 11800 N N . CYS B 1 731 ? 13.234 15.648 -8.445 1 96.06 731 CYS B N 1
ATOM 11801 C CA . CYS B 1 731 ? 12.875 14.734 -9.523 1 96.06 731 CYS B CA 1
ATOM 11802 C C . CYS B 1 731 ? 13.836 14.875 -10.703 1 96.06 731 CYS B C 1
ATOM 11804 O O . CYS B 1 731 ? 14.414 15.938 -10.914 1 96.06 731 CYS B O 1
ATOM 11806 N N . VAL B 1 732 ? 13.992 13.828 -11.406 1 97.19 732 VAL B N 1
ATOM 11807 C CA . VAL B 1 732 ? 14.711 13.805 -12.672 1 97.19 732 VAL B CA 1
ATOM 11808 C C . VAL B 1 732 ? 13.758 13.414 -13.805 1 97.19 732 VAL B C 1
ATOM 11810 O O . VAL B 1 732 ? 12.977 12.469 -13.664 1 97.19 732 VAL B O 1
ATOM 11813 N N . GLY B 1 733 ? 13.734 14.172 -14.82 1 97.69 733 GLY B N 1
ATOM 11814 C CA . GLY B 1 733 ? 12.953 13.859 -16 1 97.69 733 GLY B CA 1
ATOM 11815 C C . GLY B 1 733 ? 11.586 14.516 -16.016 1 97.69 733 GLY B C 1
ATOM 11816 O O . GLY B 1 733 ? 10.852 14.422 -17 1 97.69 733 GLY B O 1
ATOM 11817 N N . ARG B 1 734 ? 11.234 15.156 -14.945 1 96.75 734 ARG B N 1
ATOM 11818 C CA . ARG B 1 734 ? 9.953 15.852 -14.789 1 96.75 734 ARG B CA 1
ATOM 11819 C C . ARG B 1 734 ? 9.961 16.734 -13.547 1 96.75 734 ARG B C 1
ATOM 11821 O O . ARG B 1 734 ? 10.859 16.625 -12.703 1 96.75 734 ARG B O 1
ATOM 11828 N N . ASP B 1 735 ? 9.031 17.594 -13.5 1 96.12 735 ASP B N 1
ATOM 11829 C CA . ASP B 1 735 ? 8.727 18.375 -12.305 1 96.12 735 ASP B CA 1
ATOM 11830 C C . ASP B 1 735 ? 7.359 17.984 -11.742 1 96.12 735 ASP B C 1
ATOM 11832 O O . ASP B 1 735 ? 6.363 18.672 -12.016 1 96.12 735 ASP B O 1
ATOM 11836 N N . SER B 1 736 ? 7.293 17 -10.891 1 91.94 736 SER B N 1
ATOM 11837 C CA . SER B 1 736 ? 6.07 16.297 -10.508 1 91.94 736 SER B CA 1
ATOM 11838 C C . SER B 1 736 ? 5.148 17.203 -9.695 1 91.94 736 SER B C 1
ATOM 11840 O O . SER B 1 736 ? 3.93 17.031 -9.703 1 91.94 736 SER B O 1
ATOM 11842 N N . GLY B 1 737 ? 5.57 18.188 -8.906 1 92.75 737 GLY B N 1
ATOM 11843 C CA . GLY B 1 737 ? 4.766 19.109 -8.125 1 92.75 737 GLY B CA 1
ATOM 11844 C C . GLY B 1 737 ? 4.5 20.422 -8.844 1 92.75 737 GLY B C 1
ATOM 11845 O O . GLY B 1 737 ? 4.293 20.438 -10.062 1 92.75 737 GLY B O 1
ATOM 11846 N N . SER B 1 738 ? 4.352 21.438 -8.102 1 93.75 738 SER B N 1
ATOM 11847 C CA . SER B 1 738 ? 4.195 22.75 -8.719 1 93.75 738 SER B CA 1
ATOM 11848 C C . SER B 1 738 ? 5.453 23.156 -9.477 1 93.75 738 SER B C 1
ATOM 11850 O O . SER B 1 738 ? 6.562 22.766 -9.109 1 93.75 738 SER B O 1
ATOM 11852 N N . ALA B 1 739 ? 5.297 23.891 -10.477 1 95.12 739 ALA B N 1
ATOM 11853 C CA . ALA B 1 739 ? 6.395 24.234 -11.375 1 95.12 739 ALA B CA 1
ATOM 11854 C C . ALA B 1 739 ? 7.391 25.172 -10.703 1 95.12 739 ALA B C 1
ATOM 11856 O O . ALA B 1 739 ? 6.996 26.156 -10.07 1 95.12 739 ALA B O 1
ATOM 11857 N N . VAL B 1 740 ? 8.656 24.844 -10.859 1 96.44 740 VAL B N 1
ATOM 11858 C CA . VAL B 1 740 ? 9.719 25.703 -10.359 1 96.44 740 VAL B CA 1
ATOM 11859 C C . VAL B 1 740 ? 9.844 26.938 -11.242 1 96.44 740 VAL B C 1
ATOM 11861 O O . VAL B 1 740 ? 10.172 28.031 -10.766 1 96.44 740 VAL B O 1
ATOM 11864 N N . ALA B 1 741 ? 9.633 26.703 -12.516 1 95 741 ALA B N 1
ATOM 11865 C CA . ALA B 1 741 ? 9.883 27.719 -13.547 1 95 741 ALA B CA 1
ATOM 11866 C C . ALA B 1 741 ? 8.68 27.859 -14.469 1 95 741 ALA B C 1
ATOM 11868 O O . ALA B 1 741 ? 7.633 27.25 -14.242 1 95 741 ALA B O 1
ATOM 11869 N N . ASP B 1 742 ? 8.906 28.719 -15.438 1 92.81 742 ASP B N 1
ATOM 11870 C CA . ASP B 1 742 ? 7.828 29.016 -16.375 1 92.81 742 ASP B CA 1
ATOM 11871 C C . ASP B 1 742 ? 7.691 27.891 -17.406 1 92.81 742 ASP B C 1
ATOM 11873 O O . ASP B 1 742 ? 7.965 28.109 -18.594 1 92.81 742 ASP B O 1
ATOM 11877 N N . TYR B 1 743 ? 7.438 26.703 -17.078 1 94.94 743 TYR B N 1
ATOM 11878 C CA . TYR B 1 743 ? 7.031 25.547 -17.875 1 94.94 743 TYR B CA 1
ATOM 11879 C C . TYR B 1 743 ? 5.832 24.844 -17.25 1 94.94 743 TYR B C 1
ATOM 11881 O O . TYR B 1 743 ? 5.555 25.016 -16.062 1 94.94 743 TYR B O 1
ATOM 11889 N N . PRO B 1 744 ? 5.074 24.234 -18.078 1 91.25 744 PRO B N 1
ATOM 11890 C CA . PRO B 1 744 ? 3.916 23.516 -17.531 1 91.25 744 PRO B CA 1
ATOM 11891 C C . PRO B 1 744 ? 4.309 22.25 -16.766 1 91.25 744 PRO B C 1
ATOM 11893 O O . PRO B 1 744 ? 4.859 21.312 -17.375 1 91.25 744 PRO B O 1
ATOM 11896 N N . ALA B 1 745 ? 4.09 22.219 -15.492 1 91.75 745 ALA B N 1
ATOM 11897 C CA . ALA B 1 745 ? 4.332 20.984 -14.758 1 91.75 745 ALA B CA 1
ATOM 11898 C C . ALA B 1 745 ? 3.436 19.859 -15.273 1 91.75 745 ALA B C 1
ATOM 11900 O O . ALA B 1 745 ? 2.262 20.078 -15.57 1 91.75 745 ALA B O 1
ATOM 11901 N N . PRO B 1 746 ? 3.928 18.578 -15.5 1 94.25 746 PRO B N 1
ATOM 11902 C CA . PRO B 1 746 ? 5.25 18.172 -15.023 1 94.25 746 PRO B CA 1
ATOM 11903 C C . PRO B 1 746 ? 6.344 18.375 -16.078 1 94.25 746 PRO B C 1
ATOM 11905 O O . PRO B 1 746 ? 7.523 18.141 -15.789 1 94.25 746 PRO B O 1
ATOM 11908 N N . PHE B 1 747 ? 6.035 18.781 -17.344 1 96.69 747 PHE B N 1
ATOM 11909 C CA . PHE B 1 747 ? 6.961 19.062 -18.438 1 96.69 747 PHE B CA 1
ATOM 11910 C C . PHE B 1 747 ? 7.934 17.906 -18.625 1 96.69 747 PHE B C 1
ATOM 11912 O O . PHE B 1 747 ? 9.148 18.094 -18.594 1 96.69 747 PHE B O 1
ATOM 11919 N N . PRO B 1 748 ? 7.441 16.703 -18.828 1 97.19 748 PRO B N 1
ATOM 11920 C CA . PRO B 1 748 ? 8.305 15.531 -18.969 1 97.19 748 PRO B CA 1
ATOM 11921 C C . PRO B 1 748 ? 9.344 15.688 -20.078 1 97.19 748 PRO B C 1
ATOM 11923 O O . PRO B 1 748 ? 9.062 16.281 -21.109 1 97.19 748 PRO B O 1
ATOM 11926 N N . PHE B 1 749 ? 10.508 15.164 -19.875 1 98.06 749 PHE B N 1
ATOM 11927 C CA . PHE B 1 749 ? 11.547 15.164 -20.891 1 98.06 749 PHE B CA 1
ATOM 11928 C C . PHE B 1 749 ? 11.18 14.234 -22.031 1 98.06 749 PHE B C 1
ATOM 11930 O O . PHE B 1 749 ? 10.945 13.047 -21.828 1 98.06 749 PHE B O 1
ATOM 11937 N N . VAL B 1 750 ? 11.086 14.719 -23.203 1 97.56 750 VAL B N 1
ATOM 11938 C CA . VAL B 1 750 ? 10.766 13.945 -24.391 1 97.56 750 VAL B CA 1
ATOM 11939 C C . VAL B 1 750 ? 11.773 14.25 -25.484 1 97.56 750 VAL B C 1
ATOM 11941 O O . VAL B 1 750 ? 12.477 15.258 -25.438 1 97.56 750 VAL B O 1
ATOM 11944 N N . GLY B 1 751 ? 11.844 13.359 -26.469 1 97.25 751 GLY B N 1
ATOM 11945 C CA . GLY B 1 751 ? 12.742 13.562 -27.609 1 97.25 751 GLY B CA 1
ATOM 11946 C C . GLY B 1 751 ? 14.164 13.141 -27.312 1 97.25 751 GLY B C 1
ATOM 11947 O O . GLY B 1 751 ? 15.078 13.445 -28.094 1 97.25 751 GLY B O 1
ATOM 11948 N N . GLY B 1 752 ? 14.398 12.5 -26.219 1 97.12 752 GLY B N 1
ATOM 11949 C CA . GLY B 1 752 ? 15.695 12 -25.797 1 97.12 752 GLY B CA 1
ATOM 11950 C C . GLY B 1 752 ? 15.602 11.102 -24.562 1 97.12 752 GLY B C 1
ATOM 11951 O O . GLY B 1 752 ? 14.508 10.68 -24.188 1 97.12 752 GLY B O 1
ATOM 11952 N N . THR B 1 753 ? 16.734 10.734 -24.047 1 96.62 753 THR B N 1
ATOM 11953 C CA . THR B 1 753 ? 16.812 9.883 -22.875 1 96.62 753 THR B CA 1
ATOM 11954 C C . THR B 1 753 ? 17.812 10.453 -21.859 1 96.62 753 THR B C 1
ATOM 11956 O O . THR B 1 753 ? 18.875 10.953 -22.234 1 96.62 753 THR B O 1
ATOM 11959 N N . ILE B 1 754 ? 17.391 10.469 -20.625 1 96.81 754 ILE B N 1
ATOM 11960 C CA . ILE B 1 754 ? 18.297 10.805 -19.531 1 96.81 754 ILE B CA 1
ATOM 11961 C C . ILE B 1 754 ? 18.891 9.531 -18.938 1 96.81 754 ILE B C 1
ATOM 11963 O O . ILE B 1 754 ? 18.156 8.641 -18.5 1 96.81 754 ILE B O 1
ATOM 11967 N N . ASP B 1 755 ? 20.109 9.484 -18.922 1 93.5 755 ASP B N 1
ATOM 11968 C CA . ASP B 1 755 ? 20.734 8.344 -18.281 1 93.5 755 ASP B CA 1
ATOM 11969 C C . ASP B 1 755 ? 20.703 8.5 -16.75 1 93.5 755 ASP B C 1
ATOM 11971 O O . ASP B 1 755 ? 20.156 7.652 -16.047 1 93.5 755 ASP B O 1
ATOM 11975 N N . ARG B 1 756 ? 21.281 9.57 -16.234 1 93.19 756 ARG B N 1
ATOM 11976 C CA . ARG B 1 756 ? 21.312 9.906 -14.82 1 93.19 756 ARG B CA 1
ATOM 11977 C C . ARG B 1 756 ? 21.641 11.383 -14.617 1 93.19 756 ARG B C 1
ATOM 11979 O O . ARG B 1 756 ? 22.078 12.062 -15.547 1 93.19 756 ARG B O 1
ATOM 11986 N N . VAL B 1 757 ? 21.438 11.875 -13.492 1 96 757 VAL B N 1
ATOM 11987 C CA . VAL B 1 757 ? 21.844 13.203 -13.062 1 96 757 VAL B CA 1
ATOM 11988 C C . VAL B 1 757 ? 22.719 13.094 -11.805 1 96 757 VAL B C 1
ATOM 11990 O O . VAL B 1 757 ? 22.312 12.461 -10.82 1 96 757 VAL B O 1
ATOM 11993 N N . ILE B 1 758 ? 23.844 13.711 -11.883 1 94.12 758 ILE B N 1
ATOM 11994 C CA . ILE B 1 758 ? 24.766 13.734 -10.75 1 94.12 758 ILE B CA 1
ATOM 11995 C C . ILE B 1 758 ? 24.766 15.117 -10.102 1 94.12 758 ILE B C 1
ATOM 11997 O O . ILE B 1 758 ? 24.828 16.141 -10.797 1 94.12 758 ILE B O 1
ATOM 12001 N N . VAL B 1 759 ? 24.609 15.148 -8.844 1 95.75 759 VAL B N 1
ATOM 12002 C CA . VAL B 1 759 ? 24.734 16.391 -8.094 1 95.75 759 VAL B CA 1
ATOM 12003 C C . VAL B 1 759 ? 25.922 16.297 -7.133 1 95.75 759 VAL B C 1
ATOM 12005 O O . VAL B 1 759 ? 26 15.359 -6.328 1 95.75 759 VAL B O 1
ATOM 12008 N N . ASP B 1 760 ? 26.812 17.234 -7.227 1 94.56 760 ASP B N 1
ATOM 12009 C CA . ASP B 1 760 ? 28.016 17.297 -6.395 1 94.56 760 ASP B CA 1
ATOM 12010 C C . ASP B 1 760 ? 28.031 18.547 -5.531 1 94.56 760 ASP B C 1
ATOM 12012 O O . ASP B 1 760 ? 27.844 19.656 -6.039 1 94.56 760 ASP B O 1
ATOM 12016 N N . VAL B 1 761 ? 28.219 18.375 -4.219 1 94.62 761 VAL B N 1
ATOM 12017 C CA . VAL B 1 761 ? 28.25 19.516 -3.305 1 94.62 761 VAL B CA 1
ATOM 12018 C C . VAL B 1 761 ? 29.578 19.547 -2.561 1 94.62 761 VAL B C 1
ATOM 12020 O O . VAL B 1 761 ? 29.672 20.141 -1.48 1 94.62 761 VAL B O 1
ATOM 12023 N N . SER B 1 762 ? 30.609 18.984 -3.062 1 89 762 SER B N 1
ATOM 12024 C CA . SER B 1 762 ? 31.938 18.938 -2.443 1 89 762 SER B CA 1
ATOM 12025 C C . SER B 1 762 ? 32.625 20.297 -2.539 1 89 762 SER B C 1
ATOM 12027 O O . SER B 1 762 ? 33.562 20.578 -1.78 1 89 762 SER B O 1
ATOM 12029 N N . GLY B 1 763 ? 32.188 21.125 -3.357 1 83.12 763 GLY B N 1
ATOM 12030 C CA . GLY B 1 763 ? 32.875 22.375 -3.641 1 83.12 763 GLY B CA 1
ATOM 12031 C C . GLY B 1 763 ? 33.875 22.281 -4.773 1 83.12 763 GLY B C 1
ATOM 12032 O O . GLY B 1 763 ? 34.375 23.297 -5.254 1 83.12 763 GLY B O 1
ATOM 12033 N N . ASP B 1 764 ? 34.156 21.109 -5.332 1 71.31 764 ASP B N 1
ATOM 12034 C CA . ASP B 1 764 ? 35.062 20.891 -6.438 1 71.31 764 ASP B CA 1
ATOM 12035 C C . ASP B 1 764 ? 34.469 21.344 -7.762 1 71.31 764 ASP B C 1
ATOM 12037 O O . ASP B 1 764 ? 33.219 21.359 -7.91 1 71.31 764 ASP B O 1
ATOM 12041 N N . HIS B 1 765 ? 35.438 21.766 -8.656 1 63.91 765 HIS B N 1
ATOM 12042 C CA . HIS B 1 765 ? 34.969 22.219 -9.969 1 63.91 765 HIS B CA 1
ATOM 12043 C C . HIS B 1 765 ? 34.469 21.047 -10.805 1 63.91 765 HIS B C 1
ATOM 12045 O O . HIS B 1 765 ? 35 19.938 -10.695 1 63.91 765 HIS B O 1
ATOM 12051 N N . TYR B 1 766 ? 33.438 21.266 -11.633 1 57.72 766 TYR B N 1
ATOM 12052 C CA . TYR B 1 766 ? 32.781 20.328 -12.547 1 57.72 766 TYR B CA 1
ATOM 12053 C C . TYR B 1 766 ? 33.781 19.547 -13.367 1 57.72 766 TYR B C 1
ATOM 12055 O O . TYR B 1 766 ? 33.656 18.328 -13.531 1 57.72 766 TYR B O 1
ATOM 12063 N N . VAL B 1 767 ? 34.75 20.25 -14 1 50.16 767 VAL B N 1
ATOM 12064 C CA . VAL B 1 767 ? 35.688 19.672 -14.953 1 50.16 767 VAL B CA 1
ATOM 12065 C C . VAL B 1 767 ? 36.406 18.469 -14.336 1 50.16 767 VAL B C 1
ATOM 12067 O O . VAL B 1 767 ? 36.688 17.5 -15.023 1 50.16 767 VAL B O 1
ATOM 12070 N N . ASP B 1 768 ? 36.344 18.469 -13.18 1 49.81 768 ASP B N 1
ATOM 12071 C CA . ASP B 1 768 ? 36.969 17.359 -12.477 1 49.81 768 ASP B CA 1
ATOM 12072 C C . ASP B 1 768 ? 36.031 16.156 -12.367 1 49.81 768 ASP B C 1
ATOM 12074 O O . ASP B 1 768 ? 36.469 15.031 -12.141 1 49.81 768 ASP B O 1
ATOM 12078 N N . HIS B 1 769 ? 34.75 16.391 -12.484 1 51 769 HIS B N 1
ATOM 12079 C CA . HIS B 1 769 ? 33.75 15.336 -12.359 1 51 769 HIS B CA 1
ATOM 12080 C C . HIS B 1 769 ? 33.312 14.844 -13.734 1 51 769 HIS B C 1
ATOM 12082 O O . HIS B 1 769 ? 32.594 13.836 -13.836 1 51 769 HIS B O 1
ATOM 12088 N N . GLU B 1 770 ? 33.688 15.633 -14.695 1 48.31 770 GLU B N 1
ATOM 12089 C CA . GLU B 1 770 ? 33.344 15.281 -16.062 1 48.31 770 GLU B CA 1
ATOM 12090 C C . GLU B 1 770 ? 33.75 13.844 -16.391 1 48.31 770 GLU B C 1
ATOM 12092 O O . GLU B 1 770 ? 33 13.102 -17.016 1 48.31 770 GLU B O 1
ATOM 12097 N N . LYS B 1 771 ? 34.875 13.578 -15.898 1 49.75 771 LYS B N 1
ATOM 12098 C CA . LYS B 1 771 ? 35.375 12.25 -16.234 1 49.75 771 LYS B CA 1
ATOM 12099 C C . LYS B 1 771 ? 34.469 11.156 -15.703 1 49.75 771 LYS B C 1
ATOM 12101 O O . LYS B 1 771 ? 34.281 10.117 -16.344 1 49.75 771 LYS B O 1
ATOM 12106 N N . GLN B 1 772 ? 33.938 11.539 -14.641 1 54.34 772 GLN B N 1
ATOM 12107 C CA . GLN B 1 772 ? 33.062 10.531 -14.062 1 54.34 772 GLN B CA 1
ATOM 12108 C C . GLN B 1 772 ? 31.781 10.391 -14.883 1 54.34 772 GLN B C 1
ATOM 12110 O O . GLN B 1 772 ? 31.344 9.273 -15.172 1 54.34 772 GLN B O 1
ATOM 12115 N N . VAL B 1 773 ? 31.234 11.555 -15.172 1 56.56 773 VAL B N 1
ATOM 12116 C CA . VAL B 1 773 ? 30 11.508 -15.961 1 56.56 773 VAL B CA 1
ATOM 12117 C C . VAL B 1 773 ? 30.312 11 -17.359 1 56.56 773 VAL B C 1
ATOM 12119 O O . VAL B 1 773 ? 29.578 10.164 -17.906 1 56.56 773 VAL B O 1
ATOM 12122 N N . LEU B 1 774 ? 31.406 11.5 -17.906 1 53.34 774 LEU B N 1
ATOM 12123 C CA . LEU B 1 774 ? 31.797 11.078 -19.25 1 53.34 774 LEU B CA 1
ATOM 12124 C C . LEU B 1 774 ? 32.188 9.617 -19.266 1 53.34 774 LEU B C 1
ATOM 12126 O O . LEU B 1 774 ? 31.906 8.891 -20.219 1 53.34 774 LEU B O 1
ATOM 12130 N N . ALA B 1 775 ? 32.875 9.211 -18.234 1 51.91 775 ALA B N 1
ATOM 12131 C CA . ALA B 1 775 ? 33.219 7.797 -18.172 1 51.91 775 ALA B CA 1
ATOM 12132 C C . ALA B 1 775 ? 31.984 6.926 -18.172 1 51.91 775 ALA B C 1
ATOM 12134 O O . ALA B 1 775 ? 31.984 5.824 -18.734 1 51.91 775 ALA B O 1
ATOM 12135 N N . TYR B 1 776 ? 31.047 7.461 -17.594 1 51.12 776 TYR B N 1
ATOM 12136 C CA . TYR B 1 776 ? 29.797 6.707 -17.594 1 51.12 776 TYR B CA 1
ATOM 12137 C C . TYR B 1 776 ? 29.156 6.695 -18.969 1 51.12 776 TYR B C 1
ATOM 12139 O O . TYR B 1 776 ? 28.641 5.668 -19.422 1 51.12 776 TYR B O 1
ATOM 12147 N N . ILE B 1 777 ? 29.172 7.859 -19.609 1 50.81 777 ILE B N 1
ATOM 12148 C CA . ILE B 1 777 ? 28.594 7.914 -20.953 1 50.81 777 ILE B CA 1
ATOM 12149 C C . ILE B 1 777 ? 29.453 7.102 -21.906 1 50.81 777 ILE B C 1
ATOM 12151 O O . ILE B 1 777 ? 28.938 6.473 -22.828 1 50.81 777 ILE B O 1
ATOM 12155 N N . ALA B 1 778 ? 30.766 7.109 -21.812 1 45.88 778 ALA B N 1
ATOM 12156 C CA . ALA B 1 778 ? 31.641 6.41 -22.75 1 45.88 778 ALA B CA 1
ATOM 12157 C C . ALA B 1 778 ? 31.516 4.895 -22.578 1 45.88 778 ALA B C 1
ATOM 12159 O O . ALA B 1 778 ? 31.938 4.137 -23.469 1 45.88 778 ALA B O 1
ATOM 12160 N N . ARG B 1 779 ? 31.172 4.387 -21.5 1 41.66 779 ARG B N 1
ATOM 12161 C CA . ARG B 1 779 ? 31 2.943 -21.391 1 41.66 779 ARG B CA 1
ATOM 12162 C C . ARG B 1 779 ? 29.844 2.463 -22.266 1 41.66 779 ARG B C 1
ATOM 12164 O O . ARG B 1 779 ? 29.625 1.257 -22.422 1 41.66 779 ARG B O 1
ATOM 12171 N N . ASP B 1 780 ? 28.766 3.094 -22.516 1 37.5 780 ASP B N 1
ATOM 12172 C CA . ASP B 1 780 ? 27.812 2.52 -23.469 1 37.5 780 ASP B CA 1
ATOM 12173 C C . ASP B 1 780 ? 28.297 2.705 -24.906 1 37.5 780 ASP B C 1
ATOM 12175 O O . ASP B 1 780 ? 28.781 3.781 -25.281 1 37.5 780 ASP B O 1
#

Foldseek 3Di:
DDDWDWADDPDVVPTGGDCVVVDAAAADFLFAAAAEEAEAQFAQLPEVLSLHDFDQVLVVVLLQQAAWALFEWFQLAFLQLLLLLFQLAGSLLQLPLDFLLLFDDARSGHLHGDVLRATLLLQVLNRFAAEEEFEEARSDHLQQQDPLHDCCRPPVVRNHPWYWYFHHPAADQQFGQIDTRRATDGDPDGVVVVGGNLLVRLVVVLVVLVVVCVPPVRHHHYYRHYHRALPWPLADDPVLLVVCVPVCLVFLVVSLVSSVVSNCVLVSDPPPADFQDFPNVDPQCDAFPPRFGRDQQFGADDPVPDDPLLSLLLSSLLSSNSSRSRVSSVSVVVNLVSCVVSVNNQRYKYKYKYNWAHDQLLGRRWFQFSVCSLLVHHDDSVQRRVCSSCRNHLLGRTTHHQSNSPSSNPRAPGDRQQSQTCNSIPIIIRIRRNNQFPDGSYYAHANHYSSQNSQQVCVVSVHDDDCDGPRHGHDDNPHHHPNVCSVPSPDHHDAKDWHAGQLKGWMHGRQKIKIWPDDALSPSPPSVRTDIFMDRCVHHVRRNDTCCVVCVVVNVVVVVVNVVVCVVSVRDDHHRHHSNVSSPDDDDHPDDDDQKDKFFAPDGFDKQVHDDDQAQFKKKKKWKKAFQDLQWWFWFKWFAASQWTKTWIDDPQWTKIWGQARNRDIDIKIFPDGDDGGIWIWMKTWAFDDADPPSRWTWTKIFIDTHNDTRIMDIDTHRRGTSDPTDQGMHGQFRSGHHSDPDPGRGGTPNIHIGIMMMGRPNDDPVVCSCVSVVVVVVD/DDDWDWADDPDVVPTGGDCVVVDAAAADFLFFAAAEEAEAQFAQLPEVLSLHDFDQVLVVVLLQQAAWALFEWFQLAFLQLLLLLFQLAGSLLQLPLDFLLLFDDARSGHLHGDVLRATLLLQVLNRFAAEEEFEEARSDHLQQQDDLHDCCRPPVVRNHPWYWYFHHPAADQQFGQIDTRRATDFDPDGVVVVGGNLLVRLVVVLVVLVVVCVPPVRHHHYYRRYHRALPWPLADDPVLLVVCVPVQLVHLVVSLVSSVVSNCVLVSDPPPADFQDFPNVDPQCDADPPRFGRDQQFGADDPVPDDPLLSLLQSSLVSSNSSRSRVSSVSVVVNLVSCVVSVNNQRYKYKYKYNWAHDQLLGRRWFQFSVCSLLVHDDDSVQRRVCSSCRNHLLGRTTHHQSNSPSSNPRAPGDRQQSQTCNSIPIIIRIRRNNQFPDGSYYAHANHYSSQNSQQVCVVSVHDDDCDGPRHGHDDNPHHHPNVCSVPSPDHHDAKDWHAGQLKGWMHGRQKIKIWPDDALSPSPPSVRTDIFMDRCVHHVRRNDTCCVVCVVVNVVVVVVNVVVCVVSVRDDHHRHHSNVSSPDDDDHPDDDDQKDKFFAPDGFDKQVHDDDQAQFKKKKKWKKAFQDLQWWFWFKWFAASQWTKTWIDDPQWTKIWGQARNRDIDIKIFPDGDDGGIWIWMKTWHFDDADPPSRWTWTKIFIDTHNDTRIMDIDTHRRGTSDPTDQGMHGQFRSGHHSDPDPGRRGTPNIHIGIMMMGRPNDDVVVCSCVSVVVVVVD

Organism: Mycobacterium marinum (strain ATCC BAA-535 / M) (NCBI:txid216594)

InterPro domains:
  IPR000917 Sulfatase, N-terminal [PF00884] (32-463)
  IPR013320 Concanavalin A-like lectin/glucanase domain superfamily [SSF49899] (603-758)
  IPR017850 Alkaline-phosphatase-like, core domain superfamily [G3DSA:3.40.720.10] (30-490)
  IPR017850 Alkaline-phosphatase-like, core domain superfamily [SSF53649] (32-563)
  IPR050738 Sulfatase enzyme [PTHR42693] (27-565)

Nearest PDB structures (foldseek):
  7all-assembly1_AAA  TM=9.451E-01  e=1.257E-38  Bacteroides thetaiota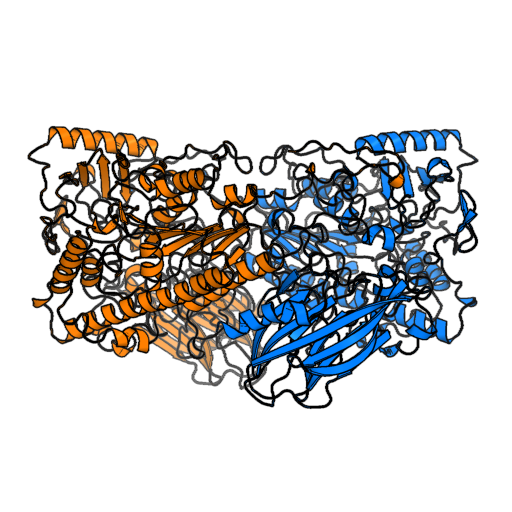omicron VPI-5482
  4cyr-assembly1_A  TM=8.667E-01  e=6.640E-41  Pseudomonas aeruginosa
  1hdh-assembly1_A  TM=8.770E-01  e=1.736E-39  Pseudomonas aeruginosa
  5aj9-assembly2_B  TM=8.662E-01  e=7.780E-40  Pseudomonas aeruginosa
  4cxk-assembly2_B  TM=8.703E-01  e=3.127E-39  Pseudomonas aeruginosa

Sequence (1560 aa):
MAQWSGRVATDIRDSEPDWGPFLAPAAPAGAPNVLMIVWDDVGYGALEPFGGPIETPAMRRIADSGLRYSNFHTTALCSPTRSSLLNGRNATSNNMACITEASAGFPGFSGRVPFENGMISEVLNARGWNTYAVGKWHLTPSDESDASSWKGRWPLGRGFERFYGFLGGETNQWYPDLVYDNHTVEPPATPEQGYHLSADLADKAIRFVRDAKAVAPQKPWFMYFCPGCGHAPHHVFKDWADRYRGRFDEGYEAIRVGILANQKRMGLLPQDLELSPINPHGEPDVTGPDGRAWPALDFVRPWDSLTDDERRLFVRMAEVYAGFVSYTDEQIGRLLDYLAESGQLDNTIIVVVSDNGASGEGGPNGSFNENKFFNNVPDTIEANLPRIDDLGGPSAYNHYNTGWAWAFDTPFPYWKRFAGYEGGVADPLIVSWPAGIAARGEVRDQYVHAVDIVPTLYELLDVDPPAVLNGWTQSQIEGHSFAASISDPQLPGRATQFYSMLGMRALYHQGWLATTLHPPLSGWSNFDKDRWELYDLRTDRTQLHDLADEKPELLEELKGLWFYYAGVYKGLPLDDRTALEIMASPRPEPGEPRSHYVYYPDSADVPEAVAVNVRRRSFTIAAAVTIDTPEAEGVLFAQGGVAGGHSLFLKDGRLHYVYNWLGERIQTISAPEPVATGTHVLTAEFRKTADDPDTFSALGTLTLYIDTEAVGDAQIATQPGTFSLTGDGLCVGRDSGSAVADYPAPFPFVGGTIDRVIVDVSGDHYVDHEKQVLAYIARDMAQWSGRVATDIRDSEPDWGPFLAPAAPAGAPNVLMIVWDDVGYGALEPFGGPIETPAMRRIADSGLRYSNFHTTALCSPTRSSLLNGRNATSNNMACITEASAGFPGFSGRVPFENGMISEVLNARGWNTYAVGKWHLTPSDESDASSWKGRWPLGRGFERFYGFLGGETNQWYPDLVYDNHTVEPPATPEQGYHLSADLADKAIRFVRDAKAVAPQKPWFMYFCPGCGHAPHHVFKDWADRYRGRFDEGYEAIRVGILANQKRMGLLPQDLELSPINPHGEPDVTGPDGRAWPALDFVRPWDSLTDDERRLFVRMAEVYAGFVSYTDEQIGRLLDYLAESGQLDNTIIVVVSDNGASGEGGPNGSFNENKFFNNVPDTIEANLPRIDDLGGPSAYNHYNTGWAWAFDTPFPYWKRFAGYEGGVADPLIVSWPAGIAARGEVRDQYVHAVDIVPTLYELLDVDPPAVLNGWTQSQIEGHSFAASISDPQLPGRATQFYSMLGMRALYHQGWLATTLHPPLSGWSNFDKDRWELYDLRTDRTQLHDLADEKPELLEELKGLWFYYAGVYKGLPLDDRTALEIMASPRPEPGEPRSHYVYYPDSADVPEAVAVNVRRRSFTIAAAVTIDTPEAEGVLFAQGGVAGGHSLFLKDGRLHYVYNWLGERIQTISAPEPVATGTHVLTAEFRKTADDPDTFSALGTLTLYIDTEAVGDAQIATQPGTFSLTGDGLCVGRDSGSAVADYPAPFPFVGGTIDRVIVDVSGDHYVDHEKQVLAYIARD

Radius of gyration: 34.62 Å; Cα contacts (8 Å, |Δi|>4): 4170; chains: 2; bounding box: 78×108×85 Å

Secondary structure (DSSP, 8-state):
-PPP--B--SBGGG-B---GGGSPP-PPTTPPEEEEEEESS--TTTBGGGT-SB--HHHHHHHHTEEEEEEEE--SSHHHHHHHHHHSS-TTTTT-SS-GGG--SSTTTSS---TTS--HHHHHHHTT-EEEEEEE---S-GGGSSTTS-GGGSGGGGT-SEEEEESSS---SSS--EEETTEEE--SS-GGGT--HHHHHHHHHHHHHHHHHTT-TT--EEEEEE-STTSSS----HHHHHTTTTTTTT-HHHHHHHHHHHHHHTTSS-TT--PPPSSTT-TTT-B-GGGPBPPTTS----GGGS-HHHHHHHHHHHHHHHHHHHHHHHHHHHHHHHHHHTT-STTEEEEEEESSSPP-TT-TT-BSBTHHHHTT----HHHHGGGGGGTTSTT-B-B--HHHHHHHTTTSS--TT-TTSHHHHEEEEEEE-TTT----SEEE---EEGGGHHHHHHHHHT-PPPSEETTEEPPPP-----THHHH-TTS---SEEEEEETTEEEEEETTEEEEEE--TT-----GGGPEEEEEETTT-TT-----TTT-HHHHHHHHHHHHHHHHHTT--SB----HHHHHHS----SS---SEEEE-SS---B-GGGS---TTS-EEEEEEEEE-STT-BEEEEEEEETTEEEEEEEETTEEEEEEEETTTEEEEEE-SSPPPSEEEEEEEEEEEEEE-TTT--EEEEEEEEETTEEEEEEEEEE-SS-S-SSS--EEESS--SS-SSSS-TT---BSEEEEEEEEE-SS--THHHHHHHHHHHHT-/-PPP--B--SBGGG-B---GGGSPP-PPTTPPEEEEEEESS--TTTBGGGT-SB--HHHHHHHHTEEEEEEEE--SSHHHHHHHHHHSS-TTTTT-SS-GGG--SSTTTSS---TTS--HHHHHHHTT-EEEEEEE---S-GGGSSTTS-GGGSGGGGT-SEEEEESSS---SSS--EEETTEEE--SS-GGGT--HHHHHHHHHHHHHHHHHTT-TT--EEEEEE-STTSSS----HHHHHTTTTTTTT-HHHHHHHHHHHHHHTTSS-TT--PPPSSTT-TTT-B-GGGPBPPTTS----GGGS-HHHHHHHHHHHHHHHHHHHHHHHHHHHHHHHHHHTT-STTEEEEEEESSSPP-TT-TT-BSBTHHHHTT----HHHHGGGGGGTTSTT-B-B--HHHHHHHTTTSS--TT-TTSHHHHEEEEEEE-TTT----SEEE---EEGGGHHHHHHHHHT-PPPSEETTEEPPPP-----THHHH-TTS---SEEEEEETTEEEEEETTEEEEEE--TT-----GGGPEEEEEETTT-TT-----TTT-HHHHHHHHHHHHHHHHHTT--SB----HHHHHHS----SS---SEEEE-SSS--B-GGGS---TTS-EEEEEEEEE-STT-BEEEEEEEETTEEEEEEEETTEEEEEEEETTTEEEEEE-SSPPPSEEEEEEEEEEEEEE-TTT--EEEEEEEEETTEEEEEEEEEE-SS-S-SSS--EEESS--SS-SSSS-TT---BSEEEEEEEEE-SS--THHHHHHHHHHHHT-

pLDDT: mean 95.1, std 7.52, range [36.88, 98.94]